Protein 9A65 (pdb70)

B-factor: mean 0.8, std 0.12, range [0.38, 0.96]

Solvent-accessible surface area: 69296 Å² total; per-residue (Å²): 229,187,85,52,5,39,125,65,9,51,106,11,13,108,52,13,59,89,56,32,103,111,25,10,36,83,32,81,118,87,120,110,139,123,90,145,144,51,104,114,74,63,106,102,63,78,80,0,30,163,16,0,74,38,0,34,147,18,2,81,83,2,17,62,46,1,83,54,3,28,136,102,128,68,148,86,100,21,68,71,22,32,136,68,2,88,138,28,24,128,57,9,81,123,58,5,89,82,2,87,160,22,30,40,58,125,128,1,63,145,24,4,95,102,0,85,88,54,9,90,71,7,62,94,15,13,57,78,1,29,114,4,17,122,90,122,78,116,121,120,5,165,49,15,46,105,93,4,98,66,15,20,102,67,2,71,150,9,4,71,87,0,30,79,63,1,92,79,30,16,120,97,38,96,187,81,74,179,75,86,132,124,150,24,80,105,146,46,63,111,55,48,47,42,18,71,121,95,5,86,147,28,97,96,120,9,49,187,70,17,10,118,13,3,65,129,2,49,94,33,0,56,98,10,24,136,4,43,2,48,110,122,34,136,89,62,164,32,184,8,21,4,12,52,0,6,110,5,0,64,122,5,12,30,37,5,65,81,8,1,30,125,1,109,76,5,2,70,94,6,53,68,11,4,128,62,0,29,72,0,0,89,96,0,103,74,9,4,130,85,0,41,86,7,1,82,101,7,36,110,11,7,132,86,5,39,103,17,2,81,55,0,34,108,22,2,112,81,0,56,96,18,6,77,108,2,85,74,40,0,78,51,1,44,86,14,0,95,70,0,27,107,42,1,66,50,0,61,115,32,2,63,69,0,44,106,11,0,125,42,0,77,101,24,0,79,93,0,14,135,85,0,134,37,1,62,90,32,2,75,39,1,28,127,33,0,124,77,0,50,30,19,4,103,102,6,43,111,43,2,91,89,16,28,104,84,3,83,199,45,47,141,98,1,138,50,40,39,105,42,4,63,72,6,69,114,24,4,49,26,11,32,90,14,5,119,52,0,41,147,31,1,71,25,5,42,134,52,2,123,50,0,16,74,63,0,88,51,0,48,71,25,5,128,95,0,42,115,21,0,58,50,0,13,107,9,0,73,98,0,78,104,21,1,57,97,0,26,94,13,2,133,105,1,20,83,22,2,137,107,2,38,86,10,2,91,47,0,50,105,8,4,115,57,1,36,65,15,2,132,93,17,48,62,15,12,137,101,0,105,68,28,5,116,105,1,36,118,13,0,56,62,0,47,103,7,1,97,96,0,79,112,27,3,71,87,12,59,131,103,3,62,119,23,85,86,199,180,114,136,107,105,132,91,166,163,76,18,3,19,27,95,6,40,80,32,4,80,45,9,16,58,93,25,17,103,85,54,50,130,66,54,102,179,72,38,37,44,90,50,42,104,111,27,8,32,96,2,83,51,33,1,59,70,9,29,75,47,0,52,95,68,0,18,127,21,4,157,16,3,42,144,17,4,91,68,16,133,138,68,18,6,140,48,180,82,49,54,120,106,11,54,64,120,1,45,114,44,27,91,136,50,160,36,11,32,28,1,7,0,0,2,47,95,29,30,38,10,15,0,62,174,66,211,86,88,187,81,56,40,0,87,139,93,90,24,15,84,46,0,82,187,39,60,32,128,65,32,34,26,61,29,82,95,7,118,63,101,51,26,51,1,0,1,0,0,16,30,3,157,80,31,2,0,1,2,0,0,5,4,42,4,81,156,13,34,121,93,11,169,134,28,149,1,33,170,116,5,32,3,3,4,0,2,160,104,94,24,10,5,13,25,148,115,73,177,45,52,84,161,18,79,46,123,13,10,73,118,0,56,75,94,104,57,24,96,19,117,26,84,54,139,151,84,89,9,27,1,2,9,13,33,0,175,66,22,24,8,7,0,0,1,2,2,48,30,91,31,13,125,91,50,10,133,81,67,92,83,76,16,94,118,60,31,98,62,18,73,87,62,3,28,119,66,18,125,162,36,14,173,53,14,22,125,28,3,124,136,0,13,134,15,1,75,43,5,6,193,3,46,4,55,78,86,9,124,27,174,30,185,7,17,2,8,61,0,1,113,5,1,50,94,2,10,130,38,3,78,71,10,0,46,30,2,57,85,11,5,94,63,4,38,58,7,2,137,89,0,70,56,9,4,36,100,0,29,148,9,0,97,86,1,63,107,21,8,113,102,17,48,92,14,17,130,74,7,57,116,47,13,128,43,0,45,104,36,6,87,59,0,56,114,18,3,136,114,2,40,105,17,0,43,48,0,30,118,11,1,100,104,0,20,122,41,0,29,60,0,42,130,45,0,108,75,0,43,34,21,0,72,42,0,23,109,12,1,89,69,0,60,69,32,0,126,38,2,53,36,52,2,112,77,3,28,56,37,4,159,85,0,56,35,22,4,82,107,9,47,105,40,2,78,91,13,20,106,89,2,80,190,55,47,170,98,2,183,57,36,45,102,45,7,67,71,7,76,98,12,4,62,98,9,24,84,12,3,145,107,0,69,134,28,2,117,58,6,50,61,25,1,101,62,0,35,111,20,2,132,66,0,33,114,39,0,92,55,0,40,96,23,0,78,70,0,55,106,11,0,78,40,0,92,71,54,0,87,82,1,17,37,66,0,134,67,0,35,54,20,7,125,109,4,54,91,83,0,131,123,1,51,64,11,6,56,23,0,36,94,17,5,160,112,14,50,52,7,16,131,71,0,40,56,11,2,129,125,2,57,57,8,6,130,94,0,42,68,11,0,88,56,0,45,110,1,3,76,70,5,112,80,47,4,132,98,13,128,38,194

Foldseek 3Di:
DDCDPLNVLVVVLVVVLVVLVVVLVVVVVVVVVVVVVQVVQAQQQVQLLVLLVVLLVLLVVLLVLLVVLQVDPDVVVNVVSVVVSVVSVVVNVVSLVVSVVSDDDVVLVVLSVQLVVLSVVLVVLVVVSSVCSVVVPNVSNVVSSVVNVVSSVSNVVSSVVSNVVRVVRHPVRPPPPVVVVVVVVVVSVVVSVVSSVVSVVVSVVCCVQPVVLVVVVVVVVVCVVQFELPDDDPQDPDPDPSNVVVVVVNVVSVVVCVVLVVLLVVLVVLLVVLVVLLVVLVVLLVVLVVLLVVLVVLLVVLVVLLVVLVVLLVVLVVLLVVLVVLLVVLVVLLVVLVVLLVVLVVLLVVLVVVLVVLVVLLVVLVVVLVVLVVQLVVLVVVLVVLVVQLVVLVVQLVVLVVQLVVLVVVPPVSVVSNVVSVVSNVVSVVSNVVSVVSNVVSVVSNVVSVVVSVVSVVVNVVSVVSSVVSVVSSVVSVVSNVVSVVSNVVSVVVSVVSVVVNVVSVVVNVVSVVSNVVSVVSNVVSVVSNVVSVVSSVVSVVSNVVSVVSNVVSVVSVVVSVSHDD/DVVVVVVQPDDDPLSVLVVVLVCVQAVVLVVVLVVLLVPLLVVLVVVLVVLFQVLQVVLLVVVCPVVVVVLVVQLVVLAVDDLVCQPDVVSLVVVQVVQQVVPVVDPQWPKKWKAFPVFGIHMPPDDDDDPPDGPCPDCQFVVQVVVPFHWDKDAWDQDPGPRFIWIKIKHARPVNGTIMIITGRCVVSQVVQQVDASAPPKGKWKAAPQAFTPDDDPDDTPHHDDDPVSVVQVPDQWDKDWDDDPNFTKIKTWHQNPVGRMIMMIMDGPVSSVVVSVVSSVVSVVVSVVSCVVSVVVSVVVSCVPSVLVVLVVVQVVCVVQFELQDQRDDPDPDPSVVVSVVVRVVSVVVLVVLVVLLVVLVVLQVVLVVLLVVLVVLLVVLVVLLVVLVVLVVVLVVLLVVLVVVLVVLVVVLVVLVVLLVVLVVLLVVLVVLLVVLVVQLVVLVVVLVVLVVLLVVLVVVLVVLVVVLVVLVVLLVVLVVQLVVLVVLLVVLVVQLVVLVVVPPVSPVSNVVSVVSNVVSVVSNVVSVVVNVVSVVSNVVSVVSNVVSVVSNVVSVVVSVVSVVSSVVSVVSNVVSVVSNVVSVVVSVVSVVVNVVSVVVNVVSVVSNVVSVVSVVVSVVSNVVSVVSNVVSVVSNVVSVVSNVVSVVSVVVSVSHDSD

Secondary structure (DSSP, 8-state):
----HHHHHHHHHHHHHHHHHHHHHHHHHHHHHHHHHHHHHHHHHHHHHHHHHHHHHHHHHHHHHHHHHHH---HHHHHHHHHHHHHHHHHHHHHHHHHTTT--SHHHHHHHHHHHHHHHHHHHHHHHHHHHHHTT-HHHHHHHHHHHHHHHHHHHHHHHHHHHHHHHHHHHHHTTHHHHHHHHHHHHHHHHHHHHHHHHHHHHHHIIIIIHHHHHHHHHHHHHHTTB--S--------SHHHHHHHHHHHHHHHHHHHHHHHHHHHHHHHHHHHHHHHHHHHHHHHHHHHHHHHHHHHHHHHHHHHHHHHHHHHHHHHHHHHHHHHHHHHHHHHHHHHHHHHHHHHHHHHHHHHHHHHHHHHHHHHHHHHHHHHHHHHHHHHHHHHHHHHHHHHHHHHHHHHHHHHHHTGGGGHHHHHHHHHHHHHHHHHHHHHHHHHHHHHHHHHHHHHHHHHHHHHHHHHHHHHHHHHHHHHHHHHHHHHHHHHHHHHHHHHHHHHHHHHHHHHHHHHHHHHHHHHHHHHHHHHHHHHHHHHHHHHHHHHHHHHHHHHHHHHHHHHHHHT-B-/-HHHHHHHHS--HHHHHHHHHHHHHHHHHHHHHHHHHHHHHHHHHHHHHHHHHHHHHHHHHHHHHHHHHHHHHHHHHHHH--GGGGSHHHHHHHHHHHHHHHHHH-TTEEEEEEEETTS-EEEES--PPPTT--GGGSHHHHHHHHTTTS-EEPPPEE-TTT--EEEEEEEE-TTSSEEEEEEEE-HHHHHHHTT-EETTTEEEEEE-TTSBEEE-SSS-TTPBP-SHHHHHHTTSSSEEEEEEETTEEEEEEEEE-TTT--EEEEEEETHHHHHHHHHHHHHHHHHHHHHHHHHHHHHHHHHHHHHHHHHHHHHHHHHHTTTB----------SHHHHHHHHHHHHHHHHHHHHHHHHHHHHHHHHHHHHHHHHHHHHHHHHHHHHHHHHHHHHHHHHHHHHHHHHHHHHHHHHHHHHHHHHHHHHHHHHHHHHHHHHHHHHHHHHHHHHHHHHHHHHHHHHHHHHHHHHHHHHHHHHHHHHHHHHHHHHHHHHHHHHHHHHHTGGGGHHHHHHHHHHHHHHHHHHHHHHHHHHHHHHHHHHHHHHHHHHHHHHHHHHHHHHHHHHHHHHHHHHHHHHHHHHHHHHHHHHHHHHHHHHHHHHHHHHHHHHHHHHHHHHHHHHHHHHHHHHHHHHHHHHHHHHHHHHHHHHHHHHHTT-B--

Structure (mmCIF, N/CA/C/O backbone):
data_9A65
#
_entry.id   9A65
#
loop_
_entity.id
_entity.type
_entity.pdbx_description
1 POLYMER YVAQ_BACSU
2 POLYMER MCPB_BACSU
#
loop_
_atom_site.group_PDB
_atom_site.id
_atom_site.type_symbol
_atom_site.label_atom_id
_atom_site.label_alt_id
_atom_site.label_comp_id
_atom_site.label_asym_id
_atom_site.label_entity_id
_atom_site.label_seq_id
_atom_site.pdbx_PDB_ins_code
_atom_site.Cartn_x
_atom_site.Cartn_y
_atom_site.Cartn_z
_atom_site.occupancy
_atom_site.B_iso_or_equiv
_atom_site.auth_seq_id
_atom_site.auth_comp_id
_atom_site.auth_asym_id
_atom_site.auth_atom_id
_atom_site.pdbx_PDB_model_num
ATOM 1 N N . MET A 1 1 ? 5.112 -75.996 -11.986 1.000 0.380 1 MET A N 1
ATOM 2 C CA . MET A 1 1 ? 6.137 -76.063 -13.053 1.000 0.380 1 MET A CA 1
ATOM 3 C C . MET A 1 1 ? 5.764 -75.050 -14.133 1.000 0.380 1 MET A C 1
ATOM 4 O O . MET A 1 1 ? 4.647 -75.114 -14.629 1.000 0.380 1 MET A O 1
ATOM 20 N N . ARG A 1 2 ? 6.626 -74.067 -14.428 1.000 0.520 2 ARG A N 1
ATOM 21 C CA . ARG A 1 2 ? 6.339 -72.995 -15.402 1.000 0.520 2 ARG A CA 1
ATOM 22 C C . ARG A 1 2 ? 6.458 -73.527 -16.841 1.000 0.520 2 ARG A C 1
ATOM 23 O O . ARG A 1 2 ? 7.452 -74.176 -17.186 1.000 0.520 2 ARG A O 1
ATOM 44 N N . LEU A 1 3 ? 5.432 -73.290 -17.656 1.000 0.570 3 LEU A N 1
ATOM 45 C CA . LEU A 1 3 ? 5.290 -73.804 -19.022 1.000 0.570 3 LEU A CA 1
ATOM 46 C C . LEU A 1 3 ? 5.380 -72.625 -20.008 1.000 0.570 3 LEU A C 1
ATOM 47 O O . LEU A 1 3 ? 4.357 -72.121 -20.457 1.000 0.570 3 LEU A O 1
ATOM 63 N N . THR A 1 4 ? 6.604 -72.171 -20.298 1.000 0.640 4 THR A N 1
ATOM 64 C CA . THR A 1 4 ? 6.911 -71.078 -21.245 1.000 0.640 4 THR A CA 1
ATOM 65 C C . THR A 1 4 ? 6.382 -71.364 -22.655 1.000 0.640 4 THR A C 1
ATOM 66 O O . THR A 1 4 ? 6.203 -72.527 -23.030 1.000 0.640 4 THR A O 1
ATOM 77 N N . ILE A 1 5 ? 6.182 -70.334 -23.482 1.000 0.710 5 ILE A N 1
ATOM 78 C CA . ILE A 1 5 ? 5.762 -70.475 -24.889 1.000 0.710 5 ILE A CA 1
ATOM 79 C C . ILE A 1 5 ? 6.719 -71.406 -25.642 1.000 0.710 5 ILE A C 1
ATOM 80 O O . ILE A 1 5 ? 6.281 -72.312 -26.355 1.000 0.710 5 ILE A O 1
ATOM 96 N N . SER A 1 6 ? 8.026 -71.249 -25.407 1.000 0.680 6 SER A N 1
ATOM 97 C CA . SER A 1 6 ? 9.065 -72.128 -25.954 1.000 0.680 6 SER A CA 1
ATOM 98 C C . SER A 1 6 ? 8.819 -73.614 -25.619 1.000 0.680 6 SER A C 1
ATOM 99 O O . SER A 1 6 ? 8.843 -74.455 -26.516 1.000 0.680 6 SER A O 1
ATOM 107 N N . ARG A 1 7 ? 8.466 -73.959 -24.365 1.000 0.690 7 ARG A N 1
ATOM 108 C CA . ARG A 1 7 ? 8.158 -75.346 -23.950 1.000 0.690 7 ARG A CA 1
ATOM 109 C C . ARG A 1 7 ? 6.850 -75.885 -24.530 1.000 0.690 7 ARG A C 1
ATOM 110 O O . ARG A 1 7 ? 6.784 -77.078 -24.828 1.000 0.690 7 ARG A O 1
ATOM 131 N N . LYS A 1 8 ? 5.827 -75.040 -24.713 1.000 0.690 8 LYS A N 1
ATOM 132 C CA . LYS A 1 8 ? 4.591 -75.439 -25.413 1.000 0.690 8 LYS A CA 1
ATOM 133 C C . LYS A 1 8 ? 4.911 -75.855 -26.846 1.000 0.690 8 LYS A C 1
ATOM 134 O O . LYS A 1 8 ? 4.473 -76.919 -27.275 1.000 0.690 8 LYS A O 1
ATOM 153 N N . PHE A 1 9 ? 5.751 -75.089 -27.545 1.000 0.730 9 PHE A N 1
ATOM 154 C CA . PHE A 1 9 ? 6.251 -75.501 -28.855 1.000 0.730 9 PHE A CA 1
ATOM 155 C C . PHE A 1 9 ? 7.067 -76.787 -28.784 1.000 0.730 9 PHE A C 1
ATOM 156 O O . PHE A 1 9 ? 6.835 -77.678 -29.597 1.000 0.730 9 PHE A O 1
ATOM 173 N N . SER A 1 10 ? 7.956 -76.935 -27.800 1.000 0.720 10 SER A N 1
ATOM 174 C CA . SER A 1 10 ? 8.728 -78.172 -27.646 1.000 0.720 10 SER A CA 1
ATOM 175 C C . SER A 1 10 ? 7.836 -79.408 -27.492 1.000 0.720 10 SER A C 1
ATOM 176 O O . SER A 1 10 ? 8.083 -80.400 -28.169 1.000 0.720 10 SER A O 1
ATOM 184 N N . LEU A 1 11 ? 6.768 -79.359 -26.685 1.000 0.660 11 LEU A N 1
ATOM 185 C CA . LEU A 1 11 ? 5.804 -80.465 -26.555 1.000 0.660 11 LEU A CA 1
ATOM 186 C C . LEU A 1 11 ? 5.084 -80.778 -27.880 1.000 0.660 11 LEU A C 1
ATOM 187 O O . LEU A 1 11 ? 4.908 -81.948 -28.218 1.000 0.660 11 LEU A O 1
ATOM 203 N N . VAL A 1 12 ? 4.714 -79.756 -28.659 1.000 0.670 12 VAL A N 1
ATOM 204 C CA . VAL A 1 12 ? 4.075 -79.918 -29.981 1.000 0.670 12 VAL A CA 1
ATOM 205 C C . VAL A 1 12 ? 5.012 -80.569 -30.976 1.000 0.670 12 VAL A C 1
ATOM 206 O O . VAL A 1 12 ? 4.626 -81.522 -31.654 1.000 0.670 12 VAL A O 1
ATOM 219 N N . PHE A 1 13 ? 6.244 -80.068 -31.041 1.000 0.700 13 PHE A N 1
ATOM 220 C CA . PHE A 1 13 ? 7.277 -80.645 -31.882 1.000 0.700 13 PHE A CA 1
ATOM 221 C C . PHE A 1 13 ? 7.499 -82.114 -31.506 1.000 0.700 13 PHE A C 1
ATOM 222 O O . PHE A 1 13 ? 7.476 -82.962 -32.390 1.000 0.700 13 PHE A O 1
ATOM 239 N N . LEU A 1 14 ? 7.582 -82.452 -30.215 1.000 0.700 14 LEU A N 1
ATOM 240 C CA . LEU A 1 14 ? 7.766 -83.833 -29.758 1.000 0.700 14 LEU A CA 1
ATOM 241 C C . LEU A 1 14 ? 6.573 -84.736 -30.109 1.000 0.700 14 LEU A C 1
ATOM 242 O O . LEU A 1 14 ? 6.777 -85.868 -30.533 1.000 0.700 14 LEU A O 1
ATOM 258 N N . THR A 1 15 ? 5.341 -84.226 -30.017 1.000 0.710 15 THR A N 1
ATOM 259 C CA . THR A 1 15 ? 4.126 -85.000 -30.332 1.000 0.710 15 THR A CA 1
ATOM 260 C C . THR A 1 15 ? 3.977 -85.262 -31.840 1.000 0.710 15 THR A C 1
ATOM 261 O O . THR A 1 15 ? 3.651 -86.381 -32.234 1.000 0.710 15 THR A O 1
ATOM 272 N N . LEU A 1 16 ? 4.273 -84.278 -32.704 1.000 0.710 16 LEU A N 1
ATOM 273 C CA . LEU A 1 16 ? 4.295 -84.455 -34.169 1.000 0.710 16 LEU A CA 1
ATOM 274 C C . LEU A 1 16 ? 5.423 -85.387 -34.625 1.000 0.710 16 LEU A C 1
ATOM 275 O O . LEU A 1 16 ? 5.221 -86.209 -35.523 1.000 0.710 16 LEU A O 1
ATOM 291 N N . ILE A 1 17 ? 6.591 -85.279 -33.980 1.000 0.700 17 ILE A N 1
ATOM 292 C CA . ILE A 1 17 ? 7.693 -86.232 -34.154 1.000 0.700 17 ILE A CA 1
ATOM 293 C C . ILE A 1 17 ? 7.215 -87.651 -33.788 1.000 0.700 17 ILE A C 1
ATOM 294 O O . ILE A 1 17 ? 7.487 -88.597 -34.527 1.000 0.700 17 ILE A O 1
ATOM 310 N N . LEU A 1 18 ? 6.440 -87.804 -32.708 1.000 0.700 18 LEU A N 1
ATOM 311 C CA . LEU A 1 18 ? 5.933 -89.098 -32.235 1.000 0.700 18 LEU A CA 1
ATOM 312 C C . LEU A 1 18 ? 4.899 -89.729 -33.185 1.000 0.700 18 LEU A C 1
ATOM 313 O O . LEU A 1 18 ? 4.948 -90.933 -33.431 1.000 0.700 18 LEU A O 1
ATOM 329 N N . ILE A 1 19 ? 4.007 -88.933 -33.781 1.000 0.680 19 ILE A N 1
ATOM 330 C CA . ILE A 1 19 ? 3.042 -89.421 -34.783 1.000 0.680 19 ILE A CA 1
ATOM 331 C C . ILE A 1 19 ? 3.767 -89.906 -36.051 1.000 0.680 19 ILE A C 1
ATOM 332 O O . ILE A 1 19 ? 3.449 -90.986 -36.546 1.000 0.680 19 ILE A O 1
ATOM 348 N N . ASN A 1 20 ? 4.778 -89.172 -36.542 1.000 0.710 20 ASN A N 1
ATOM 349 C CA . ASN A 1 20 ? 5.595 -89.614 -37.685 1.000 0.710 20 ASN A CA 1
ATOM 350 C C . ASN A 1 20 ? 6.347 -90.934 -37.395 1.000 0.710 20 ASN A C 1
ATOM 351 O O . ASN A 1 20 ? 6.445 -91.782 -38.281 1.000 0.710 20 ASN A O 1
ATOM 362 N N . LEU A 1 21 ? 6.824 -91.155 -36.160 1.000 0.650 21 LEU A N 1
ATOM 363 C CA . LEU A 1 21 ? 7.444 -92.423 -35.737 1.000 0.650 21 LEU A CA 1
ATOM 364 C C . LEU A 1 21 ? 6.458 -93.601 -35.744 1.000 0.650 21 LEU A C 1
ATOM 365 O O . LEU A 1 21 ? 6.812 -94.677 -36.217 1.000 0.650 21 LEU A O 1
ATOM 381 N N . LEU A 1 22 ? 5.224 -93.408 -35.267 1.000 0.640 22 LEU A N 1
ATOM 382 C CA . LEU A 1 22 ? 4.171 -94.435 -35.304 1.000 0.640 22 LEU A CA 1
ATOM 383 C C . LEU A 1 22 ? 3.771 -94.802 -36.742 1.000 0.640 22 LEU A C 1
ATOM 384 O O . LEU A 1 22 ? 3.688 -95.986 -37.073 1.000 0.640 22 LEU A O 1
ATOM 400 N N . VAL A 1 23 ? 3.585 -93.795 -37.607 1.000 0.640 23 VAL A N 1
ATOM 401 C CA . VAL A 1 23 ? 3.297 -93.992 -39.041 1.000 0.640 23 VAL A CA 1
ATOM 402 C C . VAL A 1 23 ? 4.464 -94.710 -39.731 1.000 0.640 23 VAL A C 1
ATOM 403 O O . VAL A 1 23 ? 4.237 -95.635 -40.509 1.000 0.640 23 VAL A O 1
ATOM 416 N N . GLY A 1 24 ? 5.710 -94.358 -39.391 1.000 0.630 24 GLY A N 1
ATOM 417 C CA . GLY A 1 24 ? 6.908 -95.062 -39.858 1.000 0.630 24 GLY A CA 1
ATOM 418 C C . GLY A 1 24 ? 6.992 -96.514 -39.370 1.000 0.630 24 GLY A C 1
ATOM 419 O O . GLY A 1 24 ? 7.385 -97.397 -40.130 1.000 0.630 24 GLY A O 1
ATOM 423 N N . GLY A 1 25 ? 6.572 -96.785 -38.131 1.000 0.620 25 GLY A N 1
ATOM 424 C CA . GLY A 1 25 ? 6.557 -98.127 -37.543 1.000 0.620 25 GLY A CA 1
ATOM 425 C C . GLY A 1 25 ? 5.578 -99.095 -38.220 1.000 0.620 25 GLY A C 1
ATOM 426 O O . GLY A 1 25 ? 5.941 -100.238 -38.497 1.000 0.620 25 GLY A O 1
ATOM 430 N N . ILE A 1 26 ? 4.361 -98.652 -38.556 1.000 0.590 26 ILE A N 1
ATOM 431 C CA . ILE A 1 26 ? 3.338 -99.513 -39.194 1.000 0.590 26 ILE A CA 1
ATOM 432 C C . ILE A 1 26 ? 3.774 -99.966 -40.597 1.000 0.590 26 ILE A C 1
ATOM 433 O O . ILE A 1 26 ? 3.511 -101.103 -40.998 1.000 0.590 26 ILE A O 1
ATOM 449 N N . GLY A 1 27 ? 4.518 -99.121 -41.317 1.000 0.600 27 GLY A N 1
ATOM 450 C CA . GLY A 1 27 ? 5.098 -99.488 -42.609 1.000 0.600 27 GLY A CA 1
ATOM 451 C C . GLY A 1 27 ? 6.034 -100.702 -42.532 1.000 0.600 27 GLY A C 1
ATOM 452 O O . GLY A 1 27 ? 6.059 -101.509 -43.458 1.000 0.600 27 GLY A O 1
ATOM 456 N N . VAL A 1 28 ? 6.758 -100.878 -41.419 1.000 0.580 28 VAL A N 1
ATOM 457 C CA . VAL A 1 28 ? 7.684 -102.007 -41.207 1.000 0.580 28 VAL A CA 1
ATOM 458 C C . VAL A 1 28 ? 6.928 -103.312 -40.930 1.000 0.580 28 VAL A C 1
ATOM 459 O O . VAL A 1 28 ? 7.251 -104.340 -41.526 1.000 0.580 28 VAL A O 1
ATOM 472 N N . LEU A 1 29 ? 5.894 -103.273 -40.081 1.000 0.550 29 LEU A N 1
ATOM 473 C CA . LEU A 1 29 ? 5.073 -104.447 -39.745 1.000 0.550 29 LEU A CA 1
ATOM 474 C C . LEU A 1 29 ? 4.319 -104.992 -40.969 1.000 0.550 29 LEU A C 1
ATOM 475 O O . LEU A 1 29 ? 4.297 -106.202 -41.193 1.000 0.550 29 LEU A O 1
ATOM 491 N N . ASN A 1 30 ? 3.773 -104.105 -41.808 1.000 0.550 30 ASN A N 1
ATOM 492 C CA . ASN A 1 30 ? 3.126 -104.509 -43.061 1.000 0.550 30 ASN A CA 1
ATOM 493 C C . ASN A 1 30 ? 4.106 -105.181 -44.031 1.000 0.550 30 ASN A C 1
ATOM 494 O O . ASN A 1 30 ? 3.737 -106.136 -44.710 1.000 0.550 30 ASN A O 1
ATOM 505 N N . MET A 1 31 ? 5.363 -104.729 -44.071 1.000 0.550 31 MET A N 1
ATOM 506 C CA . MET A 1 31 ? 6.409 -105.374 -44.871 1.000 0.550 31 MET A CA 1
ATOM 507 C C . MET A 1 31 ? 6.755 -106.766 -44.319 1.000 0.550 31 MET A C 1
ATOM 508 O O . MET A 1 31 ? 7.025 -107.702 -45.073 1.000 0.550 31 MET A O 1
ATOM 522 N N . GLN A 1 32 ? 6.711 -106.909 -42.994 1.000 0.540 32 GLN A N 1
ATOM 523 C CA . GLN A 1 32 ? 6.983 -108.163 -42.298 1.000 0.540 32 GLN A CA 1
ATOM 524 C C . GLN A 1 32 ? 5.956 -109.259 -42.632 1.000 0.540 32 GLN A C 1
ATOM 525 O O . GLN A 1 32 ? 6.333 -110.419 -42.789 1.000 0.540 32 GLN A O 1
ATOM 539 N N . HIS A 1 33 ? 4.679 -108.914 -42.815 1.000 0.540 33 HIS A N 1
ATOM 540 C CA . HIS A 1 33 ? 3.609 -109.886 -43.077 1.000 0.540 33 HIS A CA 1
ATOM 541 C C . HIS A 1 33 ? 3.703 -110.579 -44.463 1.000 0.540 33 HIS A C 1
ATOM 542 O O . HIS A 1 33 ? 3.167 -111.676 -44.632 1.000 0.540 33 HIS A O 1
ATOM 556 N N . ILE A 1 34 ? 4.422 -110.001 -45.442 1.000 0.480 34 ILE A N 1
ATOM 557 C CA . ILE A 1 34 ? 4.669 -110.610 -46.772 1.000 0.480 34 ILE A CA 1
ATOM 558 C C . ILE A 1 34 ? 5.664 -111.796 -46.686 1.000 0.480 34 ILE A C 1
ATOM 559 O O . ILE A 1 34 ? 5.590 -112.720 -47.494 1.000 0.480 34 ILE A O 1
ATOM 575 N N . ILE A 1 35 ? 6.557 -111.831 -45.680 1.000 0.480 35 ILE A N 1
ATOM 576 C CA . ILE A 1 35 ? 7.635 -112.842 -45.551 1.000 0.480 35 ILE A CA 1
ATOM 577 C C . ILE A 1 35 ? 7.122 -114.192 -45.069 1.000 0.480 35 ILE A C 1
ATOM 578 O O . ILE A 1 35 ? 7.457 -115.229 -45.634 1.000 0.480 35 ILE A O 1
ATOM 594 N N . GLN A 1 36 ? 6.322 -114.187 -44.006 1.000 0.500 36 GLN A N 1
ATOM 595 C CA . GLN A 1 36 ? 5.859 -115.426 -43.379 1.000 0.500 36 GLN A CA 1
ATOM 596 C C . GLN A 1 36 ? 5.035 -116.265 -44.363 1.000 0.500 36 GLN A C 1
ATOM 597 O O . GLN A 1 36 ? 5.087 -117.492 -44.353 1.000 0.500 36 GLN A O 1
ATOM 611 N N . LYS A 1 37 ? 4.345 -115.569 -45.276 1.000 0.480 37 LYS A N 1
ATOM 612 C CA . LYS A 1 37 ? 3.622 -116.167 -46.396 1.000 0.480 37 LYS A CA 1
ATOM 613 C C . LYS A 1 37 ? 4.522 -116.803 -47.465 1.000 0.480 37 LYS A C 1
ATOM 614 O O . LYS A 1 37 ? 4.009 -117.582 -48.252 1.000 0.480 37 LYS A O 1
ATOM 633 N N . THR A 1 38 ? 5.821 -116.508 -47.496 1.000 0.450 38 THR A N 1
ATOM 634 C CA . THR A 1 38 ? 6.776 -117.015 -48.501 1.000 0.450 38 THR A CA 1
ATOM 635 C C . THR A 1 38 ? 7.569 -118.235 -48.014 1.000 0.450 38 THR A C 1
ATOM 636 O O . THR A 1 38 ? 7.824 -119.138 -48.803 1.000 0.450 38 THR A O 1
ATOM 647 N N . ASP A 1 39 ? 7.939 -118.313 -46.731 1.000 0.440 39 ASP A N 1
ATOM 648 C CA . ASP A 1 39 ? 8.716 -119.447 -46.180 1.000 0.440 39 ASP A CA 1
ATOM 649 C C . ASP A 1 39 ? 7.963 -120.788 -46.239 1.000 0.440 39 ASP A C 1
ATOM 650 O O . ASP A 1 39 ? 8.569 -121.846 -46.417 1.000 0.440 39 ASP A O 1
ATOM 659 N N . GLU A 1 40 ? 6.632 -120.734 -46.150 1.000 0.460 40 GLU A N 1
ATOM 660 C CA . GLU A 1 40 ? 5.720 -121.880 -46.256 1.000 0.460 40 GLU A CA 1
ATOM 661 C C . GLU A 1 40 ? 5.867 -122.634 -47.599 1.000 0.460 40 GLU A C 1
ATOM 662 O O . GLU A 1 40 ? 5.455 -123.785 -47.709 1.000 0.460 40 GLU A O 1
ATOM 674 N N . ILE A 1 41 ? 6.490 -122.010 -48.612 1.000 0.390 41 ILE A N 1
ATOM 675 C CA . ILE A 1 41 ? 6.779 -122.617 -49.918 1.000 0.390 41 ILE A CA 1
ATOM 676 C C . ILE A 1 41 ? 7.973 -123.583 -49.825 1.000 0.390 41 ILE A C 1
ATOM 677 O O . ILE A 1 41 ? 7.910 -124.694 -50.336 1.000 0.390 41 ILE A O 1
ATOM 693 N N . ASN A 1 42 ? 9.077 -123.210 -49.176 1.000 0.430 42 ASN A N 1
ATOM 694 C CA . ASN A 1 42 ? 10.378 -123.860 -49.401 1.000 0.430 42 ASN A CA 1
ATOM 695 C C . ASN A 1 42 ? 10.477 -125.299 -48.841 1.000 0.430 42 ASN A C 1
ATOM 696 O O . ASN A 1 42 ? 11.118 -126.157 -49.446 1.000 0.430 42 ASN A O 1
ATOM 707 N N . THR A 1 43 ? 9.838 -125.573 -47.695 1.000 0.470 43 THR A N 1
ATOM 708 C CA . THR A 1 43 ? 9.938 -126.858 -46.961 1.000 0.470 43 THR A CA 1
ATOM 709 C C . THR A 1 43 ? 9.321 -128.037 -47.704 1.000 0.470 43 THR A C 1
ATOM 710 O O . THR A 1 43 ? 9.643 -129.183 -47.429 1.000 0.470 43 THR A O 1
ATOM 721 N N . LYS A 1 44 ? 8.385 -127.755 -48.602 1.000 0.500 44 LYS A N 1
ATOM 722 C CA . LYS A 1 44 ? 7.515 -128.753 -49.209 1.000 0.500 44 LYS A CA 1
ATOM 723 C C . LYS A 1 44 ? 8.063 -129.295 -50.543 1.000 0.500 44 LYS A C 1
ATOM 724 O O . LYS A 1 44 ? 7.930 -130.479 -50.800 1.000 0.500 44 LYS A O 1
ATOM 743 N N . TRP A 1 45 ? 8.741 -128.472 -51.355 1.000 0.490 45 TRP A N 1
ATOM 744 C CA . TRP A 1 45 ? 9.157 -128.840 -52.726 1.000 0.490 45 TRP A CA 1
ATOM 745 C C . TRP A 1 45 ? 10.589 -129.388 -52.853 1.000 0.490 45 TRP A C 1
ATOM 746 O O . TRP A 1 45 ? 10.812 -130.420 -53.492 1.000 0.490 45 TRP A O 1
ATOM 767 N N . ILE A 1 46 ? 11.583 -128.690 -52.266 1.000 0.530 46 ILE A N 1
ATOM 768 C CA . ILE A 1 46 ? 13.007 -129.078 -52.394 1.000 0.530 46 ILE A CA 1
ATOM 769 C C . ILE A 1 46 ? 13.202 -130.529 -51.957 1.000 0.530 46 ILE A C 1
ATOM 770 O O . ILE A 1 46 ? 13.939 -131.267 -52.612 1.000 0.530 46 ILE A O 1
ATOM 786 N N . ASP A 1 47 ? 12.536 -130.932 -50.873 1.000 0.600 47 ASP A N 1
ATOM 787 C CA . ASP A 1 47 ? 12.645 -132.284 -50.334 1.000 0.600 47 ASP A CA 1
ATOM 788 C C . ASP A 1 47 ? 12.034 -133.357 -51.267 1.000 0.600 47 ASP A C 1
ATOM 789 O O . ASP A 1 47 ? 12.570 -134.465 -51.335 1.000 0.600 47 ASP A O 1
ATOM 798 N N . GLY A 1 48 ? 11.017 -133.042 -52.082 1.000 0.600 48 GLY A N 1
ATOM 799 C CA . GLY A 1 48 ? 10.382 -133.992 -53.009 1.000 0.600 48 GLY A CA 1
ATOM 800 C C . GLY A 1 48 ? 11.303 -134.511 -54.128 1.000 0.600 48 GLY A C 1
ATOM 801 O O . GLY A 1 48 ? 11.298 -135.699 -54.448 1.000 0.600 48 GLY A O 1
ATOM 805 N N . ILE A 1 49 ? 12.191 -133.679 -54.684 1.000 0.590 49 ILE A N 1
ATOM 806 C CA . ILE A 1 49 ? 13.095 -134.076 -55.791 1.000 0.590 49 ILE A CA 1
ATOM 807 C C . ILE A 1 49 ? 14.070 -135.181 -55.364 1.000 0.590 49 ILE A C 1
ATOM 808 O O . ILE A 1 49 ? 14.378 -136.090 -56.135 1.000 0.590 49 ILE A O 1
ATOM 824 N N . LYS A 1 50 ? 14.596 -135.112 -54.132 1.000 0.620 50 LYS A N 1
ATOM 825 C CA . LYS A 1 50 ? 15.613 -136.064 -53.651 1.000 0.620 50 LYS A CA 1
ATOM 826 C C . LYS A 1 50 ? 15.057 -137.471 -53.479 1.000 0.620 50 LYS A C 1
ATOM 827 O O . LYS A 1 50 ? 15.755 -138.425 -53.833 1.000 0.620 50 LYS A O 1
ATOM 846 N N . GLY A 1 51 ? 13.842 -137.597 -52.940 1.000 0.650 51 GLY A N 1
ATOM 847 C CA . GLY A 1 51 ? 13.155 -138.883 -52.816 1.000 0.650 51 GLY A CA 1
ATOM 848 C C . GLY A 1 51 ? 12.907 -139.501 -54.190 1.000 0.650 51 GLY A C 1
ATOM 849 O O . GLY A 1 51 ? 13.222 -140.675 -54.398 1.000 0.650 51 GLY A O 1
ATOM 853 N N . ILE A 1 52 ? 12.459 -138.677 -55.150 1.000 0.650 52 ILE A N 1
ATOM 854 C CA . ILE A 1 52 ? 12.015 -139.167 -56.453 1.000 0.650 52 ILE A CA 1
ATOM 855 C C . ILE A 1 52 ? 13.153 -139.504 -57.435 1.000 0.650 52 ILE A C 1
ATOM 856 O O . ILE A 1 52 ? 13.106 -140.551 -58.077 1.000 0.650 52 ILE A O 1
ATOM 872 N N . THR A 1 53 ? 14.230 -138.711 -57.512 1.000 0.630 53 THR A N 1
ATOM 873 C CA . THR A 1 53 ? 15.389 -139.040 -58.371 1.000 0.630 53 THR A CA 1
ATOM 874 C C . THR A 1 53 ? 16.111 -140.303 -57.883 1.000 0.630 53 THR A C 1
ATOM 875 O O . THR A 1 53 ? 16.677 -141.040 -58.689 1.000 0.630 53 THR A O 1
ATOM 886 N N . SER A 1 54 ? 16.051 -140.598 -56.576 1.000 0.680 54 SER A N 1
ATOM 887 C CA . SER A 1 54 ? 16.615 -141.827 -55.999 1.000 0.680 54 SER A CA 1
ATOM 888 C C . SER A 1 54 ? 15.811 -143.073 -56.364 1.000 0.680 54 SER A C 1
ATOM 889 O O . SER A 1 54 ? 16.415 -144.124 -56.563 1.000 0.680 54 SER A O 1
ATOM 897 N N . ILE A 1 55 ? 14.481 -142.968 -56.488 1.000 0.710 55 ILE A N 1
ATOM 898 C CA . ILE A 1 55 ? 13.642 -144.100 -56.913 1.000 0.710 55 ILE A CA 1
ATOM 899 C C . ILE A 1 55 ? 14.028 -144.511 -58.335 1.000 0.710 55 ILE A C 1
ATOM 900 O O . ILE A 1 55 ? 14.204 -145.696 -58.589 1.000 0.710 55 ILE A O 1
ATOM 916 N N . ASN A 1 56 ? 14.272 -143.566 -59.246 1.000 0.620 56 ASN A N 1
ATOM 917 C CA . ASN A 1 56 ? 14.694 -143.923 -60.604 1.000 0.620 56 ASN A CA 1
ATOM 918 C C . ASN A 1 56 ? 15.974 -144.777 -60.616 1.000 0.620 56 ASN A C 1
ATOM 919 O O . ASN A 1 56 ? 16.009 -145.841 -61.228 1.000 0.620 56 ASN A O 1
ATOM 930 N N . TYR A 1 57 ? 17.006 -144.331 -59.895 1.000 0.630 57 TYR A N 1
ATOM 931 C CA . TYR A 1 57 ? 18.302 -145.008 -59.863 1.000 0.630 57 TYR A CA 1
ATOM 932 C C . TYR A 1 57 ? 18.219 -146.424 -59.280 1.000 0.630 57 TYR A C 1
ATOM 933 O O . TYR A 1 57 ? 18.732 -147.354 -59.896 1.000 0.630 57 TYR A O 1
ATOM 951 N N . VAL A 1 58 ? 17.573 -146.603 -58.114 1.000 0.720 58 VAL A N 1
ATOM 952 C CA . VAL A 1 58 ? 17.466 -147.928 -57.462 1.000 0.720 58 VAL A CA 1
ATOM 953 C C . VAL A 1 58 ? 16.662 -148.886 -58.336 1.000 0.720 58 VAL A C 1
ATOM 954 O O . VAL A 1 58 ? 17.007 -150.065 -58.440 1.000 0.720 58 VAL A O 1
ATOM 967 N N . THR A 1 59 ? 15.648 -148.370 -59.038 1.000 0.700 59 THR A N 1
ATOM 968 C CA . THR A 1 59 ? 14.863 -149.210 -59.937 1.000 0.700 59 THR A CA 1
ATOM 969 C C . THR A 1 59 ? 15.632 -149.557 -61.223 1.000 0.700 59 THR A C 1
ATOM 970 O O . THR A 1 59 ? 15.551 -150.694 -61.676 1.000 0.700 59 THR A O 1
ATOM 981 N N . GLU A 1 60 ? 16.435 -148.652 -61.801 1.000 0.640 60 GLU A N 1
ATOM 982 C CA . GLU A 1 60 ? 17.278 -148.936 -62.987 1.000 0.640 60 GLU A CA 1
ATOM 983 C C . GLU A 1 60 ? 18.351 -150.000 -62.684 1.000 0.640 60 GLU A C 1
ATOM 984 O O . GLU A 1 60 ? 18.681 -150.831 -63.533 1.000 0.640 60 GLU A O 1
ATOM 996 N N . HIS A 1 61 ? 18.832 -150.038 -61.438 1.000 0.720 61 HIS A N 1
ATOM 997 C CA . HIS A 1 61 ? 19.792 -151.034 -60.972 1.000 0.720 61 HIS A CA 1
ATOM 998 C C . HIS A 1 61 ? 19.188 -152.444 -60.796 1.000 0.720 61 HIS A C 1
ATOM 999 O O . HIS A 1 61 ? 19.888 -153.420 -61.065 1.000 0.720 61 HIS A O 1
ATOM 1013 N N . LEU A 1 62 ? 17.910 -152.580 -60.394 1.000 0.740 62 LEU A N 1
ATOM 1014 C CA . LEU A 1 62 ? 17.209 -153.878 -60.288 1.000 0.740 62 LEU A CA 1
ATOM 1015 C C . LEU A 1 62 ? 17.046 -154.538 -61.668 1.000 0.740 62 LEU A C 1
ATOM 1016 O O . LEU A 1 62 ? 17.395 -155.709 -61.839 1.000 0.740 62 LEU A O 1
ATOM 1032 N N . SER A 1 63 ? 16.630 -153.750 -62.669 1.000 0.680 63 SER A N 1
ATOM 1033 C CA . SER A 1 63 ? 16.400 -154.224 -64.044 1.000 0.680 63 SER A CA 1
ATOM 1034 C C . SER A 1 63 ? 17.657 -154.836 -64.698 1.000 0.680 63 SER A C 1
ATOM 1035 O O . SER A 1 63 ? 17.574 -155.816 -65.443 1.000 0.680 63 SER A O 1
ATOM 1043 N N . SER A 1 64 ? 18.855 -154.328 -64.383 1.000 0.690 64 SER A N 1
ATOM 1044 C CA . SER A 1 64 ? 20.123 -154.883 -64.893 1.000 0.690 64 SER A CA 1
ATOM 1045 C C . SER A 1 64 ? 20.428 -156.287 -64.357 1.000 0.690 64 SER A C 1
ATOM 1046 O O . SER A 1 64 ? 20.923 -157.127 -65.106 1.000 0.690 64 SER A O 1
ATOM 1054 N N . LYS A 1 65 ? 20.144 -156.549 -63.076 1.000 0.740 65 LYS A N 1
ATOM 1055 C CA . LYS A 1 65 ? 20.436 -157.829 -62.406 1.000 0.740 65 LYS A CA 1
ATOM 1056 C C . LYS A 1 65 ? 19.477 -158.923 -62.845 1.000 0.740 65 LYS A C 1
ATOM 1057 O O . LYS A 1 65 ? 19.877 -160.080 -62.962 1.000 0.740 65 LYS A O 1
ATOM 1076 N N . GLU A 1 66 ? 18.243 -158.531 -63.159 1.000 0.740 66 GLU A N 1
ATOM 1077 C CA . GLU A 1 66 ? 17.242 -159.433 -63.725 1.000 0.740 66 GLU A CA 1
ATOM 1078 C C . GLU A 1 66 ? 17.727 -160.059 -65.042 1.000 0.740 66 GLU A C 1
ATOM 1079 O O . GLU A 1 66 ? 17.565 -161.259 -65.266 1.000 0.740 66 GLU A O 1
ATOM 1091 N N . LYS A 1 67 ? 18.418 -159.289 -65.887 1.000 0.670 67 LYS A N 1
ATOM 1092 C CA . LYS A 1 67 ? 19.038 -159.792 -67.124 1.000 0.670 67 LYS A CA 1
ATOM 1093 C C . LYS A 1 67 ? 20.255 -160.673 -66.842 1.000 0.670 67 LYS A C 1
ATOM 1094 O O . LYS A 1 67 ? 20.408 -161.715 -67.482 1.000 0.670 67 LYS A O 1
ATOM 1113 N N . ASP A 1 68 ? 21.083 -160.284 -65.870 1.000 0.700 68 ASP A N 1
ATOM 1114 C CA . ASP A 1 68 ? 22.244 -161.075 -65.454 1.000 0.700 68 ASP A CA 1
ATOM 1115 C C . ASP A 1 68 ? 21.826 -162.472 -64.943 1.000 0.700 68 ASP A C 1
ATOM 1116 O O . ASP A 1 68 ? 22.448 -163.455 -65.341 1.000 0.700 68 ASP A O 1
ATOM 1125 N N . PHE A 1 69 ? 20.745 -162.609 -64.155 1.000 0.730 69 PHE A N 1
ATOM 1126 C CA . PHE A 1 69 ? 20.216 -163.911 -63.681 1.000 0.730 69 PHE A CA 1
ATOM 1127 C C . PHE A 1 69 ? 19.814 -164.838 -64.838 1.000 0.730 69 PHE A C 1
ATOM 1128 O O . PHE A 1 69 ? 19.959 -166.055 -64.747 1.000 0.730 69 PHE A O 1
ATOM 1145 N N . LEU A 1 70 ? 19.358 -164.257 -65.950 1.000 0.660 70 LEU A N 1
ATOM 1146 C CA . LEU A 1 70 ? 18.905 -164.991 -67.129 1.000 0.660 70 LEU A CA 1
ATOM 1147 C C . LEU A 1 70 ? 20.027 -165.328 -68.127 1.000 0.660 70 LEU A C 1
ATOM 1148 O O . LEU A 1 70 ? 19.786 -166.100 -69.052 1.000 0.660 70 LEU A O 1
ATOM 1164 N N . ILE A 1 71 ? 21.247 -164.794 -67.968 1.000 0.600 71 ILE A N 1
ATOM 1165 C CA . ILE A 1 71 ? 22.414 -165.175 -68.790 1.000 0.600 71 ILE A CA 1
ATOM 1166 C C . ILE A 1 71 ? 23.235 -166.315 -68.138 1.000 0.600 71 ILE A C 1
ATOM 1167 O O . ILE A 1 71 ? 23.949 -167.022 -68.855 1.000 0.600 71 ILE A O 1
ATOM 1183 N N . TYR A 1 72 ? 23.133 -166.556 -66.817 1.000 0.650 72 TYR A N 1
ATOM 1184 C CA . TYR A 1 72 ? 23.945 -167.547 -66.087 1.000 0.650 72 TYR A CA 1
ATOM 1185 C C . TYR A 1 72 ? 23.191 -168.815 -65.695 1.000 0.650 72 TYR A C 1
ATOM 1186 O O . TYR A 1 72 ? 22.099 -168.800 -65.145 1.000 0.650 72 TYR A O 1
ATOM 1204 N N . THR A 1 73 ? 23.883 -169.930 -65.866 1.000 0.630 73 THR A N 1
ATOM 1205 C CA . THR A 1 73 ? 23.432 -171.265 -65.461 1.000 0.630 73 THR A CA 1
ATOM 1206 C C . THR A 1 73 ? 24.071 -171.748 -64.156 1.000 0.630 73 THR A C 1
ATOM 1207 O O . THR A 1 73 ? 23.819 -172.868 -63.705 1.000 0.630 73 THR A O 1
ATOM 1218 N N . ASP A 1 74 ? 24.937 -170.927 -63.555 1.000 0.700 74 ASP A N 1
ATOM 1219 C CA . ASP A 1 74 ? 25.703 -171.282 -62.360 1.000 0.700 74 ASP A CA 1
ATOM 1220 C C . ASP A 1 74 ? 24.886 -171.028 -61.086 1.000 0.700 74 ASP A C 1
ATOM 1221 O O . ASP A 1 74 ? 24.462 -169.909 -60.835 1.000 0.700 74 ASP A O 1
ATOM 1230 N N . LYS A 1 75 ? 24.692 -172.063 -60.256 1.000 0.700 75 LYS A N 1
ATOM 1231 C CA . LYS A 1 75 ? 23.773 -172.048 -59.105 1.000 0.700 75 LYS A CA 1
ATOM 1232 C C . LYS A 1 75 ? 24.242 -171.205 -57.911 1.000 0.700 75 LYS A C 1
ATOM 1233 O O . LYS A 1 75 ? 23.420 -170.529 -57.309 1.000 0.700 75 LYS A O 1
ATOM 1252 N N . SER A 1 76 ? 25.539 -171.203 -57.576 1.000 0.750 76 SER A N 1
ATOM 1253 C CA . SER A 1 76 ? 26.062 -170.315 -56.514 1.000 0.750 76 SER A CA 1
ATOM 1254 C C . SER A 1 76 ? 25.954 -168.873 -56.958 1.000 0.750 76 SER A C 1
ATOM 1255 O O . SER A 1 76 ? 25.715 -167.984 -56.142 1.000 0.750 76 SER A O 1
ATOM 1263 N N . LYS A 1 77 ? 26.130 -168.663 -58.264 1.000 0.720 77 LYS A N 1
ATOM 1264 C CA . LYS A 1 77 ? 25.823 -167.379 -58.862 1.000 0.720 77 LYS A CA 1
ATOM 1265 C C . LYS A 1 77 ? 24.325 -167.079 -58.788 1.000 0.720 77 LYS A C 1
ATOM 1266 O O . LYS A 1 77 ? 23.995 -165.982 -58.357 1.000 0.720 77 LYS A O 1
ATOM 1285 N N . MET A 1 78 ? 23.427 -168.020 -59.095 1.000 0.720 78 MET A N 1
ATOM 1286 C CA . MET A 1 78 ? 21.977 -167.807 -58.965 1.000 0.720 78 MET A CA 1
ATOM 1287 C C . MET A 1 78 ? 21.558 -167.460 -57.528 1.000 0.720 78 MET A C 1
ATOM 1288 O O . MET A 1 78 ? 20.752 -166.557 -57.364 1.000 0.720 78 MET A O 1
ATOM 1302 N N . ASP A 1 79 ? 22.133 -168.084 -56.495 1.000 0.770 79 ASP A N 1
ATOM 1303 C CA . ASP A 1 79 ? 21.785 -167.785 -55.095 1.000 0.770 79 ASP A CA 1
ATOM 1304 C C . ASP A 1 79 ? 22.334 -166.418 -54.577 1.000 0.770 79 ASP A C 1
ATOM 1305 O O . ASP A 1 79 ? 21.819 -165.928 -53.577 1.000 0.770 79 ASP A O 1
ATOM 1314 N N . THR A 1 80 ? 23.317 -165.755 -55.232 1.000 0.800 80 THR A N 1
ATOM 1315 C CA . THR A 1 80 ? 23.880 -164.430 -54.812 1.000 0.800 80 THR A CA 1
ATOM 1316 C C . THR A 1 80 ? 23.091 -163.246 -55.374 1.000 0.800 80 THR A C 1
ATOM 1317 O O . THR A 1 80 ? 22.797 -162.292 -54.658 1.000 0.800 80 THR A O 1
ATOM 1328 N N . LEU A 1 81 ? 22.705 -163.311 -56.650 1.000 0.760 81 LEU A N 1
ATOM 1329 C CA . LEU A 1 81 ? 21.823 -162.311 -57.256 1.000 0.760 81 LEU A CA 1
ATOM 1330 C C . LEU A 1 81 ? 20.429 -162.348 -56.599 1.000 0.760 81 LEU A C 1
ATOM 1331 O O . LEU A 1 81 ? 19.860 -161.281 -56.382 1.000 0.760 81 LEU A O 1
ATOM 1347 N N . ASP A 1 82 ? 19.929 -163.548 -56.229 1.000 0.750 82 ASP A N 1
ATOM 1348 C CA . ASP A 1 82 ? 18.672 -163.755 -55.468 1.000 0.750 82 ASP A CA 1
ATOM 1349 C C . ASP A 1 82 ? 18.708 -162.985 -54.125 1.000 0.750 82 ASP A C 1
ATOM 1350 O O . ASP A 1 82 ? 17.745 -162.317 -53.752 1.000 0.750 82 ASP A O 1
ATOM 1359 N N . GLN A 1 83 ? 19.853 -162.953 -53.428 1.000 0.800 83 GLN A N 1
ATOM 1360 C CA . GLN A 1 83 ? 20.029 -162.116 -52.230 1.000 0.800 83 GLN A CA 1
ATOM 1361 C C . GLN A 1 83 ? 20.176 -160.623 -52.535 1.000 0.800 83 GLN A C 1
ATOM 1362 O O . GLN A 1 83 ? 19.569 -159.810 -51.840 1.000 0.800 83 GLN A O 1
ATOM 1376 N N . GLU A 1 84 ? 20.962 -160.249 -53.546 1.000 0.780 84 GLU A N 1
ATOM 1377 C CA . GLU A 1 84 ? 21.189 -158.840 -53.895 1.000 0.780 84 GLU A CA 1
ATOM 1378 C C . GLU A 1 84 ? 19.887 -158.122 -54.298 1.000 0.780 84 GLU A C 1
ATOM 1379 O O . GLU A 1 84 ? 19.638 -157.000 -53.859 1.000 0.780 84 GLU A O 1
ATOM 1391 N N . MET A 1 85 ? 19.027 -158.762 -55.095 1.000 0.780 85 MET A N 1
ATOM 1392 C CA . MET A 1 85 ? 17.741 -158.191 -55.519 1.000 0.780 85 MET A CA 1
ATOM 1393 C C . MET A 1 85 ? 16.752 -158.049 -54.359 1.000 0.780 85 MET A C 1
ATOM 1394 O O . MET A 1 85 ? 16.057 -157.035 -54.282 1.000 0.780 85 MET A O 1
ATOM 1408 N N . ASN A 1 86 ? 16.731 -159.019 -53.432 1.000 0.760 86 ASN A N 1
ATOM 1409 C CA . ASN A 1 86 ? 15.929 -158.933 -52.208 1.000 0.760 86 ASN A CA 1
ATOM 1410 C C . ASN A 1 86 ? 16.265 -157.692 -51.380 1.000 0.760 86 ASN A C 1
ATOM 1411 O O . ASN A 1 86 ? 15.358 -156.999 -50.928 1.000 0.760 86 ASN A O 1
ATOM 1422 N N . GLN A 1 87 ? 17.551 -157.362 -51.250 1.000 0.800 87 GLN A N 1
ATOM 1423 C CA . GLN A 1 87 ? 17.992 -156.162 -50.541 1.000 0.800 87 GLN A CA 1
ATOM 1424 C C . GLN A 1 87 ? 17.672 -154.874 -51.317 1.000 0.800 87 GLN A C 1
ATOM 1425 O O . GLN A 1 87 ? 17.346 -153.856 -50.710 1.000 0.800 87 GLN A O 1
ATOM 1439 N N . ILE A 1 88 ? 17.715 -154.924 -52.655 1.000 0.780 88 ILE A N 1
ATOM 1440 C CA . ILE A 1 88 ? 17.356 -153.787 -53.518 1.000 0.780 88 ILE A CA 1
ATOM 1441 C C . ILE A 1 88 ? 15.870 -153.416 -53.390 1.000 0.780 88 ILE A C 1
ATOM 1442 O O . ILE A 1 88 ? 15.548 -152.233 -53.384 1.000 0.780 88 ILE A O 1
ATOM 1458 N N . MET A 1 89 ? 14.948 -154.367 -53.253 1.000 0.740 89 MET A N 1
ATOM 1459 C CA . MET A 1 89 ? 13.517 -154.043 -53.108 1.000 0.740 89 MET A CA 1
ATOM 1460 C C . MET A 1 89 ? 13.179 -153.335 -51.796 1.000 0.740 89 MET A C 1
ATOM 1461 O O . MET A 1 89 ? 12.303 -152.466 -51.758 1.000 0.740 89 MET A O 1
ATOM 1475 N N . GLU A 1 90 ? 13.871 -153.693 -50.721 1.000 0.760 90 GLU A N 1
ATOM 1476 C CA . GLU A 1 90 ? 13.618 -153.122 -49.402 1.000 0.760 90 GLU A CA 1
ATOM 1477 C C . GLU A 1 90 ? 13.924 -151.617 -49.383 1.000 0.760 90 GLU A C 1
ATOM 1478 O O . GLU A 1 90 ? 13.129 -150.833 -48.867 1.000 0.760 90 GLU A O 1
ATOM 1490 N N . ASP A 1 91 ? 14.998 -151.203 -50.063 1.000 0.760 91 ASP A N 1
ATOM 1491 C CA . ASP A 1 91 ? 15.381 -149.794 -50.217 1.000 0.760 91 ASP A CA 1
ATOM 1492 C C . ASP A 1 91 ? 14.369 -148.985 -51.067 1.000 0.760 91 ASP A C 1
ATOM 1493 O O . ASP A 1 91 ? 14.168 -147.788 -50.835 1.000 0.760 91 ASP A O 1
ATOM 1502 N N . ILE A 1 92 ? 13.668 -149.626 -52.017 1.000 0.760 92 ILE A N 1
ATOM 1503 C CA . ILE A 1 92 ? 12.623 -148.988 -52.845 1.000 0.760 92 ILE A CA 1
ATOM 1504 C C . ILE A 1 92 ? 11.420 -148.578 -51.989 1.000 0.760 92 ILE A C 1
ATOM 1505 O O . ILE A 1 92 ? 11.034 -147.407 -51.984 1.000 0.760 92 ILE A O 1
ATOM 1521 N N . ASN A 1 93 ? 10.832 -149.513 -51.241 1.000 0.750 93 ASN A N 1
ATOM 1522 C CA . ASN A 1 93 ? 9.692 -149.209 -50.369 1.000 0.750 93 ASN A CA 1
ATOM 1523 C C . ASN A 1 93 ? 10.063 -148.177 -49.326 1.000 0.750 93 ASN A C 1
ATOM 1524 O O . ASN A 1 93 ? 9.338 -147.202 -49.112 1.000 0.750 93 ASN A O 1
ATOM 1535 N N . GLN A 1 94 ? 11.233 -148.381 -48.721 1.000 0.790 94 GLN A N 1
ATOM 1536 C CA . GLN A 1 94 ? 11.695 -147.482 -47.693 1.000 0.790 94 GLN A CA 1
ATOM 1537 C C . GLN A 1 94 ? 11.819 -146.026 -48.202 1.000 0.790 94 GLN A C 1
ATOM 1538 O O . GLN A 1 94 ? 11.561 -145.118 -47.420 1.000 0.790 94 GLN A O 1
ATOM 1552 N N . LYS A 1 95 ? 12.143 -145.732 -49.477 1.000 0.770 95 LYS A N 1
ATOM 1553 C CA . LYS A 1 95 ? 12.179 -144.350 -50.030 1.000 0.770 95 LYS A CA 1
ATOM 1554 C C . LYS A 1 95 ? 10.816 -143.777 -50.433 1.000 0.770 95 LYS A C 1
ATOM 1555 O O . LYS A 1 95 ? 10.637 -142.568 -50.303 1.000 0.770 95 LYS A O 1
ATOM 1574 N N . LEU A 1 96 ? 9.866 -144.591 -50.890 1.000 0.760 96 LEU A N 1
ATOM 1575 C CA . LEU A 1 96 ? 8.495 -144.135 -51.167 1.000 0.760 96 LEU A CA 1
ATOM 1576 C C . LEU A 1 96 ? 7.809 -143.619 -49.895 1.000 0.760 96 LEU A C 1
ATOM 1577 O O . LEU A 1 96 ? 7.286 -142.505 -49.906 1.000 0.760 96 LEU A O 1
ATOM 1593 N N . ASP A 1 97 ? 7.925 -144.370 -48.792 1.000 0.750 97 ASP A N 1
ATOM 1594 C CA . ASP A 1 97 ? 7.419 -144.015 -47.450 1.000 0.750 97 ASP A CA 1
ATOM 1595 C C . ASP A 1 97 ? 7.974 -142.663 -46.950 1.000 0.750 97 ASP A C 1
ATOM 1596 O O . ASP A 1 97 ? 7.380 -141.979 -46.114 1.000 0.750 97 ASP A O 1
ATOM 1605 N N . ASN A 1 98 ? 9.149 -142.258 -47.449 1.000 0.760 98 ASN A N 1
ATOM 1606 C CA . ASN A 1 98 ? 9.755 -140.961 -47.148 1.000 0.760 98 ASN A CA 1
ATOM 1607 C C . ASN A 1 98 ? 9.267 -139.849 -48.080 1.000 0.760 98 ASN A C 1
ATOM 1608 O O . ASN A 1 98 ? 9.052 -138.730 -47.620 1.000 0.760 98 ASN A O 1
ATOM 1619 N N . TYR A 1 99 ? 9.074 -140.144 -49.363 1.000 0.750 99 TYR A N 1
ATOM 1620 C CA . TYR A 1 99 ? 8.496 -139.208 -50.322 1.000 0.750 99 TYR A CA 1
ATOM 1621 C C . TYR A 1 99 ? 7.017 -138.911 -50.024 1.000 0.750 99 TYR A C 1
ATOM 1622 O O . TYR A 1 99 ? 6.593 -137.772 -50.190 1.000 0.750 99 TYR A O 1
ATOM 1640 N N . GLU A 1 100 ? 6.250 -139.880 -49.493 1.000 0.730 100 GLU A N 1
ATOM 1641 C CA . GLU A 1 100 ? 4.843 -139.676 -49.096 1.000 0.730 100 GLU A CA 1
ATOM 1642 C C . GLU A 1 100 ? 4.669 -138.469 -48.150 1.000 0.730 100 GLU A C 1
ATOM 1643 O O . GLU A 1 100 ? 3.617 -137.838 -48.108 1.000 0.730 100 GLU A O 1
ATOM 1655 N N . LYS A 1 101 ? 5.724 -138.066 -47.431 1.000 0.770 101 LYS A N 1
ATOM 1656 C CA . LYS A 1 101 ? 5.700 -136.967 -46.455 1.000 0.770 101 LYS A CA 1
ATOM 1657 C C . LYS A 1 101 ? 5.965 -135.574 -47.039 1.000 0.770 101 LYS A C 1
ATOM 1658 O O . LYS A 1 101 ? 5.719 -134.603 -46.329 1.000 0.770 101 LYS A O 1
ATOM 1677 N N . THR A 1 102 ? 6.456 -135.440 -48.277 1.000 0.710 102 THR A N 1
ATOM 1678 C CA . THR A 1 102 ? 6.715 -134.132 -48.931 1.000 0.710 102 THR A CA 1
ATOM 1679 C C . THR A 1 102 ? 5.555 -133.672 -49.809 1.000 0.710 102 THR A C 1
ATOM 1680 O O . THR A 1 102 ? 5.570 -132.564 -50.341 1.000 0.710 102 THR A O 1
ATOM 1691 N N . ILE A 1 103 ? 4.532 -134.512 -49.962 1.000 0.670 103 ILE A N 1
ATOM 1692 C CA . ILE A 1 103 ? 3.438 -134.262 -50.890 1.000 0.670 103 ILE A CA 1
ATOM 1693 C C . ILE A 1 103 ? 2.628 -133.051 -50.468 1.000 0.670 103 ILE A C 1
ATOM 1694 O O . ILE A 1 103 ? 2.246 -132.866 -49.307 1.000 0.670 103 ILE A O 1
ATOM 1710 N N . SER A 1 104 ? 2.356 -132.219 -51.460 1.000 0.620 104 SER A N 1
ATOM 1711 C CA . SER A 1 104 ? 1.797 -130.898 -51.222 1.000 0.620 104 SER A CA 1
ATOM 1712 C C . SER A 1 104 ? 0.571 -130.586 -52.063 1.000 0.620 104 SER A C 1
ATOM 1713 O O . SER A 1 104 ? -0.145 -129.640 -51.744 1.000 0.620 104 SER A O 1
ATOM 1721 N N . THR A 1 105 ? 0.291 -131.361 -53.113 1.000 0.600 105 THR A N 1
ATOM 1722 C CA . THR A 1 105 ? -0.871 -131.153 -53.994 1.000 0.600 105 THR A CA 1
ATOM 1723 C C . THR A 1 105 ? -1.531 -132.491 -54.373 1.000 0.600 105 THR A C 1
ATOM 1724 O O . THR A 1 105 ? -0.843 -133.495 -54.499 1.000 0.600 105 THR A O 1
ATOM 1735 N N . ASP A 1 106 ? -2.848 -132.542 -54.620 1.000 0.630 106 ASP A N 1
ATOM 1736 C CA . ASP A 1 106 ? -3.572 -133.785 -54.994 1.000 0.630 106 ASP A CA 1
ATOM 1737 C C . ASP A 1 106 ? -3.050 -134.436 -56.289 1.000 0.630 106 ASP A C 1
ATOM 1738 O O . ASP A 1 106 ? -3.148 -135.651 -56.489 1.000 0.630 106 ASP A O 1
ATOM 1747 N N . LYS A 1 107 ? -2.517 -133.602 -57.200 1.000 0.610 107 LYS A N 1
ATOM 1748 C CA . LYS A 1 107 ? -1.897 -134.048 -58.456 1.000 0.610 107 LYS A CA 1
ATOM 1749 C C . LYS A 1 107 ? -0.633 -134.857 -58.157 1.000 0.610 107 LYS A C 1
ATOM 1750 O O . LYS A 1 107 ? -0.407 -135.861 -58.824 1.000 0.610 107 LYS A O 1
ATOM 1769 N N . GLU A 1 108 ? 0.116 -134.459 -57.127 1.000 0.690 108 GLU A N 1
ATOM 1770 C CA . GLU A 1 108 ? 1.280 -135.178 -56.612 1.000 0.690 108 GLU A CA 1
ATOM 1771 C C . GLU A 1 108 ? 0.876 -136.477 -55.877 1.000 0.690 108 GLU A C 1
ATOM 1772 O O . GLU A 1 108 ? 1.469 -137.503 -56.175 1.000 0.690 108 GLU A O 1
ATOM 1784 N N . GLN A 1 109 ? -0.199 -136.516 -55.065 1.000 0.710 109 GLN A N 1
ATOM 1785 C CA . GLN A 1 109 ? -0.727 -137.769 -54.463 1.000 0.710 109 GLN A CA 1
ATOM 1786 C C . GLN A 1 109 ? -1.218 -138.766 -55.522 1.000 0.710 109 GLN A C 1
ATOM 1787 O O . GLN A 1 109 ? -0.938 -139.960 -55.446 1.000 0.710 109 GLN A O 1
ATOM 1801 N N . LYS A 1 110 ? -1.936 -138.278 -56.543 1.000 0.720 110 LYS A N 1
ATOM 1802 C CA . LYS A 1 110 ? -2.395 -139.128 -57.650 1.000 0.720 110 LYS A CA 1
ATOM 1803 C C . LYS A 1 110 ? -1.230 -139.679 -58.460 1.000 0.720 110 LYS A C 1
ATOM 1804 O O . LYS A 1 110 ? -1.234 -140.868 -58.778 1.000 0.720 110 LYS A O 1
ATOM 1823 N N . LEU A 1 111 ? -0.254 -138.828 -58.801 1.000 0.750 111 LEU A N 1
ATOM 1824 C CA . LEU A 1 111 ? 0.980 -139.271 -59.456 1.000 0.750 111 LEU A CA 1
ATOM 1825 C C . LEU A 1 111 ? 1.746 -140.276 -58.559 1.000 0.750 111 LEU A C 1
ATOM 1826 O O . LEU A 1 111 ? 2.319 -141.225 -59.085 1.000 0.750 111 LEU A O 1
ATOM 1842 N N . PHE A 1 112 ? 1.673 -140.160 -57.227 1.000 0.780 112 PHE A N 1
ATOM 1843 C CA . PHE A 1 112 ? 2.283 -141.082 -56.257 1.000 0.780 112 PHE A CA 1
ATOM 1844 C C . PHE A 1 112 ? 1.559 -142.445 -56.101 1.000 0.780 112 PHE A C 1
ATOM 1845 O O . PHE A 1 112 ? 2.218 -143.479 -56.152 1.000 0.780 112 PHE A O 1
ATOM 1862 N N . GLU A 1 113 ? 0.223 -142.514 -56.018 1.000 0.750 113 GLU A N 1
ATOM 1863 C CA . GLU A 1 113 ? -0.540 -143.788 -56.023 1.000 0.750 113 GLU A CA 1
ATOM 1864 C C . GLU A 1 113 ? -0.387 -144.540 -57.356 1.000 0.750 113 GLU A C 1
ATOM 1865 O O . GLU A 1 113 ? -0.301 -145.778 -57.392 1.000 0.750 113 GLU A O 1
ATOM 1877 N N . GLN A 1 114 ? -0.306 -143.777 -58.461 1.000 0.760 114 GLN A N 1
ATOM 1878 C CA . GLN A 1 114 ? 0.018 -144.323 -59.780 1.000 0.760 114 GLN A CA 1
ATOM 1879 C C . GLN A 1 114 ? 1.417 -144.962 -59.803 1.000 0.760 114 GLN A C 1
ATOM 1880 O O . GLN A 1 114 ? 1.601 -145.975 -60.482 1.000 0.760 114 GLN A O 1
ATOM 1894 N N . LEU A 1 115 ? 2.379 -144.443 -59.032 1.000 0.780 115 LEU A N 1
ATOM 1895 C CA . LEU A 1 115 ? 3.726 -145.004 -58.901 1.000 0.780 115 LEU A CA 1
ATOM 1896 C C . LEU A 1 115 ? 3.743 -146.306 -58.068 1.000 0.780 115 LEU A C 1
ATOM 1897 O O . LEU A 1 115 ? 4.270 -147.307 -58.543 1.000 0.780 115 LEU A O 1
ATOM 1913 N N . GLN A 1 116 ? 3.105 -146.351 -56.891 1.000 0.780 116 GLN A N 1
ATOM 1914 C CA . GLN A 1 116 ? 3.049 -147.536 -56.004 1.000 0.780 116 GLN A CA 1
ATOM 1915 C C . GLN A 1 116 ? 2.322 -148.715 -56.659 1.000 0.780 116 GLN A C 1
ATOM 1916 O O . GLN A 1 116 ? 2.745 -149.869 -56.565 1.000 0.780 116 GLN A O 1
ATOM 1930 N N . THR A 1 117 ? 1.264 -148.396 -57.411 1.000 0.740 117 THR A N 1
ATOM 1931 C CA . THR A 1 117 ? 0.529 -149.408 -58.173 1.000 0.740 117 THR A CA 1
ATOM 1932 C C . THR A 1 117 ? 1.421 -150.082 -59.229 1.000 0.740 117 THR A C 1
ATOM 1933 O O . THR A 1 117 ? 1.414 -151.312 -59.349 1.000 0.740 117 THR A O 1
ATOM 1944 N N . LYS A 1 118 ? 2.232 -149.322 -59.978 1.000 0.770 118 LYS A N 1
ATOM 1945 C CA . LYS A 1 118 ? 3.150 -149.873 -60.998 1.000 0.770 118 LYS A CA 1
ATOM 1946 C C . LYS A 1 118 ? 4.327 -150.637 -60.380 1.000 0.770 118 LYS A C 1
ATOM 1947 O O . LYS A 1 118 ? 4.717 -151.668 -60.924 1.000 0.770 118 LYS A O 1
ATOM 1966 N N . VAL A 1 119 ? 4.824 -150.192 -59.221 1.000 0.760 119 VAL A N 1
ATOM 1967 C CA . VAL A 1 119 ? 5.855 -150.907 -58.451 1.000 0.760 119 VAL A CA 1
ATOM 1968 C C . VAL A 1 119 ? 5.357 -152.291 -58.029 1.000 0.760 119 VAL A C 1
ATOM 1969 O O . VAL A 1 119 ? 6.052 -153.253 -58.313 1.000 0.760 119 VAL A O 1
ATOM 1982 N N . ASN A 1 120 ? 4.143 -152.445 -57.479 1.000 0.740 120 ASN A N 1
ATOM 1983 C CA . ASN A 1 120 ? 3.590 -153.767 -57.120 1.000 0.740 120 ASN A CA 1
ATOM 1984 C C . ASN A 1 120 ? 3.431 -154.690 -58.330 1.000 0.740 120 ASN A C 1
ATOM 1985 O O . ASN A 1 120 ? 3.724 -155.877 -58.256 1.000 0.740 120 ASN A O 1
ATOM 1996 N N . THR A 1 121 ? 2.993 -154.128 -59.455 1.000 0.750 121 THR A N 1
ATOM 1997 C CA . THR A 1 121 ? 2.865 -154.882 -60.708 1.000 0.750 121 THR A CA 1
ATOM 1998 C C . THR A 1 121 ? 4.233 -155.362 -61.197 1.000 0.750 121 THR A C 1
ATOM 1999 O O . THR A 1 121 ? 4.374 -156.503 -61.621 1.000 0.750 121 THR A O 1
ATOM 2010 N N . TYR A 1 122 ? 5.265 -154.522 -61.098 1.000 0.780 122 TYR A N 1
ATOM 2011 C CA . TYR A 1 122 ? 6.639 -154.925 -61.378 1.000 0.780 122 TYR A CA 1
ATOM 2012 C C . TYR A 1 122 ? 7.140 -155.970 -60.371 1.000 0.780 122 TYR A C 1
ATOM 2013 O O . TYR A 1 122 ? 7.757 -156.937 -60.799 1.000 0.780 122 TYR A O 1
ATOM 2031 N N . MET A 1 123 ? 6.822 -155.846 -59.070 1.000 0.760 123 MET A N 1
ATOM 2032 C CA . MET A 1 123 ? 7.138 -156.867 -58.056 1.000 0.760 123 MET A CA 1
ATOM 2033 C C . MET A 1 123 ? 6.473 -158.210 -58.390 1.000 0.760 123 MET A C 1
ATOM 2034 O O . MET A 1 123 ? 7.057 -159.256 -58.124 1.000 0.760 123 MET A O 1
ATOM 2048 N N . ASP A 1 124 ? 5.305 -158.185 -59.037 1.000 0.760 124 ASP A N 1
ATOM 2049 C CA . ASP A 1 124 ? 4.570 -159.387 -59.446 1.000 0.760 124 ASP A CA 1
ATOM 2050 C C . ASP A 1 124 ? 5.193 -160.089 -60.675 1.000 0.760 124 ASP A C 1
ATOM 2051 O O . ASP A 1 124 ? 5.194 -161.320 -60.783 1.000 0.760 124 ASP A O 1
ATOM 2060 N N . ILE A 1 125 ? 5.783 -159.330 -61.603 1.000 0.790 125 ILE A N 1
ATOM 2061 C CA . ILE A 1 125 ? 6.554 -159.883 -62.734 1.000 0.790 125 ILE A CA 1
ATOM 2062 C C . ILE A 1 125 ? 7.963 -160.293 -62.276 1.000 0.790 125 ILE A C 1
ATOM 2063 O O . ILE A 1 125 ? 8.453 -161.344 -62.689 1.000 0.790 125 ILE A O 1
ATOM 2079 N N . HIS A 1 126 ? 8.587 -159.515 -61.382 1.000 0.770 126 HIS A N 1
ATOM 2080 C CA . HIS A 1 126 ? 9.867 -159.822 -60.731 1.000 0.770 126 HIS A CA 1
ATOM 2081 C C . HIS A 1 126 ? 9.794 -161.176 -60.046 1.000 0.770 126 HIS A C 1
ATOM 2082 O O . HIS A 1 126 ? 10.644 -162.044 -60.252 1.000 0.770 126 HIS A O 1
ATOM 2096 N N . ALA A 1 127 ? 8.708 -161.377 -59.304 1.000 0.760 127 ALA A N 1
ATOM 2097 C CA . ALA A 1 127 ? 8.428 -162.647 -58.678 1.000 0.760 127 ALA A CA 1
ATOM 2098 C C . ALA A 1 127 ? 8.444 -163.819 -59.693 1.000 0.760 127 ALA A C 1
ATOM 2099 O O . ALA A 1 127 ? 9.104 -164.824 -59.438 1.000 0.760 127 ALA A O 1
ATOM 2106 N N . GLN A 1 128 ? 7.812 -163.715 -60.871 1.000 0.780 128 GLN A N 1
ATOM 2107 C CA . GLN A 1 128 ? 7.765 -164.795 -61.882 1.000 0.780 128 GLN A CA 1
ATOM 2108 C C . GLN A 1 128 ? 9.085 -165.023 -62.645 1.000 0.780 128 GLN A C 1
ATOM 2109 O O . GLN A 1 128 ? 9.318 -166.131 -63.146 1.000 0.780 128 GLN A O 1
ATOM 2123 N N . ILE A 1 129 ? 9.963 -164.017 -62.748 1.000 0.760 129 ILE A N 1
ATOM 2124 C CA . ILE A 1 129 ? 11.281 -164.173 -63.390 1.000 0.760 129 ILE A CA 1
ATOM 2125 C C . ILE A 1 129 ? 12.177 -165.139 -62.602 1.000 0.760 129 ILE A C 1
ATOM 2126 O O . ILE A 1 129 ? 12.842 -165.980 -63.216 1.000 0.760 129 ILE A O 1
ATOM 2142 N N . ILE A 1 130 ? 12.147 -165.099 -61.265 1.000 0.760 130 ILE A N 1
ATOM 2143 C CA . ILE A 1 130 ? 12.947 -165.998 -60.411 1.000 0.760 130 ILE A CA 1
ATOM 2144 C C . ILE A 1 130 ? 12.524 -167.453 -60.569 1.000 0.760 130 ILE A C 1
ATOM 2145 O O . ILE A 1 130 ? 13.367 -168.330 -60.778 1.000 0.760 130 ILE A O 1
ATOM 2161 N N . GLU A 1 131 ? 11.219 -167.713 -60.490 1.000 0.740 131 GLU A N 1
ATOM 2162 C CA . GLU A 1 131 ? 10.652 -169.052 -60.657 1.000 0.740 131 GLU A CA 1
ATOM 2163 C C . GLU A 1 131 ? 10.988 -169.627 -62.048 1.000 0.740 131 GLU A C 1
ATOM 2164 O O . GLU A 1 131 ? 11.340 -170.809 -62.173 1.000 0.740 131 GLU A O 1
ATOM 2176 N N . SER A 1 132 ? 10.959 -168.769 -63.082 1.000 0.720 132 SER A N 1
ATOM 2177 C CA . SER A 1 132 ? 11.240 -169.131 -64.480 1.000 0.720 132 SER A CA 1
ATOM 2178 C C . SER A 1 132 ? 12.724 -169.396 -64.754 1.000 0.720 132 SER A C 1
ATOM 2179 O O . SER A 1 132 ? 13.055 -170.361 -65.436 1.000 0.720 132 SER A O 1
ATOM 2187 N N . GLY A 1 133 ? 13.652 -168.615 -64.200 1.000 0.730 133 GLY A N 1
ATOM 2188 C CA . GLY A 1 133 ? 15.085 -168.886 -64.373 1.000 0.730 133 GLY A CA 1
ATOM 2189 C C . GLY A 1 133 ? 15.548 -170.177 -63.680 1.000 0.730 133 GLY A C 1
ATOM 2190 O O . GLY A 1 133 ? 16.369 -170.908 -64.228 1.000 0.730 133 GLY A O 1
ATOM 2194 N N . ARG A 1 134 ? 14.988 -170.526 -62.509 1.000 0.730 134 ARG A N 1
ATOM 2195 C CA . ARG A 1 134 ? 15.324 -171.772 -61.780 1.000 0.730 134 ARG A CA 1
ATOM 2196 C C . ARG A 1 134 ? 14.825 -173.033 -62.464 1.000 0.730 134 ARG A C 1
ATOM 2197 O O . ARG A 1 134 ? 15.425 -174.095 -62.303 1.000 0.730 134 ARG A O 1
ATOM 2218 N N . THR A 1 135 ? 13.722 -172.929 -63.188 1.000 0.690 135 THR A N 1
ATOM 2219 C CA . THR A 1 135 ? 13.089 -174.078 -63.835 1.000 0.690 135 THR A CA 1
ATOM 2220 C C . THR A 1 135 ? 13.678 -174.404 -65.208 1.000 0.690 135 THR A C 1
ATOM 2221 O O . THR A 1 135 ? 13.295 -175.409 -65.793 1.000 0.690 135 THR A O 1
ATOM 2232 N N . ASN A 1 136 ? 14.670 -173.644 -65.689 1.000 0.660 136 ASN A N 1
ATOM 2233 C CA . ASN A 1 136 ? 15.416 -173.872 -66.938 1.000 0.660 136 ASN A CA 1
ATOM 2234 C C . ASN A 1 136 ? 14.554 -173.975 -68.216 1.000 0.660 136 ASN A C 1
ATOM 2235 O O . ASN A 1 136 ? 15.000 -174.471 -69.250 1.000 0.660 136 ASN A O 1
ATOM 2246 N N . ASP A 1 137 ? 13.318 -173.502 -68.150 1.000 0.660 137 ASP A N 1
ATOM 2247 C CA . ASP A 1 137 ? 12.371 -173.409 -69.255 1.000 0.660 137 ASP A CA 1
ATOM 2248 C C . ASP A 1 137 ? 12.482 -171.997 -69.909 1.000 0.660 137 ASP A C 1
ATOM 2249 O O . ASP A 1 137 ? 11.777 -171.071 -69.518 1.000 0.660 137 ASP A O 1
ATOM 2258 N N . MET A 1 138 ? 13.429 -171.771 -70.848 1.000 0.610 138 MET A N 1
ATOM 2259 C CA . MET A 1 138 ? 13.821 -170.454 -71.442 1.000 0.610 138 MET A CA 1
ATOM 2260 C C . MET A 1 138 ? 12.738 -169.729 -72.267 1.000 0.610 138 MET A C 1
ATOM 2261 O O . MET A 1 138 ? 12.725 -168.490 -72.291 1.000 0.610 138 MET A O 1
ATOM 2275 N N . ASP A 1 139 ? 11.871 -170.481 -72.970 1.000 0.630 139 ASP A N 1
ATOM 2276 C CA . ASP A 1 139 ? 10.763 -169.913 -73.761 1.000 0.630 139 ASP A CA 1
ATOM 2277 C C . ASP A 1 139 ? 9.846 -169.085 -72.837 1.000 0.630 139 ASP A C 1
ATOM 2278 O O . ASP A 1 139 ? 9.420 -167.987 -73.212 1.000 0.630 139 ASP A O 1
ATOM 2287 N N . LYS A 1 140 ? 9.637 -169.543 -71.586 1.000 0.720 140 LYS A N 1
ATOM 2288 C CA . LYS A 1 140 ? 8.878 -168.817 -70.554 1.000 0.720 140 LYS A CA 1
ATOM 2289 C C . LYS A 1 140 ? 9.602 -167.562 -70.028 1.000 0.720 140 LYS A C 1
ATOM 2290 O O . LYS A 1 140 ? 8.968 -166.518 -69.913 1.000 0.720 140 LYS A O 1
ATOM 2309 N N . ALA A 1 141 ? 10.917 -167.594 -69.780 1.000 0.680 141 ALA A N 1
ATOM 2310 C CA . ALA A 1 141 ? 11.695 -166.434 -69.296 1.000 0.680 141 ALA A CA 1
ATOM 2311 C C . ALA A 1 141 ? 11.818 -165.311 -70.333 1.000 0.680 141 ALA A C 1
ATOM 2312 O O . ALA A 1 141 ? 11.790 -164.121 -70.005 1.000 0.680 141 ALA A O 1
ATOM 2319 N N . ARG A 1 142 ? 11.899 -165.703 -71.609 1.000 0.620 142 ARG A N 1
ATOM 2320 C CA . ARG A 1 142 ? 11.832 -164.755 -72.719 1.000 0.620 142 ARG A CA 1
ATOM 2321 C C . ARG A 1 142 ? 10.544 -163.944 -72.702 1.000 0.620 142 ARG A C 1
ATOM 2322 O O . ARG A 1 142 ? 10.605 -162.739 -72.927 1.000 0.620 142 ARG A O 1
ATOM 2343 N N . GLY A 1 143 ? 9.403 -164.584 -72.444 1.000 0.660 143 GLY A N 1
ATOM 2344 C CA . GLY A 1 143 ? 8.115 -163.894 -72.367 1.000 0.660 143 GLY A CA 1
ATOM 2345 C C . GLY A 1 143 ? 8.071 -162.805 -71.286 1.000 0.660 143 GLY A C 1
ATOM 2346 O O . GLY A 1 143 ? 7.496 -161.746 -71.518 1.000 0.660 143 GLY A O 1
ATOM 2350 N N . LEU A 1 144 ? 8.717 -163.035 -70.139 1.000 0.730 144 LEU A N 1
ATOM 2351 C CA . LEU A 1 144 ? 8.652 -162.169 -68.956 1.000 0.730 144 LEU A CA 1
ATOM 2352 C C . LEU A 1 144 ? 9.583 -160.956 -69.014 1.000 0.730 144 LEU A C 1
ATOM 2353 O O . LEU A 1 144 ? 9.160 -159.872 -68.641 1.000 0.730 144 LEU A O 1
ATOM 2369 N N . LEU A 1 145 ? 10.804 -161.094 -69.540 1.000 0.680 145 LEU A N 1
ATOM 2370 C CA . LEU A 1 145 ? 11.718 -159.955 -69.740 1.000 0.680 145 LEU A CA 1
ATOM 2371 C C . LEU A 1 145 ? 11.073 -158.804 -70.540 1.000 0.680 145 LEU A C 1
ATOM 2372 O O . LEU A 1 145 ? 11.286 -157.641 -70.219 1.000 0.680 145 LEU A O 1
ATOM 2388 N N . VAL A 1 146 ? 10.263 -159.114 -71.562 1.000 0.630 146 VAL A N 1
ATOM 2389 C CA . VAL A 1 146 ? 9.492 -158.121 -72.344 1.000 0.630 146 VAL A CA 1
ATOM 2390 C C . VAL A 1 146 ? 8.424 -157.443 -71.475 1.000 0.630 146 VAL A C 1
ATOM 2391 O O . VAL A 1 146 ? 8.187 -156.237 -71.591 1.000 0.630 146 VAL A O 1
ATOM 2404 N N . GLN A 1 147 ? 7.799 -158.225 -70.585 1.000 0.690 147 GLN A N 1
ATOM 2405 C CA . GLN A 1 147 ? 6.809 -157.754 -69.614 1.000 0.690 147 GLN A CA 1
ATOM 2406 C C . GLN A 1 147 ? 7.444 -156.791 -68.593 1.000 0.690 147 GLN A C 1
ATOM 2407 O O . GLN A 1 147 ? 6.841 -155.779 -68.236 1.000 0.690 147 GLN A O 1
ATOM 2421 N N . THR A 1 148 ? 8.692 -157.042 -68.205 1.000 0.680 148 THR A N 1
ATOM 2422 C CA . THR A 1 148 ? 9.499 -156.185 -67.330 1.000 0.680 148 THR A CA 1
ATOM 2423 C C . THR A 1 148 ? 9.904 -154.885 -68.007 1.000 0.680 148 THR A C 1
ATOM 2424 O O . THR A 1 148 ? 9.786 -153.817 -67.409 1.000 0.680 148 THR A O 1
ATOM 2435 N N . GLU A 1 149 ? 10.361 -154.966 -69.259 1.000 0.610 149 GLU A N 1
ATOM 2436 C CA . GLU A 1 149 ? 10.879 -153.809 -69.992 1.000 0.610 149 GLU A CA 1
ATOM 2437 C C . GLU A 1 149 ? 9.786 -152.739 -70.197 1.000 0.610 149 GLU A C 1
ATOM 2438 O O . GLU A 1 149 ? 10.025 -151.564 -69.929 1.000 0.610 149 GLU A O 1
ATOM 2450 N N . ALA A 1 150 ? 8.547 -153.125 -70.531 1.000 0.630 150 ALA A N 1
ATOM 2451 C CA . ALA A 1 150 ? 7.416 -152.193 -70.637 1.000 0.630 150 ALA A CA 1
ATOM 2452 C C . ALA A 1 150 ? 7.002 -151.585 -69.286 1.000 0.630 150 ALA A C 1
ATOM 2453 O O . ALA A 1 150 ? 6.726 -150.387 -69.198 1.000 0.630 150 ALA A O 1
ATOM 2460 N N . SER A 1 151 ? 6.963 -152.406 -68.231 1.000 0.710 151 SER A N 1
ATOM 2461 C CA . SER A 1 151 ? 6.554 -151.947 -66.900 1.000 0.710 151 SER A CA 1
ATOM 2462 C C . SER A 1 151 ? 7.554 -150.954 -66.296 1.000 0.710 151 SER A C 1
ATOM 2463 O O . SER A 1 151 ? 7.144 -150.008 -65.624 1.000 0.710 151 SER A O 1
ATOM 2471 N N . PHE A 1 152 ? 8.853 -151.142 -66.543 1.000 0.650 152 PHE A N 1
ATOM 2472 C CA . PHE A 1 152 ? 9.901 -150.210 -66.130 1.000 0.650 152 PHE A CA 1
ATOM 2473 C C . PHE A 1 152 ? 9.789 -148.868 -66.863 1.000 0.650 152 PHE A C 1
ATOM 2474 O O . PHE A 1 152 ? 9.805 -147.815 -66.225 1.000 0.650 152 PHE A O 1
ATOM 2491 N N . GLU A 1 153 ? 9.603 -148.906 -68.188 1.000 0.600 153 GLU A N 1
ATOM 2492 C CA . GLU A 1 153 ? 9.338 -147.708 -68.999 1.000 0.600 153 GLU A CA 1
ATOM 2493 C C . GLU A 1 153 ? 8.130 -146.916 -68.467 1.000 0.600 153 GLU A C 1
ATOM 2494 O O . GLU A 1 153 ? 8.188 -145.699 -68.275 1.000 0.600 153 GLU A O 1
ATOM 2506 N N . ASP A 1 154 ? 7.048 -147.614 -68.124 1.000 0.650 154 ASP A N 1
ATOM 2507 C CA . ASP A 1 154 ? 5.810 -147.017 -67.620 1.000 0.650 154 ASP A CA 1
ATOM 2508 C C . ASP A 1 154 ? 5.990 -146.285 -66.267 1.000 0.650 154 ASP A C 1
ATOM 2509 O O . ASP A 1 154 ? 5.316 -145.294 -65.970 1.000 0.650 154 ASP A O 1
ATOM 2518 N N . MET A 1 155 ? 6.913 -146.760 -65.433 1.000 0.730 155 MET A N 1
ATOM 2519 C CA . MET A 1 155 ? 7.227 -146.195 -64.121 1.000 0.730 155 MET A CA 1
ATOM 2520 C C . MET A 1 155 ? 8.234 -145.047 -64.217 1.000 0.730 155 MET A C 1
ATOM 2521 O O . MET A 1 155 ? 8.040 -144.019 -63.564 1.000 0.730 155 MET A O 1
ATOM 2535 N N . LYS A 1 156 ? 9.258 -145.177 -65.073 1.000 0.660 156 LYS A N 1
ATOM 2536 C CA . LYS A 1 156 ? 10.206 -144.096 -65.384 1.000 0.660 156 LYS A CA 1
ATOM 2537 C C . LYS A 1 156 ? 9.466 -142.848 -65.851 1.000 0.660 156 LYS A C 1
ATOM 2538 O O . LYS A 1 156 ? 9.788 -141.740 -65.433 1.000 0.660 156 LYS A O 1
ATOM 2557 N N . LYS A 1 157 ? 8.398 -143.042 -66.625 1.000 0.640 157 LYS A N 1
ATOM 2558 C CA . LYS A 1 157 ? 7.523 -141.974 -67.104 1.000 0.640 157 LYS A CA 1
ATOM 2559 C C . LYS A 1 157 ? 6.886 -141.144 -65.980 1.000 0.640 157 LYS A C 1
ATOM 2560 O O . LYS A 1 157 ? 6.905 -139.916 -66.045 1.000 0.640 157 LYS A O 1
ATOM 2579 N N . THR A 1 158 ? 6.358 -141.788 -64.941 1.000 0.700 158 THR A N 1
ATOM 2580 C CA . THR A 1 158 ? 5.788 -141.113 -63.760 1.000 0.700 158 THR A CA 1
ATOM 2581 C C . THR A 1 158 ? 6.879 -140.507 -62.876 1.000 0.700 158 THR A C 1
ATOM 2582 O O . THR A 1 158 ? 6.720 -139.389 -62.376 1.000 0.700 158 THR A O 1
ATOM 2593 N N . ILE A 1 159 ? 8.005 -141.222 -62.723 1.000 0.700 159 ILE A N 1
ATOM 2594 C CA . ILE A 1 159 ? 9.155 -140.737 -61.955 1.000 0.700 159 ILE A CA 1
ATOM 2595 C C . ILE A 1 159 ? 9.677 -139.412 -62.535 1.000 0.700 159 ILE A C 1
ATOM 2596 O O . ILE A 1 159 ? 9.867 -138.473 -61.768 1.000 0.700 159 ILE A O 1
ATOM 2612 N N . THR A 1 160 ? 9.847 -139.271 -63.856 1.000 0.610 160 THR A N 1
ATOM 2613 C CA . THR A 1 160 ? 10.284 -137.998 -64.472 1.000 0.610 160 THR A CA 1
ATOM 2614 C C . THR A 1 160 ? 9.306 -136.847 -64.217 1.000 0.610 160 THR A C 1
ATOM 2615 O O . THR A 1 160 ? 9.742 -135.740 -63.915 1.000 0.610 160 THR A O 1
ATOM 2626 N N . GLN A 1 161 ? 7.992 -137.090 -64.251 1.000 0.630 161 GLN A N 1
ATOM 2627 C CA . GLN A 1 161 ? 6.995 -136.039 -64.002 1.000 0.630 161 GLN A CA 1
ATOM 2628 C C . GLN A 1 161 ? 7.080 -135.454 -62.587 1.000 0.630 161 GLN A C 1
ATOM 2629 O O . GLN A 1 161 ? 6.908 -134.249 -62.414 1.000 0.630 161 GLN A O 1
ATOM 2643 N N . LEU A 1 162 ? 7.346 -136.295 -61.585 1.000 0.690 162 LEU A N 1
ATOM 2644 C CA . LEU A 1 162 ? 7.445 -135.883 -60.181 1.000 0.690 162 LEU A CA 1
ATOM 2645 C C . LEU A 1 162 ? 8.721 -135.048 -59.895 1.000 0.690 162 LEU A C 1
ATOM 2646 O O . LEU A 1 162 ? 8.674 -134.158 -59.040 1.000 0.690 162 LEU A O 1
ATOM 2662 N N . VAL A 1 163 ? 9.831 -135.264 -60.627 1.000 0.660 163 VAL A N 1
ATOM 2663 C CA . VAL A 1 163 ? 11.055 -134.422 -60.571 1.000 0.660 163 VAL A CA 1
ATOM 2664 C C . VAL A 1 163 ? 10.764 -133.048 -61.131 1.000 0.660 163 VAL A C 1
ATOM 2665 O O . VAL A 1 163 ? 10.970 -132.051 -60.442 1.000 0.660 163 VAL A O 1
ATOM 2678 N N . ASP A 1 164 ? 10.287 -133.028 -62.377 1.000 0.570 164 ASP A N 1
ATOM 2679 C CA . ASP A 1 164 ? 10.050 -131.800 -63.124 1.000 0.570 164 ASP A CA 1
ATOM 2680 C C . ASP A 1 164 ? 9.096 -130.897 -62.336 1.000 0.570 164 ASP A C 1
ATOM 2681 O O . ASP A 1 164 ? 9.357 -129.704 -62.178 1.000 0.570 164 ASP A O 1
ATOM 2690 N N . LEU A 1 165 ? 8.054 -131.492 -61.735 1.000 0.550 165 LEU A N 1
ATOM 2691 C CA . LEU A 1 165 ? 7.090 -130.774 -60.905 1.000 0.550 165 LEU A CA 1
ATOM 2692 C C . LEU A 1 165 ? 7.738 -130.049 -59.707 1.000 0.550 165 LEU A C 1
ATOM 2693 O O . LEU A 1 165 ? 7.348 -128.926 -59.393 1.000 0.550 165 LEU A O 1
ATOM 2709 N N . ASN A 1 166 ? 8.715 -130.662 -59.031 1.000 0.600 166 ASN A N 1
ATOM 2710 C CA . ASN A 1 166 ? 9.350 -130.084 -57.841 1.000 0.600 166 ASN A CA 1
ATOM 2711 C C . ASN A 1 166 ? 10.552 -129.174 -58.162 1.000 0.600 166 ASN A C 1
ATOM 2712 O O . ASN A 1 166 ? 10.777 -128.172 -57.472 1.000 0.600 166 ASN A O 1
ATOM 2723 N N . GLN A 1 167 ? 11.330 -129.508 -59.200 1.000 0.530 167 GLN A N 1
ATOM 2724 C CA . GLN A 1 167 ? 12.552 -128.793 -59.594 1.000 0.530 167 GLN A CA 1
ATOM 2725 C C . GLN A 1 167 ? 12.286 -127.322 -59.967 1.000 0.530 167 GLN A C 1
ATOM 2726 O O . GLN A 1 167 ? 13.095 -126.451 -59.641 1.000 0.530 167 GLN A O 1
ATOM 2740 N N . GLU A 1 168 ? 11.150 -127.008 -60.590 1.000 0.500 168 GLU A N 1
ATOM 2741 C CA . GLU A 1 168 ? 10.799 -125.655 -61.050 1.000 0.500 168 GLU A CA 1
ATOM 2742 C C . GLU A 1 168 ? 10.329 -124.716 -59.914 1.000 0.500 168 GLU A C 1
ATOM 2743 O O . GLU A 1 168 ? 10.594 -123.510 -59.940 1.000 0.500 168 GLU A O 1
ATOM 2755 N N . GLY A 1 169 ? 9.692 -125.264 -58.869 1.000 0.500 169 GLY A N 1
ATOM 2756 C CA . GLY A 1 169 ? 9.109 -124.485 -57.767 1.000 0.500 169 GLY A CA 1
ATOM 2757 C C . GLY A 1 169 ? 10.123 -123.845 -56.806 1.000 0.500 169 GLY A C 1
ATOM 2758 O O . GLY A 1 169 ? 9.825 -122.819 -56.196 1.000 0.500 169 GLY A O 1
ATOM 2762 N N . SER A 1 170 ? 11.329 -124.410 -56.662 1.000 0.490 170 SER A N 1
ATOM 2763 C CA . SER A 1 170 ? 12.313 -123.971 -55.653 1.000 0.490 170 SER A CA 1
ATOM 2764 C C . SER A 1 170 ? 13.191 -122.785 -56.076 1.000 0.490 170 SER A C 1
ATOM 2765 O O . SER A 1 170 ? 13.280 -121.784 -55.358 1.000 0.490 170 SER A O 1
ATOM 2773 N N . ASN A 1 171 ? 13.899 -122.898 -57.207 1.000 0.460 171 ASN A N 1
ATOM 2774 C CA . ASN A 1 171 ? 15.017 -121.999 -57.532 1.000 0.460 171 ASN A CA 1
ATOM 2775 C C . ASN A 1 171 ? 14.593 -120.531 -57.693 1.000 0.460 171 ASN A C 1
ATOM 2776 O O . ASN A 1 171 ? 15.327 -119.621 -57.296 1.000 0.460 171 ASN A O 1
ATOM 2787 N N . THR A 1 172 ? 13.420 -120.288 -58.275 1.000 0.430 172 THR A N 1
ATOM 2788 C CA . THR A 1 172 ? 12.946 -118.935 -58.590 1.000 0.430 172 THR A CA 1
ATOM 2789 C C . THR A 1 172 ? 12.625 -118.114 -57.327 1.000 0.430 172 THR A C 1
ATOM 2790 O O . THR A 1 172 ? 12.799 -116.900 -57.341 1.000 0.430 172 THR A O 1
ATOM 2801 N N . ALA A 1 173 ? 12.245 -118.733 -56.198 1.000 0.440 173 ALA A N 1
ATOM 2802 C CA . ALA A 1 173 ? 11.704 -118.025 -55.026 1.000 0.440 173 ALA A CA 1
ATOM 2803 C C . ALA A 1 173 ? 12.745 -117.344 -54.098 1.000 0.440 173 ALA A C 1
ATOM 2804 O O . ALA A 1 173 ? 12.439 -116.332 -53.466 1.000 0.440 173 ALA A O 1
ATOM 2811 N N . VAL A 1 174 ? 13.980 -117.863 -53.980 1.000 0.450 174 VAL A N 1
ATOM 2812 C CA . VAL A 1 174 ? 14.934 -117.428 -52.925 1.000 0.450 174 VAL A CA 1
ATOM 2813 C C . VAL A 1 174 ? 15.708 -116.139 -53.259 1.000 0.450 174 VAL A C 1
ATOM 2814 O O . VAL A 1 174 ? 15.859 -115.260 -52.405 1.000 0.450 174 VAL A O 1
ATOM 2827 N N . LYS A 1 175 ? 16.283 -116.024 -54.468 1.000 0.440 175 LYS A N 1
ATOM 2828 C CA . LYS A 1 175 ? 17.337 -115.022 -54.763 1.000 0.440 175 LYS A CA 1
ATOM 2829 C C . LYS A 1 175 ? 16.843 -113.566 -54.752 1.000 0.440 175 LYS A C 1
ATOM 2830 O O . LYS A 1 175 ? 17.583 -112.678 -54.328 1.000 0.440 175 LYS A O 1
ATOM 2849 N N . GLU A 1 176 ? 15.628 -113.295 -55.219 1.000 0.450 176 GLU A N 1
ATOM 2850 C CA . GLU A 1 176 ? 15.183 -111.921 -55.510 1.000 0.450 176 GLU A CA 1
ATOM 2851 C C . GLU A 1 176 ? 14.750 -111.108 -54.283 1.000 0.450 176 GLU A C 1
ATOM 2852 O O . GLU A 1 176 ? 14.870 -109.883 -54.267 1.000 0.450 176 GLU A O 1
ATOM 2864 N N . THR A 1 177 ? 14.276 -111.753 -53.225 1.000 0.480 177 THR A N 1
ATOM 2865 C CA . THR A 1 177 ? 13.579 -111.070 -52.126 1.000 0.480 177 THR A CA 1
ATOM 2866 C C . THR A 1 177 ? 14.521 -110.249 -51.230 1.000 0.480 177 THR A C 1
ATOM 2867 O O . THR A 1 177 ? 14.221 -109.101 -50.887 1.000 0.480 177 THR A O 1
ATOM 2878 N N . LYS A 1 178 ? 15.712 -110.779 -50.893 1.000 0.520 178 LYS A N 1
ATOM 2879 C CA . LYS A 1 178 ? 16.700 -110.118 -50.001 1.000 0.520 178 LYS A CA 1
ATOM 2880 C C . LYS A 1 178 ? 17.149 -108.749 -50.507 1.000 0.520 178 LYS A C 1
ATOM 2881 O O . LYS A 1 178 ? 17.344 -107.827 -49.716 1.000 0.520 178 LYS A O 1
ATOM 2900 N N . ALA A 1 179 ? 17.339 -108.616 -51.817 1.000 0.500 179 ALA A N 1
ATOM 2901 C CA . ALA A 1 179 ? 17.836 -107.377 -52.402 1.000 0.500 179 ALA A CA 1
ATOM 2902 C C . ALA A 1 179 ? 16.847 -106.210 -52.211 1.000 0.500 179 ALA A C 1
ATOM 2903 O O . ALA A 1 179 ? 17.267 -105.070 -52.010 1.000 0.500 179 ALA A O 1
ATOM 2910 N N . VAL A 1 180 ? 15.539 -106.484 -52.214 1.000 0.500 180 VAL A N 1
ATOM 2911 C CA . VAL A 1 180 ? 14.493 -105.464 -52.036 1.000 0.500 180 VAL A CA 1
ATOM 2912 C C . VAL A 1 180 ? 14.444 -104.933 -50.585 1.000 0.500 180 VAL A C 1
ATOM 2913 O O . VAL A 1 180 ? 14.214 -103.738 -50.389 1.000 0.500 180 VAL A O 1
ATOM 2926 N N . TYR A 1 181 ? 14.767 -105.760 -49.574 1.000 0.530 181 TYR A N 1
ATOM 2927 C CA . TYR A 1 181 ? 14.744 -105.408 -48.137 1.000 0.530 181 TYR A CA 1
ATOM 2928 C C . TYR A 1 181 ? 15.615 -104.191 -47.767 1.000 0.530 181 TYR A C 1
ATOM 2929 O O . TYR A 1 181 ? 15.137 -103.256 -47.124 1.000 0.530 181 TYR A O 1
ATOM 2947 N N . HIS A 1 182 ? 16.885 -104.154 -48.193 1.000 0.580 182 HIS A N 1
ATOM 2948 C CA . HIS A 1 182 ? 17.816 -103.083 -47.798 1.000 0.580 182 HIS A CA 1
ATOM 2949 C C . HIS A 1 182 ? 17.483 -101.720 -48.415 1.000 0.580 182 HIS A C 1
ATOM 2950 O O . HIS A 1 182 ? 17.676 -100.687 -47.768 1.000 0.580 182 HIS A O 1
ATOM 2964 N N . LYS A 1 183 ? 16.955 -101.697 -49.646 1.000 0.560 183 LYS A N 1
ATOM 2965 C CA . LYS A 1 183 ? 16.549 -100.441 -50.291 1.000 0.560 183 LYS A CA 1
ATOM 2966 C C . LYS A 1 183 ? 15.348 -99.811 -49.590 1.000 0.560 183 LYS A C 1
ATOM 2967 O O . LYS A 1 183 ? 15.359 -98.603 -49.388 1.000 0.560 183 LYS A O 1
ATOM 2986 N N . GLY A 1 184 ? 14.357 -100.606 -49.176 1.000 0.580 184 GLY A N 1
ATOM 2987 C CA . GLY A 1 184 ? 13.194 -100.101 -48.437 1.000 0.580 184 GLY A CA 1
ATOM 2988 C C . GLY A 1 184 ? 13.581 -99.439 -47.111 1.000 0.580 184 GLY A C 1
ATOM 2989 O O . GLY A 1 184 ? 13.192 -98.303 -46.856 1.000 0.580 184 GLY A O 1
ATOM 2993 N N . LEU A 1 185 ? 14.419 -100.108 -46.309 1.000 0.580 185 LEU A N 1
ATOM 2994 C CA . LEU A 1 185 ? 14.903 -99.590 -45.021 1.000 0.580 185 LEU A CA 1
ATOM 2995 C C . LEU A 1 185 ? 15.670 -98.271 -45.152 1.000 0.580 185 LEU A C 1
ATOM 2996 O O . LEU A 1 185 ? 15.396 -97.335 -44.403 1.000 0.580 185 LEU A O 1
ATOM 3012 N N . ILE A 1 186 ? 16.609 -98.175 -46.101 1.000 0.600 186 ILE A N 1
ATOM 3013 C CA . ILE A 1 186 ? 17.403 -96.950 -46.289 1.000 0.600 186 ILE A CA 1
ATOM 3014 C C . ILE A 1 186 ? 16.497 -95.767 -46.642 1.000 0.600 186 ILE A C 1
ATOM 3015 O O . ILE A 1 186 ? 16.701 -94.673 -46.119 1.000 0.600 186 ILE A O 1
ATOM 3031 N N . TYR A 1 187 ? 15.473 -95.975 -47.475 1.000 0.580 187 TYR A N 1
ATOM 3032 C CA . TYR A 1 187 ? 14.544 -94.901 -47.824 1.000 0.580 187 TYR A CA 1
ATOM 3033 C C . TYR A 1 187 ? 13.695 -94.444 -46.637 1.000 0.580 187 TYR A C 1
ATOM 3034 O O . TYR A 1 187 ? 13.596 -93.240 -46.396 1.000 0.580 187 TYR A O 1
ATOM 3052 N N . THR A 1 188 ? 13.136 -95.369 -45.856 1.000 0.610 188 THR A N 1
ATOM 3053 C CA . THR A 1 188 ? 12.372 -94.996 -44.655 1.000 0.610 188 THR A CA 1
ATOM 3054 C C . THR A 1 188 ? 13.263 -94.319 -43.614 1.000 0.610 188 THR A C 1
ATOM 3055 O O . THR A 1 188 ? 12.861 -93.319 -43.022 1.000 0.610 188 THR A O 1
ATOM 3066 N N . ALA A 1 189 ? 14.493 -94.806 -43.425 1.000 0.650 189 ALA A N 1
ATOM 3067 C CA . ALA A 1 189 ? 15.459 -94.198 -42.513 1.000 0.650 189 ALA A CA 1
ATOM 3068 C C . ALA A 1 189 ? 15.827 -92.751 -42.920 1.000 0.650 189 ALA A C 1
ATOM 3069 O O . ALA A 1 189 ? 15.808 -91.859 -42.070 1.000 0.650 189 ALA A O 1
ATOM 3076 N N . LEU A 1 190 ? 16.092 -92.475 -44.208 1.000 0.620 190 LEU A N 1
ATOM 3077 C CA . LEU A 1 190 ? 16.346 -91.115 -44.726 1.000 0.620 190 LEU A CA 1
ATOM 3078 C C . LEU A 1 190 ? 15.139 -90.182 -44.557 1.000 0.620 190 LEU A C 1
ATOM 3079 O O . LEU A 1 190 ? 15.308 -88.995 -44.267 1.000 0.620 190 LEU A O 1
ATOM 3095 N N . LEU A 1 191 ? 13.924 -90.715 -44.716 1.000 0.600 191 LEU A N 1
ATOM 3096 C CA . LEU A 1 191 ? 12.686 -89.952 -44.554 1.000 0.600 191 LEU A CA 1
ATOM 3097 C C . LEU A 1 191 ? 12.445 -89.509 -43.098 1.000 0.600 191 LEU A C 1
ATOM 3098 O O . LEU A 1 191 ? 12.114 -88.341 -42.886 1.000 0.600 191 LEU A O 1
ATOM 3114 N N . VAL A 1 192 ? 12.662 -90.369 -42.087 1.000 0.670 192 VAL A N 1
ATOM 3115 C CA . VAL A 1 192 ? 12.556 -89.969 -40.661 1.000 0.670 192 VAL A CA 1
ATOM 3116 C C . VAL A 1 192 ? 13.582 -88.886 -40.317 1.000 0.670 192 VAL A C 1
ATOM 3117 O O . VAL A 1 192 ? 13.225 -87.884 -39.696 1.000 0.670 192 VAL A O 1
ATOM 3130 N N . ALA A 1 193 ? 14.831 -89.024 -40.773 1.000 0.710 193 ALA A N 1
ATOM 3131 C CA . ALA A 1 193 ? 15.865 -88.007 -40.570 1.000 0.710 193 ALA A CA 1
ATOM 3132 C C . ALA A 1 193 ? 15.491 -86.657 -41.218 1.000 0.710 193 ALA A C 1
ATOM 3133 O O . ALA A 1 193 ? 15.653 -85.604 -40.598 1.000 0.710 193 ALA A O 1
ATOM 3140 N N . ALA A 1 194 ? 14.923 -86.675 -42.430 1.000 0.670 194 ALA A N 1
ATOM 3141 C CA . ALA A 1 194 ? 14.464 -85.470 -43.122 1.000 0.670 194 ALA A CA 1
ATOM 3142 C C . ALA A 1 194 ? 13.290 -84.785 -42.404 1.000 0.670 194 ALA A C 1
ATOM 3143 O O . ALA A 1 194 ? 13.290 -83.564 -42.240 1.000 0.670 194 ALA A O 1
ATOM 3150 N N . SER A 1 195 ? 12.310 -85.557 -41.926 1.000 0.670 195 SER A N 1
ATOM 3151 C CA . SER A 1 195 ? 11.206 -85.018 -41.125 1.000 0.670 195 SER A CA 1
ATOM 3152 C C . SER A 1 195 ? 11.708 -84.367 -39.827 1.000 0.670 195 SER A C 1
ATOM 3153 O O . SER A 1 195 ? 11.208 -83.310 -39.429 1.000 0.670 195 SER A O 1
ATOM 3161 N N . ILE A 1 196 ? 12.713 -84.963 -39.174 1.000 0.700 196 ILE A N 1
ATOM 3162 C CA . ILE A 1 196 ? 13.383 -84.380 -38.000 1.000 0.700 196 ILE A CA 1
ATOM 3163 C C . ILE A 1 196 ? 14.082 -83.062 -38.378 1.000 0.700 196 ILE A C 1
ATOM 3164 O O . ILE A 1 196 ? 13.925 -82.061 -37.674 1.000 0.700 196 ILE A O 1
ATOM 3180 N N . LEU A 1 197 ? 14.785 -83.021 -39.516 1.000 0.720 197 LEU A N 1
ATOM 3181 C CA . LEU A 1 197 ? 15.505 -81.831 -39.988 1.000 0.720 197 LEU A CA 1
ATOM 3182 C C . LEU A 1 197 ? 14.582 -80.625 -40.257 1.000 0.720 197 LEU A C 1
ATOM 3183 O O . LEU A 1 197 ? 14.864 -79.534 -39.765 1.000 0.720 197 LEU A O 1
ATOM 3199 N N . ILE A 1 198 ? 13.464 -80.786 -40.979 1.000 0.680 198 ILE A N 1
ATOM 3200 C CA . ILE A 1 198 ? 12.517 -79.680 -41.263 1.000 0.680 198 ILE A CA 1
ATOM 3201 C C . ILE A 1 198 ? 11.901 -79.128 -39.969 1.000 0.680 198 ILE A C 1
ATOM 3202 O O . ILE A 1 198 ? 11.753 -77.915 -39.810 1.000 0.680 198 ILE A O 1
ATOM 3218 N N . SER A 1 199 ? 11.579 -80.017 -39.027 1.000 0.700 199 SER A N 1
ATOM 3219 C CA . SER A 1 199 ? 11.024 -79.647 -37.724 1.000 0.700 199 SER A CA 1
ATOM 3220 C C . SER A 1 199 ? 11.991 -78.756 -36.937 1.000 0.700 199 SER A C 1
ATOM 3221 O O . SER A 1 199 ? 11.588 -77.704 -36.437 1.000 0.700 199 SER A O 1
ATOM 3229 N N . ILE A 1 200 ? 13.281 -79.120 -36.901 1.000 0.730 200 ILE A N 1
ATOM 3230 C CA . ILE A 1 200 ? 14.332 -78.296 -36.283 1.000 0.730 200 ILE A CA 1
ATOM 3231 C C . ILE A 1 200 ? 14.405 -76.909 -36.952 1.000 0.730 200 ILE A C 1
ATOM 3232 O O . ILE A 1 200 ? 14.482 -75.898 -36.254 1.000 0.730 200 ILE A O 1
ATOM 3248 N N . PHE A 1 201 ? 14.316 -76.813 -38.285 1.000 0.740 201 PHE A N 1
ATOM 3249 C CA . PHE A 1 201 ? 14.363 -75.519 -38.986 1.000 0.740 201 PHE A CA 1
ATOM 3250 C C . PHE A 1 201 ? 13.160 -74.614 -38.661 1.000 0.740 201 PHE A C 1
ATOM 3251 O O . PHE A 1 201 ? 13.320 -73.411 -38.433 1.000 0.740 201 PHE A O 1
ATOM 3268 N N . ILE A 1 202 ? 11.951 -75.185 -38.587 1.000 0.690 202 ILE A N 1
ATOM 3269 C CA . ILE A 1 202 ? 10.732 -74.439 -38.231 1.000 0.690 202 ILE A CA 1
ATOM 3270 C C . ILE A 1 202 ? 10.779 -73.994 -36.761 1.000 0.690 202 ILE A C 1
ATOM 3271 O O . ILE A 1 202 ? 10.387 -72.865 -36.449 1.000 0.690 202 ILE A O 1
ATOM 3287 N N . TRP A 1 203 ? 11.326 -74.822 -35.864 1.000 0.700 203 TRP A N 1
ATOM 3288 C CA . TRP A 1 203 ? 11.565 -74.451 -34.467 1.000 0.700 203 TRP A CA 1
ATOM 3289 C C . TRP A 1 203 ? 12.503 -73.239 -34.344 1.000 0.700 203 TRP A C 1
ATOM 3290 O O . TRP A 1 203 ? 12.196 -72.304 -33.599 1.000 0.700 203 TRP A O 1
ATOM 3311 N N . LEU A 1 204 ? 13.589 -73.190 -35.129 1.000 0.730 204 LEU A N 1
ATOM 3312 C CA . LEU A 1 204 ? 14.520 -72.052 -35.152 1.000 0.730 204 LEU A CA 1
ATOM 3313 C C . LEU A 1 204 ? 13.855 -70.759 -35.655 1.000 0.730 204 LEU A C 1
ATOM 3314 O O . LEU A 1 204 ? 14.051 -69.697 -35.063 1.000 0.730 204 LEU A O 1
ATOM 3330 N N . TYR A 1 205 ? 13.034 -70.838 -36.704 1.000 0.710 205 TYR A N 1
ATOM 3331 C CA . TYR A 1 205 ? 12.319 -69.685 -37.260 1.000 0.710 205 TYR A CA 1
ATOM 3332 C C . TYR A 1 205 ? 11.295 -69.098 -36.276 1.000 0.710 205 TYR A C 1
ATOM 3333 O O . TYR A 1 205 ? 11.297 -67.888 -36.047 1.000 0.710 205 TYR A O 1
ATOM 3351 N N . ILE A 1 206 ? 10.447 -69.936 -35.658 1.000 0.710 206 ILE A N 1
ATOM 3352 C CA . ILE A 1 206 ? 9.427 -69.477 -34.693 1.000 0.710 206 ILE A CA 1
ATOM 3353 C C . ILE A 1 206 ? 10.082 -68.851 -33.458 1.000 0.710 206 ILE A C 1
ATOM 3354 O O . ILE A 1 206 ? 9.669 -67.775 -33.022 1.000 0.710 206 ILE A O 1
ATOM 3370 N N . THR A 1 207 ? 11.122 -69.487 -32.913 1.000 0.720 207 THR A N 1
ATOM 3371 C CA . THR A 1 207 ? 11.830 -68.972 -31.729 1.000 0.720 207 THR A CA 1
ATOM 3372 C C . THR A 1 207 ? 12.427 -67.585 -32.003 1.000 0.720 207 THR A C 1
ATOM 3373 O O . THR A 1 207 ? 12.309 -66.674 -31.183 1.000 0.720 207 THR A O 1
ATOM 3384 N N . ARG A 1 208 ? 13.006 -67.377 -33.192 1.000 0.760 208 ARG A N 1
ATOM 3385 C CA . ARG A 1 208 ? 13.635 -66.106 -33.572 1.000 0.760 208 ARG A CA 1
ATOM 3386 C C . ARG A 1 208 ? 12.632 -65.011 -33.965 1.000 0.760 208 ARG A C 1
ATOM 3387 O O . ARG A 1 208 ? 12.886 -63.856 -33.646 1.000 0.760 208 ARG A O 1
ATOM 3408 N N . ASN A 1 209 ? 11.516 -65.359 -34.617 1.000 0.720 209 ASN A N 1
ATOM 3409 C CA . ASN A 1 209 ? 10.579 -64.383 -35.198 1.000 0.720 209 ASN A CA 1
ATOM 3410 C C . ASN A 1 209 ? 9.319 -64.085 -34.369 1.000 0.720 209 ASN A C 1
ATOM 3411 O O . ASN A 1 209 ? 8.590 -63.166 -34.729 1.000 0.720 209 ASN A O 1
ATOM 3422 N N . ILE A 1 210 ? 9.028 -64.840 -33.304 1.000 0.720 210 ILE A N 1
ATOM 3423 C CA . ILE A 1 210 ? 7.841 -64.618 -32.453 1.000 0.720 210 ILE A CA 1
ATOM 3424 C C . ILE A 1 210 ? 8.228 -64.538 -30.974 1.000 0.720 210 ILE A C 1
ATOM 3425 O O . ILE A 1 210 ? 7.894 -63.562 -30.313 1.000 0.720 210 ILE A O 1
ATOM 3441 N N . VAL A 1 211 ? 8.973 -65.521 -30.454 1.000 0.750 211 VAL A N 1
ATOM 3442 C CA . VAL A 1 211 ? 9.333 -65.557 -29.022 1.000 0.750 211 VAL A CA 1
ATOM 3443 C C . VAL A 1 211 ? 10.283 -64.410 -28.658 1.000 0.750 211 VAL A C 1
ATOM 3444 O O . VAL A 1 211 ? 10.072 -63.742 -27.652 1.000 0.750 211 VAL A O 1
ATOM 3457 N N . LYS A 1 212 ? 11.296 -64.138 -29.494 1.000 0.780 212 LYS A N 1
ATOM 3458 C CA . LYS A 1 212 ? 12.284 -63.076 -29.233 1.000 0.780 212 LYS A CA 1
ATOM 3459 C C . LYS A 1 212 ? 11.678 -61.656 -29.226 1.000 0.780 212 LYS A C 1
ATOM 3460 O O . LYS A 1 212 ? 12.002 -60.907 -28.310 1.000 0.780 212 LYS A O 1
ATOM 3479 N N . PRO A 1 213 ? 10.785 -61.281 -30.167 1.000 0.800 213 PRO A N 1
ATOM 3480 C CA . PRO A 1 213 ? 10.023 -60.033 -30.068 1.000 0.800 213 PRO A CA 1
ATOM 3481 C C . PRO A 1 213 ? 9.160 -59.934 -28.805 1.000 0.800 213 PRO A C 1
ATOM 3482 O O . PRO A 1 213 ? 9.192 -58.902 -28.147 1.000 0.800 213 PRO A O 1
ATOM 3493 N N . ILE A 1 214 ? 8.442 -61.004 -28.431 1.000 0.780 214 ILE A N 1
ATOM 3494 C CA . ILE A 1 214 ? 7.572 -60.993 -27.240 1.000 0.780 214 ILE A CA 1
ATOM 3495 C C . ILE A 1 214 ? 8.382 -60.760 -25.957 1.000 0.780 214 ILE A C 1
ATOM 3496 O O . ILE A 1 214 ? 7.994 -59.927 -25.148 1.000 0.780 214 ILE A O 1
ATOM 3512 N N . ILE A 1 215 ? 9.519 -61.445 -25.776 1.000 0.800 215 ILE A N 1
ATOM 3513 C CA . ILE A 1 215 ? 10.382 -61.254 -24.594 1.000 0.800 215 ILE A CA 1
ATOM 3514 C C . ILE A 1 215 ? 10.982 -59.842 -24.562 1.000 0.800 215 ILE A C 1
ATOM 3515 O O . ILE A 1 215 ? 10.995 -59.223 -23.506 1.000 0.800 215 ILE A O 1
ATOM 3531 N N . ARG A 1 216 ? 11.417 -59.302 -25.709 1.000 0.8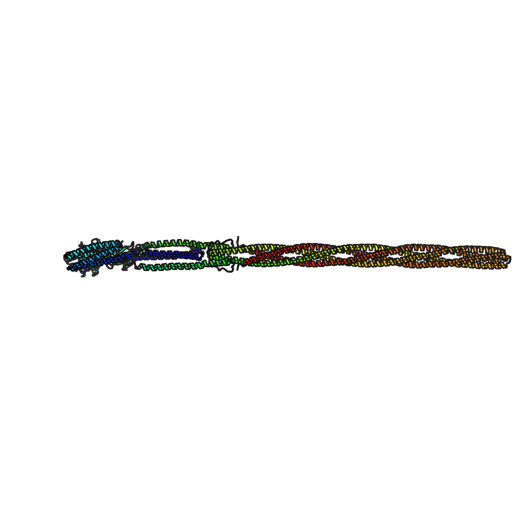10 216 ARG A N 1
ATOM 3532 C CA . ARG A 1 216 ? 11.918 -57.918 -25.778 1.000 0.810 216 ARG A CA 1
ATOM 3533 C C . ARG A 1 216 ? 10.850 -56.898 -25.400 1.000 0.810 216 ARG A C 1
ATOM 3534 O O . ARG A 1 216 ? 11.128 -55.992 -24.635 1.000 0.810 216 ARG A O 1
ATOM 3555 N N . MET A 1 217 ? 9.630 -57.054 -25.913 1.000 0.830 217 MET A N 1
ATOM 3556 C CA . MET A 1 217 ? 8.522 -56.162 -25.557 1.000 0.830 217 MET A CA 1
ATOM 3557 C C . MET A 1 217 ? 8.171 -56.258 -24.075 1.000 0.830 217 MET A C 1
ATOM 3558 O O . MET A 1 217 ? 7.849 -55.247 -23.464 1.000 0.830 217 MET A O 1
ATOM 3572 N N . LYS A 1 218 ? 8.267 -57.460 -23.498 1.000 0.840 218 LYS A N 1
ATOM 3573 C CA . LYS A 1 218 ? 8.134 -57.663 -22.055 1.000 0.840 218 LYS A CA 1
ATOM 3574 C C . LYS A 1 218 ? 9.230 -56.915 -21.283 1.000 0.840 218 LYS A C 1
ATOM 3575 O O . LYS A 1 218 ? 8.911 -56.234 -20.321 1.000 0.840 218 LYS A O 1
ATOM 3594 N N . GLU A 1 219 ? 10.494 -57.007 -21.695 1.000 0.830 219 GLU A N 1
ATOM 3595 C CA . GLU A 1 219 ? 11.603 -56.271 -21.060 1.000 0.830 219 GLU A CA 1
ATOM 3596 C C . GLU A 1 219 ? 11.424 -54.748 -21.172 1.000 0.830 219 GLU A C 1
ATOM 3597 O O . GLU A 1 219 ? 11.570 -54.059 -20.170 1.000 0.830 219 GLU A O 1
ATOM 3609 N N . SER A 1 220 ? 11.027 -54.224 -22.340 1.000 0.820 220 SER A N 1
ATOM 3610 C CA . SER A 1 220 ? 10.718 -52.795 -22.501 1.000 0.820 220 SER A CA 1
ATOM 3611 C C . SER A 1 220 ? 9.553 -52.357 -21.615 1.000 0.820 220 SER A C 1
ATOM 3612 O O . SER A 1 220 ? 9.669 -51.343 -20.944 1.000 0.820 220 SER A O 1
ATOM 3620 N N . ALA A 1 221 ? 8.458 -53.126 -21.561 1.000 0.800 221 ALA A N 1
ATOM 3621 C CA . ALA A 1 221 ? 7.316 -52.810 -20.702 1.000 0.800 221 ALA A CA 1
ATOM 3622 C C . ALA A 1 221 ? 7.688 -52.802 -19.208 1.000 0.800 221 ALA A C 1
ATOM 3623 O O . ALA A 1 221 ? 7.214 -51.932 -18.489 1.000 0.800 221 ALA A O 1
ATOM 3630 N N . ASN A 1 222 ? 8.560 -53.713 -18.754 1.000 0.810 222 ASN A N 1
ATOM 3631 C CA . ASN A 1 222 ? 9.091 -53.682 -17.386 1.000 0.810 222 ASN A CA 1
ATOM 3632 C C . ASN A 1 222 ? 9.963 -52.448 -17.130 1.000 0.810 222 ASN A C 1
ATOM 3633 O O . ASN A 1 222 ? 9.742 -51.767 -16.140 1.000 0.810 222 ASN A O 1
ATOM 3644 N N . HIS A 1 223 ? 10.905 -52.121 -18.022 1.000 0.810 223 HIS A N 1
ATOM 3645 C CA . HIS A 1 223 ? 11.729 -50.915 -17.870 1.000 0.810 223 HIS A CA 1
ATOM 3646 C C . HIS A 1 223 ? 10.883 -49.631 -17.833 1.000 0.810 223 HIS A C 1
ATOM 3647 O O . HIS A 1 223 ? 11.141 -48.755 -17.014 1.000 0.810 223 HIS A O 1
ATOM 3661 N N . ILE A 1 224 ? 9.827 -49.557 -18.652 1.000 0.790 224 ILE A N 1
ATOM 3662 C CA . ILE A 1 224 ? 8.867 -48.443 -18.648 1.000 0.790 224 ILE A CA 1
ATOM 3663 C C . ILE A 1 224 ? 8.057 -48.415 -17.343 1.000 0.790 224 ILE A C 1
ATOM 3664 O O . ILE A 1 224 ? 7.858 -47.343 -16.778 1.000 0.790 224 ILE A O 1
ATOM 3680 N N . ALA A 1 225 ? 7.596 -49.571 -16.848 1.000 0.750 225 ALA A N 1
ATOM 3681 C CA . ALA A 1 225 ? 6.899 -49.670 -15.562 1.000 0.750 225 ALA A CA 1
ATOM 3682 C C . ALA A 1 225 ? 7.801 -49.268 -14.376 1.000 0.750 225 ALA A C 1
ATOM 3683 O O . ALA A 1 225 ? 7.304 -48.727 -13.392 1.000 0.750 225 ALA A O 1
ATOM 3690 N N . GLU A 1 226 ? 9.116 -49.472 -14.504 1.000 0.800 226 GLU A N 1
ATOM 3691 C CA . GLU A 1 226 ? 10.155 -49.040 -13.559 1.000 0.800 226 GLU A CA 1
ATOM 3692 C C . GLU A 1 226 ? 10.575 -47.559 -13.723 1.000 0.800 226 GLU A C 1
ATOM 3693 O O . GLU A 1 226 ? 11.379 -47.074 -12.930 1.000 0.800 226 GLU A O 1
ATOM 3705 N N . GLY A 1 227 ? 10.032 -46.830 -14.708 1.000 0.790 227 GLY A N 1
ATOM 3706 C CA . GLY A 1 227 ? 10.256 -45.391 -14.909 1.000 0.790 227 GLY A CA 1
ATOM 3707 C C . GLY A 1 227 ? 11.275 -45.013 -15.993 1.000 0.790 227 GLY A C 1
ATOM 3708 O O . GLY A 1 227 ? 11.451 -43.832 -16.279 1.000 0.790 227 GLY A O 1
ATOM 3712 N N . ASP A 1 228 ? 11.937 -45.963 -16.654 1.000 0.830 228 ASP A N 1
ATOM 3713 C CA . ASP A 1 228 ? 12.872 -45.650 -17.744 1.000 0.830 228 ASP A CA 1
ATOM 3714 C C . ASP A 1 228 ? 12.136 -45.479 -19.088 1.000 0.830 228 ASP A C 1
ATOM 3715 O O . ASP A 1 228 ? 11.789 -46.445 -19.772 1.000 0.830 228 ASP A O 1
ATOM 3724 N N . LEU A 1 229 ? 11.908 -44.222 -19.475 1.000 0.800 229 LEU A N 1
ATOM 3725 C CA . LEU A 1 229 ? 11.332 -43.795 -20.753 1.000 0.800 229 LEU A CA 1
ATOM 3726 C C . LEU A 1 229 ? 12.411 -43.397 -21.781 1.000 0.800 229 LEU A C 1
ATOM 3727 O O . LEU A 1 229 ? 12.053 -42.940 -22.866 1.000 0.800 229 LEU A O 1
ATOM 3743 N N . SER A 1 230 ? 13.708 -43.563 -21.477 1.000 0.760 230 SER A N 1
ATOM 3744 C CA . SER A 1 230 ? 14.820 -43.053 -22.301 1.000 0.760 230 SER A CA 1
ATOM 3745 C C . SER A 1 230 ? 15.088 -43.860 -23.579 1.000 0.760 230 SER A C 1
ATOM 3746 O O . SER A 1 230 ? 15.565 -43.327 -24.587 1.000 0.760 230 SER A O 1
ATOM 3754 N N . ASN A 1 231 ? 14.760 -45.153 -23.583 1.000 0.680 231 ASN A N 1
ATOM 3755 C CA . ASN A 1 231 ? 15.077 -46.037 -24.701 1.000 0.680 231 ASN A CA 1
ATOM 3756 C C . ASN A 1 231 ? 14.039 -45.957 -25.828 1.000 0.680 231 ASN A C 1
ATOM 3757 O O . ASN A 1 231 ? 12.914 -46.448 -25.701 1.000 0.680 231 ASN A O 1
ATOM 3768 N N . ASP A 1 232 ? 14.458 -45.446 -26.988 1.000 0.640 232 ASP A N 1
ATOM 3769 C CA . ASP A 1 232 ? 13.682 -45.569 -28.221 1.000 0.640 232 ASP A CA 1
ATOM 3770 C C . ASP A 1 232 ? 13.532 -47.052 -28.605 1.000 0.640 232 ASP A C 1
ATOM 3771 O O . ASP A 1 232 ? 14.495 -47.743 -28.951 1.000 0.640 232 ASP A O 1
ATOM 3780 N N . MET A 1 233 ? 12.302 -47.569 -28.564 1.000 0.650 233 MET A N 1
ATOM 3781 C CA . MET A 1 233 ? 12.008 -48.932 -29.006 1.000 0.650 233 MET A CA 1
ATOM 3782 C C . MET A 1 233 ? 12.272 -49.091 -30.510 1.000 0.650 233 MET A C 1
ATOM 3783 O O . MET A 1 233 ? 11.579 -48.482 -31.329 1.000 0.650 233 MET A O 1
ATOM 3797 N N . GLU A 1 234 ? 13.192 -49.986 -30.889 1.000 0.670 234 GLU A N 1
ATOM 3798 C CA . GLU A 1 234 ? 13.431 -50.346 -32.294 1.000 0.670 234 GLU A CA 1
ATOM 3799 C C . GLU A 1 234 ? 12.118 -50.699 -33.019 1.000 0.670 234 GLU A C 1
ATOM 3800 O O . GLU A 1 234 ? 11.351 -51.568 -32.590 1.000 0.670 234 GLU A O 1
ATOM 3812 N N . ALA A 1 235 ? 11.879 -50.064 -34.170 1.000 0.660 235 ALA A N 1
ATOM 3813 C CA . ALA A 1 235 ? 10.719 -50.353 -35.003 1.000 0.660 235 ALA A CA 1
ATOM 3814 C C . ALA A 1 235 ? 10.728 -51.820 -35.486 1.000 0.660 235 ALA A C 1
ATOM 3815 O O . ALA A 1 235 ? 11.582 -52.249 -36.268 1.000 0.660 235 ALA A O 1
ATOM 3822 N N . LEU A 1 236 ? 9.739 -52.608 -35.056 1.000 0.690 236 LEU A N 1
ATOM 3823 C CA . LEU A 1 236 ? 9.533 -53.978 -35.525 1.000 0.690 236 LEU A CA 1
ATOM 3824 C C . LEU A 1 236 ? 8.908 -53.970 -36.933 1.000 0.690 236 LEU A C 1
ATOM 3825 O O . LEU A 1 236 ? 7.749 -53.612 -37.112 1.000 0.690 236 LEU A O 1
ATOM 3841 N N . ASN A 1 237 ? 9.643 -54.445 -37.947 1.000 0.660 237 ASN A N 1
ATOM 3842 C CA . ASN A 1 237 ? 9.191 -54.534 -39.352 1.000 0.660 237 ASN A CA 1
ATOM 3843 C C . ASN A 1 237 ? 8.143 -55.652 -39.619 1.000 0.660 237 ASN A C 1
ATOM 3844 O O . ASN A 1 237 ? 8.117 -56.260 -40.695 1.000 0.660 237 ASN A O 1
ATOM 3855 N N . SER A 1 238 ? 7.283 -55.968 -38.643 1.000 0.660 238 SER A N 1
ATOM 3856 C CA . SER A 1 238 ? 6.214 -56.965 -38.784 1.000 0.660 238 SER A CA 1
ATOM 3857 C C . SER A 1 238 ? 4.868 -56.294 -39.053 1.000 0.660 238 SER A C 1
ATOM 3858 O O . SER A 1 238 ? 4.512 -55.335 -38.389 1.000 0.660 238 SER A O 1
ATOM 3866 N N . LYS A 1 239 ? 4.083 -56.814 -40.004 1.000 0.690 239 LYS A N 1
ATOM 3867 C CA . LYS A 1 239 ? 2.723 -56.316 -40.323 1.000 0.690 239 LYS A CA 1
ATOM 3868 C C . LYS A 1 239 ? 1.601 -57.146 -39.691 1.000 0.690 239 LYS A C 1
ATOM 3869 O O . LYS A 1 239 ? 0.486 -57.159 -40.203 1.000 0.690 239 LYS A O 1
ATOM 3888 N N . ASP A 1 240 ? 1.919 -57.959 -38.694 1.000 0.730 240 ASP A N 1
ATOM 3889 C CA . ASP A 1 240 ? 0.965 -58.845 -38.026 1.000 0.730 240 ASP A CA 1
ATOM 3890 C C . ASP A 1 240 ? 0.650 -58.361 -36.606 1.000 0.730 240 ASP A C 1
ATOM 3891 O O . ASP A 1 240 ? 0.986 -57.240 -36.233 1.000 0.730 240 ASP A O 1
ATOM 3900 N N . GLU A 1 241 ? -0.020 -59.199 -35.814 1.000 0.780 241 GLU A N 1
ATOM 3901 C CA . GLU A 1 241 ? -0.449 -58.844 -34.463 1.000 0.780 241 GLU A CA 1
ATOM 3902 C C . GLU A 1 241 ? 0.714 -58.393 -33.549 1.000 0.780 241 GLU A C 1
ATOM 3903 O O . GLU A 1 241 ? 0.477 -57.609 -32.637 1.000 0.780 241 GLU A O 1
ATOM 3915 N N . LEU A 1 242 ? 1.963 -58.826 -33.796 1.000 0.770 242 LEU A N 1
ATOM 3916 C CA . LEU A 1 242 ? 3.135 -58.328 -33.056 1.000 0.770 242 LEU A CA 1
ATOM 3917 C C . LEU A 1 242 ? 3.529 -56.894 -33.453 1.000 0.770 242 LEU A C 1
ATOM 3918 O O . LEU A 1 242 ? 3.995 -56.147 -32.600 1.000 0.770 242 LEU A O 1
ATOM 3934 N N . GLY A 1 243 ? 3.333 -56.492 -34.715 1.000 0.800 243 GLY A N 1
ATOM 3935 C CA . GLY A 1 243 ? 3.580 -55.116 -35.170 1.000 0.800 243 GLY A CA 1
ATOM 3936 C C . GLY A 1 243 ? 2.561 -54.129 -34.606 1.000 0.800 243 GLY A C 1
ATOM 3937 O O . GLY A 1 243 ? 2.940 -53.080 -34.097 1.000 0.800 243 GLY A O 1
ATOM 3941 N N . ASP A 1 244 ? 1.285 -54.530 -34.599 1.000 0.810 244 ASP A N 1
ATOM 3942 C CA . ASP A 1 244 ? 0.198 -53.769 -33.972 1.000 0.810 244 ASP A CA 1
ATOM 3943 C C . ASP A 1 244 ? 0.431 -53.557 -32.461 1.000 0.810 244 ASP A C 1
ATOM 3944 O O . ASP A 1 244 ? 0.125 -52.486 -31.938 1.000 0.810 244 ASP A O 1
ATOM 3953 N N . LEU A 1 245 ? 0.945 -54.573 -31.748 1.000 0.820 245 LEU A N 1
ATOM 3954 C CA . LEU A 1 245 ? 1.253 -54.471 -30.315 1.000 0.820 245 LEU A CA 1
ATOM 3955 C C . LEU A 1 245 ? 2.443 -53.532 -30.061 1.000 0.820 245 LEU A C 1
ATOM 3956 O O . LEU A 1 245 ? 2.410 -52.746 -29.120 1.000 0.820 245 LEU A O 1
ATOM 3972 N N . ASN A 1 246 ? 3.478 -53.604 -30.906 1.000 0.830 246 ASN A N 1
ATOM 3973 C CA . ASN A 1 246 ? 4.658 -52.743 -30.813 1.000 0.830 246 ASN A CA 1
ATOM 3974 C C . ASN A 1 246 ? 4.314 -51.273 -31.079 1.000 0.830 246 ASN A C 1
ATOM 3975 O O . ASN A 1 246 ? 4.816 -50.396 -30.388 1.000 0.830 246 ASN A O 1
ATOM 3986 N N . GLU A 1 247 ? 3.434 -51.008 -32.048 1.000 0.830 247 GLU A N 1
ATOM 3987 C CA . GLU A 1 247 ? 2.931 -49.660 -32.336 1.000 0.830 247 GLU A CA 1
ATOM 3988 C C . GLU A 1 247 ? 2.111 -49.103 -31.164 1.000 0.830 247 GLU A C 1
ATOM 3989 O O . GLU A 1 247 ? 2.313 -47.959 -30.762 1.000 0.830 247 GLU A O 1
ATOM 4001 N N . ALA A 1 248 ? 1.222 -49.914 -30.572 1.000 0.810 248 ALA A N 1
ATOM 4002 C CA . ALA A 1 248 ? 0.456 -49.500 -29.396 1.000 0.810 248 ALA A CA 1
ATOM 4003 C C . ALA A 1 248 ? 1.368 -49.181 -28.199 1.000 0.810 248 ALA A C 1
ATOM 4004 O O . ALA A 1 248 ? 1.124 -48.201 -27.499 1.000 0.810 248 ALA A O 1
ATOM 4011 N N . LEU A 1 249 ? 2.431 -49.970 -27.996 1.000 0.820 249 LEU A N 1
ATOM 4012 C CA . LEU A 1 249 ? 3.426 -49.730 -26.950 1.000 0.820 249 LEU A CA 1
ATOM 4013 C C . LEU A 1 249 ? 4.238 -48.450 -27.227 1.000 0.820 249 LEU A C 1
ATOM 4014 O O . LEU A 1 249 ? 4.335 -47.603 -26.346 1.000 0.820 249 LEU A O 1
ATOM 4030 N N . GLN A 1 250 ? 4.723 -48.243 -28.459 1.000 0.820 250 GLN A N 1
ATOM 4031 C CA . GLN A 1 250 ? 5.454 -47.025 -28.849 1.000 0.820 250 GLN A CA 1
ATOM 4032 C C . GLN A 1 250 ? 4.631 -45.749 -28.661 1.000 0.820 250 GLN A C 1
ATOM 4033 O O . GLN A 1 250 ? 5.134 -44.767 -28.121 1.000 0.820 250 GLN A O 1
ATOM 4047 N N . LYS A 1 251 ? 3.361 -45.749 -29.081 1.000 0.790 251 LYS A N 1
ATOM 4048 C CA . LYS A 1 251 ? 2.497 -44.571 -28.937 1.000 0.790 251 LYS A CA 1
ATOM 4049 C C . LYS A 1 251 ? 2.257 -44.215 -27.469 1.000 0.790 251 LYS A C 1
ATOM 4050 O O . LYS A 1 251 ? 2.180 -43.044 -27.121 1.000 0.790 251 LYS A O 1
ATOM 4069 N N . MET A 1 252 ? 2.164 -45.225 -26.609 1.000 0.820 252 MET A N 1
ATOM 4070 C CA . MET A 1 252 ? 1.979 -45.018 -25.180 1.000 0.820 252 MET A CA 1
ATOM 4071 C C . MET A 1 252 ? 3.242 -44.459 -24.509 1.000 0.820 252 MET A C 1
ATOM 4072 O O . MET A 1 252 ? 3.133 -43.538 -23.705 1.000 0.820 252 MET A O 1
ATOM 4086 N N . VAL A 1 253 ? 4.427 -44.960 -24.890 1.000 0.810 253 VAL A N 1
ATOM 4087 C CA . VAL A 1 253 ? 5.718 -44.392 -24.460 1.000 0.810 253 VAL A CA 1
ATOM 4088 C C . VAL A 1 253 ? 5.838 -42.930 -24.883 1.000 0.810 253 VAL A C 1
ATOM 4089 O O . VAL A 1 253 ? 6.205 -42.102 -24.060 1.000 0.810 253 VAL A O 1
ATOM 4102 N N . GLY A 1 254 ? 5.476 -42.595 -26.126 1.000 0.790 254 GLY A N 1
ATOM 4103 C CA . GLY A 1 254 ? 5.481 -41.210 -26.612 1.000 0.790 254 GLY A CA 1
ATOM 4104 C C . GLY A 1 254 ? 4.569 -40.294 -25.793 1.000 0.790 254 GLY A C 1
ATOM 4105 O O . GLY A 1 254 ? 5.029 -39.283 -25.277 1.000 0.790 254 GLY A O 1
ATOM 4109 N N . ASN A 1 255 ? 3.314 -40.703 -25.583 1.000 0.770 255 ASN A N 1
ATOM 4110 C CA . ASN A 1 255 ? 2.371 -39.939 -24.764 1.000 0.770 255 ASN A CA 1
ATOM 4111 C C . ASN A 1 255 ? 2.878 -39.731 -23.323 1.000 0.770 255 ASN A C 1
ATOM 4112 O O . ASN A 1 255 ? 2.686 -38.659 -22.761 1.000 0.770 255 ASN A O 1
ATOM 4123 N N . LEU A 1 256 ? 3.522 -40.736 -22.718 1.000 0.780 256 LEU A N 1
ATOM 4124 C CA . LEU A 1 256 ? 4.135 -40.608 -21.391 1.000 0.780 256 LEU A CA 1
ATOM 4125 C C . LEU A 1 256 ? 5.287 -39.606 -21.383 1.000 0.780 256 LEU A C 1
ATOM 4126 O O . LEU A 1 256 ? 5.377 -38.790 -20.472 1.000 0.780 256 LEU A O 1
ATOM 4142 N N . ARG A 1 257 ? 6.148 -39.665 -22.400 1.000 0.820 257 ARG A N 1
ATOM 4143 C CA . ARG A 1 257 ? 7.272 -38.742 -22.580 1.000 0.820 257 ARG A CA 1
ATOM 4144 C C . ARG A 1 257 ? 6.799 -37.297 -22.660 1.000 0.820 257 ARG A C 1
ATOM 4145 O O . ARG A 1 257 ? 7.359 -36.440 -21.984 1.000 0.820 257 ARG A O 1
ATOM 4166 N N . ASP A 1 258 ? 5.746 -37.063 -23.437 1.000 0.810 258 ASP A N 1
ATOM 4167 C CA . ASP A 1 258 ? 5.142 -35.743 -23.577 1.000 0.810 258 ASP A CA 1
ATOM 4168 C C . ASP A 1 258 ? 4.586 -35.274 -22.227 1.000 0.810 258 ASP A C 1
ATOM 4169 O O . ASP A 1 258 ? 4.935 -34.191 -21.776 1.000 0.810 258 ASP A O 1
ATOM 4178 N N . ILE A 1 259 ? 3.805 -36.101 -21.522 1.000 0.820 259 ILE A N 1
ATOM 4179 C CA . ILE A 1 259 ? 3.222 -35.725 -20.221 1.000 0.820 259 ILE A CA 1
ATOM 4180 C C . ILE A 1 259 ? 4.300 -35.453 -19.172 1.000 0.820 259 ILE A C 1
ATOM 4181 O O . ILE A 1 259 ? 4.264 -34.404 -18.540 1.000 0.820 259 ILE A O 1
ATOM 4197 N N . VAL A 1 260 ? 5.274 -36.353 -19.000 1.000 0.840 260 VAL A N 1
ATOM 4198 C CA . VAL A 1 260 ? 6.362 -36.170 -18.024 1.000 0.840 260 VAL A CA 1
ATOM 4199 C C . VAL A 1 260 ? 7.192 -34.927 -18.367 1.000 0.840 260 VAL A C 1
ATOM 4200 O O . VAL A 1 260 ? 7.529 -34.150 -17.474 1.000 0.840 260 VAL A O 1
ATOM 4213 N N . GLY A 1 261 ? 7.481 -34.690 -19.652 1.000 0.840 261 GLY A N 1
ATOM 4214 C CA . GLY A 1 261 ? 8.196 -33.499 -20.114 1.000 0.840 261 GLY A CA 1
ATOM 4215 C C . GLY A 1 261 ? 7.427 -32.202 -19.852 1.000 0.840 261 GLY A C 1
ATOM 4216 O O . GLY A 1 261 ? 7.986 -31.265 -19.283 1.000 0.840 261 GLY A O 1
ATOM 4220 N N . TYR A 1 262 ? 6.140 -32.162 -20.203 1.000 0.830 262 TYR A N 1
ATOM 4221 C CA . TYR A 1 262 ? 5.278 -30.994 -20.000 1.000 0.830 262 TYR A CA 1
ATOM 4222 C C . TYR A 1 262 ? 5.018 -30.707 -18.520 1.000 0.830 262 TYR A C 1
ATOM 4223 O O . TYR A 1 262 ? 5.125 -29.561 -18.090 1.000 0.830 262 TYR A O 1
ATOM 4241 N N . SER A 1 263 ? 4.726 -31.724 -17.710 1.000 0.840 263 SER A N 1
ATOM 4242 C CA . SER A 1 263 ? 4.527 -31.541 -16.269 1.000 0.840 263 SER A CA 1
ATOM 4243 C C . SER A 1 263 ? 5.792 -31.044 -15.573 1.000 0.840 263 SER A C 1
ATOM 4244 O O . SER A 1 263 ? 5.693 -30.254 -14.637 1.000 0.840 263 SER A O 1
ATOM 4252 N N . LYS A 1 264 ? 6.980 -31.443 -16.046 1.000 0.880 264 LYS A N 1
ATOM 4253 C CA . LYS A 1 264 ? 8.253 -30.924 -15.535 1.000 0.880 264 LYS A CA 1
ATOM 4254 C C . LYS A 1 264 ? 8.474 -29.447 -15.890 1.000 0.880 264 LYS A C 1
ATOM 4255 O O . LYS A 1 264 ? 8.910 -28.688 -15.028 1.000 0.880 264 LYS A O 1
ATOM 4274 N N . ASP A 1 265 ? 8.149 -29.029 -17.115 1.000 0.860 265 ASP A N 1
ATOM 4275 C CA . ASP A 1 265 ? 8.203 -27.614 -17.521 1.000 0.860 265 ASP A CA 1
ATOM 4276 C C . ASP A 1 265 ? 7.243 -26.752 -16.686 1.000 0.860 265 ASP A C 1
ATOM 4277 O O . ASP A 1 265 ? 7.639 -25.728 -16.129 1.000 0.860 265 ASP A O 1
ATOM 4286 N N . ILE A 1 266 ? 6.004 -27.217 -16.504 1.000 0.830 266 ILE A N 1
ATOM 4287 C CA . ILE A 1 266 ? 4.991 -26.489 -15.733 1.000 0.830 266 ILE A CA 1
ATOM 4288 C C . ILE A 1 266 ? 5.342 -26.451 -14.245 1.000 0.830 266 ILE A C 1
ATOM 4289 O O . ILE A 1 266 ? 5.229 -25.389 -13.643 1.000 0.830 266 ILE A O 1
ATOM 4305 N N . SER A 1 267 ? 5.862 -27.539 -13.666 1.000 0.860 267 SER A N 1
ATOM 4306 C CA . SER A 1 267 ? 6.415 -27.532 -12.301 1.000 0.860 267 SER A CA 1
ATOM 4307 C C . SER A 1 267 ? 7.484 -26.442 -12.139 1.000 0.860 267 SER A C 1
ATOM 4308 O O . SER A 1 267 ? 7.408 -25.647 -11.204 1.000 0.860 267 SER A O 1
ATOM 4316 N N . SER A 1 268 ? 8.418 -26.319 -13.091 1.000 0.880 268 SER A N 1
ATOM 4317 C CA . SER A 1 268 ? 9.444 -25.266 -13.063 1.000 0.880 268 SER A CA 1
ATOM 4318 C C . SER A 1 268 ? 8.859 -23.854 -13.186 1.000 0.880 268 SER A C 1
ATOM 4319 O O . SER A 1 268 ? 9.393 -22.921 -12.585 1.000 0.880 268 SER A O 1
ATOM 4327 N N . ARG A 1 269 ? 7.782 -23.675 -13.961 1.000 0.860 269 ARG A N 1
ATOM 4328 C CA . ARG A 1 269 ? 7.101 -22.380 -14.121 1.000 0.860 269 ARG A CA 1
ATOM 4329 C C . ARG A 1 269 ? 6.274 -22.002 -12.890 1.000 0.860 269 ARG A C 1
ATOM 4330 O O . ARG A 1 269 ? 6.293 -20.835 -12.509 1.000 0.860 269 ARG A O 1
ATOM 4351 N N . VAL A 1 270 ? 5.613 -22.960 -12.234 1.000 0.870 270 VAL A N 1
ATOM 4352 C CA . VAL A 1 270 ? 4.917 -22.737 -10.952 1.000 0.870 270 VAL A CA 1
ATOM 4353 C C . VAL A 1 270 ? 5.921 -22.358 -9.863 1.000 0.870 270 VAL A C 1
ATOM 4354 O O . VAL A 1 270 ? 5.685 -21.384 -9.158 1.000 0.870 270 VAL A O 1
ATOM 4367 N N . LEU A 1 271 ? 7.074 -23.033 -9.789 1.000 0.880 271 LEU A N 1
ATOM 4368 C CA . LEU A 1 271 ? 8.176 -22.671 -8.884 1.000 0.880 271 LEU A CA 1
ATOM 4369 C C . LEU A 1 271 ? 8.665 -21.235 -9.122 1.000 0.880 271 LEU A C 1
ATOM 4370 O O . LEU A 1 271 ? 8.768 -20.447 -8.186 1.000 0.880 271 LEU A O 1
ATOM 4386 N N . SER A 1 272 ? 8.904 -20.863 -10.384 1.000 0.890 272 SER A N 1
ATOM 4387 C CA . SER A 1 272 ? 9.301 -19.493 -10.728 1.000 0.890 272 SER A CA 1
ATOM 4388 C C . SER A 1 272 ? 8.224 -18.464 -10.373 1.000 0.890 272 SER A C 1
ATOM 4389 O O . SER A 1 272 ? 8.563 -17.366 -9.942 1.000 0.890 272 SER A O 1
ATOM 4397 N N . SER A 1 273 ? 6.943 -18.792 -10.559 1.000 0.880 273 SER A N 1
ATOM 4398 C CA . SER A 1 273 ? 5.832 -17.900 -10.216 1.000 0.880 273 SER A CA 1
ATOM 4399 C C . SER A 1 273 ? 5.663 -17.756 -8.704 1.000 0.880 273 SER A C 1
ATOM 4400 O O . SER A 1 273 ? 5.412 -16.651 -8.237 1.000 0.880 273 SER A O 1
ATOM 4408 N N . SER A 1 274 ? 5.832 -18.838 -7.938 1.000 0.880 274 SER A N 1
ATOM 4409 C CA . SER A 1 274 ? 5.835 -18.807 -6.470 1.000 0.880 274 SER A CA 1
ATOM 4410 C C . SER A 1 274 ? 6.949 -17.894 -5.941 1.000 0.880 274 SER A C 1
ATOM 4411 O O . SER A 1 274 ? 6.708 -17.071 -5.060 1.000 0.880 274 SER A O 1
ATOM 4419 N N . GLN A 1 275 ? 8.131 -17.923 -6.566 1.000 0.890 275 GLN A N 1
ATOM 4420 C CA . GLN A 1 275 ? 9.228 -17.015 -6.223 1.000 0.890 275 GLN A CA 1
ATOM 4421 C C . GLN A 1 275 ? 8.863 -15.534 -6.448 1.000 0.890 275 GLN A C 1
ATOM 4422 O O . GLN A 1 275 ? 9.155 -14.703 -5.591 1.000 0.890 275 GLN A O 1
ATOM 4436 N N . VAL A 1 276 ? 8.219 -15.195 -7.574 1.000 0.890 276 VAL A N 1
ATOM 4437 C CA . VAL A 1 276 ? 7.758 -13.818 -7.862 1.000 0.890 276 VAL A CA 1
ATOM 4438 C C . VAL A 1 276 ? 6.708 -13.374 -6.841 1.000 0.890 276 VAL A C 1
ATOM 4439 O O . VAL A 1 276 ? 6.816 -12.283 -6.290 1.000 0.890 276 VAL A O 1
ATOM 4452 N N . LEU A 1 277 ? 5.747 -14.245 -6.516 1.000 0.900 277 LEU A N 1
ATOM 4453 C CA . LEU A 1 277 ? 4.726 -13.971 -5.502 1.000 0.900 277 LEU A CA 1
ATOM 4454 C C . LEU A 1 277 ? 5.340 -13.722 -4.118 1.000 0.900 277 LEU A C 1
ATOM 4455 O O . LEU A 1 277 ? 4.923 -12.796 -3.424 1.000 0.900 277 LEU A O 1
ATOM 4471 N N . ALA A 1 278 ? 6.353 -14.496 -3.723 1.000 0.890 278 ALA A N 1
ATOM 4472 C CA . ALA A 1 278 ? 7.054 -14.308 -2.456 1.000 0.890 278 ALA A CA 1
ATOM 4473 C C . ALA A 1 278 ? 7.805 -12.962 -2.400 1.000 0.890 278 ALA A C 1
ATOM 4474 O O . ALA A 1 278 ? 7.801 -12.295 -1.361 1.000 0.890 278 ALA A O 1
ATOM 4481 N N . THR A 1 279 ? 8.414 -12.529 -3.510 1.000 0.910 279 THR A N 1
ATOM 4482 C CA . THR A 1 279 ? 9.066 -11.211 -3.609 1.000 0.910 279 THR A CA 1
ATOM 4483 C C . THR A 1 279 ? 8.051 -10.076 -3.507 1.000 0.910 279 THR A C 1
ATOM 4484 O O . THR A 1 279 ? 8.176 -9.245 -2.609 1.000 0.910 279 THR A O 1
ATOM 4495 N N . ALA A 1 280 ? 7.004 -10.096 -4.338 1.000 0.900 280 ALA A N 1
ATOM 4496 C CA . ALA A 1 280 ? 5.974 -9.055 -4.359 1.000 0.900 280 ALA A CA 1
ATOM 4497 C C . ALA A 1 280 ? 5.249 -8.927 -3.007 1.000 0.900 280 ALA A C 1
ATOM 4498 O O . ALA A 1 280 ? 4.896 -7.833 -2.560 1.000 0.900 280 ALA A O 1
ATOM 4505 N N . THR A 1 281 ? 5.078 -10.046 -2.298 1.000 0.900 281 THR A N 1
ATOM 4506 C CA . THR A 1 281 ? 4.495 -10.046 -0.952 1.000 0.900 281 THR A CA 1
ATOM 4507 C C . THR A 1 281 ? 5.412 -9.373 0.070 1.000 0.900 281 THR A C 1
ATOM 4508 O O . THR A 1 281 ? 4.938 -8.612 0.915 1.000 0.900 281 THR A O 1
ATOM 4519 N N . ASN A 1 282 ? 6.726 -9.617 0.008 1.000 0.890 282 ASN A N 1
ATOM 4520 C CA . ASN A 1 282 ? 7.687 -8.966 0.900 1.000 0.890 282 ASN A CA 1
ATOM 4521 C C . ASN A 1 282 ? 7.798 -7.463 0.626 1.000 0.890 282 ASN A C 1
ATOM 4522 O O . ASN A 1 282 ? 7.853 -6.684 1.577 1.000 0.890 282 ASN A O 1
ATOM 4533 N N . GLU A 1 283 ? 7.785 -7.054 -0.643 1.000 0.900 283 GLU A N 1
ATOM 4534 C CA . GLU A 1 283 ? 7.773 -5.640 -1.038 1.000 0.900 283 GLU A CA 1
ATOM 4535 C C . GLU A 1 283 ? 6.505 -4.944 -0.527 1.000 0.900 283 GLU A C 1
ATOM 4536 O O . GLU A 1 283 ? 6.595 -3.945 0.187 1.000 0.900 283 GLU A O 1
ATOM 4548 N N . THR A 1 284 ? 5.329 -5.545 -0.729 1.000 0.890 284 THR A N 1
ATOM 4549 C CA . THR A 1 284 ? 4.055 -5.003 -0.219 1.000 0.890 284 THR A CA 1
ATOM 4550 C C . THR A 1 284 ? 4.022 -4.923 1.313 1.000 0.890 284 THR A C 1
ATOM 4551 O O . THR A 1 284 ? 3.527 -3.941 1.877 1.000 0.890 284 THR A O 1
ATOM 4562 N N . ARG A 1 285 ? 4.572 -5.924 2.019 1.000 0.900 285 ARG A N 1
ATOM 4563 C CA . ARG A 1 285 ? 4.712 -5.895 3.488 1.000 0.900 285 ARG A CA 1
ATOM 4564 C C . ARG A 1 285 ? 5.652 -4.791 3.951 1.000 0.900 285 ARG A C 1
ATOM 4565 O O . ARG A 1 285 ? 5.350 -4.137 4.947 1.000 0.900 285 ARG A O 1
ATOM 4586 N N . SER A 1 286 ? 6.769 -4.589 3.254 1.000 0.910 286 SER A N 1
ATOM 4587 C CA . SER A 1 286 ? 7.701 -3.499 3.545 1.000 0.910 286 SER A CA 1
ATOM 4588 C C . SER A 1 286 ? 7.021 -2.146 3.354 1.000 0.910 286 SER A C 1
ATOM 4589 O O . SER A 1 286 ? 7.056 -1.326 4.269 1.000 0.910 286 SER A O 1
ATOM 4597 N N . GLY A 1 287 ? 6.311 -1.960 2.236 1.000 0.890 287 GLY A N 1
ATOM 4598 C CA . GLY A 1 287 ? 5.505 -0.765 1.993 1.000 0.890 287 GLY A CA 1
ATOM 4599 C C . GLY A 1 287 ? 4.446 -0.557 3.080 1.000 0.890 287 GLY A C 1
ATOM 4600 O O . GLY A 1 287 ? 4.317 0.534 3.612 1.000 0.890 287 GLY A O 1
ATOM 4604 N N . SER A 1 288 ? 3.746 -1.615 3.508 1.000 0.900 288 SER A N 1
ATOM 4605 C CA . SER A 1 288 ? 2.719 -1.518 4.564 1.000 0.900 288 SER A CA 1
ATOM 4606 C C . SER A 1 288 ? 3.314 -1.135 5.923 1.000 0.900 288 SER A C 1
ATOM 4607 O O . SER A 1 288 ? 2.732 -0.339 6.658 1.000 0.900 288 SER A O 1
ATOM 4615 N N . LYS A 1 289 ? 4.490 -1.677 6.265 1.000 0.920 289 LYS A N 1
ATOM 4616 C CA . LYS A 1 289 ? 5.222 -1.306 7.483 1.000 0.920 289 LYS A CA 1
ATOM 4617 C C . LYS A 1 289 ? 5.647 0.162 7.448 1.000 0.920 289 LYS A C 1
ATOM 4618 O O . LYS A 1 289 ? 5.451 0.848 8.442 1.000 0.920 289 LYS A O 1
ATOM 4637 N N . HIS A 1 290 ? 6.159 0.633 6.311 1.000 0.930 290 HIS A N 1
ATOM 4638 C CA . HIS A 1 290 ? 6.551 2.031 6.132 1.000 0.930 290 HIS A CA 1
ATOM 4639 C C . HIS A 1 290 ? 5.347 2.975 6.251 1.000 0.930 290 HIS A C 1
ATOM 4640 O O . HIS A 1 290 ? 5.395 3.916 7.030 1.000 0.930 290 HIS A O 1
ATOM 4654 N N . ILE A 1 291 ? 4.227 2.669 5.577 1.000 0.910 291 ILE A N 1
ATOM 4655 C CA . ILE A 1 291 ? 2.975 3.439 5.694 1.000 0.910 291 ILE A CA 1
ATOM 4656 C C . ILE A 1 291 ? 2.518 3.513 7.156 1.000 0.910 291 ILE A C 1
ATOM 4657 O O . ILE A 1 291 ? 2.127 4.577 7.616 1.000 0.910 291 ILE A O 1
ATOM 4673 N N . THR A 1 292 ? 2.604 2.405 7.899 1.000 0.920 292 THR A N 1
ATOM 4674 C CA . THR A 1 292 ? 2.235 2.357 9.325 1.000 0.920 292 THR A CA 1
ATOM 4675 C C . THR A 1 292 ? 3.139 3.246 10.187 1.000 0.920 292 THR A C 1
ATOM 4676 O O . THR A 1 292 ? 2.647 3.939 11.073 1.000 0.920 292 THR A O 1
ATOM 4687 N N . GLU A 1 293 ? 4.453 3.229 9.945 1.000 0.930 293 GLU A N 1
ATOM 4688 C CA . GLU A 1 293 ? 5.428 4.052 10.676 1.000 0.930 293 GLU A CA 1
ATOM 4689 C C . GLU A 1 293 ? 5.214 5.544 10.394 1.000 0.930 293 GLU A C 1
ATOM 4690 O O . GLU A 1 293 ? 5.054 6.321 11.333 1.000 0.930 293 GLU A O 1
ATOM 4702 N N . THR A 1 294 ? 5.085 5.928 9.123 1.000 0.930 294 THR A N 1
ATOM 4703 C CA . THR A 1 294 ? 4.806 7.313 8.716 1.000 0.930 294 THR A CA 1
ATOM 4704 C C . THR A 1 294 ? 3.429 7.799 9.196 1.000 0.930 294 THR A C 1
ATOM 4705 O O . THR A 1 294 ? 3.269 8.959 9.563 1.000 0.930 294 THR A O 1
ATOM 4716 N N . MET A 1 295 ? 2.423 6.919 9.261 1.000 0.890 295 MET A N 1
ATOM 4717 C CA . MET A 1 295 ? 1.114 7.237 9.852 1.000 0.890 295 MET A CA 1
ATOM 4718 C C . MET A 1 295 ? 1.201 7.513 11.356 1.000 0.890 295 MET A C 1
ATOM 4719 O O . MET A 1 295 ? 0.486 8.375 11.861 1.000 0.890 295 MET A O 1
ATOM 4733 N N . ASN A 1 296 ? 2.088 6.822 12.078 1.000 0.920 296 ASN A N 1
ATOM 4734 C CA . ASN A 1 296 ? 2.320 7.102 13.494 1.000 0.920 296 ASN A CA 1
ATOM 4735 C C . ASN A 1 296 ? 3.010 8.462 13.691 1.000 0.920 296 ASN A C 1
ATOM 4736 O O . ASN A 1 296 ? 2.614 9.217 14.572 1.000 0.920 296 ASN A O 1
ATOM 4747 N N . GLU A 1 297 ? 3.981 8.806 12.841 1.000 0.920 297 GLU A N 1
ATOM 4748 C CA . GLU A 1 297 ? 4.603 10.141 12.835 1.000 0.920 297 GLU A CA 1
ATOM 4749 C C . GLU A 1 297 ? 3.565 11.242 12.555 1.000 0.920 297 GLU A C 1
ATOM 4750 O O . GLU A 1 297 ? 3.518 12.254 13.253 1.000 0.920 297 GLU A O 1
ATOM 4762 N N . MET A 1 298 ? 2.656 11.017 11.600 1.000 0.900 298 MET A N 1
ATOM 4763 C CA . MET A 1 298 ? 1.557 11.944 11.309 1.000 0.900 298 MET A CA 1
ATOM 4764 C C . MET A 1 298 ? 0.550 12.060 12.469 1.000 0.900 298 MET A C 1
ATOM 4765 O O . MET A 1 298 ? -0.022 13.133 12.682 1.000 0.900 298 MET A O 1
ATOM 4779 N N . ALA A 1 299 ? 0.342 10.989 13.246 1.000 0.920 299 ALA A N 1
ATOM 4780 C CA . ALA A 1 299 ? -0.513 11.004 14.436 1.000 0.920 299 ALA A CA 1
ATOM 4781 C C . ALA A 1 299 ? 0.109 11.836 15.560 1.000 0.920 299 ALA A C 1
ATOM 4782 O O . ALA A 1 299 ? -0.572 12.681 16.142 1.000 0.920 299 ALA A O 1
ATOM 4789 N N . GLU A 1 300 ? 1.406 11.644 15.815 1.000 0.930 300 GLU A N 1
ATOM 4790 C CA . GLU A 1 300 ? 2.176 12.449 16.769 1.000 0.930 300 GLU A CA 1
ATOM 4791 C C . GLU A 1 300 ? 2.173 13.930 16.359 1.000 0.930 300 GLU A C 1
ATOM 4792 O O . GLU A 1 300 ? 1.922 14.809 17.187 1.000 0.930 300 GLU A O 1
ATOM 4804 N N . GLY A 1 301 ? 2.350 14.211 15.064 1.000 0.920 301 GLY A N 1
ATOM 4805 C CA . GLY A 1 301 ? 2.205 15.554 14.507 1.000 0.920 301 GLY A CA 1
ATOM 4806 C C . GLY A 1 301 ? 0.808 16.144 14.735 1.000 0.920 301 GLY A C 1
ATOM 4807 O O . GLY A 1 301 ? 0.677 17.276 15.201 1.000 0.920 301 GLY A O 1
ATOM 4811 N N . SER A 1 302 ? -0.250 15.376 14.469 1.000 0.900 302 SER A N 1
ATOM 4812 C CA . SER A 1 302 ? -1.635 15.829 14.660 1.000 0.900 302 SER A CA 1
ATOM 4813 C C . SER A 1 302 ? -1.967 16.101 16.134 1.000 0.900 302 SER A C 1
ATOM 4814 O O . SER A 1 302 ? -2.646 17.084 16.433 1.000 0.900 302 SER A O 1
ATOM 4822 N N . GLU A 1 303 ? -1.462 15.290 17.071 1.000 0.920 303 GLU A N 1
ATOM 4823 C CA . GLU A 1 303 ? -1.613 15.526 18.515 1.000 0.920 303 GLU A CA 1
ATOM 4824 C C . GLU A 1 303 ? -0.881 16.808 18.949 1.000 0.920 303 GLU A C 1
ATOM 4825 O O . GLU A 1 303 ? -1.445 17.633 19.675 1.000 0.920 303 GLU A O 1
ATOM 4837 N N . GLN A 1 304 ? 0.335 17.031 18.435 1.000 0.920 304 GLN A N 1
ATOM 4838 C CA . GLN A 1 304 ? 1.096 18.257 18.679 1.000 0.920 304 GLN A CA 1
ATOM 4839 C C . GLN A 1 304 ? 0.365 19.498 18.141 1.000 0.920 304 GLN A C 1
ATOM 4840 O O . GLN A 1 304 ? 0.226 20.489 18.859 1.000 0.920 304 GLN A O 1
ATOM 4854 N N . GLN A 1 305 ? -0.174 19.436 16.921 1.000 0.910 305 GLN A N 1
ATOM 4855 C CA . GLN A 1 305 ? -0.973 20.522 16.345 1.000 0.910 305 GLN A CA 1
ATOM 4856 C C . GLN A 1 305 ? -2.250 20.801 17.144 1.000 0.910 305 GLN A C 1
ATOM 4857 O O . GLN A 1 305 ? -2.585 21.968 17.351 1.000 0.910 305 GLN A O 1
ATOM 4871 N N . ALA A 1 306 ? -2.950 19.765 17.622 1.000 0.900 306 ALA A N 1
ATOM 4872 C CA . ALA A 1 306 ? -4.135 19.928 18.463 1.000 0.900 306 ALA A CA 1
ATOM 4873 C C . ALA A 1 306 ? -3.787 20.615 19.797 1.000 0.900 306 ALA A C 1
ATOM 4874 O O . ALA A 1 306 ? -4.504 21.511 20.251 1.000 0.900 306 ALA A O 1
ATOM 4881 N N . GLN A 1 307 ? -2.652 20.259 20.403 1.000 0.920 307 GLN A N 1
ATOM 4882 C CA . GLN A 1 307 ? -2.172 20.876 21.640 1.000 0.920 307 GLN A CA 1
ATOM 4883 C C . GLN A 1 307 ? -1.756 22.340 21.441 1.000 0.920 307 GLN A C 1
ATOM 4884 O O . GLN A 1 307 ? -2.100 23.212 22.254 1.000 0.920 307 GLN A O 1
ATOM 4898 N N . ASP A 1 308 ? -1.040 22.620 20.354 1.000 0.920 308 ASP A N 1
ATOM 4899 C CA . ASP A 1 308 ? -0.659 23.977 19.979 1.000 0.920 308 ASP A CA 1
ATOM 4900 C C . ASP A 1 308 ? -1.905 24.819 19.672 1.000 0.920 308 ASP A C 1
ATOM 4901 O O . ASP A 1 308 ? -2.012 25.947 20.151 1.000 0.920 308 ASP A O 1
ATOM 4910 N N . ALA A 1 309 ? -2.908 24.257 18.987 1.000 0.910 309 ALA A N 1
ATOM 4911 C CA . ALA A 1 309 ? -4.190 24.911 18.735 1.000 0.910 309 ALA A CA 1
ATOM 4912 C C . ALA A 1 309 ? -4.916 25.293 20.038 1.000 0.910 309 ALA A C 1
ATOM 4913 O O . ALA A 1 309 ? -5.351 26.438 20.177 1.000 0.910 309 ALA A O 1
ATOM 4920 N N . VAL A 1 310 ? -4.988 24.396 21.031 1.000 0.910 310 VAL A N 1
ATOM 4921 C CA . VAL A 1 310 ? -5.569 24.708 22.354 1.000 0.910 310 VAL A CA 1
ATOM 4922 C C . VAL A 1 310 ? -4.795 25.828 23.048 1.000 0.910 310 VAL A C 1
ATOM 4923 O O . VAL A 1 310 ? -5.396 26.780 23.544 1.000 0.910 310 VAL A O 1
ATOM 4936 N N . THR A 1 311 ? -3.462 25.760 23.030 1.000 0.910 311 THR A N 1
ATOM 4937 C CA . THR A 1 311 ? -2.596 26.767 23.667 1.000 0.910 311 THR A CA 1
ATOM 4938 C C . THR A 1 311 ? -2.774 28.144 23.030 1.000 0.910 311 THR A C 1
ATOM 4939 O O . THR A 1 311 ? -2.815 29.161 23.731 1.000 0.910 311 THR A O 1
ATOM 4950 N N . ILE A 1 312 ? -2.917 28.198 21.704 1.000 0.930 312 ILE A N 1
ATOM 4951 C CA . ILE A 1 312 ? -3.170 29.447 20.988 1.000 0.930 312 ILE A CA 1
ATOM 4952 C C . ILE A 1 312 ? -4.578 29.968 21.289 1.000 0.930 312 ILE A C 1
ATOM 4953 O O . ILE A 1 312 ? -4.716 31.154 21.587 1.000 0.930 312 ILE A O 1
ATOM 4969 N N . ALA A 1 313 ? -5.607 29.117 21.249 1.000 0.900 313 ALA A N 1
ATOM 4970 C CA . ALA A 1 313 ? -6.986 29.510 21.540 1.000 0.900 313 ALA A CA 1
ATOM 4971 C C . ALA A 1 313 ? -7.130 30.080 22.964 1.000 0.900 313 ALA A C 1
ATOM 4972 O O . ALA A 1 313 ? -7.716 31.149 23.151 1.000 0.900 313 ALA A O 1
ATOM 4979 N N . GLU A 1 314 ? -6.536 29.425 23.967 1.000 0.910 314 GLU A N 1
ATOM 4980 C CA . GLU A 1 314 ? -6.489 29.924 25.348 1.000 0.910 314 GLU A CA 1
ATOM 4981 C C . GLU A 1 314 ? -5.778 31.275 25.428 1.000 0.910 314 GLU A C 1
ATOM 4982 O O . GLU A 1 314 ? -6.326 32.247 25.958 1.000 0.910 314 GLU A O 1
ATOM 4994 N N . SER A 1 315 ? -4.592 31.364 24.823 1.000 0.900 315 SER A N 1
ATOM 4995 C CA . SER A 1 315 ? -3.821 32.604 24.776 1.000 0.900 315 SER A CA 1
ATOM 4996 C C . SER A 1 315 ? -4.607 33.743 24.113 1.000 0.900 315 SER A C 1
ATOM 4997 O O . SER A 1 315 ? -4.547 34.868 24.605 1.000 0.900 315 SER A O 1
ATOM 5005 N N . MET A 1 316 ? -5.370 33.476 23.042 1.000 0.900 316 MET A N 1
ATOM 5006 C CA . MET A 1 316 ? -6.228 34.446 22.339 1.000 0.900 316 MET A CA 1
ATOM 5007 C C . MET A 1 316 ? -7.449 34.879 23.159 1.000 0.900 316 MET A C 1
ATOM 5008 O O . MET A 1 316 ? -7.828 36.056 23.146 1.000 0.900 316 MET A O 1
ATOM 5022 N N . ASN A 1 317 ? -8.047 33.960 23.916 1.000 0.890 317 ASN A N 1
ATOM 5023 C CA . ASN A 1 317 ? -9.160 34.283 24.802 1.000 0.890 317 ASN A CA 1
ATOM 5024 C C . ASN A 1 317 ? -8.704 35.215 25.938 1.000 0.890 317 ASN A C 1
ATOM 5025 O O . ASN A 1 317 ? -9.310 36.259 26.192 1.000 0.890 317 ASN A O 1
ATOM 5036 N N . GLU A 1 318 ? -7.561 34.907 26.554 1.000 0.880 318 GLU A N 1
ATOM 5037 C CA . GLU A 1 318 ? -6.947 35.794 27.545 1.000 0.880 318 GLU A CA 1
ATOM 5038 C C . GLU A 1 318 ? -6.489 37.134 26.937 1.000 0.880 318 GLU A C 1
ATOM 5039 O O . GLU A 1 318 ? -6.493 38.172 27.611 1.000 0.880 318 GLU A O 1
ATOM 5051 N N . PHE A 1 319 ? -6.109 37.129 25.657 1.000 0.890 319 PHE A N 1
ATOM 5052 C CA . PHE A 1 319 ? -5.814 38.332 24.879 1.000 0.890 319 PHE A CA 1
ATOM 5053 C C . PHE A 1 319 ? -7.032 39.252 24.811 1.000 0.890 319 PHE A C 1
ATOM 5054 O O . PHE A 1 319 ? -6.937 40.430 25.154 1.000 0.890 319 PHE A O 1
ATOM 5071 N N . THR A 1 320 ? -8.187 38.704 24.431 1.000 0.890 320 THR A N 1
ATOM 5072 C CA . THR A 1 320 ? -9.455 39.439 24.349 1.000 0.890 320 THR A CA 1
ATOM 5073 C C . THR A 1 320 ? -9.850 40.024 25.711 1.000 0.890 320 THR A C 1
ATOM 5074 O O . THR A 1 320 ? -10.237 41.190 25.779 1.000 0.890 320 THR A O 1
ATOM 5085 N N . GLU A 1 321 ? -9.674 39.277 26.811 1.000 0.900 321 GLU A N 1
ATOM 5086 C CA . GLU A 1 321 ? -9.947 39.772 28.174 1.000 0.900 321 GLU A CA 1
ATOM 5087 C C . GLU A 1 321 ? -9.021 40.939 28.570 1.000 0.900 321 GLU A C 1
ATOM 5088 O O . GLU A 1 321 ? -9.449 41.932 29.163 1.000 0.900 321 GLU A O 1
ATOM 5100 N N . SER A 1 322 ? -7.736 40.847 28.234 1.000 0.900 322 SER A N 1
ATOM 5101 C CA . SER A 1 322 ? -6.750 41.888 28.546 1.000 0.900 322 SER A CA 1
ATOM 5102 C C . SER A 1 322 ? -6.926 43.137 27.677 1.000 0.900 322 SER A C 1
ATOM 5103 O O . SER A 1 322 ? -6.761 44.251 28.178 1.000 0.900 322 SER A O 1
ATOM 5111 N N . ILE A 1 323 ? -7.317 42.966 26.405 1.000 0.900 323 ILE A N 1
ATOM 5112 C CA . ILE A 1 323 ? -7.705 44.071 25.516 1.000 0.900 323 ILE A CA 1
ATOM 5113 C C . ILE A 1 323 ? -8.921 44.806 26.088 1.000 0.900 323 ILE A C 1
ATOM 5114 O O . ILE A 1 323 ? -8.912 46.035 26.115 1.000 0.900 323 ILE A O 1
ATOM 5130 N N . ASP A 1 324 ? -9.930 44.098 26.605 1.000 0.900 324 ASP A N 1
ATOM 5131 C CA . ASP A 1 324 ? -11.094 44.729 27.242 1.000 0.900 324 ASP A CA 1
ATOM 5132 C C . ASP A 1 324 ? -10.709 45.491 28.520 1.000 0.900 324 ASP A C 1
ATOM 5133 O O . ASP A 1 324 ? -11.109 46.642 28.712 1.000 0.900 324 ASP A O 1
ATOM 5142 N N . LYS A 1 325 ? -9.847 44.910 29.369 1.000 0.880 325 LYS A N 1
ATOM 5143 C CA . LYS A 1 325 ? -9.284 45.622 30.532 1.000 0.880 325 LYS A CA 1
ATOM 5144 C C . LYS A 1 325 ? -8.550 46.902 30.110 1.000 0.880 325 LYS A C 1
ATOM 5145 O O . LYS A 1 325 ? -8.773 47.952 30.716 1.000 0.880 325 LYS A O 1
ATOM 5164 N N . ALA A 1 326 ? -7.725 46.848 29.061 1.000 0.890 326 ALA A N 1
ATOM 5165 C CA . ALA A 1 326 ? -7.003 48.008 28.533 1.000 0.890 326 ALA A CA 1
ATOM 5166 C C . ALA A 1 326 ? -7.944 49.059 27.911 1.000 0.890 326 ALA A C 1
ATOM 5167 O O . ALA A 1 326 ? -7.778 50.255 28.155 1.000 0.890 326 ALA A O 1
ATOM 5174 N N . TYR A 1 327 ? -8.978 48.633 27.182 1.000 0.890 327 TYR A N 1
ATOM 5175 C CA . TYR A 1 327 ? -9.998 49.514 26.609 1.000 0.890 327 TYR A CA 1
ATOM 5176 C C . TYR A 1 327 ? -10.796 50.236 27.707 1.000 0.890 327 TYR A C 1
ATOM 5177 O O . TYR A 1 327 ? -10.958 51.456 27.650 1.000 0.890 327 TYR A O 1
ATOM 5195 N N . ASN A 1 328 ? -11.201 49.523 28.769 1.000 0.890 328 ASN A N 1
ATOM 5196 C CA . ASN A 1 328 ? -11.873 50.103 29.938 1.000 0.890 328 ASN A CA 1
ATOM 5197 C C . ASN A 1 328 ? -10.997 51.144 30.669 1.000 0.890 328 ASN A C 1
ATOM 5198 O O . ASN A 1 328 ? -11.504 52.161 31.156 1.000 0.890 328 ASN A O 1
ATOM 5209 N N . HIS A 1 329 ? -9.674 50.945 30.719 1.000 0.900 329 HIS A N 1
ATOM 5210 C CA . HIS A 1 329 ? -8.741 51.969 31.202 1.000 0.900 329 HIS A CA 1
ATOM 5211 C C . HIS A 1 329 ? -8.654 53.173 30.266 1.000 0.900 329 HIS A C 1
ATOM 5212 O O . HIS A 1 329 ? -8.681 54.301 30.759 1.000 0.900 329 HIS A O 1
ATOM 5226 N N . GLY A 1 330 ? -8.617 52.951 28.949 1.000 0.910 330 GLY A N 1
ATOM 5227 C CA . GLY A 1 330 ? -8.662 54.017 27.948 1.000 0.910 330 GLY A CA 1
ATOM 5228 C C . GLY A 1 330 ? -9.896 54.908 28.091 1.000 0.910 330 GLY A C 1
ATOM 5229 O O . GLY A 1 330 ? -9.765 56.131 28.086 1.000 0.910 330 GLY A O 1
ATOM 5233 N N . ILE A 1 331 ? -11.071 54.314 28.337 1.000 0.910 331 ILE A N 1
ATOM 5234 C CA . ILE A 1 331 ? -12.305 55.066 28.612 1.000 0.910 331 ILE A CA 1
ATOM 5235 C C . ILE A 1 331 ? -12.189 55.894 29.897 1.000 0.910 331 ILE A C 1
ATOM 5236 O O . ILE A 1 331 ? -12.479 57.084 29.874 1.000 0.910 331 ILE A O 1
ATOM 5252 N N . THR A 1 332 ? -11.700 55.318 31.000 1.000 0.920 332 THR A N 1
ATOM 5253 C CA . THR A 1 332 ? -11.534 56.071 32.263 1.000 0.920 332 THR A CA 1
ATOM 5254 C C . THR A 1 332 ? -10.540 57.226 32.100 1.000 0.920 332 THR A C 1
ATOM 5255 O O . THR A 1 332 ? -10.779 58.329 32.583 1.000 0.920 332 THR A O 1
ATOM 5266 N N . ILE A 1 333 ? -9.425 56.993 31.396 1.000 0.940 333 ILE A N 1
ATOM 5267 C CA . ILE A 1 333 ? -8.435 58.035 31.096 1.000 0.940 333 ILE A CA 1
ATOM 5268 C C . ILE A 1 333 ? -9.071 59.136 30.247 1.000 0.940 333 ILE A C 1
ATOM 5269 O O . ILE A 1 333 ? -8.846 60.308 30.536 1.000 0.940 333 ILE A O 1
ATOM 5285 N N . SER A 1 334 ? -9.874 58.788 29.239 1.000 0.930 334 SER A N 1
ATOM 5286 C CA . SER A 1 334 ? -10.612 59.757 28.424 1.000 0.930 334 SER A CA 1
ATOM 5287 C C . SER A 1 334 ? -11.567 60.597 29.276 1.000 0.930 334 SER A C 1
ATOM 5288 O O . SER A 1 334 ? -11.528 61.824 29.195 1.000 0.930 334 SER A O 1
ATOM 5296 N N . ASP A 1 335 ? -12.364 59.961 30.138 1.000 0.940 335 ASP A N 1
ATOM 5297 C CA . ASP A 1 335 ? -13.316 60.646 31.021 1.000 0.940 335 ASP A CA 1
ATOM 5298 C C . ASP A 1 335 ? -12.602 61.587 32.007 1.000 0.940 335 ASP A C 1
ATOM 5299 O O . ASP A 1 335 ? -12.970 62.755 32.150 1.000 0.940 335 ASP A O 1
ATOM 5308 N N . THR A 1 336 ? -11.520 61.134 32.646 1.000 0.950 336 THR A N 1
ATOM 5309 C CA . THR A 1 336 ? -10.722 61.972 33.555 1.000 0.950 336 THR A CA 1
ATOM 5310 C C . THR A 1 336 ? -10.016 63.105 32.809 1.000 0.950 336 THR A C 1
ATOM 5311 O O . THR A 1 336 ? -9.936 64.223 33.320 1.000 0.950 336 THR A O 1
ATOM 5322 N N . SER A 1 337 ? -9.553 62.862 31.582 1.000 0.950 337 SER A N 1
ATOM 5323 C CA . SER A 1 337 ? -8.947 63.901 30.739 1.000 0.950 337 SER A CA 1
ATOM 5324 C C . SER A 1 337 ? -9.962 64.981 30.365 1.000 0.950 337 SER A C 1
ATOM 5325 O O . SER A 1 337 ? -9.644 66.169 30.429 1.000 0.950 337 SER A O 1
ATOM 5333 N N . GLN A 1 338 ? -11.204 64.596 30.057 1.000 0.940 338 GLN A N 1
ATOM 5334 C CA . GLN A 1 338 ? -12.300 65.534 29.809 1.000 0.940 338 GLN A CA 1
ATOM 5335 C C . GLN A 1 338 ? -12.630 66.369 31.062 1.000 0.940 338 GLN A C 1
ATOM 5336 O O . GLN A 1 338 ? -12.768 67.589 30.961 1.000 0.940 338 GLN A O 1
ATOM 5350 N N . ASN A 1 339 ? -12.658 65.753 32.250 1.000 0.960 339 ASN A N 1
ATOM 5351 C CA . ASN A 1 339 ? -12.847 66.472 33.519 1.000 0.960 339 ASN A CA 1
ATOM 5352 C C . ASN A 1 339 ? -11.717 67.491 33.777 1.000 0.960 339 ASN A C 1
ATOM 5353 O O . ASN A 1 339 ? -11.975 68.618 34.205 1.000 0.960 339 ASN A O 1
ATOM 5364 N N . VAL A 1 340 ? -10.460 67.136 33.476 1.000 0.960 340 VAL A N 1
ATOM 5365 C CA . VAL A 1 340 ? -9.327 68.070 33.606 1.000 0.960 340 VAL A CA 1
ATOM 5366 C C . VAL A 1 340 ? -9.422 69.213 32.599 1.000 0.960 340 VAL A C 1
ATOM 5367 O O . VAL A 1 340 ? -9.102 70.348 32.942 1.000 0.960 340 VAL A O 1
ATOM 5380 N N . LEU A 1 341 ? -9.889 68.954 31.377 1.000 0.940 341 LEU A N 1
ATOM 5381 C CA . LEU A 1 341 ? -10.140 69.996 30.381 1.000 0.940 341 LEU A CA 1
ATOM 5382 C C . LEU A 1 341 ? -11.173 71.020 30.870 1.000 0.940 341 LEU A C 1
ATOM 5383 O O . LEU A 1 341 ? -10.952 72.221 30.714 1.000 0.940 341 LEU A O 1
ATOM 5399 N N . GLU A 1 342 ? -12.265 70.578 31.494 1.000 0.940 342 GLU A N 1
ATOM 5400 C CA . GLU A 1 342 ? -13.291 71.472 32.049 1.000 0.940 342 GLU A CA 1
ATOM 5401 C C . GLU A 1 342 ? -12.763 72.316 33.218 1.000 0.940 342 GLU A C 1
ATOM 5402 O O . GLU A 1 342 ? -12.964 73.534 33.238 1.000 0.940 342 GLU A O 1
ATOM 5414 N N . LEU A 1 343 ? -12.014 71.704 34.144 1.000 0.950 343 LEU A N 1
ATOM 5415 C CA . LEU A 1 343 ? -11.340 72.420 35.234 1.000 0.950 343 LEU A CA 1
ATOM 5416 C C . LEU A 1 343 ? -10.315 73.428 34.700 1.000 0.950 343 LEU A C 1
ATOM 5417 O O . LEU A 1 343 ? -10.220 74.535 35.226 1.000 0.950 343 LEU A O 1
ATOM 5433 N N . ALA A 1 344 ? -9.585 73.085 33.632 1.000 0.920 344 ALA A N 1
ATOM 5434 C CA . ALA A 1 344 ? -8.626 73.986 33.000 1.000 0.920 344 ALA A CA 1
ATOM 5435 C C . ALA A 1 344 ? -9.315 75.164 32.292 1.000 0.920 344 ALA A C 1
ATOM 5436 O O . ALA A 1 344 ? -8.824 76.290 32.336 1.000 0.920 344 ALA A O 1
ATOM 5443 N N . VAL A 1 345 ? -10.473 74.946 31.662 1.000 0.900 345 VAL A N 1
ATOM 5444 C CA . VAL A 1 345 ? -11.276 76.037 31.084 1.000 0.900 345 VAL A CA 1
ATOM 5445 C C . VAL A 1 345 ? -11.830 76.941 32.186 1.000 0.900 345 VAL A C 1
ATOM 5446 O O . VAL A 1 345 ? -11.649 78.157 32.119 1.000 0.900 345 VAL A O 1
ATOM 5459 N N . SER A 1 346 ? -12.428 76.358 33.226 1.000 0.900 346 SER A N 1
ATOM 5460 C CA . SER A 1 346 ? -13.005 77.106 34.347 1.000 0.900 346 SER A CA 1
ATOM 5461 C C . SER A 1 346 ? -11.947 77.898 35.120 1.000 0.900 346 SER A C 1
ATOM 5462 O O . SER A 1 346 ? -12.106 79.091 35.378 1.000 0.900 346 SER A O 1
ATOM 5470 N N . GLY A 1 347 ? -10.809 77.273 35.420 1.000 0.910 347 GLY A N 1
ATOM 5471 C CA . GLY A 1 347 ? -9.682 77.931 36.063 1.000 0.910 347 GLY A CA 1
ATOM 5472 C C . GLY A 1 347 ? -9.130 79.090 35.230 1.000 0.910 347 GLY A C 1
ATOM 5473 O O . GLY A 1 347 ? -8.747 80.114 35.791 1.000 0.910 347 GLY A O 1
ATOM 5477 N N . ASN A 1 348 ? -9.144 78.983 33.897 1.000 0.880 348 ASN A N 1
ATOM 5478 C CA . ASN A 1 348 ? -8.689 80.064 33.024 1.000 0.880 348 ASN A CA 1
ATOM 5479 C C . ASN A 1 348 ? -9.668 81.251 33.026 1.000 0.880 348 ASN A C 1
ATOM 5480 O O . ASN A 1 348 ? -9.235 82.402 33.030 1.000 0.880 348 ASN A O 1
ATOM 5491 N N . GLU A 1 349 ? -10.978 80.995 33.081 1.000 0.900 349 GLU A N 1
ATOM 5492 C CA . GLU A 1 349 ? -12.000 82.038 33.266 1.000 0.900 349 GLU A CA 1
ATOM 5493 C C . GLU A 1 349 ? -11.887 82.719 34.642 1.000 0.900 349 GLU A C 1
ATOM 5494 O O . GLU A 1 349 ? -12.015 83.943 34.744 1.000 0.900 349 GLU A O 1
ATOM 5506 N N . ASN A 1 350 ? -11.562 81.960 35.692 1.000 0.920 350 ASN A N 1
ATOM 5507 C CA . ASN A 1 350 ? -11.306 82.495 37.031 1.000 0.920 350 ASN A CA 1
ATOM 5508 C C . ASN A 1 350 ? -10.079 83.427 37.047 1.000 0.920 350 ASN A C 1
ATOM 5509 O O . ASN A 1 350 ? -10.148 84.529 37.592 1.000 0.920 350 ASN A O 1
ATOM 5520 N N . MET A 1 351 ? -8.984 83.055 36.374 1.000 0.880 351 MET A N 1
ATOM 5521 C CA . MET A 1 351 ? -7.796 83.916 36.231 1.000 0.880 351 MET A CA 1
ATOM 5522 C C . MET A 1 351 ? -8.078 85.178 35.424 1.000 0.880 351 MET A C 1
ATOM 5523 O O . MET A 1 351 ? -7.651 86.272 35.806 1.000 0.880 351 MET A O 1
ATOM 5537 N N . ALA A 1 352 ? -8.854 85.049 34.346 1.000 0.900 352 ALA A N 1
ATOM 5538 C CA . ALA A 1 352 ? -9.310 86.204 33.585 1.000 0.900 352 ALA A CA 1
ATOM 5539 C C . ALA A 1 352 ? -10.113 87.174 34.472 1.000 0.900 352 ALA A C 1
ATOM 5540 O O . ALA A 1 352 ? -9.888 88.386 34.430 1.000 0.900 352 ALA A O 1
ATOM 5547 N N . THR A 1 353 ? -10.986 86.645 35.330 1.000 0.910 353 THR A N 1
ATOM 5548 C CA . THR A 1 353 ? -11.752 87.434 36.303 1.000 0.910 353 THR A CA 1
ATOM 5549 C C . THR A 1 353 ? -10.829 88.131 37.309 1.000 0.910 353 THR A C 1
ATOM 5550 O O . THR A 1 353 ? -10.921 89.347 37.472 1.000 0.910 353 THR A O 1
ATOM 5561 N N . SER A 1 354 ? -9.875 87.425 37.923 1.000 0.910 354 SER A N 1
ATOM 5562 C CA . SER A 1 354 ? -8.967 88.013 38.922 1.000 0.910 354 SER A CA 1
ATOM 5563 C C . SER A 1 354 ? -7.972 89.037 38.370 1.000 0.910 354 SER A C 1
ATOM 5564 O O . SER A 1 354 ? -7.613 89.978 39.079 1.000 0.910 354 SER A O 1
ATOM 5572 N N . LEU A 1 355 ? -7.571 88.934 37.099 1.000 0.910 355 LEU A N 1
ATOM 5573 C CA . LEU A 1 355 ? -6.787 89.982 36.434 1.000 0.910 355 LEU A CA 1
ATOM 5574 C C . LEU A 1 355 ? -7.581 91.291 36.298 1.000 0.910 355 LEU A C 1
ATOM 5575 O O . LEU A 1 355 ? -7.021 92.378 36.460 1.000 0.910 355 LEU A O 1
ATOM 5591 N N . GLN A 1 356 ? -8.886 91.210 36.021 1.000 0.910 356 GLN A N 1
ATOM 5592 C CA . GLN A 1 356 ? -9.744 92.393 36.019 1.000 0.910 356 GLN A CA 1
ATOM 5593 C C . GLN A 1 356 ? -9.907 92.955 37.437 1.000 0.910 356 GLN A C 1
ATOM 5594 O O . GLN A 1 356 ? -9.847 94.171 37.591 1.000 0.910 356 GLN A O 1
ATOM 5608 N N . GLN A 1 357 ? -10.006 92.100 38.463 1.000 0.910 357 GLN A N 1
ATOM 5609 C CA . GLN A 1 357 ? -10.067 92.541 39.866 1.000 0.910 357 GLN A CA 1
ATOM 5610 C C . GLN A 1 357 ? -8.816 93.342 40.275 1.000 0.910 357 GLN A C 1
ATOM 5611 O O . GLN A 1 357 ? -8.932 94.404 40.880 1.000 0.910 357 GLN A O 1
ATOM 5625 N N . MET A 1 358 ? -7.611 92.916 39.876 1.000 0.930 358 MET A N 1
ATOM 5626 C CA . MET A 1 358 ? -6.369 93.667 40.147 1.000 0.930 358 MET A CA 1
ATOM 5627 C C . MET A 1 358 ? -6.332 95.021 39.454 1.000 0.930 358 MET A C 1
ATOM 5628 O O . MET A 1 358 ? -5.889 96.017 40.025 1.000 0.930 358 MET A O 1
ATOM 5642 N N . LYS A 1 359 ? -6.842 95.074 38.226 1.000 0.920 359 LYS A N 1
ATOM 5643 C CA . LYS A 1 359 ? -6.994 96.348 37.527 1.000 0.920 359 LYS A CA 1
ATOM 5644 C C . LYS A 1 359 ? -7.974 97.262 38.257 1.000 0.920 359 LYS A C 1
ATOM 5645 O O . LYS A 1 359 ? -7.686 98.445 38.407 1.000 0.920 359 LYS A O 1
ATOM 5664 N N . THR A 1 360 ? -9.092 96.724 38.739 1.000 0.930 360 THR A N 1
ATOM 5665 C CA . THR A 1 360 ? -10.066 97.469 39.546 1.000 0.930 360 THR A CA 1
ATOM 5666 C C . THR A 1 360 ? -9.415 97.999 40.829 1.000 0.930 360 THR A C 1
ATOM 5667 O O . THR A 1 360 ? -9.490 99.196 41.090 1.000 0.930 360 THR A O 1
ATOM 5678 N N . ILE A 1 361 ? -8.685 97.159 41.574 1.000 0.930 361 ILE A N 1
ATOM 5679 C CA . ILE A 1 361 ? -7.955 97.575 42.783 1.000 0.930 361 ILE A CA 1
ATOM 5680 C C . ILE A 1 361 ? -6.910 98.649 42.463 1.000 0.930 361 ILE A C 1
ATOM 5681 O O . ILE A 1 361 ? -6.848 99.643 43.183 1.000 0.930 361 ILE A O 1
ATOM 5697 N N . HIS A 1 362 ? -6.119 98.486 41.394 1.000 0.920 362 HIS A N 1
ATOM 5698 C CA . HIS A 1 362 ? -5.135 99.484 40.959 1.000 0.920 362 HIS A CA 1
ATOM 5699 C C . HIS A 1 362 ? -5.798 100.845 40.783 1.000 0.920 362 HIS A C 1
ATOM 5700 O O . HIS A 1 362 ? -5.338 101.837 41.337 1.000 0.920 362 HIS A O 1
ATOM 5714 N N . HIS A 1 363 ? -6.889 100.879 40.018 1.000 0.930 363 HIS A N 1
ATOM 5715 C CA . HIS A 1 363 ? -7.570 102.120 39.686 1.000 0.930 363 HIS A CA 1
ATOM 5716 C C . HIS A 1 363 ? -8.167 102.793 40.923 1.000 0.930 363 HIS A C 1
ATOM 5717 O O . HIS A 1 363 ? -7.991 103.993 41.114 1.000 0.930 363 HIS A O 1
ATOM 5731 N N . ILE A 1 364 ? -8.819 102.026 41.796 1.000 0.930 364 ILE A N 1
ATOM 5732 C CA . ILE A 1 364 ? -9.429 102.588 43.003 1.000 0.930 364 ILE A CA 1
ATOM 5733 C C . ILE A 1 364 ? -8.351 103.102 43.978 1.000 0.930 364 ILE A C 1
ATOM 5734 O O . ILE A 1 364 ? -8.495 104.193 44.531 1.000 0.930 364 ILE A O 1
ATOM 5750 N N . VAL A 1 365 ? -7.246 102.369 44.182 1.000 0.920 365 VAL A N 1
ATOM 5751 C CA . VAL A 1 365 ? -6.118 102.831 45.022 1.000 0.920 365 VAL A CA 1
ATOM 5752 C C . VAL A 1 365 ? -5.460 104.061 44.416 1.000 0.920 365 VAL A C 1
ATOM 5753 O O . VAL A 1 365 ? -5.105 104.981 45.148 1.000 0.920 365 VAL A O 1
ATOM 5766 N N . GLU A 1 366 ? -5.328 104.097 43.095 1.000 0.910 366 GLU A N 1
ATOM 5767 C CA . GLU A 1 366 ? -4.797 105.240 42.367 1.000 0.910 366 GLU A CA 1
ATOM 5768 C C . GLU A 1 366 ? -5.635 106.501 42.583 1.000 0.910 366 GLU A C 1
ATOM 5769 O O . GLU A 1 366 ? -5.085 107.519 43.010 1.000 0.910 366 GLU A O 1
ATOM 5781 N N . GLU A 1 367 ? -6.954 106.447 42.373 1.000 0.910 367 GLU A N 1
ATOM 5782 C CA . GLU A 1 367 ? -7.841 107.584 42.653 1.000 0.910 367 GLU A CA 1
ATOM 5783 C C . GLU A 1 367 ? -7.805 108.002 44.139 1.000 0.910 367 GLU A C 1
ATOM 5784 O O . GLU A 1 367 ? -7.810 109.200 44.448 1.000 0.910 367 GLU A O 1
ATOM 5796 N N . ALA A 1 368 ? -7.681 107.050 45.072 1.000 0.900 368 ALA A N 1
ATOM 5797 C CA . ALA A 1 368 ? -7.541 107.330 46.503 1.000 0.900 368 ALA A CA 1
ATOM 5798 C C . ALA A 1 368 ? -6.224 108.032 46.849 1.000 0.900 368 ALA A C 1
ATOM 5799 O O . ALA A 1 368 ? -6.244 109.068 47.524 1.000 0.900 368 ALA A O 1
ATOM 5806 N N . VAL A 1 369 ? -5.092 107.531 46.333 1.000 0.890 369 VAL A N 1
ATOM 5807 C CA . VAL A 1 369 ? -3.789 108.213 46.424 1.000 0.890 369 VAL A CA 1
ATOM 5808 C C . VAL A 1 369 ? -3.924 109.647 45.926 1.000 0.890 369 VAL A C 1
ATOM 5809 O O . VAL A 1 369 ? -3.380 110.577 46.527 1.000 0.890 369 VAL A O 1
ATOM 5822 N N . HIS A 1 370 ? -4.712 109.853 44.875 1.000 0.890 370 HIS A N 1
ATOM 5823 C CA . HIS A 1 370 ? -4.949 111.177 44.331 1.000 0.890 370 HIS A CA 1
ATOM 5824 C C . HIS A 1 370 ? -5.743 112.103 45.274 1.000 0.890 370 HIS A C 1
ATOM 5825 O O . HIS A 1 370 ? -5.387 113.277 45.414 1.000 0.890 370 HIS A O 1
ATOM 5839 N N . LYS A 1 371 ? -6.792 111.617 45.948 1.000 0.890 371 LYS A N 1
ATOM 5840 C CA . LYS A 1 371 ? -7.570 112.406 46.928 1.000 0.890 371 LYS A CA 1
ATOM 5841 C C . LYS A 1 371 ? -6.778 112.736 48.183 1.000 0.890 371 LYS A C 1
ATOM 5842 O O . LYS A 1 371 ? -6.828 113.863 48.669 1.000 0.890 371 LYS A O 1
ATOM 5861 N N . VAL A 1 372 ? -5.967 111.790 48.642 1.000 0.890 372 VAL A N 1
ATOM 5862 C CA . VAL A 1 372 ? -5.106 111.976 49.812 1.000 0.890 372 VAL A CA 1
ATOM 5863 C C . VAL A 1 372 ? -4.051 113.076 49.575 1.000 0.890 372 VAL A C 1
ATOM 5864 O O . VAL A 1 372 ? -3.731 113.814 50.503 1.000 0.890 372 VAL A O 1
ATOM 5877 N N . ARG A 1 373 ? -3.573 113.292 48.337 1.000 0.880 373 ARG A N 1
ATOM 5878 C CA . ARG A 1 373 ? -2.707 114.448 47.998 1.000 0.880 373 ARG A CA 1
ATOM 5879 C C . ARG A 1 373 ? -3.437 115.796 48.007 1.000 0.880 373 ARG A C 1
ATOM 5880 O O . ARG A 1 373 ? -2.829 116.816 48.323 1.000 0.880 373 ARG A O 1
ATOM 5901 N N . SER A 1 374 ? -4.729 115.812 47.681 1.000 0.900 374 SER A N 1
ATOM 5902 C CA . SER A 1 374 ? -5.555 117.027 47.781 1.000 0.900 374 SER A CA 1
ATOM 5903 C C . SER A 1 374 ? -5.675 117.481 49.240 1.000 0.900 374 SER A C 1
ATOM 5904 O O . SER A 1 374 ? -5.462 118.652 49.548 1.000 0.900 374 SER A O 1
ATOM 5912 N N . LEU A 1 375 ? -5.857 116.534 50.166 1.000 0.900 375 LEU A N 1
ATOM 5913 C CA . LEU A 1 375 ? -5.834 116.797 51.606 1.000 0.900 375 LEU A CA 1
ATOM 5914 C C . LEU A 1 375 ? -4.502 117.396 52.071 1.000 0.900 375 LEU A C 1
ATOM 5915 O O . LEU A 1 375 ? -4.501 118.311 52.894 1.000 0.900 375 LEU A O 1
ATOM 5931 N N . GLU A 1 376 ? -3.369 116.903 51.559 1.000 0.870 376 GLU A N 1
ATOM 5932 C CA . GLU A 1 376 ? -2.051 117.480 51.851 1.000 0.870 376 GLU A CA 1
ATOM 5933 C C . GLU A 1 376 ? -2.003 118.952 51.424 1.000 0.870 376 GLU A C 1
ATOM 5934 O O . GLU A 1 376 ? -1.574 119.808 52.200 1.000 0.870 376 GLU A O 1
ATOM 5946 N N . GLN A 1 377 ? -2.506 119.252 50.222 1.000 0.890 377 GLN A N 1
ATOM 5947 C CA . GLN A 1 377 ? -2.563 120.601 49.660 1.000 0.890 377 GLN A CA 1
ATOM 5948 C C . GLN A 1 377 ? -3.480 121.524 50.473 1.000 0.890 377 GLN A C 1
ATOM 5949 O O . GLN A 1 377 ? -3.047 122.596 50.895 1.000 0.890 377 GLN A O 1
ATOM 5963 N N . HIS A 1 378 ? -4.710 121.104 50.773 1.000 0.910 378 HIS A N 1
ATOM 5964 C CA . HIS A 1 378 ? -5.613 121.851 51.646 1.000 0.910 378 HIS A CA 1
ATOM 5965 C C . HIS A 1 378 ? -4.997 122.063 53.040 1.000 0.910 378 HIS A C 1
ATOM 5966 O O . HIS A 1 378 ? -5.019 123.183 53.552 1.000 0.910 378 HIS A O 1
ATOM 5980 N N . SER A 1 379 ? -4.382 121.027 53.637 1.000 0.890 379 SER A N 1
ATOM 5981 C CA . SER A 1 379 ? -3.673 121.101 54.926 1.000 0.890 379 SER A CA 1
ATOM 5982 C C . SER A 1 379 ? -2.497 122.081 54.873 1.000 0.890 379 SER A C 1
ATOM 5983 O O . SER A 1 379 ? -2.241 122.780 55.854 1.000 0.890 379 SER A O 1
ATOM 5991 N N . GLN A 1 380 ? -1.786 122.163 53.745 1.000 0.900 380 GLN A N 1
ATOM 5992 C CA . GLN A 1 380 ? -0.764 123.182 53.507 1.000 0.900 380 GLN A CA 1
ATOM 5993 C C . GLN A 1 380 ? -1.373 124.592 53.385 1.000 0.900 380 GLN A C 1
ATOM 5994 O O . GLN A 1 380 ? -0.818 125.542 53.943 1.000 0.900 380 GLN A O 1
ATOM 6008 N N . ASP A 1 381 ? -2.517 124.752 52.713 1.000 0.920 381 ASP A N 1
ATOM 6009 C CA . ASP A 1 381 ? -3.194 126.047 52.564 1.000 0.920 381 ASP A CA 1
ATOM 6010 C C . ASP A 1 381 ? -3.784 126.564 53.886 1.000 0.920 381 ASP A C 1
ATOM 6011 O O . ASP A 1 381 ? -3.680 127.761 54.169 1.000 0.920 381 ASP A O 1
ATOM 6020 N N . ILE A 1 382 ? -4.265 125.674 54.765 1.000 0.910 382 ILE A N 1
ATOM 6021 C CA . ILE A 1 382 ? -4.601 126.023 56.155 1.000 0.910 382 ILE A CA 1
ATOM 6022 C C . ILE A 1 382 ? -3.359 126.532 56.885 1.000 0.910 382 ILE A C 1
ATOM 6023 O O . ILE A 1 382 ? -3.437 127.557 57.555 1.000 0.910 382 ILE A O 1
ATOM 6039 N N . ASN A 1 383 ? -2.204 125.872 56.736 1.000 0.890 383 ASN A N 1
ATOM 6040 C CA . ASN A 1 383 ? -0.966 126.302 57.396 1.000 0.890 383 ASN A CA 1
ATOM 6041 C C . ASN A 1 383 ? -0.585 127.768 57.025 1.000 0.890 383 ASN A C 1
ATOM 6042 O O . ASN A 1 383 ? -0.145 128.516 57.896 1.000 0.890 383 ASN A O 1
ATOM 6053 N N . LYS A 1 384 ? -0.839 128.246 55.785 1.000 0.910 384 LYS A N 1
ATOM 6054 C CA . LYS A 1 384 ? -0.643 129.664 55.369 1.000 0.910 384 LYS A CA 1
ATOM 6055 C C . LYS A 1 384 ? -1.655 130.618 56.004 1.000 0.910 384 LYS A C 1
ATOM 6056 O O . LYS A 1 384 ? -1.275 131.683 56.485 1.000 0.910 384 LYS A O 1
ATOM 6075 N N . LEU A 1 385 ? -2.936 130.246 56.001 1.000 0.910 385 LEU A N 1
ATOM 6076 C CA . LEU A 1 385 ? -3.993 131.072 56.592 1.000 0.910 385 LEU A CA 1
ATOM 6077 C C . LEU A 1 385 ? -3.837 131.183 58.114 1.000 0.910 385 LEU A C 1
ATOM 6078 O O . LEU A 1 385 ? -4.032 132.253 58.680 1.000 0.910 385 LEU A O 1
ATOM 6094 N N . VAL A 1 386 ? -3.400 130.115 58.779 1.000 0.910 386 VAL A N 1
ATOM 6095 C CA . VAL A 1 386 ? -3.089 130.115 60.215 1.000 0.910 386 VAL A CA 1
ATOM 6096 C C . VAL A 1 386 ? -1.907 131.037 60.518 1.000 0.910 386 VAL A C 1
ATOM 6097 O O . VAL A 1 386 ? -1.968 131.815 61.470 1.000 0.910 386 VAL A O 1
ATOM 6110 N N . GLN A 1 387 ? -0.875 131.050 59.665 1.000 0.900 387 GLN A N 1
ATOM 6111 C CA . GLN A 1 387 ? 0.207 132.037 59.758 1.000 0.900 387 GLN A CA 1
ATOM 6112 C C . GLN A 1 387 ? -0.278 133.476 59.558 1.000 0.900 387 GLN A C 1
ATOM 6113 O O . GLN A 1 387 ? 0.198 134.364 60.261 1.000 0.900 387 GLN A O 1
ATOM 6127 N N . VAL A 1 388 ? -1.228 133.722 58.647 1.000 0.920 388 VAL A N 1
ATOM 6128 C CA . VAL A 1 388 ? -1.826 135.056 58.451 1.000 0.920 388 VAL A CA 1
ATOM 6129 C C . VAL A 1 388 ? -2.538 135.522 59.721 1.000 0.920 388 VAL A C 1
ATOM 6130 O O . VAL A 1 388 ? -2.290 136.638 60.176 1.000 0.920 388 VAL A O 1
ATOM 6143 N N . ILE A 1 389 ? -3.355 134.670 60.345 1.000 0.920 389 ILE A N 1
ATOM 6144 C CA . ILE A 1 389 ? -4.051 135.022 61.593 1.000 0.920 389 ILE A CA 1
ATOM 6145 C C . ILE A 1 389 ? -3.047 135.301 62.725 1.000 0.920 389 ILE A C 1
ATOM 6146 O O . ILE A 1 389 ? -3.267 136.226 63.507 1.000 0.920 389 ILE A O 1
ATOM 6162 N N . ASN A 1 390 ? -1.913 134.590 62.785 1.000 0.900 390 ASN A N 1
ATOM 6163 C CA . ASN A 1 390 ? -0.862 134.882 63.768 1.000 0.900 390 ASN A CA 1
ATOM 6164 C C . ASN A 1 390 ? -0.302 136.301 63.621 1.000 0.900 390 ASN A C 1
ATOM 6165 O O . ASN A 1 390 ? -0.094 137.002 64.606 1.000 0.900 390 ASN A O 1
ATOM 6176 N N . GLY A 1 391 ? -0.059 136.728 62.380 1.000 0.910 391 GLY A N 1
ATOM 6177 C CA . GLY A 1 391 ? 0.489 138.051 62.095 1.000 0.910 391 GLY A CA 1
ATOM 6178 C C . GLY A 1 391 ? -0.461 139.169 62.517 1.000 0.910 391 GLY A C 1
ATOM 6179 O O . GLY A 1 391 ? -0.030 140.130 63.149 1.000 0.910 391 GLY A O 1
ATOM 6183 N N . ILE A 1 392 ? -1.760 139.032 62.227 1.000 0.920 392 ILE A N 1
ATOM 6184 C CA . ILE A 1 392 ? -2.781 139.998 62.671 1.000 0.920 392 ILE A CA 1
ATOM 6185 C C . ILE A 1 392 ? -2.858 140.028 64.196 1.000 0.920 392 ILE A C 1
ATOM 6186 O O . ILE A 1 392 ? -2.990 141.101 64.791 1.000 0.920 392 ILE A O 1
ATOM 6202 N N . ALA A 1 393 ? -2.754 138.866 64.838 1.000 0.910 393 ALA A N 1
ATOM 6203 C CA . ALA A 1 393 ? -2.745 138.778 66.287 1.000 0.910 393 ALA A CA 1
ATOM 6204 C C . ALA A 1 393 ? -1.558 139.552 66.880 1.000 0.910 393 ALA A C 1
ATOM 6205 O O . ALA A 1 393 ? -1.788 140.491 67.636 1.000 0.910 393 ALA A O 1
ATOM 6212 N N . GLU A 1 394 ? -0.311 139.269 66.492 1.000 0.900 394 GLU A N 1
ATOM 6213 C CA . GLU A 1 394 ? 0.865 140.039 66.942 1.000 0.900 394 GLU A CA 1
ATOM 6214 C C . GLU A 1 394 ? 0.749 141.541 66.625 1.000 0.900 394 GLU A C 1
ATOM 6215 O O . GLU A 1 394 ? 1.059 142.395 67.466 1.000 0.900 394 GLU A O 1
ATOM 6227 N N . GLN A 1 395 ? 0.263 141.884 65.424 1.000 0.910 395 GLN A N 1
ATOM 6228 C CA . GLN A 1 395 ? 0.031 143.276 65.034 1.000 0.910 395 GLN A CA 1
ATOM 6229 C C . GLN A 1 395 ? -0.960 143.973 65.972 1.000 0.910 395 GLN A C 1
ATOM 6230 O O . GLN A 1 395 ? -0.719 145.102 66.407 1.000 0.910 395 GLN A O 1
ATOM 6244 N N . THR A 1 396 ? -2.048 143.297 66.327 1.000 0.890 396 THR A N 1
ATOM 6245 C CA . THR A 1 396 ? -3.040 143.777 67.294 1.000 0.890 396 THR A CA 1
ATOM 6246 C C . THR A 1 396 ? -2.460 143.802 68.723 1.000 0.890 396 THR A C 1
ATOM 6247 O O . THR A 1 396 ? -2.689 144.780 69.441 1.000 0.890 396 THR A O 1
ATOM 6258 N N . ASN A 1 397 ? -1.652 142.795 69.121 1.000 0.890 397 ASN A N 1
ATOM 6259 C CA . ASN A 1 397 ? -0.899 142.729 70.390 1.000 0.890 397 ASN A CA 1
ATOM 6260 C C . ASN A 1 397 ? 0.061 143.938 70.545 1.000 0.890 397 ASN A C 1
ATOM 6261 O O . ASN A 1 397 ? 0.157 144.504 71.628 1.000 0.890 397 ASN A O 1
ATOM 6272 N N . LEU A 1 398 ? 0.690 144.443 69.465 1.000 0.860 398 LEU A N 1
ATOM 6273 C CA . LEU A 1 398 ? 1.526 145.667 69.452 1.000 0.860 398 LEU A CA 1
ATOM 6274 C C . LEU A 1 398 ? 0.722 146.969 69.424 1.000 0.860 398 LEU A C 1
ATOM 6275 O O . LEU A 1 398 ? 1.075 147.931 70.111 1.000 0.860 398 LEU A O 1
ATOM 6291 N N . LEU A 1 399 ? -0.337 147.020 68.608 1.000 0.840 399 LEU A N 1
ATOM 6292 C CA . LEU A 1 399 ? -1.218 148.189 68.518 1.000 0.840 399 LEU A CA 1
ATOM 6293 C C . LEU A 1 399 ? -1.843 148.510 69.880 1.000 0.840 399 LEU A C 1
ATOM 6294 O O . LEU A 1 399 ? -1.956 149.677 70.244 1.000 0.840 399 LEU A O 1
ATOM 6310 N N . SER A 1 400 ? -2.171 147.499 70.675 1.000 0.830 400 SER A N 1
ATOM 6311 C CA . SER A 1 400 ? -2.714 147.670 72.019 1.000 0.830 400 SER A CA 1
ATOM 6312 C C . SER A 1 400 ? -1.658 148.030 73.074 1.000 0.830 400 SER A C 1
ATOM 6313 O O . SER A 1 400 ? -1.929 148.887 73.907 1.000 0.830 400 SER A O 1
ATOM 6321 N N . LEU A 1 401 ? -0.442 147.463 73.027 1.000 0.780 401 LEU A N 1
ATOM 6322 C CA . LEU A 1 401 ? 0.666 147.855 73.911 1.000 0.780 401 LEU A CA 1
ATOM 6323 C C . LEU A 1 401 ? 1.036 149.328 73.688 1.000 0.780 401 LEU A C 1
ATOM 6324 O O . LEU A 1 401 ? 1.258 150.071 74.643 1.000 0.780 401 LEU A O 1
ATOM 6340 N N . ASN A 1 402 ? 1.020 149.761 72.423 1.000 0.770 402 ASN A N 1
ATOM 6341 C CA . ASN A 1 402 ? 1.161 151.164 72.042 1.000 0.770 402 ASN A CA 1
ATOM 6342 C C . ASN A 1 402 ? -0.017 152.013 72.545 1.000 0.770 402 ASN A C 1
ATOM 6343 O O . ASN A 1 402 ? 0.199 153.106 73.073 1.000 0.770 402 ASN A O 1
ATOM 6354 N N . ALA A 1 403 ? -1.252 151.509 72.449 1.000 0.770 403 ALA A N 1
ATOM 6355 C CA . ALA A 1 403 ? -2.421 152.176 73.025 1.000 0.770 403 ALA A CA 1
ATOM 6356 C C . ALA A 1 403 ? -2.330 152.287 74.560 1.000 0.770 403 ALA A C 1
ATOM 6357 O O . ALA A 1 403 ? -2.747 153.296 75.132 1.000 0.770 403 ALA A O 1
ATOM 6364 N N . ALA A 1 404 ? -1.725 151.300 75.224 1.000 0.750 404 ALA A N 1
ATOM 6365 C CA . ALA A 1 404 ? -1.497 151.304 76.662 1.000 0.750 404 ALA A CA 1
ATOM 6366 C C . ALA A 1 404 ? -0.467 152.377 77.096 1.000 0.750 404 ALA A C 1
ATOM 6367 O O . ALA A 1 404 ? -0.601 152.930 78.188 1.000 0.750 404 ALA A O 1
ATOM 6374 N N . ILE A 1 405 ? 0.504 152.756 76.246 1.000 0.750 405 ILE A N 1
ATOM 6375 C CA . ILE A 1 405 ? 1.530 153.784 76.547 1.000 0.750 405 ILE A CA 1
ATOM 6376 C C . ILE A 1 405 ? 0.952 155.201 76.526 1.000 0.750 405 ILE A C 1
ATOM 6377 O O . ILE A 1 405 ? 1.198 155.986 77.444 1.000 0.750 405 ILE A O 1
ATOM 6393 N N . GLU A 1 406 ? 0.148 155.535 75.522 1.000 0.730 406 GLU A N 1
ATOM 6394 C CA . GLU A 1 406 ? -0.420 156.880 75.405 1.000 0.730 406 GLU A CA 1
ATOM 6395 C C . GLU A 1 406 ? -1.541 157.102 76.436 1.000 0.730 406 GLU A C 1
ATOM 6396 O O . GLU A 1 406 ? -1.661 158.189 77.006 1.000 0.730 406 GLU A O 1
ATOM 6408 N N . ALA A 1 407 ? -2.285 156.040 76.782 1.000 0.740 407 ALA A N 1
ATOM 6409 C CA . ALA A 1 407 ? -3.230 156.048 77.899 1.000 0.740 407 ALA A CA 1
ATOM 6410 C C . ALA A 1 407 ? -2.531 156.279 79.251 1.000 0.740 407 ALA A C 1
ATOM 6411 O O . ALA A 1 407 ? -3.074 156.965 80.119 1.000 0.740 407 ALA A O 1
ATOM 6418 N N . ALA A 1 408 ? -1.298 155.788 79.417 1.000 0.700 408 ALA A N 1
ATOM 6419 C CA . ALA A 1 408 ? -0.490 156.083 80.596 1.000 0.700 408 ALA A CA 1
ATOM 6420 C C . ALA A 1 408 ? 0.020 157.543 80.638 1.000 0.700 408 ALA A C 1
ATOM 6421 O O . ALA A 1 408 ? 0.193 158.086 81.727 1.000 0.700 408 ALA A O 1
ATOM 6428 N N . ARG A 1 409 ? 0.219 158.217 79.492 1.000 0.720 409 ARG A N 1
ATOM 6429 C CA . ARG A 1 409 ? 0.697 159.617 79.382 1.000 0.720 409 ARG A CA 1
ATOM 6430 C C . ARG A 1 409 ? -0.411 160.662 79.544 1.000 0.720 409 ARG A C 1
ATOM 6431 O O . ARG A 1 409 ? -0.143 161.798 79.934 1.000 0.720 409 ARG A O 1
ATOM 6452 N N . ALA A 1 410 ? -1.651 160.255 79.273 1.000 0.720 410 ALA A N 1
ATOM 6453 C CA . ALA A 1 410 ? -2.856 161.077 79.379 1.000 0.720 410 ALA A CA 1
ATOM 6454 C C . ALA A 1 410 ? -3.397 161.224 80.818 1.000 0.720 410 ALA A C 1
ATOM 6455 O O . ALA A 1 410 ? -4.418 161.879 81.044 1.000 0.720 410 ALA A O 1
ATOM 6462 N N . GLY A 1 411 ? -2.732 160.629 81.810 1.000 0.730 411 GLY A N 1
ATOM 6463 C CA . GLY A 1 411 ? -3.095 160.761 83.219 1.000 0.730 411 GLY A CA 1
ATOM 6464 C C . GLY A 1 411 ? -4.539 160.329 83.514 1.000 0.730 411 GLY A C 1
ATOM 6465 O O . GLY A 1 411 ? -4.959 159.225 83.170 1.000 0.730 411 GLY A O 1
ATOM 6469 N N . GLU A 1 412 ? -5.310 161.205 84.168 1.000 0.710 412 GLU A N 1
ATOM 6470 C CA . GLU A 1 412 ? -6.706 160.943 84.565 1.000 0.710 412 GLU A CA 1
ATOM 6471 C C . GLU A 1 412 ? -7.645 160.687 83.376 1.000 0.710 412 GLU A C 1
ATOM 6472 O O . GLU A 1 412 ? -8.559 159.878 83.498 1.000 0.710 412 GLU A O 1
ATOM 6484 N N . SER A 1 413 ? -7.414 161.317 82.219 1.000 0.690 413 SER A N 1
ATOM 6485 C CA . SER A 1 413 ? -8.259 161.126 81.026 1.000 0.690 413 SER A CA 1
ATOM 6486 C C . SER A 1 413 ? -7.982 159.811 80.306 1.000 0.690 413 SER A C 1
ATOM 6487 O O . SER A 1 413 ? -8.839 159.312 79.586 1.000 0.690 413 SER A O 1
ATOM 6495 N N . GLY A 1 414 ? -6.796 159.236 80.515 1.000 0.730 414 GLY A N 1
ATOM 6496 C CA . GLY A 1 414 ? -6.390 157.975 79.905 1.000 0.730 414 GLY A CA 1
ATOM 6497 C C . GLY A 1 414 ? -6.925 156.739 80.620 1.000 0.730 414 GLY A C 1
ATOM 6498 O O . GLY A 1 414 ? -6.782 155.636 80.106 1.000 0.730 414 GLY A O 1
ATOM 6502 N N . LYS A 1 415 ? -7.567 156.886 81.786 1.000 0.750 415 LYS A N 1
ATOM 6503 C CA . LYS A 1 415 ? -7.936 155.735 82.627 1.000 0.750 415 LYS A CA 1
ATOM 6504 C C . LYS A 1 415 ? -8.846 154.708 81.939 1.000 0.750 415 LYS A C 1
ATOM 6505 O O . LYS A 1 415 ? -8.584 153.519 82.067 1.000 0.750 415 LYS A O 1
ATOM 6524 N N . GLY A 1 416 ? -9.898 155.124 81.227 1.000 0.770 416 GLY A N 1
ATOM 6525 C CA . GLY A 1 416 ? -10.798 154.191 80.525 1.000 0.770 416 GLY A CA 1
ATOM 6526 C C . GLY A 1 416 ? -10.136 153.543 79.305 1.000 0.770 416 GLY A C 1
ATOM 6527 O O . GLY A 1 416 ? -10.228 152.327 79.122 1.000 0.770 416 GLY A O 1
ATOM 6531 N N . PHE A 1 417 ? -9.394 154.354 78.535 1.000 0.770 417 PHE A N 1
ATOM 6532 C CA . PHE A 1 417 ? -8.618 153.892 77.380 1.000 0.770 417 PHE A CA 1
ATOM 6533 C C . PHE A 1 417 ? -7.543 152.867 77.784 1.000 0.770 417 PHE A C 1
ATOM 6534 O O . PHE A 1 417 ? -7.323 151.927 77.032 1.000 0.770 417 PHE A O 1
ATOM 6551 N N . ALA A 1 418 ? -6.938 152.966 78.975 1.000 0.760 418 ALA A N 1
ATOM 6552 C CA . ALA A 1 418 ? -5.960 151.984 79.454 1.000 0.760 418 ALA A CA 1
ATOM 6553 C C . ALA A 1 418 ? -6.549 150.565 79.621 1.000 0.760 418 ALA A C 1
ATOM 6554 O O . ALA A 1 418 ? -5.881 149.599 79.276 1.000 0.760 418 ALA A O 1
ATOM 6561 N N . VAL A 1 419 ? -7.796 150.418 80.093 1.000 0.780 419 VAL A N 1
ATOM 6562 C CA . VAL A 1 419 ? -8.453 149.099 80.280 1.000 0.780 419 VAL A CA 1
ATOM 6563 C C . VAL A 1 419 ? -8.845 148.483 78.950 1.000 0.780 419 VAL A C 1
ATOM 6564 O O . VAL A 1 419 ? -8.688 147.285 78.731 1.000 0.780 419 VAL A O 1
ATOM 6577 N N . VAL A 1 420 ? -9.348 149.330 78.057 1.000 0.810 420 VAL A N 1
ATOM 6578 C CA . VAL A 1 420 ? -9.649 148.915 76.693 1.000 0.810 420 VAL A CA 1
ATOM 6579 C C . VAL A 1 420 ? -8.372 148.415 76.018 1.000 0.810 420 VAL A C 1
ATOM 6580 O O . VAL A 1 420 ? -8.366 147.300 75.500 1.000 0.810 420 VAL A O 1
ATOM 6593 N N . ALA A 1 421 ? -7.290 149.205 76.071 1.000 0.820 421 ALA A N 1
ATOM 6594 C CA . ALA A 1 421 ? -5.993 148.826 75.520 1.000 0.820 421 ALA A CA 1
ATOM 6595 C C . ALA A 1 421 ? -5.490 147.493 76.102 1.000 0.820 421 ALA A C 1
ATOM 6596 O O . ALA A 1 421 ? -5.057 146.638 75.340 1.000 0.820 421 ALA A O 1
ATOM 6603 N N . GLU A 1 422 ? -5.618 147.261 77.411 1.000 0.820 422 GLU A N 1
ATOM 6604 C CA . GLU A 1 422 ? -5.222 145.993 78.039 1.000 0.820 422 GLU A CA 1
ATOM 6605 C C . GLU A 1 422 ? -6.129 144.807 77.656 1.000 0.820 422 GLU A C 1
ATOM 6606 O O . GLU A 1 422 ? -5.636 143.696 77.472 1.000 0.820 422 GLU A O 1
ATOM 6618 N N . GLU A 1 423 ? -7.442 145.002 77.495 1.000 0.850 423 GLU A N 1
ATOM 6619 C CA . GLU A 1 423 ? -8.341 143.897 77.127 1.000 0.850 423 GLU A CA 1
ATOM 6620 C C . GLU A 1 423 ? -8.156 143.480 75.665 1.000 0.850 423 GLU A C 1
ATOM 6621 O O . GLU A 1 423 ? -8.169 142.293 75.355 1.000 0.850 423 GLU A O 1
ATOM 6633 N N . VAL A 1 424 ? -7.877 144.421 74.761 1.000 0.880 424 VAL A N 1
ATOM 6634 C CA . VAL A 1 424 ? -7.473 144.059 73.393 1.000 0.880 424 VAL A CA 1
ATOM 6635 C C . VAL A 1 424 ? -6.137 143.312 73.404 1.000 0.880 424 VAL A C 1
ATOM 6636 O O . VAL A 1 424 ? -5.995 142.330 72.674 1.000 0.880 424 VAL A O 1
ATOM 6649 N N . ARG A 1 425 ? -5.185 143.715 74.265 1.000 0.890 425 ARG A N 1
ATOM 6650 C CA . ARG A 1 425 ? -3.908 143.000 74.440 1.000 0.890 425 ARG A CA 1
ATOM 6651 C C . ARG A 1 425 ? -4.138 141.529 74.784 1.000 0.890 425 ARG A C 1
ATOM 6652 O O . ARG A 1 425 ? -3.515 140.669 74.180 1.000 0.890 425 ARG A O 1
ATOM 6673 N N . LYS A 1 426 ? -5.092 141.228 75.667 1.000 0.890 426 LYS A N 1
ATOM 6674 C CA . LYS A 1 426 ? -5.451 139.842 76.018 1.000 0.890 426 LYS A CA 1
ATOM 6675 C C . LYS A 1 426 ? -6.156 139.066 74.910 1.000 0.890 426 LYS A C 1
ATOM 6676 O O . LYS A 1 426 ? -5.912 137.870 74.769 1.000 0.890 426 LYS A O 1
ATOM 6695 N N . LEU A 1 427 ? -7.050 139.709 74.159 1.000 0.870 427 LEU A N 1
ATOM 6696 C CA . LEU A 1 427 ? -7.745 139.049 73.049 1.000 0.870 427 LEU A CA 1
ATOM 6697 C C . LEU A 1 427 ? -6.761 138.676 71.940 1.000 0.870 427 LEU A C 1
ATOM 6698 O O . LEU A 1 427 ? -6.878 137.604 71.359 1.000 0.870 427 LEU A O 1
ATOM 6714 N N . ALA A 1 428 ? -5.753 139.513 71.705 1.000 0.890 428 ALA A N 1
ATOM 6715 C CA . ALA A 1 428 ? -4.678 139.195 70.778 1.000 0.890 428 ALA A CA 1
ATOM 6716 C C . ALA A 1 428 ? -3.848 137.994 71.252 1.000 0.890 428 ALA A C 1
ATOM 6717 O O . ALA A 1 428 ? -3.591 137.088 70.459 1.000 0.890 428 ALA A O 1
ATOM 6724 N N . ASP A 1 429 ? -3.491 137.955 72.539 1.000 0.880 429 ASP A N 1
ATOM 6725 C CA . ASP A 1 429 ? -2.784 136.811 73.119 1.000 0.880 429 ASP A CA 1
ATOM 6726 C C . ASP A 1 429 ? -3.592 135.495 72.952 1.000 0.880 429 ASP A C 1
ATOM 6727 O O . ASP A 1 429 ? -3.042 134.527 72.444 1.000 0.880 429 ASP A O 1
ATOM 6736 N N . GLY A 1 430 ? -4.904 135.439 73.239 1.000 0.900 430 GLY A N 1
ATOM 6737 C CA . GLY A 1 430 ? -5.703 134.193 73.133 1.000 0.900 430 GLY A CA 1
ATOM 6738 C C . GLY A 1 430 ? -5.934 133.656 71.705 1.000 0.900 430 GLY A C 1
ATOM 6739 O O . GLY A 1 430 ? -6.099 132.443 71.500 1.000 0.900 430 GLY A O 1
ATOM 6743 N N . VAL A 1 431 ? -5.923 134.542 70.701 1.000 0.900 431 VAL A N 1
ATOM 6744 C CA . VAL A 1 431 ? -5.876 134.114 69.290 1.000 0.900 431 VAL A CA 1
ATOM 6745 C C . VAL A 1 431 ? -4.514 133.545 68.959 1.000 0.900 431 VAL A C 1
ATOM 6746 O O . VAL A 1 431 ? -4.468 132.464 68.379 1.000 0.900 431 VAL A O 1
ATOM 6759 N N . SER A 1 432 ? -3.440 134.269 69.303 1.000 0.910 432 SER A N 1
ATOM 6760 C CA . SER A 1 432 ? -2.063 133.813 69.091 1.000 0.910 432 SER A CA 1
ATOM 6761 C C . SER A 1 432 ? -1.882 132.402 69.668 1.000 0.910 432 SER A C 1
ATOM 6762 O O . SER A 1 432 ? -1.406 131.511 68.966 1.000 0.910 432 SER A O 1
ATOM 6770 N N . ASP A 1 433 ? -2.411 132.156 70.876 1.000 0.890 433 ASP A N 1
ATOM 6771 C CA . ASP A 1 433 ? -2.464 130.833 71.513 1.000 0.890 433 ASP A CA 1
ATOM 6772 C C . ASP A 1 433 ? -3.280 129.808 70.684 1.000 0.890 433 ASP A C 1
ATOM 6773 O O . ASP A 1 433 ? -2.776 128.743 70.318 1.000 0.890 433 ASP A O 1
ATOM 6782 N N . SER A 1 434 ? -4.523 130.125 70.301 1.000 0.910 434 SER A N 1
ATOM 6783 C CA . SER A 1 434 ? -5.377 129.251 69.467 1.000 0.910 434 SER A CA 1
ATOM 6784 C C . SER A 1 434 ? -4.751 128.927 68.096 1.000 0.910 434 SER A C 1
ATOM 6785 O O . SER A 1 434 ? -4.890 127.819 67.579 1.000 0.910 434 SER A O 1
ATOM 6793 N N . VAL A 1 435 ? -4.041 129.884 67.490 1.000 0.900 435 VAL A N 1
ATOM 6794 C CA . VAL A 1 435 ? -3.304 129.737 66.226 1.000 0.900 435 VAL A CA 1
ATOM 6795 C C . VAL A 1 435 ? -2.119 128.774 66.378 1.000 0.900 435 VAL A C 1
ATOM 6796 O O . VAL A 1 435 ? -1.833 128.013 65.446 1.000 0.900 435 VAL A O 1
ATOM 6809 N N . GLN A 1 436 ? -1.484 128.712 67.558 1.000 0.910 436 GLN A N 1
ATOM 6810 C CA . GLN A 1 436 ? -0.434 127.736 67.882 1.000 0.910 436 GLN A CA 1
ATOM 6811 C C . GLN A 1 436 ? -0.994 126.313 68.007 1.000 0.910 436 GLN A C 1
ATOM 6812 O O . GLN A 1 436 ? -0.359 125.347 67.567 1.000 0.910 436 GLN A O 1
ATOM 6826 N N . ASP A 1 437 ? -2.204 126.183 68.548 1.000 0.910 437 ASP A N 1
ATOM 6827 C CA . ASP A 1 437 ? -2.903 124.904 68.613 1.000 0.910 437 ASP A CA 1
ATOM 6828 C C . ASP A 1 437 ? -3.297 124.412 67.216 1.000 0.910 437 ASP A C 1
ATOM 6829 O O . ASP A 1 437 ? -3.007 123.263 66.873 1.000 0.910 437 ASP A O 1
ATOM 6838 N N . ILE A 1 438 ? -3.837 125.281 66.355 1.000 0.900 438 ILE A N 1
ATOM 6839 C CA . ILE A 1 438 ? -4.142 124.896 64.968 1.000 0.900 438 ILE A CA 1
ATOM 6840 C C . ILE A 1 438 ? -2.862 124.526 64.205 1.000 0.900 438 ILE A C 1
ATOM 6841 O O . ILE A 1 438 ? -2.832 123.492 63.535 1.000 0.900 438 ILE A O 1
ATOM 6857 N N . THR A 1 439 ? -1.782 125.301 64.352 1.000 0.900 439 THR A N 1
ATOM 6858 C CA . THR A 1 439 ? -0.484 124.989 63.722 1.000 0.900 439 THR A CA 1
ATOM 6859 C C . THR A 1 439 ? 0.010 123.598 64.139 1.000 0.900 439 THR A C 1
ATOM 6860 O O . THR A 1 439 ? 0.466 122.813 63.303 1.000 0.900 439 THR A O 1
ATOM 6871 N N . ARG A 1 440 ? -0.122 123.251 65.429 1.000 0.910 440 ARG A N 1
ATOM 6872 C CA . ARG A 1 440 ? 0.256 121.929 65.953 1.000 0.910 440 ARG A CA 1
ATOM 6873 C C . ARG A 1 440 ? -0.592 120.803 65.355 1.000 0.910 440 ARG A C 1
ATOM 6874 O O . ARG A 1 440 ? -0.040 119.759 65.015 1.000 0.910 440 ARG A O 1
ATOM 6895 N N . ILE A 1 441 ? -1.906 120.998 65.220 1.000 0.900 441 ILE A N 1
ATOM 6896 C CA . ILE A 1 441 ? -2.834 119.985 64.689 1.000 0.900 441 ILE A CA 1
ATOM 6897 C C . ILE A 1 441 ? -2.586 119.746 63.197 1.000 0.900 441 ILE A C 1
ATOM 6898 O O . ILE A 1 441 ? -2.479 118.601 62.758 1.000 0.900 441 ILE A O 1
ATOM 6914 N N . VAL A 1 442 ? -2.431 120.813 62.421 1.000 0.890 442 VAL A N 1
ATOM 6915 C CA . VAL A 1 442 ? -2.178 120.752 60.978 1.000 0.890 442 VAL A CA 1
ATOM 6916 C C . VAL A 1 442 ? -0.842 120.074 60.682 1.000 0.890 442 VAL A C 1
ATOM 6917 O O . VAL A 1 442 ? -0.802 119.150 59.875 1.000 0.890 442 VAL A O 1
ATOM 6930 N N . ASN A 1 443 ? 0.233 120.446 61.388 1.000 0.890 443 ASN A N 1
ATOM 6931 C CA . ASN A 1 443 ? 1.529 119.784 61.212 1.000 0.890 443 ASN A CA 1
ATOM 6932 C C . ASN A 1 443 ? 1.444 118.256 61.482 1.000 0.890 443 ASN A C 1
ATOM 6933 O O . ASN A 1 443 ? 2.053 117.479 60.753 1.000 0.890 443 ASN A O 1
ATOM 6944 N N . GLY A 1 444 ? 0.653 117.780 62.461 1.000 0.880 444 GLY A N 1
ATOM 6945 C CA . GLY A 1 444 ? 0.427 116.336 62.686 1.000 0.880 444 GLY A CA 1
ATOM 6946 C C . GLY A 1 444 ? -0.485 115.666 61.645 1.000 0.880 444 GLY A C 1
ATOM 6947 O O . GLY A 1 444 ? -0.299 114.495 61.323 1.000 0.880 444 GLY A O 1
ATOM 6951 N N . THR A 1 445 ? -1.443 116.421 61.104 1.000 0.880 445 THR A N 1
ATOM 6952 C CA . THR A 1 445 ? -2.346 115.993 60.018 1.000 0.880 445 THR A CA 1
ATOM 6953 C C . THR A 1 445 ? -1.542 115.679 58.751 1.000 0.880 445 THR A C 1
ATOM 6954 O O . THR A 1 445 ? -1.773 114.666 58.103 1.000 0.880 445 THR A O 1
ATOM 6965 N N . GLN A 1 446 ? -0.519 116.474 58.435 1.000 0.890 446 GLN A N 1
ATOM 6966 C CA . GLN A 1 446 ? 0.368 116.218 57.292 1.000 0.890 446 GLN A CA 1
ATOM 6967 C C . GLN A 1 446 ? 1.203 114.958 57.458 1.000 0.890 446 GLN A C 1
ATOM 6968 O O . GLN A 1 446 ? 1.314 114.135 56.550 1.000 0.890 446 GLN A O 1
ATOM 6982 N N . GLN A 1 447 ? 1.782 114.804 58.644 1.000 0.910 447 GLN A N 1
ATOM 6983 C CA . GLN A 1 447 ? 2.567 113.624 58.957 1.000 0.910 447 GLN A CA 1
ATOM 6984 C C . GLN A 1 447 ? 1.738 112.336 58.729 1.000 0.910 447 GLN A C 1
ATOM 6985 O O . GLN A 1 447 ? 2.230 111.376 58.141 1.000 0.910 447 GLN A O 1
ATOM 6999 N N . GLU A 1 448 ? 0.464 112.322 59.136 1.000 0.910 448 GLU A N 1
ATOM 7000 C CA . GLU A 1 448 ? -0.491 111.220 58.930 1.000 0.910 448 GLU A CA 1
ATOM 7001 C C . GLU A 1 448 ? -0.887 111.039 57.455 1.000 0.910 448 GLU A C 1
ATOM 7002 O O . GLU A 1 448 ? -0.907 109.911 56.972 1.000 0.910 448 GLU A O 1
ATOM 7014 N N . ILE A 1 449 ? -1.123 112.120 56.707 1.000 0.900 449 ILE A N 1
ATOM 7015 C CA . ILE A 1 449 ? -1.377 112.064 55.256 1.000 0.900 449 ILE A CA 1
ATOM 7016 C C . ILE A 1 449 ? -0.202 111.401 54.514 1.000 0.900 449 ILE A C 1
ATOM 7017 O O . ILE A 1 449 ? -0.419 110.528 53.675 1.000 0.900 449 ILE A O 1
ATOM 7033 N N . HIS A 1 450 ? 1.045 111.725 54.875 1.000 0.910 450 HIS A N 1
ATOM 7034 C CA . HIS A 1 450 ? 2.226 111.055 54.314 1.000 0.910 450 HIS A CA 1
ATOM 7035 C C . HIS A 1 450 ? 2.273 109.563 54.671 1.000 0.910 450 HIS A C 1
ATOM 7036 O O . HIS A 1 450 ? 2.655 108.710 53.864 1.000 0.910 450 HIS A O 1
ATOM 7050 N N . THR A 1 451 ? 1.828 109.241 55.883 1.000 0.920 451 THR A N 1
ATOM 7051 C CA . THR A 1 451 ? 1.712 107.857 56.343 1.000 0.920 451 THR A CA 1
ATOM 7052 C C . THR A 1 451 ? 0.668 107.090 55.521 1.000 0.920 451 THR A C 1
ATOM 7053 O O . THR A 1 451 ? 0.951 105.986 55.070 1.000 0.920 451 THR A O 1
ATOM 7064 N N . VAL A 1 452 ? -0.502 107.678 55.249 1.000 0.930 452 VAL A N 1
ATOM 7065 C CA . VAL A 1 452 ? -1.545 107.089 54.385 1.000 0.930 452 VAL A CA 1
ATOM 7066 C C . VAL A 1 452 ? -1.011 106.815 52.978 1.000 0.930 452 VAL A C 1
ATOM 7067 O O . VAL A 1 452 ? -1.214 105.719 52.463 1.000 0.930 452 VAL A O 1
ATOM 7080 N N . ILE A 1 453 ? -0.286 107.761 52.369 1.000 0.910 453 ILE A N 1
ATOM 7081 C CA . ILE A 1 453 ? 0.312 107.579 51.034 1.000 0.910 453 ILE A CA 1
ATOM 7082 C C . ILE A 1 453 ? 1.278 106.382 51.022 1.000 0.910 453 ILE A C 1
ATOM 7083 O O . ILE A 1 453 ? 1.228 105.589 50.089 1.000 0.910 453 ILE A O 1
ATOM 7099 N N . THR A 1 454 ? 2.075 106.183 52.081 1.000 0.920 454 THR A N 1
ATOM 7100 C CA . THR A 1 454 ? 3.020 105.048 52.188 1.000 0.920 454 THR A CA 1
ATOM 7101 C C . THR A 1 454 ? 2.306 103.690 52.159 1.000 0.920 454 THR A C 1
ATOM 7102 O O . THR A 1 454 ? 2.770 102.740 51.526 1.000 0.920 454 THR A O 1
ATOM 7113 N N . TYR A 1 455 ? 1.153 103.578 52.823 1.000 0.940 455 TYR A N 1
ATOM 7114 C CA . TYR A 1 455 ? 0.375 102.336 52.807 1.000 0.940 455 TYR A CA 1
ATOM 7115 C C . TYR A 1 455 ? -0.252 102.058 51.444 1.000 0.940 455 TYR A C 1
ATOM 7116 O O . TYR A 1 455 ? -0.264 100.914 50.977 1.000 0.940 455 TYR A O 1
ATOM 7134 N N . LEU A 1 456 ? -0.744 103.106 50.790 1.000 0.920 456 LEU A N 1
ATOM 7135 C CA . LEU A 1 456 ? -1.336 102.975 49.467 1.000 0.920 456 LEU A CA 1
ATOM 7136 C C . LEU A 1 456 ? -0.276 102.655 48.397 1.000 0.920 456 LEU A C 1
ATOM 7137 O O . LEU A 1 456 ? -0.497 101.751 47.596 1.000 0.920 456 LEU A O 1
ATOM 7153 N N . GLU A 1 457 ? 0.911 103.274 48.436 1.000 0.890 457 GLU A N 1
ATOM 7154 C CA . GLU A 1 457 ? 2.051 102.931 47.561 1.000 0.890 457 GLU A CA 1
ATOM 7155 C C . GLU A 1 457 ? 2.541 101.478 47.745 1.000 0.890 457 GLU A C 1
ATOM 7156 O O . GLU A 1 457 ? 2.926 100.815 46.778 1.000 0.890 457 GLU A O 1
ATOM 7168 N N . SER A 1 458 ? 2.463 100.923 48.959 1.000 0.900 458 SER A N 1
ATOM 7169 C CA . SER A 1 458 ? 2.725 99.491 49.173 1.000 0.900 458 SER A CA 1
ATOM 7170 C C . SER A 1 458 ? 1.662 98.609 48.518 1.000 0.900 458 SER A C 1
ATOM 7171 O O . SER A 1 458 ? 2.003 97.599 47.909 1.000 0.900 458 SER A O 1
ATOM 7179 N N . SER A 1 459 ? 0.380 98.979 48.612 1.000 0.910 459 SER A N 1
ATOM 7180 C CA . SER A 1 459 ? -0.695 98.246 47.928 1.000 0.910 459 SER A CA 1
ATOM 7181 C C . SER A 1 459 ? -0.482 98.258 46.414 1.000 0.910 459 SER A C 1
ATOM 7182 O O . SER A 1 459 ? -0.642 97.215 45.794 1.000 0.910 459 SER A O 1
ATOM 7190 N N . PHE A 1 460 ? -0.038 99.386 45.835 1.000 0.910 460 PHE A N 1
ATOM 7191 C CA . PHE A 1 460 ? 0.366 99.465 44.422 1.000 0.910 460 PHE A CA 1
ATOM 7192 C C . PHE A 1 460 ? 1.443 98.434 44.075 1.000 0.910 460 PHE A C 1
ATOM 7193 O O . PHE A 1 460 ? 1.283 97.678 43.121 1.000 0.910 460 PHE A O 1
ATOM 7210 N N . THR A 1 461 ? 2.506 98.362 44.883 1.000 0.920 461 THR A N 1
ATOM 7211 C CA . THR A 1 461 ? 3.586 97.378 44.685 1.000 0.920 461 THR A CA 1
ATOM 7212 C C . THR A 1 461 ? 3.057 95.935 44.710 1.000 0.920 461 THR A C 1
ATOM 7213 O O . THR A 1 461 ? 3.553 95.064 43.996 1.000 0.920 461 THR A O 1
ATOM 7224 N N . GLU A 1 462 ? 2.033 95.656 45.512 1.000 0.950 462 GLU A N 1
ATOM 7225 C CA . GLU A 1 462 ? 1.448 94.318 45.626 1.000 0.950 462 GLU A CA 1
ATOM 7226 C C . GLU A 1 462 ? 0.438 93.999 44.517 1.000 0.950 462 GLU A C 1
ATOM 7227 O O . GLU A 1 462 ? 0.384 92.858 44.052 1.000 0.950 462 GLU A O 1
ATOM 7239 N N . VAL A 1 463 ? -0.312 94.996 44.041 1.000 0.940 463 VAL A N 1
ATOM 7240 C CA . VAL A 1 463 ? -1.205 94.864 42.880 1.000 0.940 463 VAL A CA 1
ATOM 7241 C C . VAL A 1 463 ? -0.418 94.429 41.631 1.000 0.940 463 VAL A C 1
ATOM 7242 O O . VAL A 1 463 ? -0.896 93.596 40.858 1.000 0.940 463 VAL A O 1
ATOM 7255 N N . GLU A 1 464 ? 0.822 94.899 41.460 1.000 0.930 464 GLU A N 1
ATOM 7256 C CA . GLU A 1 464 ? 1.701 94.507 40.348 1.000 0.930 464 GLU A CA 1
ATOM 7257 C C . GLU A 1 464 ? 2.174 93.038 40.447 1.000 0.930 464 GLU A C 1
ATOM 7258 O O . GLU A 1 464 ? 1.918 92.264 39.522 1.000 0.930 464 GLU A O 1
ATOM 7270 N N . LYS A 1 465 ? 2.745 92.600 41.590 1.000 0.950 465 LYS A N 1
ATOM 7271 C CA . LYS A 1 465 ? 3.153 91.187 41.822 1.000 0.950 465 LYS A CA 1
ATOM 7272 C C . LYS A 1 465 ? 1.976 90.221 41.725 1.000 0.950 465 LYS A C 1
ATOM 7273 O O . LYS A 1 465 ? 2.111 89.091 41.256 1.000 0.950 465 LYS A O 1
ATOM 7292 N N . GLY A 1 466 ? 0.817 90.668 42.205 1.000 0.940 466 GLY A N 1
ATOM 7293 C CA . GLY A 1 466 ? -0.415 89.899 42.158 1.000 0.940 466 GLY A CA 1
ATOM 7294 C C . GLY A 1 466 ? -0.889 89.691 40.721 1.000 0.940 466 GLY A C 1
ATOM 7295 O O . GLY A 1 466 ? -1.306 88.591 40.371 1.000 0.940 466 GLY A O 1
ATOM 7299 N N . THR A 1 467 ? -0.768 90.713 39.872 1.000 0.930 467 THR A N 1
ATOM 7300 C CA . THR A 1 467 ? -1.069 90.629 38.433 1.000 0.930 467 THR A CA 1
ATOM 7301 C C . THR A 1 467 ? -0.068 89.740 37.693 1.000 0.930 467 THR A C 1
ATOM 7302 O O . THR A 1 467 ? -0.471 88.908 36.876 1.000 0.930 467 THR A O 1
ATOM 7313 N N . GLU A 1 468 ? 1.223 89.898 37.989 1.000 0.940 468 GLU A N 1
ATOM 7314 C CA . GLU A 1 468 ? 2.296 89.067 37.436 1.000 0.940 468 GLU A CA 1
ATOM 7315 C C . GLU A 1 468 ? 2.050 87.565 37.746 1.000 0.940 468 GLU A C 1
ATOM 7316 O O . GLU A 1 468 ? 1.878 86.791 36.806 1.000 0.940 468 GLU A O 1
ATOM 7328 N N . ASN A 1 469 ? 1.852 87.155 39.018 1.000 0.930 469 ASN A N 1
ATOM 7329 C CA . ASN A 1 469 ? 1.552 85.756 39.422 1.000 0.930 469 ASN A CA 1
ATOM 7330 C C . ASN A 1 469 ? 0.267 85.190 38.788 1.000 0.930 469 ASN A C 1
ATOM 7331 O O . ASN A 1 469 ? 0.214 84.016 38.418 1.000 0.930 469 ASN A O 1
ATOM 7342 N N . LEU A 1 470 ? -0.794 85.998 38.667 1.000 0.930 470 LEU A N 1
ATOM 7343 C CA . LEU A 1 470 ? -2.043 85.581 38.013 1.000 0.930 470 LEU A CA 1
ATOM 7344 C C . LEU A 1 470 ? -1.849 85.341 36.513 1.000 0.930 470 LEU A C 1
ATOM 7345 O O . LEU A 1 470 ? -2.458 84.430 35.951 1.000 0.930 470 LEU A O 1
ATOM 7361 N N . THR A 1 471 ? -0.986 86.131 35.871 1.000 0.930 471 THR A N 1
ATOM 7362 C CA . THR A 1 471 ? -0.619 85.933 34.464 1.000 0.930 471 THR A CA 1
ATOM 7363 C C . THR A 1 471 ? 0.113 84.603 34.284 1.000 0.930 471 THR A C 1
ATOM 7364 O O . THR A 1 471 ? -0.261 83.823 33.406 1.000 0.930 471 THR A O 1
ATOM 7375 N N . ASP A 1 472 ? 1.072 84.296 35.161 1.000 0.940 472 ASP A N 1
ATOM 7376 C CA . ASP A 1 472 ? 1.792 83.016 35.154 1.000 0.940 472 ASP A CA 1
ATOM 7377 C C . ASP A 1 472 ? 0.865 81.837 35.482 1.000 0.940 472 ASP A C 1
ATOM 7378 O O . ASP A 1 472 ? 0.932 80.785 34.846 1.000 0.940 472 ASP A O 1
ATOM 7387 N N . THR A 1 473 ? -0.080 82.028 36.406 1.000 0.930 473 THR A N 1
ATOM 7388 C CA . THR A 1 473 ? -1.137 81.050 36.702 1.000 0.930 473 THR A CA 1
ATOM 7389 C C . THR A 1 473 ? -2.023 80.795 35.476 1.000 0.930 473 THR A C 1
ATOM 7390 O O . THR A 1 473 ? -2.330 79.643 35.163 1.000 0.930 473 THR A O 1
ATOM 7401 N N . GLY A 1 474 ? -2.406 81.852 34.746 1.000 0.920 474 GLY A N 1
ATOM 7402 C CA . GLY A 1 474 ? -3.166 81.761 33.496 1.000 0.920 474 GLY A CA 1
ATOM 7403 C C . GLY A 1 474 ? -2.401 81.023 32.391 1.000 0.920 474 GLY A C 1
ATOM 7404 O O . GLY A 1 474 ? -2.971 80.183 31.694 1.000 0.920 474 GLY A O 1
ATOM 7408 N N . GLN A 1 475 ? -1.090 81.252 32.267 1.000 0.930 475 GLN A N 1
ATOM 7409 C CA . GLN A 1 475 ? -0.232 80.493 31.349 1.000 0.930 475 GLN A CA 1
ATOM 7410 C C . GLN A 1 475 ? -0.116 79.018 31.747 1.000 0.930 475 GLN A C 1
ATOM 7411 O O . GLN A 1 475 ? -0.234 78.142 30.887 1.000 0.930 475 GLN A O 1
ATOM 7425 N N . ALA A 1 476 ? 0.058 78.732 33.039 1.000 0.940 476 ALA A N 1
ATOM 7426 C CA . ALA A 1 476 ? 0.056 77.368 33.559 1.000 0.940 476 ALA A CA 1
ATOM 7427 C C . ALA A 1 476 ? -1.267 76.655 33.230 1.000 0.940 476 ALA A C 1
ATOM 7428 O O . ALA A 1 476 ? -1.257 75.528 32.736 1.000 0.940 476 ALA A O 1
ATOM 7435 N N . MET A 1 477 ? -2.401 77.343 33.406 1.000 0.940 477 MET A N 1
ATOM 7436 C CA . MET A 1 477 ? -3.728 76.824 33.069 1.000 0.940 477 MET A CA 1
ATOM 7437 C C . MET A 1 477 ? -3.854 76.469 31.578 1.000 0.940 477 MET A C 1
ATOM 7438 O O . MET A 1 477 ? -4.358 75.404 31.208 1.000 0.940 477 MET A O 1
ATOM 7452 N N . GLN A 1 478 ? -3.323 77.325 30.706 1.000 0.920 478 GLN A N 1
ATOM 7453 C CA . GLN A 1 478 ? -3.325 77.102 29.264 1.000 0.920 478 GLN A CA 1
ATOM 7454 C C . GLN A 1 478 ? -2.417 75.936 28.836 1.000 0.920 478 GLN A C 1
ATOM 7455 O O . GLN A 1 478 ? -2.770 75.213 27.902 1.000 0.920 478 GLN A O 1
ATOM 7469 N N . HIS A 1 479 ? -1.285 75.714 29.511 1.000 0.940 479 HIS A N 1
ATOM 7470 C CA . HIS A 1 479 ? -0.420 74.562 29.243 1.000 0.940 479 HIS A CA 1
ATOM 7471 C C . HIS A 1 479 ? -1.066 73.235 29.643 1.000 0.940 479 HIS A C 1
ATOM 7472 O O . HIS A 1 479 ? -1.001 72.284 28.871 1.000 0.940 479 HIS A O 1
ATOM 7486 N N . ILE A 1 480 ? -1.739 73.168 30.796 1.000 0.940 480 ILE A N 1
ATOM 7487 C CA . ILE A 1 480 ? -2.490 71.964 31.193 1.000 0.940 480 ILE A CA 1
ATOM 7488 C C . ILE A 1 480 ? -3.576 71.661 30.164 1.000 0.940 480 ILE A C 1
ATOM 7489 O O . ILE A 1 480 ? -3.701 70.518 29.727 1.000 0.940 480 ILE A O 1
ATOM 7505 N N . LYS A 1 481 ? -4.316 72.686 29.718 1.000 0.920 481 LYS A N 1
ATOM 7506 C CA . LYS A 1 481 ? -5.307 72.529 28.650 1.000 0.920 481 LYS A CA 1
ATOM 7507 C C . LYS A 1 481 ? -4.677 71.933 27.394 1.000 0.920 481 LYS A C 1
ATOM 7508 O O . LYS A 1 481 ? -5.226 70.981 26.852 1.000 0.920 481 LYS A O 1
ATOM 7527 N N . GLN A 1 482 ? -3.549 72.469 26.922 1.000 0.930 482 GLN A N 1
ATOM 7528 C CA . GLN A 1 482 ? -2.855 71.935 25.743 1.000 0.930 482 GLN A CA 1
ATOM 7529 C C . GLN A 1 482 ? -2.394 70.486 25.954 1.000 0.930 482 GLN A C 1
ATOM 7530 O O . GLN A 1 482 ? -2.682 69.628 25.122 1.000 0.930 482 GLN A O 1
ATOM 7544 N N . SER A 1 483 ? -1.737 70.200 27.077 1.000 0.930 483 SER A N 1
ATOM 7545 C CA . SER A 1 483 ? -1.208 68.871 27.387 1.000 0.930 483 SER A CA 1
ATOM 7546 C C . SER A 1 483 ? -2.305 67.817 27.550 1.000 0.930 483 SER A C 1
ATOM 7547 O O . SER A 1 483 ? -2.173 66.722 27.018 1.000 0.930 483 SER A O 1
ATOM 7555 N N . VAL A 1 484 ? -3.421 68.122 28.215 1.000 0.920 484 VAL A N 1
ATOM 7556 C CA . VAL A 1 484 ? -4.534 67.171 28.377 1.000 0.920 484 VAL A CA 1
ATOM 7557 C C . VAL A 1 484 ? -5.402 67.061 27.122 1.000 0.920 484 VAL A C 1
ATOM 7558 O O . VAL A 1 484 ? -5.917 65.980 26.850 1.000 0.920 484 VAL A O 1
ATOM 7571 N N . THR A 1 485 ? -5.492 68.116 26.294 1.000 0.920 485 THR A N 1
ATOM 7572 C CA . THR A 1 485 ? -6.047 67.981 24.928 1.000 0.920 485 THR A CA 1
ATOM 7573 C C . THR A 1 485 ? -5.272 66.897 24.170 1.000 0.920 485 THR A C 1
ATOM 7574 O O . THR A 1 485 ? -5.873 66.002 23.587 1.000 0.920 485 THR A O 1
ATOM 7585 N N . HIS A 1 486 ? -3.938 66.909 24.270 1.000 0.910 486 HIS A N 1
ATOM 7586 C CA . HIS A 1 486 ? -3.091 65.886 23.659 1.000 0.910 486 HIS A CA 1
ATOM 7587 C C . HIS A 1 486 ? -3.302 64.480 24.263 1.000 0.910 486 HIS A C 1
ATOM 7588 O O . HIS A 1 486 ? -3.302 63.493 23.528 1.000 0.910 486 HIS A O 1
ATOM 7602 N N . VAL A 1 487 ? -3.502 64.360 25.583 1.000 0.920 487 VAL A N 1
ATOM 7603 C CA . VAL A 1 487 ? -3.838 63.081 26.245 1.000 0.920 487 VAL A CA 1
ATOM 7604 C C . VAL A 1 487 ? -5.142 62.491 25.692 1.000 0.920 487 VAL A C 1
ATOM 7605 O O . VAL A 1 487 ? -5.174 61.306 25.366 1.000 0.920 487 VAL A O 1
ATOM 7618 N N . ALA A 1 488 ? -6.197 63.302 25.560 1.000 0.900 488 ALA A N 1
ATOM 7619 C CA . ALA A 1 488 ? -7.503 62.862 25.066 1.000 0.900 488 ALA A CA 1
ATOM 7620 C C . ALA A 1 488 ? -7.464 62.425 23.587 1.000 0.900 488 ALA A C 1
ATOM 7621 O O . ALA A 1 488 ? -8.060 61.411 23.225 1.000 0.900 488 ALA A O 1
ATOM 7628 N N . ASP A 1 489 ? -6.722 63.143 22.739 1.000 0.910 489 ASP A N 1
ATOM 7629 C CA . ASP A 1 489 ? -6.533 62.745 21.338 1.000 0.910 489 ASP A CA 1
ATOM 7630 C C . ASP A 1 489 ? -5.728 61.435 21.228 1.000 0.910 489 ASP A C 1
ATOM 7631 O O . ASP A 1 489 ? -6.096 60.535 20.475 1.000 0.910 489 ASP A O 1
ATOM 7640 N N . SER A 1 490 ? -4.672 61.279 22.034 1.000 0.930 490 SER A N 1
ATOM 7641 C CA . SER A 1 490 ? -3.801 60.093 22.012 1.000 0.930 490 SER A CA 1
ATOM 7642 C C . SER A 1 490 ? -4.466 58.843 22.603 1.000 0.930 490 SER A C 1
ATOM 7643 O O . SER A 1 490 ? -4.256 57.734 22.111 1.000 0.930 490 SER A O 1
ATOM 7651 N N . ILE A 1 491 ? -5.285 58.981 23.656 1.000 0.930 491 ILE A N 1
ATOM 7652 C CA . ILE A 1 491 ? -5.997 57.828 24.227 1.000 0.930 491 ILE A CA 1
ATOM 7653 C C . ILE A 1 491 ? -7.036 57.280 23.245 1.000 0.930 491 ILE A C 1
ATOM 7654 O O . ILE A 1 491 ? -7.276 56.074 23.227 1.000 0.930 491 ILE A O 1
ATOM 7670 N N . LYS A 1 492 ? -7.586 58.135 22.371 1.000 0.930 492 LYS A N 1
ATOM 7671 C CA . LYS A 1 492 ? -8.455 57.702 21.276 1.000 0.930 492 LYS A CA 1
ATOM 7672 C C . LYS A 1 492 ? -7.709 56.795 20.293 1.000 0.930 492 LYS A C 1
ATOM 7673 O O . LYS A 1 492 ? -8.219 55.723 19.976 1.000 0.930 492 LYS A O 1
ATOM 7692 N N . GLU A 1 493 ? -6.490 57.162 19.890 1.000 0.920 493 GLU A N 1
ATOM 7693 C CA . GLU A 1 493 ? -5.636 56.305 19.050 1.000 0.920 493 GLU A CA 1
ATOM 7694 C C . GLU A 1 493 ? -5.336 54.963 19.718 1.000 0.920 493 GLU A C 1
ATOM 7695 O O . GLU A 1 493 ? -5.408 53.926 19.064 1.000 0.920 493 GLU A O 1
ATOM 7707 N N . VAL A 1 494 ? -5.062 54.959 21.028 1.000 0.920 494 VAL A N 1
ATOM 7708 C CA . VAL A 1 494 ? -4.902 53.714 21.791 1.000 0.920 494 VAL A CA 1
ATOM 7709 C C . VAL A 1 494 ? -6.176 52.872 21.739 1.000 0.920 494 VAL A C 1
ATOM 7710 O O . VAL A 1 494 ? -6.101 51.680 21.448 1.000 0.920 494 VAL A O 1
ATOM 7723 N N . THR A 1 495 ? -7.350 53.459 21.999 1.000 0.900 495 THR A N 1
ATOM 7724 C CA . THR A 1 495 ? -8.616 52.707 21.988 1.000 0.900 495 THR A CA 1
ATOM 7725 C C . THR A 1 495 ? -8.983 52.176 20.604 1.000 0.900 495 THR A C 1
ATOM 7726 O O . THR A 1 495 ? -9.507 51.066 20.501 1.000 0.900 495 THR A O 1
ATOM 7737 N N . ASP A 1 496 ? -8.673 52.921 19.541 1.000 0.900 496 ASP A N 1
ATOM 7738 C CA . ASP A 1 496 ? -8.849 52.466 18.163 1.000 0.900 496 ASP A CA 1
ATOM 7739 C C . ASP A 1 496 ? -7.853 51.337 17.830 1.000 0.900 496 ASP A C 1
ATOM 7740 O O . ASP A 1 496 ? -8.250 50.312 17.268 1.000 0.900 496 ASP A O 1
ATOM 7749 N N . GLY A 1 497 ? -6.591 51.463 18.260 1.000 0.910 497 GLY A N 1
ATOM 7750 C CA . GLY A 1 497 ? -5.561 50.429 18.124 1.000 0.910 497 GLY A CA 1
ATOM 7751 C C . GLY A 1 497 ? -5.935 49.121 18.827 1.000 0.910 497 GLY A C 1
ATOM 7752 O O . GLY A 1 497 ? -5.869 48.052 18.224 1.000 0.910 497 GLY A O 1
ATOM 7756 N N . LEU A 1 498 ? -6.433 49.193 20.064 1.000 0.900 498 LEU A N 1
ATOM 7757 C CA . LEU A 1 498 ? -6.930 48.036 20.818 1.000 0.900 498 LEU A CA 1
ATOM 7758 C C . LEU A 1 498 ? -8.095 47.327 20.107 1.000 0.900 498 LEU A C 1
ATOM 7759 O O . LEU A 1 498 ? -8.133 46.099 20.059 1.000 0.900 498 LEU A O 1
ATOM 7775 N N . LYS A 1 499 ? -9.020 48.079 19.497 1.000 0.910 499 LYS A N 1
ATOM 7776 C CA . LYS A 1 499 ? -10.131 47.498 18.727 1.000 0.910 499 LYS A CA 1
ATOM 7777 C C . LYS A 1 499 ? -9.642 46.732 17.498 1.000 0.910 499 LYS A C 1
ATOM 7778 O O . LYS A 1 499 ? -10.225 45.711 17.131 1.000 0.910 499 LYS A O 1
ATOM 7797 N N . GLN A 1 500 ? -8.577 47.208 16.857 1.000 0.920 500 GLN A N 1
ATOM 7798 C CA . GLN A 1 500 ? -7.950 46.480 15.760 1.000 0.920 500 GLN A CA 1
ATOM 7799 C C . GLN A 1 500 ? -7.300 45.176 16.248 1.000 0.920 500 GLN A C 1
ATOM 7800 O O . GLN A 1 500 ? -7.488 44.152 15.591 1.000 0.920 500 GLN A O 1
ATOM 7814 N N . LEU A 1 501 ? -6.642 45.176 17.417 1.000 0.910 501 LEU A N 1
ATOM 7815 C CA . LEU A 1 501 ? -6.108 43.951 18.033 1.000 0.910 501 LEU A CA 1
ATOM 7816 C C . LEU A 1 501 ? -7.218 42.926 18.321 1.000 0.910 501 LEU A C 1
ATOM 7817 O O . LEU A 1 501 ? -7.027 41.737 18.078 1.000 0.910 501 LEU A O 1
ATOM 7833 N N . THR A 1 502 ? -8.405 43.363 18.767 1.000 0.910 502 THR A N 1
ATOM 7834 C CA . THR A 1 502 ? -9.558 42.460 18.948 1.000 0.910 502 THR A CA 1
ATOM 7835 C C . THR A 1 502 ? -9.931 41.757 17.641 1.000 0.910 502 THR A C 1
ATOM 7836 O O . THR A 1 502 ? -10.129 40.545 17.632 1.000 0.910 502 THR A O 1
ATOM 7847 N N . ASN A 1 503 ? -9.989 42.485 16.519 1.000 0.910 503 ASN A N 1
ATOM 7848 C CA . ASN A 1 503 ? -10.312 41.892 15.213 1.000 0.910 503 ASN A CA 1
ATOM 7849 C C . ASN A 1 503 ? -9.248 40.883 14.742 1.000 0.910 503 ASN A C 1
ATOM 7850 O O . ASN A 1 503 ? -9.586 39.863 14.138 1.000 0.910 503 ASN A O 1
ATOM 7861 N N . GLN A 1 504 ? -7.972 41.151 15.021 1.000 0.910 504 GLN A N 1
ATOM 7862 C CA . GLN A 1 504 ? -6.868 40.240 14.701 1.000 0.910 504 GLN A CA 1
ATOM 7863 C C . GLN A 1 504 ? -6.949 38.962 15.542 1.000 0.910 504 GLN A C 1
ATOM 7864 O O . GLN A 1 504 ? -6.839 37.869 14.992 1.000 0.910 504 GLN A O 1
ATOM 7878 N N . SER A 1 505 ? -7.242 39.092 16.841 1.000 0.910 505 SER A N 1
ATOM 7879 C CA . SER A 1 505 ? -7.452 37.954 17.744 1.000 0.910 505 SER A CA 1
ATOM 7880 C C . SER A 1 505 ? -8.624 37.074 17.291 1.000 0.910 505 SER A C 1
ATOM 7881 O O . SER A 1 505 ? -8.477 35.855 17.231 1.000 0.910 505 SER A O 1
ATOM 7889 N N . ILE A 1 506 ? -9.742 37.674 16.850 1.000 0.910 506 ILE A N 1
ATOM 7890 C CA . ILE A 1 506 ? -10.876 36.938 16.259 1.000 0.910 506 ILE A CA 1
ATOM 7891 C C . ILE A 1 506 ? -10.441 36.156 15.006 1.000 0.910 506 ILE A C 1
ATOM 7892 O O . ILE A 1 506 ? -10.838 35.006 14.838 1.000 0.910 506 ILE A O 1
ATOM 7908 N N . THR A 1 507 ? -9.615 36.749 14.139 1.000 0.930 507 THR A N 1
ATOM 7909 C CA . THR A 1 507 ? -9.148 36.101 12.897 1.000 0.930 507 THR A CA 1
ATOM 7910 C C . THR A 1 507 ? -8.201 34.934 13.182 1.000 0.930 507 THR A C 1
ATOM 7911 O O . THR A 1 507 ? -8.348 33.867 12.592 1.000 0.930 507 THR A O 1
ATOM 7922 N N . ILE A 1 508 ? -7.257 35.105 14.114 1.000 0.930 508 ILE A N 1
ATOM 7923 C CA . ILE A 1 508 ? -6.372 34.019 14.560 1.000 0.930 508 ILE A CA 1
ATOM 7924 C C . ILE A 1 508 ? -7.213 32.896 15.168 1.000 0.930 508 ILE A C 1
ATOM 7925 O O . ILE A 1 508 ? -7.031 31.742 14.803 1.000 0.930 508 ILE A O 1
ATOM 7941 N N . ASN A 1 509 ? -8.186 33.218 16.025 1.000 0.910 509 ASN A N 1
ATOM 7942 C CA . ASN A 1 509 ? -9.032 32.203 16.648 1.000 0.910 509 ASN A CA 1
ATOM 7943 C C . ASN A 1 509 ? -9.826 31.385 15.608 1.000 0.910 509 ASN A C 1
ATOM 7944 O O . ASN A 1 509 ? -9.902 30.168 15.720 1.000 0.910 509 ASN A O 1
ATOM 7955 N N . GLN A 1 510 ? -10.335 32.024 14.547 1.000 0.930 510 GLN A N 1
ATOM 7956 C CA . GLN A 1 510 ? -10.980 31.330 13.417 1.000 0.930 510 GLN A CA 1
ATOM 7957 C C . GLN A 1 510 ? -10.013 30.433 12.627 1.000 0.930 510 GLN A C 1
ATOM 7958 O O . GLN A 1 510 ? -10.388 29.341 12.192 1.000 0.930 510 GLN A O 1
ATOM 7972 N N . SER A 1 511 ? -8.772 30.885 12.425 1.000 0.920 511 SER A N 1
ATOM 7973 C CA . SER A 1 511 ? -7.717 30.072 11.809 1.000 0.920 511 SER A CA 1
ATOM 7974 C C . SER A 1 511 ? -7.376 28.850 12.669 1.000 0.920 511 SER A C 1
ATOM 7975 O O . SER A 1 511 ? -7.188 27.762 12.135 1.000 0.920 511 SER A O 1
ATOM 7983 N N . ILE A 1 512 ? -7.350 29.010 13.993 1.000 0.910 512 ILE A N 1
ATOM 7984 C CA . ILE A 1 512 ? -7.058 27.938 14.951 1.000 0.910 512 ILE A CA 1
ATOM 7985 C C . ILE A 1 512 ? -8.205 26.939 15.076 1.000 0.910 512 ILE A C 1
ATOM 7986 O O . ILE A 1 512 ? -7.942 25.743 15.120 1.000 0.910 512 ILE A O 1
ATOM 8002 N N . GLU A 1 513 ? -9.462 27.389 15.059 1.000 0.920 513 GLU A N 1
ATOM 8003 C CA . GLU A 1 513 ? -10.620 26.488 14.964 1.000 0.920 513 GLU A CA 1
ATOM 8004 C C . GLU A 1 513 ? -10.552 25.626 13.691 1.000 0.920 513 GLU A C 1
ATOM 8005 O O . GLU A 1 513 ? -10.848 24.434 13.745 1.000 0.920 513 GLU A O 1
ATOM 8017 N N . ASN A 1 514 ? -10.098 26.194 12.564 1.000 0.910 514 ASN A N 1
ATOM 8018 C CA . ASN A 1 514 ? -9.839 25.414 11.348 1.000 0.910 514 ASN A CA 1
ATOM 8019 C C . ASN A 1 514 ? -8.708 24.399 11.536 1.000 0.910 514 ASN A C 1
ATOM 8020 O O . ASN A 1 514 ? -8.879 23.243 11.170 1.000 0.910 514 ASN A O 1
ATOM 8031 N N . ILE A 1 515 ? -7.576 24.801 12.123 1.000 0.890 515 ILE A N 1
ATOM 8032 C CA . ILE A 1 515 ? -6.450 23.885 12.367 1.000 0.890 515 ILE A CA 1
ATOM 8033 C C . ILE A 1 515 ? -6.882 22.726 13.270 1.000 0.890 515 ILE A C 1
ATOM 8034 O O . ILE A 1 515 ? -6.613 21.582 12.923 1.000 0.890 515 ILE A O 1
ATOM 8050 N N . ALA A 1 516 ? -7.610 23.000 14.358 1.000 0.900 516 ALA A N 1
ATOM 8051 C CA . ALA A 1 516 ? -8.144 21.969 15.247 1.000 0.900 516 ALA A CA 1
ATOM 8052 C C . ALA A 1 516 ? -9.091 21.007 14.510 1.000 0.900 516 ALA A C 1
ATOM 8053 O O . ALA A 1 516 ? -8.964 19.795 14.663 1.000 0.900 516 ALA A O 1
ATOM 8060 N N . SER A 1 517 ? -9.987 21.532 13.663 1.000 0.920 517 SER A N 1
ATOM 8061 C CA . SER A 1 517 ? -10.878 20.707 12.836 1.000 0.920 517 SER A CA 1
ATOM 8062 C C . SER A 1 517 ? -10.098 19.810 11.869 1.000 0.920 517 SER A C 1
ATOM 8063 O O . SER A 1 517 ? -10.422 18.631 11.749 1.000 0.920 517 SER A O 1
ATOM 8071 N N . VAL A 1 518 ? -9.065 20.337 11.200 1.000 0.880 518 VAL A N 1
ATOM 8072 C CA . VAL A 1 518 ? -8.221 19.546 10.287 1.000 0.880 518 VAL A CA 1
ATOM 8073 C C . VAL A 1 518 ? -7.387 18.513 11.050 1.000 0.880 518 VAL A C 1
ATOM 8074 O O . VAL A 1 518 ? -7.210 17.405 10.551 1.000 0.880 518 VAL A O 1
ATOM 8087 N N . SER A 1 519 ? -6.909 18.817 12.261 1.000 0.890 519 SER A N 1
ATOM 8088 C CA . SER A 1 519 ? -6.191 17.850 13.105 1.000 0.890 519 SER A CA 1
ATOM 8089 C C . SER A 1 519 ? -7.104 16.718 13.599 1.000 0.890 519 SER A C 1
ATOM 8090 O O . SER A 1 519 ? -6.674 15.567 13.611 1.000 0.890 519 SER A O 1
ATOM 8098 N N . GLU A 1 520 ? -8.367 16.998 13.952 1.000 0.900 520 GLU A N 1
ATOM 8099 C CA . GLU A 1 520 ? -9.359 15.958 14.285 1.000 0.900 520 GLU A CA 1
ATOM 8100 C C . GLU A 1 520 ? -9.691 15.073 13.072 1.000 0.900 520 GLU A C 1
ATOM 8101 O O . GLU A 1 520 ? -9.721 13.846 13.188 1.000 0.900 520 GLU A O 1
ATOM 8113 N N . GLU A 1 521 ? -9.909 15.680 11.900 1.000 0.890 521 GLU A N 1
ATOM 8114 C CA . GLU A 1 521 ? -10.147 14.951 10.649 1.000 0.890 521 GLU A CA 1
ATOM 8115 C C . GLU A 1 521 ? -8.932 14.100 10.261 1.000 0.890 521 GLU A C 1
ATOM 8116 O O . GLU A 1 521 ? -9.085 12.947 9.853 1.000 0.890 521 GLU A O 1
ATOM 8128 N N . SER A 1 522 ? -7.726 14.628 10.478 1.000 0.870 522 SER A N 1
ATOM 8129 C CA . SER A 1 522 ? -6.483 13.905 10.235 1.000 0.870 522 SER A CA 1
ATOM 8130 C C . SER A 1 522 ? -6.327 12.707 11.168 1.000 0.870 522 SER A C 1
ATOM 8131 O O . SER A 1 522 ? -6.049 11.603 10.706 1.000 0.870 522 SER A O 1
ATOM 8139 N N . ALA A 1 523 ? -6.579 12.881 12.469 1.000 0.870 523 ALA A N 1
ATOM 8140 C CA . ALA A 1 523 ? -6.546 11.788 13.439 1.000 0.870 523 ALA A CA 1
ATOM 8141 C C . ALA A 1 523 ? -7.529 10.660 13.071 1.000 0.870 523 ALA A C 1
ATOM 8142 O O . ALA A 1 523 ? -7.162 9.484 13.108 1.000 0.870 523 ALA A O 1
ATOM 8149 N N . ALA A 1 524 ? -8.748 11.009 12.641 1.000 0.870 524 ALA A N 1
ATOM 8150 C CA . ALA A 1 524 ? -9.727 10.034 12.161 1.000 0.870 524 ALA A CA 1
ATOM 8151 C C . ALA A 1 524 ? -9.258 9.321 10.878 1.000 0.870 524 ALA A C 1
ATOM 8152 O O . ALA A 1 524 ? -9.364 8.097 10.774 1.000 0.870 524 ALA A O 1
ATOM 8159 N N . GLY A 1 525 ? -8.695 10.067 9.923 1.000 0.870 525 GLY A N 1
ATOM 8160 C CA . GLY A 1 525 ? -8.133 9.503 8.695 1.000 0.870 525 GLY A CA 1
ATOM 8161 C C . GLY A 1 525 ? -6.951 8.559 8.951 1.000 0.870 525 GLY A C 1
ATOM 8162 O O . GLY A 1 525 ? -6.787 7.562 8.241 1.000 0.870 525 GLY A O 1
ATOM 8166 N N . ILE A 1 526 ? -6.143 8.831 9.981 1.000 0.880 526 ILE A N 1
ATOM 8167 C CA . ILE A 1 526 ? -5.010 7.984 10.369 1.000 0.880 526 ILE A CA 1
ATOM 8168 C C . ILE A 1 526 ? -5.517 6.671 10.968 1.000 0.880 526 ILE A C 1
ATOM 8169 O O . ILE A 1 526 ? -5.047 5.608 10.562 1.000 0.880 526 ILE A O 1
ATOM 8185 N N . GLU A 1 527 ? -6.499 6.712 11.879 1.000 0.900 527 GLU A N 1
ATOM 8186 C CA . GLU A 1 527 ? -7.120 5.494 12.425 1.000 0.900 527 GLU A CA 1
ATOM 8187 C C . GLU A 1 527 ? -7.721 4.617 11.314 1.000 0.900 527 GLU A C 1
ATOM 8188 O O . GLU A 1 527 ? -7.529 3.395 11.305 1.000 0.900 527 GLU A O 1
ATOM 8200 N N . GLU A 1 528 ? -8.407 5.231 10.343 1.000 0.900 528 GLU A N 1
ATOM 8201 C CA . GLU A 1 528 ? -8.963 4.517 9.191 1.000 0.900 528 GLU A CA 1
ATOM 8202 C C . GLU A 1 528 ? -7.853 3.889 8.334 1.000 0.900 528 GLU A C 1
ATOM 8203 O O . GLU A 1 528 ? -7.908 2.699 8.008 1.000 0.900 528 GLU A O 1
ATOM 8215 N N . THR A 1 529 ? -6.795 4.645 8.032 1.000 0.890 529 THR A N 1
ATOM 8216 C CA . THR A 1 529 ? -5.662 4.153 7.235 1.000 0.890 529 THR A CA 1
ATOM 8217 C C . THR A 1 529 ? -4.892 3.039 7.945 1.000 0.890 529 THR A C 1
ATOM 8218 O O . THR A 1 529 ? -4.452 2.083 7.299 1.000 0.890 529 THR A O 1
ATOM 8229 N N . PHE A 1 530 ? -4.774 3.095 9.273 1.000 0.880 530 PHE A N 1
ATOM 8230 C CA . PHE A 1 530 ? -4.173 2.030 10.074 1.000 0.880 530 PHE A CA 1
ATOM 8231 C C . PHE A 1 530 ? -4.963 0.725 9.929 1.000 0.880 530 PHE A C 1
ATOM 8232 O O . PHE A 1 530 ? -4.387 -0.323 9.627 1.000 0.880 530 PHE A O 1
ATOM 8249 N N . SER A 1 531 ? -6.294 0.798 10.046 1.000 0.890 531 SER A N 1
ATOM 8250 C CA . SER A 1 531 ? -7.170 -0.362 9.852 1.000 0.890 531 SER A CA 1
ATOM 8251 C C . SER A 1 531 ? -7.044 -0.952 8.440 1.000 0.890 531 SER A C 1
ATOM 8252 O O . SER A 1 531 ? -6.952 -2.172 8.278 1.000 0.890 531 SER A O 1
ATOM 8260 N N . ILE A 1 532 ? -6.968 -0.097 7.414 1.000 0.900 532 ILE A N 1
ATOM 8261 C CA . ILE A 1 532 ? -6.790 -0.519 6.017 1.000 0.900 532 ILE A CA 1
ATOM 8262 C C . ILE A 1 532 ? -5.420 -1.184 5.808 1.000 0.900 532 ILE A C 1
ATOM 8263 O O . ILE A 1 532 ? -5.324 -2.217 5.139 1.000 0.900 532 ILE A O 1
ATOM 8279 N N . THR A 1 533 ? -4.363 -0.641 6.412 1.000 0.890 533 THR A N 1
ATOM 8280 C CA . THR A 1 533 ? -2.995 -1.169 6.301 1.000 0.890 533 THR A CA 1
ATOM 8281 C C . THR A 1 533 ? -2.858 -2.529 6.991 1.000 0.890 533 THR A C 1
ATOM 8282 O O . THR A 1 533 ? -2.230 -3.439 6.444 1.000 0.890 533 THR A O 1
ATOM 8293 N N . GLU A 1 534 ? -3.520 -2.727 8.135 1.000 0.870 534 GLU A N 1
ATOM 8294 C CA . GLU A 1 534 ? -3.599 -4.027 8.814 1.000 0.870 534 GLU A CA 1
ATOM 8295 C C . GLU A 1 534 ? -4.336 -5.068 7.952 1.000 0.870 534 GLU A C 1
ATOM 8296 O O . GLU A 1 534 ? -3.882 -6.209 7.807 1.000 0.870 534 GLU A O 1
ATOM 8308 N N . GLN A 1 535 ? -5.427 -4.667 7.290 1.000 0.870 535 GLN A N 1
ATOM 8309 C CA . GLN A 1 535 ? -6.160 -5.538 6.368 1.000 0.870 535 GLN A CA 1
ATOM 8310 C C . GLN A 1 535 ? -5.318 -5.927 5.137 1.000 0.870 535 GLN A C 1
ATOM 8311 O O . GLN A 1 535 ? -5.357 -7.084 4.695 1.000 0.870 535 GLN A O 1
ATOM 8325 N N . SER A 1 536 ? -4.530 -4.995 4.591 1.000 0.870 536 SER A N 1
ATOM 8326 C CA . SER A 1 536 ? -3.574 -5.272 3.510 1.000 0.870 536 SER A CA 1
ATOM 8327 C C . SER A 1 536 ? -2.470 -6.228 3.956 1.000 0.870 536 SER A C 1
ATOM 8328 O O . SER A 1 536 ? -2.172 -7.186 3.240 1.000 0.870 536 SER A O 1
ATOM 8336 N N . ALA A 1 537 ? -1.920 -6.040 5.158 1.000 0.860 537 ALA A N 1
ATOM 8337 C CA . ALA A 1 537 ? -0.918 -6.938 5.723 1.000 0.860 537 ALA A CA 1
ATOM 8338 C C . ALA A 1 537 ? -1.462 -8.367 5.905 1.000 0.860 537 ALA A C 1
ATOM 8339 O O . ALA A 1 537 ? -0.815 -9.324 5.481 1.000 0.860 537 ALA A O 1
ATOM 8346 N N . HIS A 1 538 ? -2.681 -8.525 6.437 1.000 0.860 538 HIS A N 1
ATOM 8347 C CA . HIS A 1 538 ? -3.330 -9.837 6.552 1.000 0.860 538 HIS A CA 1
ATOM 8348 C C . HIS A 1 538 ? -3.573 -10.484 5.176 1.000 0.860 538 HIS A C 1
ATOM 8349 O O . HIS A 1 538 ? -3.413 -11.695 5.009 1.000 0.860 538 HIS A O 1
ATOM 8363 N N . SER A 1 539 ? -3.954 -9.694 4.169 1.000 0.880 539 SER A N 1
ATOM 8364 C CA . SER A 1 539 ? -4.144 -10.186 2.796 1.000 0.880 539 SER A CA 1
ATOM 8365 C C . SER A 1 539 ? -2.825 -10.677 2.188 1.000 0.880 539 SER A C 1
ATOM 8366 O O . SER A 1 539 ? -2.802 -11.706 1.514 1.000 0.880 539 SER A O 1
ATOM 8374 N N . MET A 1 540 ? -1.714 -10.003 2.489 1.000 0.870 540 MET A N 1
ATOM 8375 C CA . MET A 1 540 ? -0.370 -10.420 2.086 1.000 0.870 540 MET A CA 1
ATOM 8376 C C . MET A 1 540 ? 0.110 -11.682 2.804 1.000 0.870 540 MET A C 1
ATOM 8377 O O . MET A 1 540 ? 0.721 -12.536 2.168 1.000 0.870 540 MET A O 1
ATOM 8391 N N . ASP A 1 541 ? -0.229 -11.877 4.080 1.000 0.880 541 ASP A N 1
ATOM 8392 C CA . ASP A 1 541 ? 0.034 -13.155 4.756 1.000 0.880 541 ASP A CA 1
ATOM 8393 C C . ASP A 1 541 ? -0.700 -14.317 4.058 1.000 0.880 541 ASP A C 1
ATOM 8394 O O . ASP A 1 541 ? -0.145 -15.407 3.917 1.000 0.880 541 ASP A O 1
ATOM 8403 N N . GLN A 1 542 ? -1.913 -14.087 3.536 1.000 0.880 542 GLN A N 1
ATOM 8404 C CA . GLN A 1 542 ? -2.620 -15.090 2.729 1.000 0.880 542 GLN A CA 1
ATOM 8405 C C . GLN A 1 542 ? -1.946 -15.346 1.373 1.000 0.880 542 GLN A C 1
ATOM 8406 O O . GLN A 1 542 ? -1.916 -16.489 0.918 1.000 0.880 542 GLN A O 1
ATOM 8420 N N . VAL A 1 543 ? -1.405 -14.320 0.709 1.000 0.880 543 VAL A N 1
ATOM 8421 C CA . VAL A 1 543 ? -0.643 -14.494 -0.544 1.000 0.880 543 VAL A CA 1
ATOM 8422 C C . VAL A 1 543 ? 0.637 -15.290 -0.291 1.000 0.880 543 VAL A C 1
ATOM 8423 O O . VAL A 1 543 ? 0.934 -16.198 -1.065 1.000 0.880 543 VAL A O 1
ATOM 8436 N N . LEU A 1 544 ? 1.349 -15.011 0.807 1.000 0.890 544 LEU A N 1
ATOM 8437 C CA . LEU A 1 544 ? 2.561 -15.741 1.182 1.000 0.890 544 LEU A CA 1
ATOM 8438 C C . LEU A 1 544 ? 2.276 -17.230 1.397 1.000 0.890 544 LEU A C 1
ATOM 8439 O O . LEU A 1 544 ? 2.965 -18.067 0.823 1.000 0.890 544 LEU A O 1
ATOM 8455 N N . LEU A 1 545 ? 1.223 -17.556 2.157 1.000 0.880 545 LEU A N 1
ATOM 8456 C CA . LEU A 1 545 ? 0.798 -18.942 2.382 1.000 0.880 545 LEU A CA 1
ATOM 8457 C C . LEU A 1 545 ? 0.452 -19.654 1.067 1.000 0.880 545 LEU A C 1
ATOM 8458 O O . LEU A 1 545 ? 0.854 -20.796 0.861 1.000 0.880 545 LEU A O 1
ATOM 8474 N N . ASN A 1 546 ? -0.240 -18.971 0.149 1.000 0.870 546 ASN A N 1
ATOM 8475 C CA . ASN A 1 546 ? -0.532 -19.521 -1.177 1.000 0.870 546 ASN A CA 1
ATOM 8476 C C . ASN A 1 546 ? 0.742 -19.729 -2.015 1.000 0.870 546 ASN A C 1
ATOM 8477 O O . ASN A 1 546 ? 0.839 -20.711 -2.747 1.000 0.870 546 ASN A O 1
ATOM 8488 N N . ALA A 1 547 ? 1.724 -18.826 -1.929 1.000 0.880 547 ALA A N 1
ATOM 8489 C CA . ALA A 1 547 ? 2.997 -18.973 -2.631 1.000 0.880 547 ALA A CA 1
ATOM 8490 C C . ALA A 1 547 ? 3.792 -20.179 -2.105 1.000 0.880 547 ALA A C 1
ATOM 8491 O O . ALA A 1 547 ? 4.295 -20.968 -2.909 1.000 0.880 547 ALA A O 1
ATOM 8498 N N . GLU A 1 548 ? 3.847 -20.365 -0.783 1.000 0.880 548 GLU A N 1
ATOM 8499 C CA . GLU A 1 548 ? 4.469 -21.533 -0.145 1.000 0.880 548 GLU A CA 1
ATOM 8500 C C . GLU A 1 548 ? 3.759 -22.835 -0.540 1.000 0.880 548 GLU A C 1
ATOM 8501 O O . GLU A 1 548 ? 4.410 -23.821 -0.890 1.000 0.880 548 GLU A O 1
ATOM 8513 N N . GLU A 1 549 ? 2.424 -22.836 -0.559 1.000 0.880 549 GLU A N 1
ATOM 8514 C CA . GLU A 1 549 ? 1.635 -23.998 -0.972 1.000 0.880 549 GLU A CA 1
ATOM 8515 C C . GLU A 1 549 ? 1.891 -24.362 -2.445 1.000 0.880 549 GLU A C 1
ATOM 8516 O O . GLU A 1 549 ? 2.108 -25.532 -2.774 1.000 0.880 549 GLU A O 1
ATOM 8528 N N . LEU A 1 550 ? 1.969 -23.369 -3.336 1.000 0.890 550 LEU A N 1
ATOM 8529 C CA . LEU A 1 550 ? 2.347 -23.568 -4.738 1.000 0.890 550 LEU A CA 1
ATOM 8530 C C . LEU A 1 550 ? 3.786 -24.078 -4.897 1.000 0.890 550 LEU A C 1
ATOM 8531 O O . LEU A 1 550 ? 4.034 -24.918 -5.765 1.000 0.890 550 LEU A O 1
ATOM 8547 N N . GLU A 1 551 ? 4.730 -23.609 -4.074 1.000 0.890 551 GLU A N 1
ATOM 8548 C CA . GLU A 1 551 ? 6.110 -24.114 -4.065 1.000 0.890 551 GLU A CA 1
ATOM 8549 C C . GLU A 1 551 ? 6.146 -25.597 -3.663 1.000 0.890 551 GLU A C 1
ATOM 8550 O O . GLU A 1 551 ? 6.797 -26.413 -4.325 1.000 0.890 551 GLU A O 1
ATOM 8562 N N . GLN A 1 552 ? 5.403 -25.977 -2.615 1.000 0.880 552 GLN A N 1
ATOM 8563 C CA . GLN A 1 552 ? 5.299 -27.365 -2.168 1.000 0.880 552 GLN A CA 1
ATOM 8564 C C . GLN A 1 552 ? 4.659 -28.253 -3.243 1.000 0.880 552 GLN A C 1
ATOM 8565 O O . GLN A 1 552 ? 5.201 -29.315 -3.557 1.000 0.880 552 GLN A O 1
ATOM 8579 N N . LEU A 1 553 ? 3.561 -27.809 -3.863 1.000 0.830 553 LEU A N 1
ATOM 8580 C CA . LEU A 1 553 ? 2.900 -28.531 -4.954 1.000 0.830 553 LEU A CA 1
ATOM 8581 C C . LEU A 1 553 ? 3.827 -28.712 -6.160 1.000 0.830 553 LEU A C 1
ATOM 8582 O O . LEU A 1 553 ? 3.877 -29.796 -6.748 1.000 0.830 553 LEU A O 1
ATOM 8598 N N . ALA A 1 554 ? 4.593 -27.678 -6.517 1.000 0.870 554 ALA A N 1
ATOM 8599 C CA . ALA A 1 554 ? 5.568 -27.758 -7.596 1.000 0.870 554 ALA A CA 1
ATOM 8600 C C . ALA A 1 554 ? 6.673 -28.782 -7.286 1.000 0.870 554 ALA A C 1
ATOM 8601 O O . ALA A 1 554 ? 7.023 -29.574 -8.165 1.000 0.870 554 ALA A O 1
ATOM 8608 N N . ASN A 1 555 ? 7.172 -28.817 -6.045 1.000 0.870 555 ASN A N 1
ATOM 8609 C CA . ASN A 1 555 ? 8.175 -29.781 -5.587 1.000 0.870 555 ASN A CA 1
ATOM 8610 C C . ASN A 1 555 ? 7.641 -31.221 -5.548 1.000 0.870 555 ASN A C 1
ATOM 8611 O O . ASN A 1 555 ? 8.314 -32.122 -6.049 1.000 0.870 555 ASN A O 1
ATOM 8622 N N . GLU A 1 556 ? 6.429 -31.448 -5.032 1.000 0.840 556 GLU A N 1
ATOM 8623 C CA . GLU A 1 556 ? 5.789 -32.771 -5.031 1.000 0.840 556 GLU A CA 1
ATOM 8624 C C . GLU A 1 556 ? 5.573 -33.288 -6.459 1.000 0.840 556 GLU A C 1
ATOM 8625 O O . GLU A 1 556 ? 5.880 -34.448 -6.756 1.000 0.840 556 GLU A O 1
ATOM 8637 N N . LEU A 1 557 ? 5.117 -32.424 -7.375 1.000 0.840 557 LEU A N 1
ATOM 8638 C CA . LEU A 1 557 ? 4.974 -32.775 -8.787 1.000 0.840 557 LEU A CA 1
ATOM 8639 C C . LEU A 1 557 ? 6.337 -33.147 -9.397 1.000 0.840 557 LEU A C 1
ATOM 8640 O O . LEU A 1 557 ? 6.441 -34.142 -10.116 1.000 0.840 557 LEU A O 1
ATOM 8656 N N . ASN A 1 558 ? 7.399 -32.405 -9.070 1.000 0.850 558 ASN A N 1
ATOM 8657 C CA . ASN A 1 558 ? 8.751 -32.672 -9.562 1.000 0.850 558 ASN A CA 1
ATOM 8658 C C . ASN A 1 558 ? 9.334 -33.978 -8.996 1.000 0.850 558 ASN A C 1
ATOM 8659 O O . ASN A 1 558 ? 9.986 -34.722 -9.726 1.000 0.850 558 ASN A O 1
ATOM 8670 N N . GLU A 1 559 ? 9.067 -34.303 -7.728 1.000 0.840 559 GLU A N 1
ATOM 8671 C CA . GLU A 1 559 ? 9.487 -35.565 -7.110 1.000 0.840 559 GLU A CA 1
ATOM 8672 C C . GLU A 1 559 ? 8.805 -36.769 -7.780 1.000 0.840 559 GLU A C 1
ATOM 8673 O O . GLU A 1 559 ? 9.468 -37.755 -8.116 1.000 0.840 559 GLU A O 1
ATOM 8685 N N . LYS A 1 560 ? 7.494 -36.680 -8.057 1.000 0.820 560 LYS A N 1
ATOM 8686 C CA . LYS A 1 560 ? 6.759 -37.724 -8.794 1.000 0.820 560 LYS A CA 1
ATOM 8687 C C . LYS A 1 560 ? 7.281 -37.899 -10.217 1.000 0.820 560 LYS A C 1
ATOM 8688 O O . LYS A 1 560 ? 7.415 -39.031 -10.678 1.000 0.820 560 LYS A O 1
ATOM 8707 N N . MET A 1 561 ? 7.603 -36.801 -10.900 1.000 0.830 561 MET A N 1
ATOM 8708 C CA . MET A 1 561 ? 8.200 -36.842 -12.239 1.000 0.830 561 MET A CA 1
ATOM 8709 C C . MET A 1 561 ? 9.645 -37.348 -12.223 1.000 0.830 561 MET A C 1
ATOM 8710 O O . MET A 1 561 ? 10.057 -38.025 -13.158 1.000 0.830 561 MET A O 1
ATOM 8724 N N . GLY A 1 562 ? 10.408 -37.075 -11.161 1.000 0.820 562 GLY A N 1
ATOM 8725 C CA . GLY A 1 562 ? 11.799 -37.509 -11.001 1.000 0.820 562 GLY A CA 1
ATOM 8726 C C . GLY A 1 562 ? 11.985 -39.029 -10.971 1.000 0.820 562 GLY A C 1
ATOM 8727 O O . GLY A 1 562 ? 13.097 -39.507 -11.186 1.000 0.820 562 GLY A O 1
ATOM 8731 N N . GLN A 1 563 ? 10.905 -39.791 -10.763 1.000 0.800 563 GLN A N 1
ATOM 8732 C CA . GLN A 1 563 ? 10.895 -41.251 -10.898 1.000 0.800 563 GLN A CA 1
ATOM 8733 C C . GLN A 1 563 ? 11.008 -41.716 -12.357 1.000 0.800 563 GLN A C 1
ATOM 8734 O O . GLN A 1 563 ? 11.375 -42.863 -12.600 1.000 0.800 563 GLN A O 1
ATOM 8748 N N . PHE A 1 564 ? 10.723 -40.837 -13.324 1.000 0.790 564 PHE A N 1
ATOM 8749 C CA . PHE A 1 564 ? 10.771 -41.142 -14.747 1.000 0.790 564 PHE A CA 1
ATOM 8750 C C . PHE A 1 564 ? 12.031 -40.555 -15.397 1.000 0.790 564 PHE A C 1
ATOM 8751 O O . PHE A 1 564 ? 12.265 -39.347 -15.374 1.000 0.790 564 PHE A O 1
ATOM 8768 N N . THR A 1 565 ? 12.854 -41.412 -16.003 1.000 0.810 565 THR A N 1
ATOM 8769 C CA . THR A 1 565 ? 14.044 -41.007 -16.771 1.000 0.810 565 THR A CA 1
ATOM 8770 C C . THR A 1 565 ? 13.668 -40.897 -18.244 1.000 0.810 565 THR A C 1
ATOM 8771 O O . THR A 1 565 ? 13.101 -41.839 -18.784 1.000 0.810 565 THR A O 1
ATOM 8782 N N . ILE A 1 566 ? 13.959 -39.770 -18.898 1.000 0.740 566 ILE A N 1
ATOM 8783 C CA . ILE A 1 566 ? 13.446 -39.439 -20.244 1.000 0.740 566 ILE A CA 1
ATOM 8784 C C . ILE A 1 566 ? 14.502 -39.461 -21.343 1.000 0.740 566 ILE A C 1
ATOM 8785 O O . ILE A 1 566 ? 15.684 -39.208 -21.020 1.000 0.740 566 ILE A O 1
ATOM 8802 N N . MET B 2 1 ? -11.890 -70.701 -55.039 1.000 0.400 1 MET B N 1
ATOM 8803 C CA . MET B 2 1 ? -10.406 -70.619 -55.048 1.000 0.400 1 MET B CA 1
ATOM 8804 C C . MET B 2 1 ? -9.879 -69.204 -54.820 1.000 0.400 1 MET B C 1
ATOM 8805 O O . MET B 2 1 ? -9.099 -69.013 -53.898 1.000 0.400 1 MET B O 1
ATOM 8821 N N . LYS B 2 2 ? -10.326 -68.194 -55.586 1.000 0.500 2 LYS B N 1
ATOM 8822 C CA . LYS B 2 2 ? -9.923 -66.784 -55.374 1.000 0.500 2 LYS B CA 1
ATOM 8823 C C . LYS B 2 2 ? -10.147 -66.279 -53.946 1.000 0.500 2 LYS B C 1
ATOM 8824 O O . LYS B 2 2 ? -9.270 -65.651 -53.368 1.000 0.500 2 LYS B O 1
ATOM 8843 N N . THR B 2 3 ? -11.299 -66.584 -53.364 1.000 0.470 3 THR B N 1
ATOM 8844 C CA . THR B 2 3 ? -11.611 -66.257 -51.967 1.000 0.470 3 THR B CA 1
ATOM 8845 C C . THR B 2 3 ? -10.604 -66.862 -50.967 1.000 0.470 3 THR B C 1
ATOM 8846 O O . THR B 2 3 ? -10.152 -66.126 -50.095 1.000 0.470 3 THR B O 1
ATOM 8857 N N . PHE B 2 4 ? -10.170 -68.133 -51.121 1.000 0.500 4 PHE B N 1
ATOM 8858 C CA . PHE B 2 4 ? -9.134 -68.787 -50.275 1.000 0.500 4 PHE B CA 1
ATOM 8859 C C . PHE B 2 4 ? -7.752 -68.120 -50.430 1.000 0.500 4 PHE B C 1
ATOM 8860 O O . PHE B 2 4 ? -7.046 -67.936 -49.441 1.000 0.500 4 PHE B O 1
ATOM 8877 N N . ILE B 2 5 ? -7.399 -67.677 -51.650 1.000 0.490 5 ILE B N 1
ATOM 8878 C CA . ILE B 2 5 ? -6.162 -66.915 -51.925 1.000 0.490 5 ILE B CA 1
ATOM 8879 C C . ILE B 2 5 ? -6.199 -65.523 -51.260 1.000 0.490 5 ILE B C 1
ATOM 8880 O O . ILE B 2 5 ? -5.224 -65.120 -50.628 1.000 0.490 5 ILE B O 1
ATOM 8896 N N . ASN B 2 6 ? -7.313 -64.784 -51.347 1.000 0.540 6 ASN B N 1
ATOM 8897 C CA . ASN B 2 6 ? -7.444 -63.481 -50.673 1.000 0.540 6 ASN B CA 1
ATOM 8898 C C . ASN B 2 6 ? -7.404 -63.617 -49.152 1.000 0.540 6 ASN B C 1
ATOM 8899 O O . ASN B 2 6 ? -6.825 -62.779 -48.460 1.000 0.540 6 ASN B O 1
ATOM 8910 N N . TRP B 2 7 ? -7.978 -64.697 -48.630 1.000 0.510 7 TRP B N 1
ATOM 8911 C CA . TRP B 2 7 ? -7.882 -64.999 -47.216 1.000 0.510 7 TRP B CA 1
ATOM 8912 C C . TRP B 2 7 ? -6.422 -65.202 -46.776 1.000 0.510 7 TRP B C 1
ATOM 8913 O O . TRP B 2 7 ? -6.050 -64.670 -45.734 1.000 0.510 7 TRP B O 1
ATOM 8934 N N . LEU B 2 8 ? -5.556 -65.829 -47.583 1.000 0.500 8 LEU B N 1
ATOM 8935 C CA . LEU B 2 8 ? -4.117 -65.960 -47.294 1.000 0.500 8 LEU B CA 1
ATOM 8936 C C . LEU B 2 8 ? -3.336 -64.621 -47.266 1.000 0.500 8 LEU B C 1
ATOM 8937 O O . LEU B 2 8 ? -2.299 -64.553 -46.613 1.000 0.500 8 LEU B O 1
ATOM 8953 N N . LYS B 2 9 ? -3.812 -63.549 -47.923 1.000 0.530 9 LYS B N 1
ATOM 8954 C CA . LYS B 2 9 ? -3.070 -62.272 -48.059 1.000 0.530 9 LYS B CA 1
ATOM 8955 C C . LYS B 2 9 ? -3.096 -61.341 -46.841 1.000 0.530 9 LYS B C 1
ATOM 8956 O O . LYS B 2 9 ? -2.194 -60.519 -46.711 1.000 0.530 9 LYS B O 1
ATOM 8975 N N . LYS B 2 10 ? -4.110 -61.410 -45.967 1.000 0.580 10 LYS B N 1
ATOM 8976 C CA . LYS B 2 10 ? -4.104 -60.611 -44.722 1.000 0.580 10 LYS B CA 1
ATOM 8977 C C . LYS B 2 10 ? -3.079 -61.212 -43.742 1.000 0.580 10 LYS B C 1
ATOM 8978 O O . LYS B 2 10 ? -3.315 -62.355 -43.325 1.000 0.580 10 LYS B O 1
ATOM 8997 N N . PRO B 2 11 ? -2.004 -60.494 -43.369 1.000 0.610 11 PRO B N 1
ATOM 8998 C CA . PRO B 2 11 ? -0.959 -60.994 -42.479 1.000 0.610 11 PRO B CA 1
ATOM 8999 C C . PRO B 2 11 ? -1.556 -61.305 -41.102 1.000 0.610 11 PRO B C 1
ATOM 9000 O O . PRO B 2 11 ? -2.209 -60.467 -40.496 1.000 0.610 11 PRO B O 1
ATOM 9011 N N . SER B 2 12 ? -1.407 -62.546 -40.646 1.000 0.690 12 SER B N 1
ATOM 9012 C CA . SER B 2 12 ? -1.801 -62.962 -39.297 1.000 0.690 12 SER B CA 1
ATOM 9013 C C . SER B 2 12 ? -0.906 -64.106 -38.844 1.000 0.690 12 SER B C 1
ATOM 9014 O O . SER B 2 12 ? -0.635 -65.031 -39.622 1.000 0.690 12 SER B O 1
ATOM 9022 N N . ILE B 2 13 ? -0.486 -64.072 -37.581 1.000 0.710 13 ILE B N 1
ATOM 9023 C CA . ILE B 2 13 ? 0.339 -65.108 -36.945 1.000 0.710 13 ILE B CA 1
ATOM 9024 C C . ILE B 2 13 ? -0.361 -66.474 -36.967 1.000 0.710 13 ILE B C 1
ATOM 9025 O O . ILE B 2 13 ? 0.287 -67.492 -37.216 1.000 0.710 13 ILE B O 1
ATOM 9041 N N . SER B 2 14 ? -1.691 -66.509 -36.809 1.000 0.720 14 SER B N 1
ATOM 9042 C CA . SER B 2 14 ? -2.489 -67.745 -36.874 1.000 0.720 14 SER B CA 1
ATOM 9043 C C . SER B 2 14 ? -2.274 -68.506 -38.180 1.000 0.720 14 SER B C 1
ATOM 9044 O O . SER B 2 14 ? -2.105 -69.719 -38.172 1.000 0.720 14 SER B O 1
ATOM 9052 N N . LYS B 2 15 ? -2.203 -67.794 -39.308 1.000 0.680 15 LYS B N 1
ATOM 9053 C CA . LYS B 2 15 ? -2.012 -68.395 -40.630 1.000 0.680 15 LYS B CA 1
ATOM 9054 C C . LYS B 2 15 ? -0.580 -68.858 -40.835 1.000 0.680 15 LYS B C 1
ATOM 9055 O O . LYS B 2 15 ? -0.397 -69.953 -41.347 1.000 0.680 15 LYS B O 1
ATOM 9074 N N . LYS B 2 16 ? 0.420 -68.069 -40.417 1.000 0.670 16 LYS B N 1
ATOM 9075 C CA . LYS B 2 16 ? 1.832 -68.499 -40.453 1.000 0.670 16 LYS B CA 1
ATOM 9076 C C . LYS B 2 16 ? 2.012 -69.803 -39.668 1.000 0.670 16 LYS B C 1
ATOM 9077 O O . LYS B 2 16 ? 2.641 -70.731 -40.173 1.000 0.670 16 LYS B O 1
ATOM 9096 N N . LEU B 2 17 ? 1.394 -69.894 -38.487 1.000 0.740 17 LEU B N 1
ATOM 9097 C CA . LEU B 2 17 ? 1.377 -71.107 -37.667 1.000 0.740 17 LEU B CA 1
ATOM 9098 C C . LEU B 2 17 ? 0.639 -72.258 -38.369 1.000 0.740 17 LEU B C 1
ATOM 9099 O O . LEU B 2 17 ? 1.234 -73.314 -38.551 1.000 0.740 17 LEU B O 1
ATOM 9115 N N . ILE B 2 18 ? -0.606 -72.059 -38.825 1.000 0.720 18 ILE B N 1
ATOM 9116 C CA . ILE B 2 18 ? -1.401 -73.091 -39.524 1.000 0.720 18 ILE B CA 1
ATOM 9117 C C . ILE B 2 18 ? -0.661 -73.627 -40.758 1.000 0.720 18 ILE B C 1
ATOM 9118 O O . ILE B 2 18 ? -0.554 -74.838 -40.930 1.000 0.720 18 ILE B O 1
ATOM 9134 N N . VAL B 2 19 ? -0.132 -72.743 -41.609 1.000 0.700 19 VAL B N 1
ATOM 9135 C CA . VAL B 2 19 ? 0.572 -73.123 -42.844 1.000 0.700 19 VAL B CA 1
ATOM 9136 C C . VAL B 2 19 ? 1.830 -73.925 -42.532 1.000 0.700 19 VAL B C 1
ATOM 9137 O O . VAL B 2 19 ? 2.055 -74.970 -43.144 1.000 0.700 19 VAL B O 1
ATOM 9150 N N . SER B 2 20 ? 2.615 -73.470 -41.555 1.000 0.710 20 SER B N 1
ATOM 9151 C CA . SER B 2 20 ? 3.829 -74.176 -41.145 1.000 0.710 20 SER B CA 1
ATOM 9152 C C . SER B 2 20 ? 3.501 -75.583 -40.615 1.000 0.710 20 SER B C 1
ATOM 9153 O O . SER B 2 20 ? 4.180 -76.538 -40.985 1.000 0.710 20 SER B O 1
ATOM 9161 N N . PHE B 2 21 ? 2.422 -75.757 -39.835 1.000 0.730 21 PHE B N 1
ATOM 9162 C CA . PHE B 2 21 ? 2.021 -77.073 -39.310 1.000 0.730 21 PHE B CA 1
ATOM 9163 C C . PHE B 2 21 ? 1.467 -78.039 -40.360 1.000 0.730 21 PHE B C 1
ATOM 9164 O O . PHE B 2 21 ? 1.772 -79.228 -40.308 1.000 0.730 21 PHE B O 1
ATOM 9181 N N . ILE B 2 22 ? 0.673 -77.562 -41.319 1.000 0.700 22 ILE B N 1
ATOM 9182 C CA . ILE B 2 22 ? 0.082 -78.422 -42.357 1.000 0.700 22 ILE B CA 1
ATOM 9183 C C . ILE B 2 22 ? 1.161 -79.036 -43.268 1.000 0.700 22 ILE B C 1
ATOM 9184 O O . ILE B 2 22 ? 1.057 -80.205 -43.640 1.000 0.700 22 ILE B O 1
ATOM 9200 N N . ALA B 2 23 ? 2.217 -78.288 -43.604 1.000 0.680 23 ALA B N 1
ATOM 9201 C CA . ALA B 2 23 ? 3.327 -78.796 -44.413 1.000 0.680 23 ALA B CA 1
ATOM 9202 C C . ALA B 2 23 ? 4.132 -79.883 -43.683 1.000 0.680 23 ALA B C 1
ATOM 9203 O O . ALA B 2 23 ? 4.465 -80.898 -44.297 1.000 0.680 23 ALA B O 1
ATOM 9210 N N . ILE B 2 24 ? 4.380 -79.693 -42.373 1.000 0.690 24 ILE B N 1
ATOM 9211 C CA . ILE B 2 24 ? 4.989 -80.721 -41.507 1.000 0.690 24 ILE B CA 1
ATOM 9212 C C . ILE B 2 24 ? 4.136 -82.003 -41.516 1.000 0.690 24 ILE B C 1
ATOM 9213 O O . ILE B 2 24 ? 4.687 -83.101 -41.468 1.000 0.690 24 ILE B O 1
ATOM 9229 N N . LEU B 2 25 ? 2.805 -81.880 -41.597 1.000 0.690 25 LEU B N 1
ATOM 9230 C CA . LEU B 2 25 ? 1.885 -83.013 -41.480 1.000 0.690 25 LEU B CA 1
ATOM 9231 C C . LEU B 2 25 ? 1.689 -83.809 -42.785 1.000 0.690 25 LEU B C 1
ATOM 9232 O O . LEU B 2 25 ? 1.694 -85.031 -42.748 1.000 0.690 25 LEU B O 1
ATOM 9248 N N . ILE B 2 26 ? 1.491 -83.158 -43.935 1.000 0.690 26 ILE B N 1
ATOM 9249 C CA . ILE B 2 26 ? 1.023 -83.833 -45.165 1.000 0.690 26 ILE B CA 1
ATOM 9250 C C . ILE B 2 26 ? 2.171 -84.393 -46.021 1.000 0.690 26 ILE B C 1
ATOM 9251 O O . ILE B 2 26 ? 2.045 -85.483 -46.580 1.000 0.690 26 ILE B O 1
ATOM 9267 N N . ILE B 2 27 ? 3.284 -83.663 -46.154 1.000 0.650 27 ILE B N 1
ATOM 9268 C CA . ILE B 2 27 ? 4.355 -83.998 -47.112 1.000 0.650 27 ILE B CA 1
ATOM 9269 C C . ILE B 2 27 ? 5.016 -85.360 -46.815 1.000 0.650 27 ILE B C 1
ATOM 9270 O O . ILE B 2 27 ? 5.148 -86.145 -47.759 1.000 0.650 27 ILE B O 1
ATOM 9286 N N . PRO B 2 28 ? 5.388 -85.697 -45.556 1.000 0.660 28 PRO B N 1
ATOM 9287 C CA . PRO B 2 28 ? 5.994 -86.997 -45.258 1.000 0.660 28 PRO B CA 1
ATOM 9288 C C . PRO B 2 28 ? 5.061 -88.159 -45.612 1.000 0.660 28 PRO B C 1
ATOM 9289 O O . PRO B 2 28 ? 5.519 -89.179 -46.114 1.000 0.660 28 PRO B O 1
ATOM 9300 N N . ILE B 2 29 ? 3.751 -87.973 -45.419 1.000 0.660 29 ILE B N 1
ATOM 9301 C CA . ILE B 2 29 ? 2.726 -88.996 -45.644 1.000 0.660 29 ILE B CA 1
ATOM 9302 C C . ILE B 2 29 ? 2.437 -89.178 -47.152 1.000 0.660 29 ILE B C 1
ATOM 9303 O O . ILE B 2 29 ? 2.427 -90.315 -47.629 1.000 0.660 29 ILE B O 1
ATOM 9319 N N . LEU B 2 30 ? 2.281 -88.083 -47.925 1.000 0.650 30 LEU B N 1
ATOM 9320 C CA . LEU B 2 30 ? 2.014 -88.121 -49.382 1.000 0.650 30 LEU B CA 1
ATOM 9321 C C . LEU B 2 30 ? 3.113 -88.850 -50.172 1.000 0.650 30 LEU B C 1
ATOM 9322 O O . LEU B 2 30 ? 2.833 -89.486 -51.186 1.000 0.650 30 LEU B O 1
ATOM 9338 N N . ILE B 2 31 ? 4.366 -88.764 -49.721 1.000 0.620 31 ILE B N 1
ATOM 9339 C CA . ILE B 2 31 ? 5.504 -89.419 -50.384 1.000 0.620 31 ILE B CA 1
ATOM 9340 C C . ILE B 2 31 ? 5.525 -90.926 -50.082 1.000 0.620 31 ILE B C 1
ATOM 9341 O O . ILE B 2 31 ? 5.928 -91.738 -50.918 1.000 0.620 31 ILE B O 1
ATOM 9357 N N . LEU B 2 32 ? 5.054 -91.313 -48.901 1.000 0.650 32 LEU B N 1
ATOM 9358 C CA . LEU B 2 32 ? 5.133 -92.680 -48.398 1.000 0.650 32 LEU B CA 1
ATOM 9359 C C . LEU B 2 32 ? 4.126 -93.614 -49.092 1.000 0.650 32 LEU B C 1
ATOM 9360 O O . LEU B 2 32 ? 4.492 -94.701 -49.550 1.000 0.650 32 LEU B O 1
ATOM 9376 N N . GLU B 2 33 ? 2.885 -93.153 -49.253 1.000 0.660 33 GLU B N 1
ATOM 9377 C CA . GLU B 2 33 ? 1.823 -93.813 -50.032 1.000 0.660 33 GLU B CA 1
ATOM 9378 C C . GLU B 2 33 ? 2.246 -94.047 -51.491 1.000 0.660 33 GLU B C 1
ATOM 9379 O O . GLU B 2 33 ? 2.146 -95.157 -52.016 1.000 0.660 33 GLU B O 1
ATOM 9391 N N . PHE B 2 34 ? 2.768 -92.998 -52.144 1.000 0.660 34 PHE B N 1
ATOM 9392 C CA . PHE B 2 34 ? 3.156 -93.046 -53.555 1.000 0.660 34 PHE B CA 1
ATOM 9393 C C . PHE B 2 34 ? 4.291 -94.048 -53.801 1.000 0.660 34 PHE B C 1
ATOM 9394 O O . PHE B 2 34 ? 4.264 -94.808 -54.773 1.000 0.660 34 PHE B O 1
ATOM 9411 N N . SER B 2 35 ? 5.274 -94.083 -52.898 1.000 0.650 35 SER B N 1
ATOM 9412 C CA . SER B 2 35 ? 6.379 -95.041 -52.959 1.000 0.650 35 SER B CA 1
ATOM 9413 C C . SER B 2 35 ? 5.900 -96.481 -52.720 1.000 0.650 35 SER B C 1
ATOM 9414 O O . SER B 2 35 ? 6.286 -97.393 -53.456 1.000 0.650 35 SER B O 1
ATOM 9422 N N . SER B 2 36 ? 4.985 -96.683 -51.761 1.000 0.650 36 SER B N 1
ATOM 9423 C CA . SER B 2 36 ? 4.385 -97.997 -51.481 1.000 0.650 36 SER B CA 1
ATOM 9424 C C . SER B 2 36 ? 3.576 -98.537 -52.677 1.000 0.650 36 SER B C 1
ATOM 9425 O O . SER B 2 36 ? 3.694 -99.720 -52.998 1.000 0.650 36 SER B O 1
ATOM 9433 N N . TYR B 2 37 ? 2.839 -97.683 -53.411 1.000 0.660 37 TYR B N 1
ATOM 9434 C CA . TYR B 2 37 ? 2.084 -98.067 -54.623 1.000 0.660 37 TYR B CA 1
ATOM 9435 C C . TYR B 2 37 ? 2.988 -98.523 -55.777 1.000 0.660 37 TYR B C 1
ATOM 9436 O O . TYR B 2 37 ? 2.747 -99.560 -56.401 1.000 0.660 37 TYR B O 1
ATOM 9454 N N . ARG B 2 38 ? 4.060 -97.770 -56.053 1.000 0.650 38 ARG B N 1
ATOM 9455 C CA . ARG B 2 38 ? 4.955 -98.058 -57.184 1.000 0.650 38 ARG B CA 1
ATOM 9456 C C . ARG B 2 38 ? 5.722 -99.380 -57.006 1.000 0.650 38 ARG B C 1
ATOM 9457 O O . ARG B 2 38 ? 6.085 -99.999 -58.000 1.000 0.650 38 ARG B O 1
ATOM 9478 N N . SER B 2 39 ? 5.936 -99.824 -55.763 1.000 0.660 39 SER B N 1
ATOM 9479 C CA . SER B 2 39 ? 6.698 -101.041 -55.441 1.000 0.660 39 SER B CA 1
ATOM 9480 C C . SER B 2 39 ? 5.904 -102.351 -55.636 1.000 0.660 39 SER B C 1
ATOM 9481 O O . SER B 2 39 ? 6.370 -103.227 -56.358 1.000 0.660 39 SER B O 1
ATOM 9489 N N . ALA B 2 40 ? 4.692 -102.501 -55.075 1.000 0.630 40 ALA B N 1
ATOM 9490 C CA . ALA B 2 40 ? 3.893 -103.741 -55.186 1.000 0.630 40 ALA B CA 1
ATOM 9491 C C . ALA B 2 40 ? 3.440 -104.043 -56.628 1.000 0.630 40 ALA B C 1
ATOM 9492 O O . ALA B 2 40 ? 3.457 -105.195 -57.073 1.000 0.630 40 ALA B O 1
ATOM 9499 N N . SER B 2 41 ? 3.102 -102.980 -57.372 1.000 0.650 41 SER B N 1
ATOM 9500 C CA . SER B 2 41 ? 2.648 -103.082 -58.761 1.000 0.650 41 SER B CA 1
ATOM 9501 C C . SER B 2 41 ? 3.712 -103.669 -59.695 1.000 0.650 41 SER B C 1
ATOM 9502 O O . SER B 2 41 ? 3.346 -104.320 -60.667 1.000 0.650 41 SER B O 1
ATOM 9510 N N . GLY B 2 42 ? 5.008 -103.462 -59.435 1.000 0.650 42 GLY B N 1
ATOM 9511 C CA . GLY B 2 42 ? 6.079 -103.998 -60.286 1.000 0.650 42 GLY B CA 1
ATOM 9512 C C . GLY B 2 42 ? 6.332 -105.498 -60.100 1.000 0.650 42 GLY B C 1
ATOM 9513 O O . GLY B 2 42 ? 6.786 -106.166 -61.022 1.000 0.650 42 GLY B O 1
ATOM 9517 N N . LYS B 2 43 ? 6.025 -106.049 -58.921 1.000 0.610 43 LYS B N 1
ATOM 9518 C CA . LYS B 2 43 ? 6.344 -107.442 -58.578 1.000 0.610 43 LYS B CA 1
ATOM 9519 C C . LYS B 2 43 ? 5.317 -108.443 -59.104 1.000 0.610 43 LYS B C 1
ATOM 9520 O O . LYS B 2 43 ? 5.709 -109.457 -59.669 1.000 0.610 43 LYS B O 1
ATOM 9539 N N . LEU B 2 44 ? 4.030 -108.122 -58.979 1.000 0.630 44 LEU B N 1
ATOM 9540 C CA . LEU B 2 44 ? 2.937 -108.906 -59.569 1.000 0.630 44 LEU B CA 1
ATOM 9541 C C . LEU B 2 44 ? 3.079 -109.028 -61.093 1.000 0.630 44 LEU B C 1
ATOM 9542 O O . LEU B 2 44 ? 2.819 -110.096 -61.641 1.000 0.630 44 LEU B O 1
ATOM 9558 N N . ASP B 2 45 ? 3.536 -107.959 -61.764 1.000 0.660 45 ASP B N 1
ATOM 9559 C CA . ASP B 2 45 ? 3.847 -107.997 -63.200 1.000 0.660 45 ASP B CA 1
ATOM 9560 C C . ASP B 2 45 ? 4.929 -109.038 -63.497 1.000 0.660 45 ASP B C 1
ATOM 9561 O O . ASP B 2 45 ? 4.735 -109.900 -64.345 1.000 0.660 45 ASP B O 1
ATOM 9570 N N . GLN B 2 46 ? 6.042 -109.011 -62.767 1.000 0.640 46 GLN B N 1
ATOM 9571 C CA . GLN B 2 46 ? 7.160 -109.925 -62.990 1.000 0.640 46 GLN B CA 1
ATOM 9572 C C . GLN B 2 46 ? 6.821 -111.391 -62.647 1.000 0.640 46 GLN B C 1
ATOM 9573 O O . GLN B 2 46 ? 7.348 -112.309 -63.270 1.000 0.640 46 GLN B O 1
ATOM 9587 N N . GLU B 2 47 ? 5.930 -111.624 -61.682 1.000 0.650 47 GLU B N 1
ATOM 9588 C CA . GLU B 2 47 ? 5.617 -112.957 -61.159 1.000 0.650 47 GLU B CA 1
ATOM 9589 C C . GLU B 2 47 ? 4.676 -113.759 -62.069 1.000 0.650 47 GLU B C 1
ATOM 9590 O O . GLU B 2 47 ? 4.993 -114.881 -62.461 1.000 0.650 47 GLU B O 1
ATOM 9602 N N . ILE B 2 48 ? 3.548 -113.179 -62.494 1.000 0.660 48 ILE B N 1
ATOM 9603 C CA . ILE B 2 48 ? 2.659 -113.839 -63.465 1.000 0.660 48 ILE B CA 1
ATOM 9604 C C . ILE B 2 48 ? 3.407 -114.044 -64.789 1.000 0.660 48 ILE B C 1
ATOM 9605 O O . ILE B 2 48 ? 3.235 -115.075 -65.447 1.000 0.660 48 ILE B O 1
ATOM 9621 N N . MET B 2 49 ? 4.279 -113.086 -65.144 1.000 0.710 49 MET B N 1
ATOM 9622 C CA . MET B 2 49 ? 5.094 -113.182 -66.354 1.000 0.710 49 MET B CA 1
ATOM 9623 C C . MET B 2 49 ? 6.131 -114.302 -66.279 1.000 0.710 49 MET B C 1
ATOM 9624 O O . MET B 2 49 ? 6.254 -115.064 -67.236 1.000 0.710 49 MET B O 1
ATOM 9638 N N . GLY B 2 50 ? 6.816 -114.472 -65.146 1.000 0.710 50 GLY B N 1
ATOM 9639 C CA . GLY B 2 50 ? 7.705 -115.615 -64.925 1.000 0.710 50 GLY B CA 1
ATOM 9640 C C . GLY B 2 50 ? 6.962 -116.951 -65.029 1.000 0.710 50 GLY B C 1
ATOM 9641 O O . GLY B 2 50 ? 7.407 -117.852 -65.738 1.000 0.710 50 GLY B O 1
ATOM 9645 N N . ASN B 2 51 ? 5.773 -117.044 -64.423 1.000 0.660 51 ASN B N 1
ATOM 9646 C CA . ASN B 2 51 ? 4.933 -118.248 -64.478 1.000 0.660 51 ASN B CA 1
ATOM 9647 C C . ASN B 2 51 ? 4.460 -118.591 -65.902 1.000 0.660 51 ASN B C 1
ATOM 9648 O O . ASN B 2 51 ? 4.418 -119.758 -66.302 1.000 0.660 51 ASN B O 1
ATOM 9659 N N . ALA B 2 52 ? 4.113 -117.574 -66.688 1.000 0.710 52 ALA B N 1
ATOM 9660 C CA . ALA B 2 52 ? 3.722 -117.730 -68.083 1.000 0.710 52 ALA B CA 1
ATOM 9661 C C . ALA B 2 52 ? 4.864 -118.292 -68.937 1.000 0.710 52 ALA B C 1
ATOM 9662 O O . ALA B 2 52 ? 4.655 -119.212 -69.732 1.000 0.710 52 ALA B O 1
ATOM 9669 N N . LYS B 2 53 ? 6.062 -117.704 -68.780 1.000 0.750 53 LYS B N 1
ATOM 9670 C CA . LYS B 2 53 ? 7.264 -118.077 -69.532 1.000 0.750 53 LYS B CA 1
ATOM 9671 C C . LYS B 2 53 ? 7.608 -119.538 -69.263 1.000 0.750 53 LYS B C 1
ATOM 9672 O O . LYS B 2 53 ? 7.750 -120.314 -70.201 1.000 0.750 53 LYS B O 1
ATOM 9691 N N . ASN B 2 54 ? 7.594 -119.911 -67.991 1.000 0.670 54 ASN B N 1
ATOM 9692 C CA . ASN B 2 54 ? 7.819 -121.277 -67.548 1.000 0.670 54 ASN B CA 1
ATOM 9693 C C . ASN B 2 54 ? 6.832 -122.291 -68.168 1.000 0.670 54 ASN B C 1
ATOM 9694 O O . ASN B 2 54 ? 7.249 -123.305 -68.720 1.000 0.670 54 ASN B O 1
ATOM 9705 N N . SER B 2 55 ? 5.527 -121.995 -68.218 1.000 0.700 55 SER B N 1
ATOM 9706 C CA . SER B 2 55 ? 4.529 -122.920 -68.800 1.000 0.700 55 SER B CA 1
ATOM 9707 C C . SER B 2 55 ? 4.720 -123.209 -70.296 1.000 0.700 55 SER B C 1
ATOM 9708 O O . SER B 2 55 ? 4.377 -124.286 -70.786 1.000 0.700 55 SER B O 1
ATOM 9716 N N . VAL B 2 56 ? 5.236 -122.235 -71.040 1.000 0.780 56 VAL B N 1
ATOM 9717 C CA . VAL B 2 56 ? 5.504 -122.361 -72.476 1.000 0.780 56 VAL B CA 1
ATOM 9718 C C . VAL B 2 56 ? 6.723 -123.250 -72.733 1.000 0.780 56 VAL B C 1
ATOM 9719 O O . VAL B 2 56 ? 6.683 -124.079 -73.645 1.000 0.780 56 VAL B O 1
ATOM 9732 N N . ASP B 2 57 ? 7.766 -123.124 -71.910 1.000 0.740 57 ASP B N 1
ATOM 9733 C CA . ASP B 2 57 ? 9.007 -123.897 -72.029 1.000 0.740 57 ASP B CA 1
ATOM 9734 C C . ASP B 2 57 ? 8.801 -125.370 -71.629 1.000 0.740 57 ASP B C 1
ATOM 9735 O O . ASP B 2 57 ? 9.288 -126.284 -72.298 1.000 0.740 57 ASP B O 1
ATOM 9744 N N . THR B 2 58 ? 7.988 -125.635 -70.608 1.000 0.650 58 THR B N 1
ATOM 9745 C CA . THR B 2 58 ? 7.635 -127.010 -70.218 1.000 0.650 58 THR B CA 1
ATOM 9746 C C . THR B 2 58 ? 6.771 -127.688 -71.280 1.000 0.650 58 THR B C 1
ATOM 9747 O O . THR B 2 58 ? 7.006 -128.845 -71.649 1.000 0.650 58 THR B O 1
ATOM 9758 N N . PHE B 2 59 ? 5.804 -126.961 -71.849 1.000 0.750 59 PHE B N 1
ATOM 9759 C CA . PHE B 2 59 ? 5.051 -127.476 -72.989 1.000 0.750 59 PHE B CA 1
ATOM 9760 C C . PHE B 2 59 ? 5.960 -127.692 -74.200 1.000 0.750 59 PHE B C 1
ATOM 9761 O O . PHE B 2 59 ? 5.823 -128.701 -74.880 1.000 0.750 59 PHE B O 1
ATOM 9778 N N . ASN B 2 60 ? 6.942 -126.818 -74.428 1.000 0.770 60 ASN B N 1
ATOM 9779 C CA . ASN B 2 60 ? 7.933 -126.992 -75.481 1.000 0.770 60 ASN B CA 1
ATOM 9780 C C . ASN B 2 60 ? 8.742 -128.285 -75.328 1.000 0.770 60 ASN B C 1
ATOM 9781 O O . ASN B 2 60 ? 8.893 -129.008 -76.305 1.000 0.770 60 ASN B O 1
ATOM 9792 N N . THR B 2 61 ? 9.200 -128.622 -74.124 1.000 0.700 61 THR B N 1
ATOM 9793 C CA . THR B 2 61 ? 9.897 -129.891 -73.850 1.000 0.700 61 THR B CA 1
ATOM 9794 C C . THR B 2 61 ? 8.978 -131.098 -74.023 1.000 0.700 61 THR B C 1
ATOM 9795 O O . THR B 2 61 ? 9.408 -132.127 -74.538 1.000 0.700 61 THR B O 1
ATOM 9806 N N . THR B 2 62 ? 7.695 -130.970 -73.667 1.000 0.680 62 THR B N 1
ATOM 9807 C CA . THR B 2 62 ? 6.700 -132.030 -73.908 1.000 0.680 62 THR B CA 1
ATOM 9808 C C . THR B 2 62 ? 6.507 -132.264 -75.400 1.000 0.680 62 THR B C 1
ATOM 9809 O O . THR B 2 62 ? 6.540 -133.409 -75.845 1.000 0.680 62 THR B O 1
ATOM 9820 N N . VAL B 2 63 ? 6.387 -131.185 -76.181 1.000 0.750 63 VAL B N 1
ATOM 9821 C CA . VAL B 2 63 ? 6.352 -131.270 -77.646 1.000 0.750 63 VAL B CA 1
ATOM 9822 C C . VAL B 2 63 ? 7.629 -131.940 -78.162 1.000 0.750 63 VAL B C 1
ATOM 9823 O O . VAL B 2 63 ? 7.553 -132.837 -78.998 1.000 0.750 63 VAL B O 1
ATOM 9836 N N . THR B 2 64 ? 8.794 -131.592 -77.613 1.000 0.710 64 THR B N 1
ATOM 9837 C CA . THR B 2 64 ? 10.076 -132.189 -78.012 1.000 0.710 64 THR B CA 1
ATOM 9838 C C . THR B 2 64 ? 10.201 -133.692 -77.677 1.000 0.710 64 THR B C 1
ATOM 9839 O O . THR B 2 64 ? 10.700 -134.423 -78.525 1.000 0.710 64 THR B O 1
ATOM 9850 N N . ASN B 2 65 ? 9.742 -134.203 -76.522 1.000 0.620 65 ASN B N 1
ATOM 9851 C CA . ASN B 2 65 ? 9.919 -135.616 -76.106 1.000 0.620 65 ASN B CA 1
ATOM 9852 C C . ASN B 2 65 ? 8.917 -136.592 -76.741 1.000 0.620 65 ASN B C 1
ATOM 9853 O O . ASN B 2 65 ? 9.299 -137.697 -77.132 1.000 0.620 65 ASN B O 1
ATOM 9864 N N . ASP B 2 66 ? 7.654 -136.170 -76.867 1.000 0.670 66 ASP B N 1
ATOM 9865 C CA . ASP B 2 66 ? 6.593 -136.974 -77.488 1.000 0.670 66 ASP B CA 1
ATOM 9866 C C . ASP B 2 66 ? 6.885 -137.189 -78.981 1.000 0.670 66 ASP B C 1
ATOM 9867 O O . ASP B 2 66 ? 6.749 -138.294 -79.504 1.000 0.670 66 ASP B O 1
ATOM 9876 N N . LEU B 2 67 ? 7.394 -136.151 -79.659 1.000 0.730 67 LEU B N 1
ATOM 9877 C CA . LEU B 2 67 ? 7.771 -136.231 -81.070 1.000 0.730 67 LEU B CA 1
ATOM 9878 C C . LEU B 2 67 ? 9.169 -136.842 -81.286 1.000 0.730 67 LEU B C 1
ATOM 9879 O O . LEU B 2 67 ? 9.394 -137.518 -82.295 1.000 0.730 67 LEU B O 1
ATOM 9895 N N . GLY B 2 68 ? 10.096 -136.680 -80.335 1.000 0.730 68 GLY B N 1
ATOM 9896 C CA . GLY B 2 68 ? 11.469 -137.192 -80.416 1.000 0.730 68 GLY B CA 1
ATOM 9897 C C . GLY B 2 68 ? 11.597 -138.727 -80.429 1.000 0.730 68 GLY B C 1
ATOM 9898 O O . GLY B 2 68 ? 12.388 -139.270 -81.207 1.000 0.730 68 GLY B O 1
ATOM 9902 N N . GLU B 2 69 ? 10.816 -139.465 -79.627 1.000 0.640 69 GLU B N 1
ATOM 9903 C CA . GLU B 2 69 ? 10.813 -140.944 -79.683 1.000 0.640 69 GLU B CA 1
ATOM 9904 C C . GLU B 2 69 ? 10.285 -141.479 -81.030 1.000 0.640 69 GLU B C 1
ATOM 9905 O O . GLU B 2 69 ? 10.786 -142.481 -81.557 1.000 0.640 69 GLU B O 1
ATOM 9917 N N . LYS B 2 70 ? 9.311 -140.774 -81.629 1.000 0.740 70 LYS B N 1
ATOM 9918 C CA . LYS B 2 70 ? 8.714 -141.129 -82.927 1.000 0.740 70 LYS B CA 1
ATOM 9919 C C . LYS B 2 70 ? 9.654 -140.805 -84.086 1.000 0.740 70 LYS B C 1
ATOM 9920 O O . LYS B 2 70 ? 9.861 -141.658 -84.950 1.000 0.740 70 LYS B O 1
ATOM 9939 N N . ALA B 2 71 ? 10.286 -139.628 -84.041 1.000 0.770 71 ALA B N 1
ATOM 9940 C CA . ALA B 2 71 ? 11.334 -139.212 -84.968 1.000 0.770 71 ALA B CA 1
ATOM 9941 C C . ALA B 2 71 ? 12.464 -140.262 -85.055 1.000 0.770 71 ALA B C 1
ATOM 9942 O O . ALA B 2 71 ? 12.882 -140.624 -86.150 1.000 0.770 71 ALA B O 1
ATOM 9949 N N . LYS B 2 72 ? 12.890 -140.857 -83.929 1.000 0.740 72 LYS B N 1
ATOM 9950 C CA . LYS B 2 72 ? 13.922 -141.916 -83.910 1.000 0.740 72 LYS B CA 1
ATOM 9951 C C . LYS B 2 72 ? 13.469 -143.249 -84.517 1.000 0.740 72 LYS B C 1
ATOM 9952 O O . LYS B 2 72 ? 14.255 -143.896 -85.207 1.000 0.740 72 LYS B O 1
ATOM 9971 N N . ALA B 2 73 ? 12.233 -143.681 -84.267 1.000 0.770 73 ALA B N 1
ATOM 9972 C CA . ALA B 2 73 ? 11.732 -144.969 -84.753 1.000 0.770 73 ALA B CA 1
ATOM 9973 C C . ALA B 2 73 ? 11.598 -145.026 -86.276 1.000 0.770 73 ALA B C 1
ATOM 9974 O O . ALA B 2 73 ? 11.840 -146.061 -86.898 1.000 0.770 73 ALA B O 1
ATOM 9981 N N . VAL B 2 74 ? 11.236 -143.903 -86.883 1.000 0.830 74 VAL B N 1
ATOM 9982 C CA . VAL B 2 74 ? 11.201 -143.804 -88.340 1.000 0.830 74 VAL B CA 1
ATOM 9983 C C . VAL B 2 74 ? 12.594 -144.018 -88.938 1.000 0.830 74 VAL B C 1
ATOM 9984 O O . VAL B 2 74 ? 12.720 -144.791 -89.882 1.000 0.830 74 VAL B O 1
ATOM 9997 N N . THR B 2 75 ? 13.652 -143.458 -88.351 1.000 0.820 75 THR B N 1
ATOM 9998 C CA . THR B 2 75 ? 15.039 -143.685 -88.796 1.000 0.820 75 THR B CA 1
ATOM 9999 C C . THR B 2 75 ? 15.443 -145.139 -88.733 1.000 0.820 75 THR B C 1
ATOM 10000 O O . THR B 2 75 ? 16.016 -145.678 -89.676 1.000 0.820 75 THR B O 1
ATOM 10011 N N . PHE B 2 76 ? 15.077 -145.804 -87.640 1.000 0.770 76 PHE B N 1
ATOM 10012 C CA . PHE B 2 76 ? 15.294 -147.236 -87.524 1.000 0.770 76 PHE B CA 1
ATOM 10013 C C . PHE B 2 76 ? 14.676 -148.004 -88.711 1.000 0.770 76 PHE B C 1
ATOM 10014 O O . PHE B 2 76 ? 15.278 -148.964 -89.200 1.000 0.770 76 PHE B O 1
ATOM 10031 N N . PHE B 2 77 ? 13.525 -147.568 -89.241 1.000 0.830 77 PHE B N 1
ATOM 10032 C CA . PHE B 2 77 ? 12.928 -148.153 -90.447 1.000 0.830 77 PHE B CA 1
ATOM 10033 C C . PHE B 2 77 ? 13.594 -147.706 -91.760 1.000 0.830 77 PHE B C 1
ATOM 10034 O O . PHE B 2 77 ? 13.699 -148.517 -92.686 1.000 0.830 77 PHE B O 1
ATOM 10051 N N . SER B 2 78 ? 14.079 -146.467 -91.849 1.000 0.830 78 SER B N 1
ATOM 10052 C CA . SER B 2 78 ? 14.736 -145.955 -93.058 1.000 0.830 78 SER B CA 1
ATOM 10053 C C . SER B 2 78 ? 16.099 -146.614 -93.328 1.000 0.830 78 SER B C 1
ATOM 10054 O O . SER B 2 78 ? 16.473 -146.815 -94.484 1.000 0.830 78 SER B O 1
ATOM 10062 N N . GLU B 2 79 ? 16.814 -147.056 -92.291 1.000 0.800 79 GLU B N 1
ATOM 10063 C CA . GLU B 2 79 ? 18.086 -147.789 -92.428 1.000 0.800 79 GLU B CA 1
ATOM 10064 C C . GLU B 2 79 ? 17.917 -149.295 -92.639 1.000 0.800 79 GLU B C 1
ATOM 10065 O O . GLU B 2 79 ? 18.772 -149.975 -93.221 1.000 0.800 79 GLU B O 1
ATOM 10077 N N . SER B 2 80 ? 16.821 -149.832 -92.114 1.000 0.780 80 SER B N 1
ATOM 10078 C CA . SER B 2 80 ? 16.550 -151.260 -92.189 1.000 0.780 80 SER B CA 1
ATOM 10079 C C . SER B 2 80 ? 15.893 -151.668 -93.514 1.000 0.780 80 SER B C 1
ATOM 10080 O O . SER B 2 80 ? 16.076 -152.806 -93.946 1.000 0.780 80 SER B O 1
ATOM 10088 N N . LEU B 2 81 ? 15.178 -150.779 -94.213 1.000 0.800 81 LEU B N 1
ATOM 10089 C CA . LEU B 2 81 ? 14.487 -151.094 -95.471 1.000 0.800 81 LEU B CA 1
ATOM 10090 C C . LEU B 2 81 ? 15.370 -150.859 -96.720 1.000 0.800 81 LEU B C 1
ATOM 10091 O O . LEU B 2 81 ? 16.051 -149.849 -96.848 1.000 0.800 81 LEU B O 1
ATOM 10107 N N . LYS B 2 82 ? 15.350 -151.810 -97.669 1.000 0.810 82 LYS B N 1
ATOM 10108 C CA . LYS B 2 82 ? 16.086 -151.758 -98.957 1.000 0.810 82 LYS B CA 1
ATOM 10109 C C . LYS B 2 82 ? 15.151 -151.985 -100.140 1.000 0.810 82 LYS B C 1
ATOM 10110 O O . LYS B 2 82 ? 14.101 -152.597 -99.965 1.000 0.810 82 LYS B O 1
ATOM 10129 N N . ARG B 2 83 ? 15.571 -151.652 -101.369 1.000 0.770 83 ARG B N 1
ATOM 10130 C CA . ARG B 2 83 ? 14.775 -151.899 -102.596 1.000 0.770 83 ARG B CA 1
ATOM 10131 C C . ARG B 2 83 ? 14.177 -153.305 -102.699 1.000 0.770 83 ARG B C 1
ATOM 10132 O O . ARG B 2 83 ? 13.024 -153.454 -103.106 1.000 0.770 83 ARG B O 1
ATOM 10153 N N . SER B 2 84 ? 14.954 -154.349 -102.382 1.000 0.800 84 SER B N 1
ATOM 10154 C CA . SER B 2 84 ? 14.485 -155.742 -102.434 1.000 0.800 84 SER B CA 1
ATOM 10155 C C . SER B 2 84 ? 13.246 -155.951 -101.568 1.000 0.800 84 SER B C 1
ATOM 10156 O O . SER B 2 84 ? 12.387 -156.732 -101.963 1.000 0.800 84 SER B O 1
ATOM 10164 N N . ALA B 2 85 ? 13.092 -155.192 -100.479 1.000 0.820 85 ALA B N 1
ATOM 10165 C CA . ALA B 2 85 ? 12.011 -155.304 -99.508 1.000 0.820 85 ALA B CA 1
ATOM 10166 C C . ALA B 2 85 ? 10.611 -155.032 -100.117 1.000 0.820 85 ALA B C 1
ATOM 10167 O O . ALA B 2 85 ? 9.600 -155.486 -99.591 1.000 0.820 85 ALA B O 1
ATOM 10174 N N . PHE B 2 86 ? 10.536 -154.419 -101.301 1.000 0.810 86 PHE B N 1
ATOM 10175 C CA . PHE B 2 86 ? 9.275 -154.177 -102.016 1.000 0.810 86 PHE B CA 1
ATOM 10176 C C . PHE B 2 86 ? 8.979 -155.163 -103.144 1.000 0.810 86 PHE B C 1
ATOM 10177 O O . PHE B 2 86 ? 7.875 -155.165 -103.698 1.000 0.810 86 PHE B O 1
ATOM 10194 N N . LYS B 2 87 ? 9.945 -156.021 -103.497 1.000 0.790 87 LYS B N 1
ATOM 10195 C CA . LYS B 2 87 ? 9.804 -156.988 -104.588 1.000 0.790 87 LYS B CA 1
ATOM 10196 C C . LYS B 2 87 ? 9.179 -158.295 -104.112 1.000 0.790 87 LYS B C 1
ATOM 10197 O O . LYS B 2 87 ? 9.713 -158.963 -103.236 1.000 0.790 87 LYS B O 1
ATOM 10216 N N . GLY B 2 88 ? 8.119 -158.702 -104.812 1.000 0.780 88 GLY B N 1
ATOM 10217 C CA . GLY B 2 88 ? 7.433 -159.979 -104.616 1.000 0.780 88 GLY B CA 1
ATOM 10218 C C . GLY B 2 88 ? 6.473 -159.963 -103.427 1.000 0.780 88 GLY B C 1
ATOM 10219 O O . GLY B 2 88 ? 6.712 -159.282 -102.436 1.000 0.780 88 GLY B O 1
ATOM 10223 N N . LYS B 2 89 ? 5.395 -160.756 -103.504 1.000 0.780 89 LYS B N 1
ATOM 10224 C CA . LYS B 2 89 ? 4.366 -160.838 -102.445 1.000 0.780 89 LYS B CA 1
ATOM 10225 C C . LYS B 2 89 ? 4.924 -161.194 -101.063 1.000 0.780 89 LYS B C 1
ATOM 10226 O O . LYS B 2 89 ? 4.307 -160.885 -100.054 1.000 0.780 89 LYS B O 1
ATOM 10245 N N . SER B 2 90 ? 6.093 -161.820 -101.029 1.000 0.820 90 SER B N 1
ATOM 10246 C CA . SER B 2 90 ? 6.713 -162.302 -99.801 1.000 0.820 90 SER B CA 1
ATOM 10247 C C . SER B 2 90 ? 7.357 -161.195 -98.970 1.000 0.820 90 SER B C 1
ATOM 10248 O O . SER B 2 90 ? 6.979 -161.021 -97.817 1.000 0.820 90 SER B O 1
ATOM 10256 N N . ASN B 2 91 ? 8.264 -160.396 -99.552 1.000 0.800 91 ASN B N 1
ATOM 10257 C CA . ASN B 2 91 ? 8.870 -159.262 -98.834 1.000 0.800 91 ASN B CA 1
ATOM 10258 C C . ASN B 2 91 ? 7.792 -158.260 -98.413 1.000 0.800 91 ASN B C 1
ATOM 10259 O O . ASN B 2 91 ? 7.898 -157.586 -97.392 1.000 0.800 91 ASN B O 1
ATOM 10270 N N . GLN B 2 92 ? 6.697 -158.270 -99.173 1.000 0.820 92 GLN B N 1
ATOM 10271 C CA . GLN B 2 92 ? 5.508 -157.508 -98.868 1.000 0.820 92 GLN B CA 1
ATOM 10272 C C . GLN B 2 92 ? 4.750 -158.015 -97.630 1.000 0.820 92 GLN B C 1
ATOM 10273 O O . GLN B 2 92 ? 4.282 -157.168 -96.881 1.000 0.820 92 GLN B O 1
ATOM 10287 N N . GLU B 2 93 ? 4.625 -159.323 -97.376 1.000 0.830 93 GLU B N 1
ATOM 10288 C CA . GLU B 2 93 ? 3.993 -159.878 -96.156 1.000 0.830 93 GLU B CA 1
ATOM 10289 C C . GLU B 2 93 ? 4.911 -159.765 -94.933 1.000 0.830 93 GLU B C 1
ATOM 10290 O O . GLU B 2 93 ? 4.456 -159.426 -93.842 1.000 0.830 93 GLU B O 1
ATOM 10302 N N . GLU B 2 94 ? 6.215 -159.959 -95.125 1.000 0.810 94 GLU B N 1
ATOM 10303 C CA . GLU B 2 94 ? 7.199 -159.892 -94.047 1.000 0.810 94 GLU B CA 1
ATOM 10304 C C . GLU B 2 94 ? 7.370 -158.467 -93.490 1.000 0.810 94 GLU B C 1
ATOM 10305 O O . GLU B 2 94 ? 7.368 -158.298 -92.269 1.000 0.810 94 GLU B O 1
ATOM 10317 N N . ILE B 2 95 ? 7.426 -157.423 -94.343 1.000 0.820 95 ILE B N 1
ATOM 10318 C CA . ILE B 2 95 ? 7.385 -156.016 -93.880 1.000 0.820 95 ILE B CA 1
ATOM 10319 C C . ILE B 2 95 ? 6.078 -155.735 -93.141 1.000 0.820 95 ILE B C 1
ATOM 10320 O O . ILE B 2 95 ? 6.069 -155.023 -92.141 1.000 0.820 95 ILE B O 1
ATOM 10336 N N . LYS B 2 96 ? 4.963 -156.288 -93.615 1.000 0.820 96 LYS B N 1
ATOM 10337 C CA . LYS B 2 96 ? 3.641 -156.012 -93.051 1.000 0.820 96 LYS B CA 1
ATOM 10338 C C . LYS B 2 96 ? 3.502 -156.512 -91.622 1.000 0.820 96 LYS B C 1
ATOM 10339 O O . LYS B 2 96 ? 2.953 -155.806 -90.783 1.000 0.820 96 LYS B O 1
ATOM 10358 N N . ALA B 2 97 ? 4.039 -157.694 -91.338 1.000 0.790 97 ALA B N 1
ATOM 10359 C CA . ALA B 2 97 ? 4.124 -158.193 -89.976 1.000 0.790 97 ALA B CA 1
ATOM 10360 C C . ALA B 2 97 ? 4.917 -157.213 -89.100 1.000 0.790 97 ALA B C 1
ATOM 10361 O O . ALA B 2 97 ? 4.436 -156.818 -88.041 1.000 0.790 97 ALA B O 1
ATOM 10368 N N . LYS B 2 98 ? 6.062 -156.723 -89.595 1.000 0.790 98 LYS B N 1
ATOM 10369 C CA . LYS B 2 98 ? 6.908 -155.770 -88.864 1.000 0.790 98 LYS B CA 1
ATOM 10370 C C . LYS B 2 98 ? 6.221 -154.414 -88.591 1.000 0.790 98 LYS B C 1
ATOM 10371 O O . LYS B 2 98 ? 6.172 -154.019 -87.430 1.000 0.790 98 LYS B O 1
ATOM 10390 N N . PHE B 2 99 ? 5.645 -153.717 -89.585 1.000 0.830 99 PHE B N 1
ATOM 10391 C CA . PHE B 2 99 ? 4.917 -152.443 -89.375 1.000 0.830 99 PHE B CA 1
ATOM 10392 C C . PHE B 2 99 ? 3.677 -152.590 -88.471 1.000 0.830 99 PHE B C 1
ATOM 10393 O O . PHE B 2 99 ? 3.410 -151.705 -87.662 1.000 0.830 99 PHE B O 1
ATOM 10410 N N . SER B 2 100 ? 2.927 -153.699 -88.573 1.000 0.790 100 SER B N 1
ATOM 10411 C CA . SER B 2 100 ? 1.753 -153.969 -87.721 1.000 0.790 100 SER B CA 1
ATOM 10412 C C . SER B 2 100 ? 2.135 -154.265 -86.289 1.000 0.790 100 SER B C 1
ATOM 10413 O O . SER B 2 100 ? 1.503 -153.748 -85.368 1.000 0.790 100 SER B O 1
ATOM 10421 N N . GLN B 2 101 ? 3.180 -155.073 -86.122 1.000 0.710 101 GLN B N 1
ATOM 10422 C CA . GLN B 2 101 ? 3.750 -155.346 -84.819 1.000 0.710 101 GLN B CA 1
ATOM 10423 C C . GLN B 2 101 ? 4.093 -154.020 -84.161 1.000 0.710 101 GLN B C 1
ATOM 10424 O O . GLN B 2 101 ? 3.583 -153.731 -83.089 1.000 0.710 101 GLN B O 1
ATOM 10438 N N . TYR B 2 102 ? 4.799 -153.149 -84.873 1.000 0.740 102 TYR B N 1
ATOM 10439 C CA . TYR B 2 102 ? 5.115 -151.830 -84.360 1.000 0.740 102 TYR B CA 1
ATOM 10440 C C . TYR B 2 102 ? 3.876 -150.988 -83.976 1.000 0.740 102 TYR B C 1
ATOM 10441 O O . TYR B 2 102 ? 3.794 -150.511 -82.846 1.000 0.740 102 TYR B O 1
ATOM 10459 N N . VAL B 2 103 ? 2.896 -150.816 -84.873 1.000 0.780 103 VAL B N 1
ATOM 10460 C CA . VAL B 2 103 ? 1.687 -149.995 -84.623 1.000 0.780 103 VAL B CA 1
ATOM 10461 C C . VAL B 2 103 ? 0.877 -150.512 -83.431 1.000 0.780 103 VAL B C 1
ATOM 10462 O O . VAL B 2 103 ? 0.311 -149.735 -82.677 1.000 0.780 103 VAL B O 1
ATOM 10475 N N . SER B 2 104 ? 0.829 -151.823 -83.218 1.000 0.690 104 SER B N 1
ATOM 10476 C CA . SER B 2 104 ? 0.050 -152.392 -82.113 1.000 0.690 104 SER B CA 1
ATOM 10477 C C . SER B 2 104 ? 0.648 -152.136 -80.730 1.000 0.690 104 SER B C 1
ATOM 10478 O O . SER B 2 104 ? -0.091 -152.003 -79.756 1.000 0.690 104 SER B O 1
ATOM 10486 N N . ILE B 2 105 ? 1.979 -152.082 -80.641 1.000 0.590 105 ILE B N 1
ATOM 10487 C CA . ILE B 2 105 ? 2.680 -151.964 -79.359 1.000 0.590 105 ILE B CA 1
ATOM 10488 C C . ILE B 2 105 ? 2.796 -150.482 -78.938 1.000 0.590 105 ILE B C 1
ATOM 10489 O O . ILE B 2 105 ? 3.078 -150.201 -77.779 1.000 0.590 105 ILE B O 1
ATOM 10505 N N . ASN B 2 106 ? 2.552 -149.520 -79.842 1.000 0.630 106 ASN B N 1
ATOM 10506 C CA . ASN B 2 106 ? 2.900 -148.104 -79.673 1.000 0.630 106 ASN B CA 1
ATOM 10507 C C . ASN B 2 106 ? 1.688 -147.171 -79.892 1.000 0.630 106 ASN B C 1
ATOM 10508 O O . ASN B 2 106 ? 1.400 -146.732 -81.004 1.000 0.630 106 ASN B O 1
ATOM 10519 N N . GLN B 2 107 ? 0.975 -146.814 -78.824 1.000 0.650 107 GLN B N 1
ATOM 10520 C CA . GLN B 2 107 ? -0.133 -145.850 -78.909 1.000 0.650 107 GLN B CA 1
ATOM 10521 C C . GLN B 2 107 ? 0.334 -144.455 -79.398 1.000 0.650 107 GLN B C 1
ATOM 10522 O O . GLN B 2 107 ? 1.517 -144.117 -79.320 1.000 0.650 107 GLN B O 1
ATOM 10536 N N . GLY B 2 108 ? -0.590 -143.630 -79.908 1.000 0.730 108 GLY B N 1
ATOM 10537 C CA . GLY B 2 108 ? -0.304 -142.326 -80.536 1.000 0.730 108 GLY B CA 1
ATOM 10538 C C . GLY B 2 108 ? 0.131 -142.418 -82.008 1.000 0.730 108 GLY B C 1
ATOM 10539 O O . GLY B 2 108 ? 0.045 -141.418 -82.719 1.000 0.730 108 GLY B O 1
ATOM 10543 N N . VAL B 2 109 ? 0.537 -143.614 -82.471 1.000 0.780 109 VAL B N 1
ATOM 10544 C CA . VAL B 2 109 ? 0.848 -143.932 -83.875 1.000 0.780 109 VAL B CA 1
ATOM 10545 C C . VAL B 2 109 ? -0.391 -144.505 -84.555 1.000 0.780 109 VAL B C 1
ATOM 10546 O O . VAL B 2 109 ? -0.828 -145.614 -84.245 1.000 0.780 109 VAL B O 1
ATOM 10559 N N . ALA B 2 110 ? -0.936 -143.752 -85.503 1.000 0.790 110 ALA B N 1
ATOM 10560 C CA . ALA B 2 110 ? -2.106 -144.165 -86.262 1.000 0.790 110 ALA B CA 1
ATOM 10561 C C . ALA B 2 110 ? -1.767 -145.215 -87.340 1.000 0.790 110 ALA B C 1
ATOM 10562 O O . ALA B 2 110 ? -2.486 -146.205 -87.467 1.000 0.790 110 ALA B O 1
ATOM 10569 N N . ARG B 2 111 ? -0.682 -145.036 -88.120 1.000 0.840 111 ARG B N 1
ATOM 10570 C CA . ARG B 2 111 ? -0.250 -145.977 -89.181 1.000 0.840 111 ARG B CA 1
ATOM 10571 C C . ARG B 2 111 ? 1.224 -145.818 -89.573 1.000 0.840 111 ARG B C 1
ATOM 10572 O O . ARG B 2 111 ? 1.767 -144.717 -89.537 1.000 0.840 111 ARG B O 1
ATOM 10593 N N . ILE B 2 112 ? 1.849 -146.922 -89.992 1.000 0.870 112 ILE B N 1
ATOM 10594 C CA . ILE B 2 112 ? 3.194 -146.933 -90.599 1.000 0.870 112 ILE B CA 1
ATOM 10595 C C . ILE B 2 112 ? 3.107 -147.453 -92.026 1.000 0.870 112 ILE B C 1
ATOM 10596 O O . ILE B 2 112 ? 2.508 -148.509 -92.273 1.000 0.870 112 ILE B O 1
ATOM 10612 N N . TYR B 2 113 ? 3.729 -146.730 -92.959 1.000 0.880 113 TYR B N 1
ATOM 10613 C CA . TYR B 2 113 ? 3.739 -147.096 -94.369 1.000 0.880 113 TYR B CA 1
ATOM 10614 C C . TYR B 2 113 ? 5.077 -146.856 -95.071 1.000 0.880 113 TYR B C 1
ATOM 10615 O O . TYR B 2 113 ? 5.837 -145.962 -94.716 1.000 0.880 113 TYR B O 1
ATOM 10633 N N . GLY B 2 114 ? 5.356 -147.695 -96.075 1.000 0.870 114 GLY B N 1
ATOM 10634 C CA . GLY B 2 114 ? 6.544 -147.660 -96.923 1.000 0.870 114 GLY B CA 1
ATOM 10635 C C . GLY B 2 114 ? 6.154 -147.531 -98.393 1.000 0.870 114 GLY B C 1
ATOM 10636 O O . GLY B 2 114 ? 5.469 -148.410 -98.925 1.000 0.870 114 GLY B O 1
ATOM 10640 N N . GLY B 2 115 ? 6.578 -146.433 -99.030 1.000 0.870 115 GLY B N 1
ATOM 10641 C CA . GLY B 2 115 ? 6.486 -146.216 -100.475 1.000 0.870 115 GLY B CA 1
ATOM 10642 C C . GLY B 2 115 ? 7.832 -146.478 -101.153 1.000 0.870 115 GLY B C 1
ATOM 10643 O O . GLY B 2 115 ? 8.822 -145.877 -100.748 1.000 0.870 115 GLY B O 1
ATOM 10647 N N . ALA B 2 116 ? 7.863 -147.339 -102.176 1.000 0.850 116 ALA B N 1
ATOM 10648 C CA . ALA B 2 116 ? 9.036 -147.610 -103.014 1.000 0.850 116 ALA B CA 1
ATOM 10649 C C . ALA B 2 116 ? 9.015 -146.840 -104.339 1.000 0.850 116 ALA B C 1
ATOM 10650 O O . ALA B 2 116 ? 7.951 -146.503 -104.866 1.000 0.850 116 ALA B O 1
ATOM 10657 N N . ASP B 2 117 ? 10.199 -146.658 -104.917 1.000 0.840 117 ASP B N 1
ATOM 10658 C CA . ASP B 2 117 ? 10.465 -145.897 -106.146 1.000 0.840 117 ASP B CA 1
ATOM 10659 C C . ASP B 2 117 ? 9.633 -146.291 -107.391 1.000 0.840 117 ASP B C 1
ATOM 10660 O O . ASP B 2 117 ? 9.226 -145.451 -108.193 1.000 0.840 117 ASP B O 1
ATOM 10669 N N . ASN B 2 118 ? 9.317 -147.562 -107.580 1.000 0.830 118 ASN B N 1
ATOM 10670 C CA . ASN B 2 118 ? 8.566 -148.072 -108.730 1.000 0.830 118 ASN B CA 1
ATOM 10671 C C . ASN B 2 118 ? 7.028 -147.961 -108.620 1.000 0.830 118 ASN B C 1
ATOM 10672 O O . ASN B 2 118 ? 6.345 -148.223 -109.613 1.000 0.830 118 ASN B O 1
ATOM 10683 N N . GLY B 2 119 ? 6.490 -147.590 -107.450 1.000 0.860 119 GLY B N 1
ATOM 10684 C CA . GLY B 2 119 ? 5.046 -147.459 -107.196 1.000 0.860 119 GLY B CA 1
ATOM 10685 C C . GLY B 2 119 ? 4.469 -148.431 -106.167 1.000 0.860 119 GLY B C 1
ATOM 10686 O O . GLY B 2 119 ? 3.254 -148.553 -106.035 1.000 0.860 119 GLY B O 1
ATOM 10690 N N . THR B 2 120 ? 5.312 -149.131 -105.422 1.000 0.860 120 THR B N 1
ATOM 10691 C CA . THR B 2 120 ? 4.826 -150.066 -104.403 1.000 0.860 120 THR B CA 1
ATOM 10692 C C . THR B 2 120 ? 4.533 -149.318 -103.094 1.000 0.860 120 THR B C 1
ATOM 10693 O O . THR B 2 120 ? 5.346 -148.507 -102.662 1.000 0.860 120 THR B O 1
ATOM 10704 N N . TYR B 2 121 ? 3.389 -149.582 -102.453 1.000 0.880 121 TYR B N 1
ATOM 10705 C CA . TYR B 2 121 ? 2.996 -149.010 -101.155 1.000 0.880 121 TYR B CA 1
ATOM 10706 C C . TYR B 2 121 ? 2.603 -150.142 -100.204 1.000 0.880 121 TYR B C 1
ATOM 10707 O O . TYR B 2 121 ? 1.776 -150.990 -100.541 1.000 0.880 121 TYR B O 1
ATOM 10725 N N . VAL B 2 122 ? 3.202 -150.168 -99.022 1.000 0.870 122 VAL B N 1
ATOM 10726 C CA . VAL B 2 122 ? 2.864 -151.092 -97.936 1.000 0.870 122 VAL B CA 1
ATOM 10727 C C . VAL B 2 122 ? 2.418 -150.245 -96.754 1.000 0.870 122 VAL B C 1
ATOM 10728 O O . VAL B 2 122 ? 3.071 -149.251 -96.469 1.000 0.870 122 VAL B O 1
ATOM 10741 N N . GLN B 2 123 ? 1.345 -150.631 -96.059 1.000 0.860 123 GLN B N 1
ATOM 10742 C CA . GLN B 2 123 ? 0.929 -149.978 -94.811 1.000 0.860 123 GLN B CA 1
ATOM 10743 C C . GLN B 2 123 ? 0.471 -150.980 -93.743 1.000 0.860 123 GLN B C 1
ATOM 10744 O O . GLN B 2 123 ? 0.005 -152.078 -94.082 1.000 0.860 123 GLN B O 1
ATOM 10758 N N . ALA B 2 124 ? 0.551 -150.558 -92.477 1.000 0.830 124 ALA B N 1
ATOM 10759 C CA . ALA B 2 124 ? -0.066 -151.196 -91.322 1.000 0.830 124 ALA B CA 1
ATOM 10760 C C . ALA B 2 124 ? -0.885 -150.190 -90.496 1.000 0.830 124 ALA B C 1
ATOM 10761 O O . ALA B 2 124 ? -0.346 -149.134 -90.146 1.000 0.830 124 ALA B O 1
ATOM 10768 N N . PRO B 2 125 ? -2.145 -150.527 -90.149 1.000 0.780 125 PRO B N 1
ATOM 10769 C CA . PRO B 2 125 ? -2.907 -151.747 -90.496 1.000 0.780 125 PRO B CA 1
ATOM 10770 C C . PRO B 2 125 ? -3.421 -151.757 -91.959 1.000 0.780 125 PRO B C 1
ATOM 10771 O O . PRO B 2 125 ? -3.264 -150.781 -92.688 1.000 0.780 125 PRO B O 1
ATOM 10782 N N . LYS B 2 126 ? -4.019 -152.866 -92.435 1.000 0.750 126 LYS B N 1
ATOM 10783 C CA . LYS B 2 126 ? -4.543 -152.979 -93.817 1.000 0.750 126 LYS B CA 1
ATOM 10784 C C . LYS B 2 126 ? -5.855 -152.200 -93.952 1.000 0.750 126 LYS B C 1
ATOM 10785 O O . LYS B 2 126 ? -6.883 -152.650 -93.458 1.000 0.750 126 LYS B O 1
ATOM 10804 N N . GLU B 2 127 ? -5.834 -151.093 -94.679 1.000 0.760 127 GLU B N 1
ATOM 10805 C CA . GLU B 2 127 ? -7.034 -150.310 -94.976 1.000 0.760 127 GLU B CA 1
ATOM 10806 C C . GLU B 2 127 ? -7.355 -150.331 -96.462 1.000 0.760 127 GLU B C 1
ATOM 10807 O O . GLU B 2 127 ? -6.522 -150.658 -97.313 1.000 0.760 127 GLU B O 1
ATOM 10819 N N . LYS B 2 128 ? -8.612 -150.027 -96.773 1.000 0.740 128 LYS B N 1
ATOM 10820 C CA . LYS B 2 128 ? -9.069 -149.915 -98.152 1.000 0.740 128 LYS B CA 1
ATOM 10821 C C . LYS B 2 128 ? -8.432 -148.663 -98.767 1.000 0.740 128 LYS B C 1
ATOM 10822 O O . LYS B 2 128 ? -8.711 -147.560 -98.315 1.000 0.740 128 LYS B O 1
ATOM 10841 N N . LEU B 2 129 ? -7.591 -148.845 -99.784 1.000 0.730 129 LEU B N 1
ATOM 10842 C CA . LEU B 2 129 ? -6.943 -147.754 -100.528 1.000 0.730 129 LEU B CA 1
ATOM 10843 C C . LEU B 2 129 ? -7.878 -147.229 -101.647 1.000 0.730 129 LEU B C 1
ATOM 10844 O O . LEU B 2 129 ? -8.563 -148.070 -102.244 1.000 0.730 129 LEU B O 1
ATOM 10860 N N . PRO B 2 130 ? -7.909 -145.901 -101.959 1.000 0.730 130 PRO B N 1
ATOM 10861 C CA . PRO B 2 130 ? -8.557 -145.374 -103.176 1.000 0.730 130 PRO B CA 1
ATOM 10862 C C . PRO B 2 130 ? -8.034 -146.057 -104.468 1.000 0.730 130 PRO B C 1
ATOM 10863 O O . PRO B 2 130 ? -6.860 -146.420 -104.533 1.000 0.730 130 PRO B O 1
ATOM 10874 N N . GLU B 2 131 ? -8.861 -146.239 -105.512 1.000 0.780 131 GLU B N 1
ATOM 10875 C CA . GLU B 2 131 ? -8.433 -146.832 -106.803 1.000 0.780 131 GLU B CA 1
ATOM 10876 C C . GLU B 2 131 ? -7.346 -145.976 -107.495 1.000 0.780 131 GLU B C 1
ATOM 10877 O O . GLU B 2 131 ? -7.391 -144.748 -107.440 1.000 0.780 131 GLU B O 1
ATOM 10889 N N . GLY B 2 132 ? -6.347 -146.610 -108.128 1.000 0.800 132 GLY B N 1
ATOM 10890 C CA . GLY B 2 132 ? -5.231 -145.905 -108.786 1.000 0.800 132 GLY B CA 1
ATOM 10891 C C . GLY B 2 132 ? -4.226 -145.207 -107.844 1.000 0.800 132 GLY B C 1
ATOM 10892 O O . GLY B 2 132 ? -3.522 -144.297 -108.279 1.000 0.800 132 GLY B O 1
ATOM 10896 N N . TYR B 2 133 ? -4.161 -145.589 -106.560 1.000 0.780 133 TYR B N 1
ATOM 10897 C CA . TYR B 2 133 ? -3.262 -144.986 -105.560 1.000 0.780 133 TYR B CA 1
ATOM 10898 C C . TYR B 2 133 ? -1.767 -145.114 -105.923 1.000 0.780 133 TYR B C 1
ATOM 10899 O O . TYR B 2 133 ? -1.265 -146.219 -106.112 1.000 0.780 133 TYR B O 1
ATOM 10917 N N . ASP B 2 134 ? -1.042 -143.989 -105.927 1.000 0.810 134 ASP B N 1
ATOM 10918 C CA . ASP B 2 134 ? 0.414 -143.906 -106.119 1.000 0.810 134 ASP B CA 1
ATOM 10919 C C . ASP B 2 134 ? 1.046 -143.113 -104.953 1.000 0.810 134 ASP B C 1
ATOM 10920 O O . ASP B 2 134 ? 0.719 -141.931 -104.774 1.000 0.810 134 ASP B O 1
ATOM 10929 N N . PRO B 2 135 ? 1.941 -143.71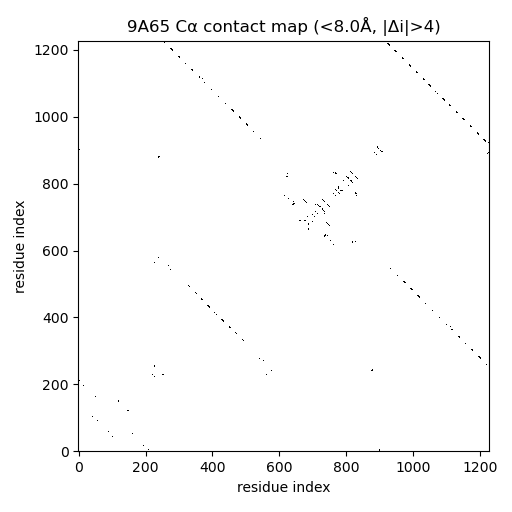6 -104.146 1.000 0.850 135 PRO B N 1
ATOM 10930 C CA . PRO B 2 135 ? 2.554 -143.043 -103.000 1.000 0.850 135 PRO B CA 1
ATOM 10931 C C . PRO B 2 135 ? 3.430 -141.854 -103.405 1.000 0.850 135 PRO B C 1
ATOM 10932 O O . PRO B 2 135 ? 3.557 -140.899 -102.647 1.000 0.850 135 PRO B O 1
ATOM 10943 N N . ARG B 2 136 ? 3.990 -141.865 -104.616 1.000 0.840 136 ARG B N 1
ATOM 10944 C CA . ARG B 2 136 ? 4.991 -140.889 -105.064 1.000 0.840 136 ARG B CA 1
ATOM 10945 C C . ARG B 2 136 ? 4.402 -139.501 -105.338 1.000 0.840 136 ARG B C 1
ATOM 10946 O O . ARG B 2 136 ? 5.149 -138.535 -105.446 1.000 0.840 136 ARG B O 1
ATOM 10967 N N . GLN B 2 137 ? 3.076 -139.373 -105.457 1.000 0.830 137 GLN B N 1
ATOM 10968 C CA . GLN B 2 137 ? 2.383 -138.088 -105.677 1.000 0.830 137 GLN B CA 1
ATOM 10969 C C . GLN B 2 137 ? 1.910 -137.405 -104.393 1.000 0.830 137 GLN B C 1
ATOM 10970 O O . GLN B 2 137 ? 1.324 -136.320 -104.411 1.000 0.830 137 GLN B O 1
ATOM 10984 N N . ARG B 2 138 ? 2.108 -138.072 -103.264 1.000 0.800 138 ARG B N 1
ATOM 10985 C CA . ARG B 2 138 ? 1.657 -137.571 -101.973 1.000 0.800 138 ARG B CA 1
ATOM 10986 C C . ARG B 2 138 ? 2.729 -136.627 -101.369 1.000 0.800 138 ARG B C 1
ATOM 10987 O O . ARG B 2 138 ? 3.903 -136.984 -101.499 1.000 0.800 138 ARG B O 1
ATOM 11008 N N . PRO B 2 139 ? 2.372 -135.487 -100.698 1.000 0.810 139 PRO B N 1
ATOM 11009 C CA . PRO B 2 139 ? 3.337 -134.563 -100.066 1.000 0.810 139 PRO B CA 1
ATOM 11010 C C . PRO B 2 139 ? 4.383 -135.274 -99.191 1.000 0.810 139 PRO B C 1
ATOM 11011 O O . PRO B 2 139 ? 5.570 -135.108 -99.416 1.000 0.810 139 PRO B O 1
ATOM 11022 N N . TRP B 2 140 ? 3.981 -136.222 -98.331 1.000 0.820 140 TRP B N 1
ATOM 11023 C CA . TRP B 2 140 ? 4.899 -136.952 -97.432 1.000 0.820 140 TRP B CA 1
ATOM 11024 C C . TRP B 2 140 ? 6.038 -137.723 -98.126 1.000 0.820 140 TRP B C 1
ATOM 11025 O O . TRP B 2 140 ? 7.122 -137.848 -97.562 1.000 0.820 140 TRP B O 1
ATOM 11046 N N . TYR B 2 141 ? 5.810 -138.268 -99.328 1.000 0.820 141 TYR B N 1
ATOM 11047 C CA . TYR B 2 141 ? 6.853 -138.975 -100.083 1.000 0.820 141 TYR B CA 1
ATOM 11048 C C . TYR B 2 141 ? 7.778 -137.945 -100.728 1.000 0.820 141 TYR B C 1
ATOM 11049 O O . TYR B 2 141 ? 8.999 -138.045 -100.663 1.000 0.820 141 TYR B O 1
ATOM 11067 N N . GLN B 2 142 ? 7.184 -136.926 -101.347 1.000 0.820 142 GLN B N 1
ATOM 11068 C CA . GLN B 2 142 ? 7.909 -135.879 -102.064 1.000 0.820 142 GLN B CA 1
ATOM 11069 C C . GLN B 2 142 ? 8.775 -135.024 -101.139 1.000 0.820 142 GLN B C 1
ATOM 11070 O O . GLN B 2 142 ? 9.878 -134.630 -101.516 1.000 0.820 142 GLN B O 1
ATOM 11084 N N . ASP B 2 143 ? 8.288 -134.757 -99.935 1.000 0.840 143 ASP B N 1
ATOM 11085 C CA . ASP B 2 143 ? 8.972 -133.921 -98.963 1.000 0.840 143 ASP B CA 1
ATOM 11086 C C . ASP B 2 143 ? 10.150 -134.672 -98.339 1.000 0.840 143 ASP B C 1
ATOM 11087 O O . ASP B 2 143 ? 11.256 -134.134 -98.307 1.000 0.840 143 ASP B O 1
ATOM 11096 N N . ALA B 2 144 ? 9.968 -135.947 -97.971 1.000 0.850 144 ALA B N 1
ATOM 11097 C CA . ALA B 2 144 ? 11.072 -136.798 -97.527 1.000 0.850 144 ALA B CA 1
ATOM 11098 C C . ALA B 2 144 ? 12.177 -136.929 -98.594 1.000 0.850 144 ALA B C 1
ATOM 11099 O O . ALA B 2 144 ? 13.353 -136.865 -98.248 1.000 0.850 144 ALA B O 1
ATOM 11106 N N . MET B 2 145 ? 11.819 -137.003 -99.887 1.000 0.850 145 MET B N 1
ATOM 11107 C CA . MET B 2 145 ? 12.796 -136.979 -100.990 1.000 0.850 145 MET B CA 1
ATOM 11108 C C . MET B 2 145 ? 13.516 -135.624 -101.130 1.000 0.850 145 MET B C 1
ATOM 11109 O O . MET B 2 145 ? 14.698 -135.603 -101.459 1.000 0.850 145 MET B O 1
ATOM 11123 N N . LYS B 2 146 ? 12.836 -134.481 -100.913 1.000 0.820 146 LYS B N 1
ATOM 11124 C CA . LYS B 2 146 ? 13.454 -133.136 -101.001 1.000 0.820 146 LYS B CA 1
ATOM 11125 C C . LYS B 2 146 ? 14.450 -132.865 -99.875 1.000 0.820 146 LYS B C 1
ATOM 11126 O O . LYS B 2 146 ? 15.402 -132.124 -100.101 1.000 0.820 146 LYS B O 1
ATOM 11145 N N . ALA B 2 147 ? 14.219 -133.427 -98.692 1.000 0.810 147 ALA B N 1
ATOM 11146 C CA . ALA B 2 147 ? 15.100 -133.275 -97.538 1.000 0.810 147 ALA B CA 1
ATOM 11147 C C . ALA B 2 147 ? 16.345 -134.191 -97.571 1.000 0.810 147 ALA B C 1
ATOM 11148 O O . ALA B 2 147 ? 17.231 -134.012 -96.740 1.000 0.810 147 ALA B O 1
ATOM 11155 N N . GLY B 2 148 ? 16.445 -135.144 -98.517 1.000 0.800 148 GLY B N 1
ATOM 11156 C CA . GLY B 2 148 ? 17.681 -135.888 -98.819 1.000 0.800 148 GLY B CA 1
ATOM 11157 C C . GLY B 2 148 ? 18.225 -136.776 -97.689 1.000 0.800 148 GLY B C 1
ATOM 11158 O O . GLY B 2 148 ? 19.442 -136.937 -97.580 1.000 0.800 148 GLY B O 1
ATOM 11162 N N . GLY B 2 149 ? 17.353 -137.288 -96.811 1.000 0.820 149 GLY B N 1
ATOM 11163 C CA . GLY B 2 149 ? 17.714 -138.162 -95.684 1.000 0.820 149 GLY B CA 1
ATOM 11164 C C . GLY B 2 149 ? 17.468 -137.575 -94.292 1.000 0.820 149 GLY B C 1
ATOM 11165 O O . GLY B 2 149 ? 17.574 -138.290 -93.295 1.000 0.820 149 GLY B O 1
ATOM 11169 N N . GLU B 2 150 ? 17.100 -136.304 -94.186 1.000 0.840 150 GLU B N 1
ATOM 11170 C CA . GLU B 2 150 ? 16.689 -135.730 -92.902 1.000 0.840 150 GLU B CA 1
ATOM 11171 C C . GLU B 2 150 ? 15.224 -136.024 -92.542 1.000 0.840 150 GLU B C 1
ATOM 11172 O O . GLU B 2 150 ? 14.400 -136.357 -93.397 1.000 0.840 150 GLU B O 1
ATOM 11184 N N . ILE B 2 151 ? 14.899 -135.884 -91.250 1.000 0.830 151 ILE B N 1
ATOM 11185 C CA . ILE B 2 151 ? 13.533 -136.023 -90.729 1.000 0.830 151 ILE B CA 1
ATOM 11186 C C . ILE B 2 151 ? 12.685 -134.827 -91.183 1.000 0.830 151 ILE B C 1
ATOM 11187 O O . ILE B 2 151 ? 13.001 -133.687 -90.851 1.000 0.830 151 ILE B O 1
ATOM 11203 N N . VAL B 2 152 ? 11.580 -135.082 -91.898 1.000 0.820 152 VAL B N 1
ATOM 11204 C CA . VAL B 2 152 ? 10.578 -134.063 -92.266 1.000 0.820 152 VAL B CA 1
ATOM 11205 C C . VAL B 2 152 ? 9.304 -134.251 -91.437 1.000 0.820 152 VAL B C 1
ATOM 11206 O O . VAL B 2 152 ? 8.753 -135.351 -91.402 1.000 0.820 152 VAL B O 1
ATOM 11219 N N . VAL B 2 153 ? 8.808 -133.179 -90.803 1.000 0.800 153 VAL B N 1
ATOM 11220 C CA . VAL B 2 153 ? 7.528 -133.157 -90.064 1.000 0.800 153 VAL B CA 1
ATOM 11221 C C . VAL B 2 153 ? 6.549 -132.205 -90.757 1.000 0.800 153 VAL B C 1
ATOM 11222 O O . VAL B 2 153 ? 6.847 -131.024 -90.936 1.000 0.800 153 VAL B O 1
ATOM 11235 N N . THR B 2 154 ? 5.387 -132.718 -91.173 1.000 0.760 154 THR B N 1
ATOM 11236 C CA . THR B 2 154 ? 4.357 -131.925 -91.871 1.000 0.760 154 THR B CA 1
ATOM 11237 C C . THR B 2 154 ? 3.592 -130.991 -90.911 1.000 0.760 154 THR B C 1
ATOM 11238 O O . THR B 2 154 ? 3.465 -131.286 -89.722 1.000 0.760 154 THR B O 1
ATOM 11249 N N . ASP B 2 155 ? 3.001 -129.895 -91.414 1.000 0.750 155 ASP B N 1
ATOM 11250 C CA . ASP B 2 155 ? 1.958 -129.150 -90.678 1.000 0.750 155 ASP B CA 1
ATOM 11251 C C . ASP B 2 155 ? 0.765 -130.096 -90.348 1.000 0.750 155 ASP B C 1
ATOM 11252 O O . ASP B 2 155 ? 0.563 -131.090 -91.055 1.000 0.750 155 ASP B O 1
ATOM 11261 N N . PRO B 2 156 ? -0.045 -129.838 -89.305 1.000 0.750 156 PRO B N 1
ATOM 11262 C CA . PRO B 2 156 ? -1.164 -130.709 -88.938 1.000 0.750 156 PRO B CA 1
ATOM 11263 C C . PRO B 2 156 ? -2.248 -130.766 -90.010 1.000 0.750 156 PRO B C 1
ATOM 11264 O O . PRO B 2 156 ? -2.591 -129.750 -90.618 1.000 0.750 156 PRO B O 1
ATOM 11275 N N . TYR B 2 157 ? -2.863 -131.930 -90.180 1.000 0.710 157 TYR B N 1
ATOM 11276 C CA . TYR B 2 157 ? -3.943 -132.112 -91.142 1.000 0.710 157 TYR B CA 1
ATOM 11277 C C . TYR B 2 157 ? -4.985 -133.126 -90.663 1.000 0.710 157 TYR B C 1
ATOM 11278 O O . TYR B 2 157 ? -4.770 -133.880 -89.720 1.000 0.710 157 TYR B O 1
ATOM 11296 N N . VAL B 2 158 ? -6.145 -133.122 -91.321 1.000 0.720 158 VAL B N 1
ATOM 11297 C CA . VAL B 2 158 ? -7.239 -134.081 -91.105 1.000 0.720 158 VAL B CA 1
ATOM 11298 C C . VAL B 2 158 ? -7.006 -135.293 -92.020 1.000 0.720 158 VAL B C 1
ATOM 11299 O O . VAL B 2 158 ? -6.961 -135.119 -93.241 1.000 0.720 158 VAL B O 1
ATOM 11312 N N . ALA B 2 159 ? -6.843 -136.504 -91.479 1.000 0.630 159 ALA B N 1
ATOM 11313 C CA . ALA B 2 159 ? -6.648 -137.722 -92.266 1.000 0.630 159 ALA B CA 1
ATOM 11314 C C . ALA B 2 159 ? -7.919 -138.085 -93.049 1.000 0.630 159 ALA B C 1
ATOM 11315 O O . ALA B 2 159 ? -9.041 -137.954 -92.564 1.000 0.630 159 ALA B O 1
ATOM 11322 N N . ALA B 2 160 ? -7.764 -138.591 -94.271 1.000 0.640 160 ALA B N 1
ATOM 11323 C CA . ALA B 2 160 ? -8.910 -138.963 -95.104 1.000 0.640 160 ALA B CA 1
ATOM 11324 C C . ALA B 2 160 ? -9.668 -140.207 -94.595 1.000 0.640 160 ALA B C 1
ATOM 11325 O O . ALA B 2 160 ? -10.733 -140.524 -95.116 1.000 0.640 160 ALA B O 1
ATOM 11332 N N . SER B 2 161 ? -9.096 -140.937 -93.635 1.000 0.600 161 SER B N 1
ATOM 11333 C CA . SER B 2 161 ? -9.501 -142.292 -93.256 1.000 0.600 161 SER B CA 1
ATOM 11334 C C . SER B 2 161 ? -10.645 -142.346 -92.258 1.000 0.600 161 SER B C 1
ATOM 11335 O O . SER B 2 161 ? -11.689 -142.942 -92.484 1.000 0.600 161 SER B O 1
ATOM 11343 N N . ASP B 2 162 ? -10.387 -141.755 -91.120 1.000 0.630 162 ASP B N 1
ATOM 11344 C CA . ASP B 2 162 ? -11.125 -141.852 -89.875 1.000 0.630 162 ASP B CA 1
ATOM 11345 C 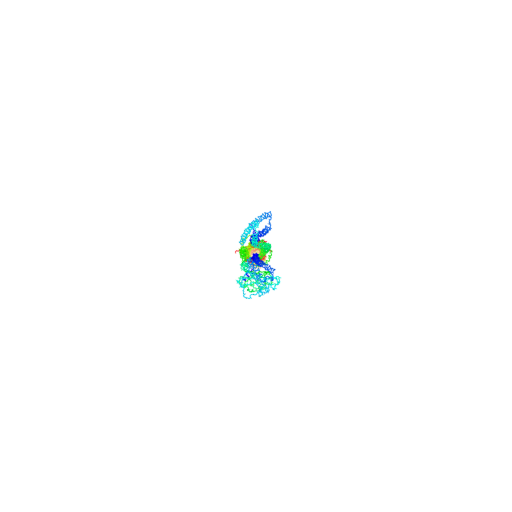C . ASP B 2 162 ? -11.454 -140.441 -89.369 1.000 0.630 162 ASP B C 1
ATOM 11346 O O . ASP B 2 162 ? -12.106 -140.303 -88.341 1.000 0.630 162 ASP B O 1
ATOM 11355 N N . GLY B 2 163 ? -11.029 -139.399 -90.105 1.000 0.700 163 GLY B N 1
ATOM 11356 C CA . GLY B 2 163 ? -11.230 -137.986 -89.786 1.000 0.700 163 GLY B CA 1
ATOM 11357 C C . GLY B 2 163 ? -10.349 -137.455 -88.651 1.000 0.700 163 GLY B C 1
ATOM 11358 O O . GLY B 2 163 ? -10.504 -136.287 -88.284 1.000 0.700 163 GLY B O 1
ATOM 11362 N N . SER B 2 164 ? -9.448 -138.280 -88.101 1.000 0.700 164 SER B N 1
ATOM 11363 C CA . SER B 2 164 ? -8.544 -137.906 -87.009 1.000 0.700 164 SER B CA 1
ATOM 11364 C C . SER B 2 164 ? -7.493 -136.887 -87.467 1.000 0.700 164 SER B C 1
ATOM 11365 O O . SER B 2 164 ? -7.124 -136.826 -88.645 1.000 0.700 164 SER B O 1
ATOM 11373 N N . MET B 2 165 ? -7.041 -136.031 -86.544 1.000 0.750 165 MET B N 1
ATOM 11374 C CA . MET B 2 165 ? -6.042 -135.001 -86.832 1.000 0.750 165 MET B CA 1
ATOM 11375 C C . MET B 2 165 ? -4.639 -135.527 -86.541 1.000 0.750 165 MET B C 1
ATOM 11376 O O . MET B 2 165 ? -4.392 -136.145 -85.504 1.000 0.750 165 MET B O 1
ATOM 11390 N N . VAL B 2 166 ? -3.717 -135.288 -87.466 1.000 0.800 166 VAL B N 1
ATOM 11391 C CA . VAL B 2 166 ? -2.418 -135.959 -87.478 1.000 0.800 166 VAL B CA 1
ATOM 11392 C C . VAL B 2 166 ? -1.295 -135.063 -87.995 1.000 0.800 166 VAL B C 1
ATOM 11393 O O . VAL B 2 166 ? -1.530 -134.076 -88.695 1.000 0.800 166 VAL B O 1
ATOM 11406 N N . ILE B 2 167 ? -0.067 -135.452 -87.660 1.000 0.810 167 ILE B N 1
ATOM 11407 C CA . ILE B 2 167 ? 1.191 -135.028 -88.295 1.000 0.810 167 ILE B CA 1
ATOM 11408 C C . ILE B 2 167 ? 1.919 -136.297 -88.791 1.000 0.810 167 ILE B C 1
ATOM 11409 O O . ILE B 2 167 ? 1.963 -137.275 -88.050 1.000 0.810 167 ILE B O 1
ATOM 11425 N N . THR B 2 168 ? 2.470 -136.334 -90.014 1.000 0.820 168 THR B N 1
ATOM 11426 C CA . THR B 2 168 ? 3.292 -137.466 -90.503 1.000 0.820 168 THR B CA 1
ATOM 11427 C C . THR B 2 168 ? 4.768 -137.146 -90.305 1.000 0.820 168 THR B C 1
ATOM 11428 O O . THR B 2 168 ? 5.227 -136.102 -90.762 1.000 0.820 168 THR B O 1
ATOM 11439 N N . ILE B 2 169 ? 5.550 -138.046 -89.724 1.000 0.860 169 ILE B N 1
ATOM 11440 C CA . ILE B 2 169 ? 7.013 -137.963 -89.775 1.000 0.860 169 ILE B CA 1
ATOM 11441 C C . ILE B 2 169 ? 7.501 -138.840 -90.920 1.000 0.860 169 ILE B C 1
ATOM 11442 O O . ILE B 2 169 ? 7.204 -140.033 -90.937 1.000 0.860 169 ILE B O 1
ATOM 11458 N N . ALA B 2 170 ? 8.237 -138.272 -91.868 1.000 0.880 170 ALA B N 1
ATOM 11459 C CA . ALA B 2 170 ? 8.709 -138.990 -93.047 1.000 0.880 170 ALA B CA 1
ATOM 11460 C C . ALA B 2 170 ? 10.230 -138.891 -93.195 1.000 0.880 170 ALA B C 1
ATOM 11461 O O . ALA B 2 170 ? 10.831 -137.876 -92.839 1.000 0.880 170 ALA B O 1
ATOM 11468 N N . GLN B 2 171 ? 10.841 -139.950 -93.733 1.000 0.900 171 GLN B N 1
ATOM 11469 C CA . GLN B 2 171 ? 12.266 -139.970 -94.049 1.000 0.900 171 GLN B CA 1
ATOM 11470 C C . GLN B 2 171 ? 12.568 -140.895 -95.234 1.000 0.900 171 GLN B C 1
ATOM 11471 O O . GLN B 2 171 ? 11.975 -141.969 -95.391 1.000 0.900 171 GLN B O 1
ATOM 11485 N N . GLU B 2 172 ? 13.512 -140.463 -96.066 1.000 0.890 172 GLU B N 1
ATOM 11486 C CA . GLU B 2 172 ? 14.042 -141.221 -97.201 1.000 0.890 172 GLU B CA 1
ATOM 11487 C C . GLU B 2 172 ? 14.794 -142.497 -96.758 1.000 0.890 172 GLU B C 1
ATOM 11488 O O . GLU B 2 172 ? 15.511 -142.471 -95.756 1.000 0.890 172 GLU B O 1
ATOM 11500 N N . LEU B 2 173 ? 14.646 -143.605 -97.512 1.000 0.860 173 LEU B N 1
ATOM 11501 C CA . LEU B 2 173 ? 15.409 -144.854 -97.341 1.000 0.860 173 LEU B CA 1
ATOM 11502 C C . LEU B 2 173 ? 16.891 -144.621 -97.634 1.000 0.860 173 LEU B C 1
ATOM 11503 O O . LEU B 2 173 ? 17.232 -143.968 -98.614 1.000 0.860 173 LEU B O 1
ATOM 11519 N N . LYS B 2 174 ? 17.785 -145.243 -96.857 1.000 0.820 174 LYS B N 1
ATOM 11520 C CA . LYS B 2 174 ? 19.241 -144.989 -96.918 1.000 0.820 174 LYS B CA 1
ATOM 11521 C C . LYS B 2 174 ? 19.890 -145.223 -98.298 1.000 0.820 174 LYS B C 1
ATOM 11522 O O . LYS B 2 174 ? 21.005 -144.772 -98.542 1.000 0.820 174 LYS B O 1
ATOM 11541 N N . ASP B 2 175 ? 19.221 -145.945 -99.192 1.000 0.820 175 ASP B N 1
ATOM 11542 C CA . ASP B 2 175 ? 19.648 -146.221 -100.569 1.000 0.820 175 ASP B CA 1
ATOM 11543 C C . ASP B 2 175 ? 18.907 -145.402 -101.644 1.000 0.820 175 ASP B C 1
ATOM 11544 O O . ASP B 2 175 ? 19.149 -145.595 -102.837 1.000 0.820 175 ASP B O 1
ATOM 11553 N N . GLY B 2 176 ? 17.971 -144.544 -101.245 1.000 0.860 176 GLY B N 1
ATOM 11554 C CA . GLY B 2 176 ? 17.097 -143.791 -102.139 1.000 0.860 176 GLY B CA 1
ATOM 11555 C C . GLY B 2 176 ? 16.022 -144.638 -102.829 1.000 0.860 176 GLY B C 1
ATOM 11556 O O . GLY B 2 176 ? 15.413 -144.188 -103.796 1.000 0.860 176 GLY B O 1
ATOM 11560 N N . SER B 2 177 ? 15.762 -145.878 -102.391 1.000 0.870 177 SER B N 1
ATOM 11561 C CA . SER B 2 177 ? 14.747 -146.746 -103.015 1.000 0.870 177 SER B CA 1
ATOM 11562 C C . SER B 2 177 ? 13.306 -146.482 -102.553 1.000 0.870 177 SER B C 1
ATOM 11563 O O . SER B 2 177 ? 12.394 -147.191 -102.998 1.000 0.870 177 SER B O 1
ATOM 11571 N N . GLY B 2 178 ? 13.080 -145.473 -101.693 1.000 0.880 178 GLY B N 1
ATOM 11572 C CA . GLY B 2 178 ? 11.758 -145.119 -101.172 1.000 0.880 178 GLY B CA 1
ATOM 11573 C C . GLY B 2 178 ? 11.741 -144.152 -99.980 1.000 0.880 178 GLY B C 1
ATOM 11574 O O . GLY B 2 178 ? 12.751 -143.563 -99.605 1.000 0.880 178 GLY B O 1
ATOM 11578 N N . VAL B 2 179 ? 10.568 -144.036 -99.358 1.000 0.910 179 VAL B N 1
ATOM 11579 C CA . VAL B 2 179 ? 10.299 -143.261 -98.139 1.000 0.910 179 VAL B CA 1
ATOM 11580 C C . VAL B 2 179 ? 9.465 -144.130 -97.200 1.000 0.910 179 VAL B C 1
ATOM 11581 O O . VAL B 2 179 ? 8.475 -144.737 -97.624 1.000 0.910 179 VAL B O 1
ATOM 11594 N N . VAL B 2 180 ? 9.839 -144.192 -95.926 1.000 0.900 180 VAL B N 1
ATOM 11595 C CA . VAL B 2 180 ? 8.989 -144.725 -94.850 1.000 0.900 180 VAL B CA 1
ATOM 11596 C C . VAL B 2 180 ? 8.466 -143.546 -94.022 1.000 0.900 180 VAL B C 1
ATOM 11597 O O . VAL B 2 180 ? 9.206 -142.594 -93.785 1.000 0.900 180 VAL B O 1
ATOM 11610 N N . ALA B 2 181 ? 7.192 -143.549 -93.622 1.000 0.890 181 ALA B N 1
ATOM 11611 C CA . ALA B 2 181 ? 6.578 -142.435 -92.894 1.000 0.890 181 ALA B CA 1
ATOM 11612 C C . ALA B 2 181 ? 5.564 -142.908 -91.824 1.000 0.890 181 ALA B C 1
ATOM 11613 O O . ALA B 2 181 ? 5.062 -144.037 -91.901 1.000 0.890 181 ALA B O 1
ATOM 11620 N N . MET B 2 182 ? 5.303 -142.062 -90.815 1.000 0.870 182 MET B N 1
ATOM 11621 C CA . MET B 2 182 ? 4.524 -142.370 -89.606 1.000 0.870 182 MET B CA 1
ATOM 11622 C C . MET B 2 182 ? 3.497 -141.288 -89.270 1.000 0.870 182 MET B C 1
ATOM 11623 O O . MET B 2 182 ? 3.883 -140.177 -88.918 1.000 0.870 182 MET B O 1
ATOM 11637 N N . ASP B 2 183 ? 2.214 -141.654 -89.261 1.000 0.850 183 ASP B N 1
ATOM 11638 C CA . ASP B 2 183 ? 1.137 -140.754 -88.824 1.000 0.850 183 ASP B CA 1
ATOM 11639 C C . ASP B 2 183 ? 0.996 -140.744 -87.287 1.000 0.850 183 ASP B C 1
ATOM 11640 O O . ASP B 2 183 ? 0.716 -141.789 -86.690 1.000 0.850 183 ASP B O 1
ATOM 11649 N N . ILE B 2 184 ? 1.147 -139.563 -86.658 1.000 0.810 184 ILE B N 1
ATOM 11650 C CA . ILE B 2 184 ? 0.971 -139.293 -85.216 1.000 0.810 184 ILE B CA 1
ATOM 11651 C C . ILE B 2 184 ? -0.349 -138.563 -84.993 1.000 0.810 184 ILE B C 1
ATOM 11652 O O . ILE B 2 184 ? -0.490 -137.383 -85.322 1.000 0.810 184 ILE B O 1
ATOM 11668 N N . THR B 2 185 ? -1.308 -139.268 -84.399 1.000 0.770 185 THR B N 1
ATOM 11669 C CA . THR B 2 185 ? -2.520 -138.651 -83.838 1.000 0.770 185 THR B CA 1
ATOM 11670 C C . THR B 2 185 ? -2.145 -137.647 -82.737 1.000 0.770 185 THR B C 1
ATOM 11671 O O . THR B 2 185 ? -1.508 -138.047 -81.764 1.000 0.770 185 THR B O 1
ATOM 11682 N N . ILE B 2 186 ? -2.530 -136.361 -82.871 1.000 0.740 186 ILE B N 1
ATOM 11683 C CA . ILE B 2 186 ? -2.076 -135.239 -82.003 1.000 0.740 186 ILE B CA 1
ATOM 11684 C C . ILE B 2 186 ? -3.037 -134.827 -80.861 1.000 0.740 186 ILE B C 1
ATOM 11685 O O . ILE B 2 186 ? -2.725 -133.913 -80.100 1.000 0.740 186 ILE B O 1
ATOM 11701 N N . ASP B 2 187 ? -4.182 -135.488 -80.660 1.000 0.700 187 ASP B N 1
ATOM 11702 C CA . ASP B 2 187 ? -5.216 -135.073 -79.683 1.000 0.700 187 ASP B CA 1
ATOM 11703 C C . ASP B 2 187 ? -4.749 -135.006 -78.224 1.000 0.700 187 ASP B C 1
ATOM 11704 O O . ASP B 2 187 ? -5.164 -134.127 -77.469 1.000 0.700 187 ASP B O 1
ATOM 11713 N N . LYS B 2 188 ? -3.848 -135.902 -77.818 1.000 0.610 188 LYS B N 1
ATOM 11714 C CA . LYS B 2 188 ? -3.324 -135.934 -76.445 1.000 0.610 188 LYS B CA 1
ATOM 11715 C C . LYS B 2 188 ? -2.479 -134.706 -76.100 1.000 0.610 188 LYS B C 1
ATOM 11716 O O . LYS B 2 188 ? -2.594 -134.174 -74.997 1.000 0.610 188 LYS B O 1
ATOM 11735 N N . LEU B 2 189 ? -1.676 -134.237 -77.058 1.000 0.660 189 LEU B N 1
ATOM 11736 C CA . LEU B 2 189 ? -0.913 -132.987 -76.971 1.000 0.660 189 LEU B CA 1
ATOM 11737 C C . LEU B 2 189 ? -1.857 -131.782 -76.878 1.000 0.660 189 LEU B C 1
ATOM 11738 O O . LEU B 2 189 ? -1.621 -130.850 -76.108 1.000 0.660 189 LEU B O 1
ATOM 11754 N N . LEU B 2 190 ? -2.966 -131.826 -77.623 1.000 0.710 190 LEU B N 1
ATOM 11755 C CA . LEU B 2 190 ? -3.999 -130.791 -77.586 1.000 0.710 190 LEU B CA 1
ATOM 11756 C C . LEU B 2 190 ? -4.724 -130.742 -76.242 1.000 0.710 190 LEU B C 1
ATOM 11757 O O . LEU B 2 190 ? -4.996 -129.662 -75.715 1.000 0.710 190 LEU B O 1
ATOM 11773 N N . GLU B 2 191 ? -5.038 -131.899 -75.673 1.000 0.670 191 GLU B N 1
ATOM 11774 C CA . GLU B 2 191 ? -5.680 -131.990 -74.367 1.000 0.670 191 GLU B CA 1
ATOM 11775 C C . GLU B 2 191 ? -4.782 -131.404 -73.261 1.000 0.670 191 GLU B C 1
ATOM 11776 O O . GLU B 2 191 ? -5.261 -130.651 -72.411 1.000 0.670 191 GLU B O 1
ATOM 11788 N N . GLN B 2 192 ? -3.466 -131.633 -73.328 1.000 0.620 192 GLN B N 1
ATOM 11789 C CA . GLN B 2 192 ? -2.493 -131.065 -72.386 1.000 0.620 192 GLN B CA 1
ATOM 11790 C C . GLN B 2 192 ? -2.338 -129.541 -72.515 1.000 0.620 192 GLN B C 1
ATOM 11791 O O . GLN B 2 192 ? -2.337 -128.832 -71.502 1.000 0.620 192 GLN B O 1
ATOM 11805 N N . MET B 2 193 ? -2.297 -129.003 -73.740 1.000 0.690 193 MET B N 1
ATOM 11806 C CA . MET B 2 193 ? -2.232 -127.549 -73.943 1.000 0.690 193 MET B CA 1
ATOM 11807 C C . MET B 2 193 ? -3.433 -126.825 -73.305 1.000 0.690 193 MET B C 1
ATOM 11808 O O . MET B 2 193 ? -3.277 -125.724 -72.782 1.000 0.690 193 MET B O 1
ATOM 11822 N N . LYS B 2 194 ? -4.614 -127.466 -73.235 1.000 0.670 194 LYS B N 1
ATOM 11823 C CA . LYS B 2 194 ? -5.821 -126.900 -72.594 1.000 0.670 194 LYS B CA 1
ATOM 11824 C C . LYS B 2 194 ? -5.729 -126.725 -71.076 1.000 0.670 194 LYS B C 1
ATOM 11825 O O . LYS B 2 194 ? -6.581 -126.042 -70.510 1.000 0.670 194 LYS B O 1
ATOM 11844 N N . GLN B 2 195 ? -4.745 -127.314 -70.403 1.000 0.610 195 GLN B N 1
ATOM 11845 C CA . GLN B 2 195 ? -4.558 -127.129 -68.960 1.000 0.610 195 GLN B CA 1
ATOM 11846 C C . GLN B 2 195 ? -3.600 -125.983 -68.621 1.000 0.610 195 GLN B C 1
ATOM 11847 O O . GLN B 2 195 ? -3.496 -125.608 -67.452 1.000 0.610 195 GLN B O 1
ATOM 11861 N N . ILE B 2 196 ? -2.934 -125.403 -69.625 1.000 0.600 196 ILE B N 1
ATOM 11862 C CA . ILE B 2 196 ? -1.992 -124.305 -69.424 1.000 0.600 196 ILE B CA 1
ATOM 11863 C C . ILE B 2 196 ? -2.760 -122.987 -69.229 1.000 0.600 196 ILE B C 1
ATOM 11864 O O . ILE B 2 196 ? -3.279 -122.401 -70.187 1.000 0.600 196 ILE B O 1
ATOM 11880 N N . LYS B 2 197 ? -2.813 -122.509 -67.975 1.000 0.640 197 LYS B N 1
ATOM 11881 C CA . LYS B 2 197 ? -3.326 -121.182 -67.603 1.000 0.640 197 LYS B CA 1
ATOM 11882 C C . LYS B 2 197 ? -2.195 -120.185 -67.458 1.000 0.640 197 LYS B C 1
ATOM 11883 O O . LYS B 2 197 ? -1.181 -120.462 -66.832 1.000 0.640 197 LYS B O 1
ATOM 11902 N N . VAL B 2 198 ? -2.431 -118.994 -67.977 1.000 0.710 198 VAL B N 1
ATOM 11903 C CA . VAL B 2 198 ? -1.504 -117.874 -67.864 1.000 0.710 198 VAL B CA 1
ATOM 11904 C C . VAL B 2 198 ? -2.218 -116.793 -67.044 1.000 0.710 198 VAL B C 1
ATOM 11905 O O . VAL B 2 198 ? -2.978 -116.010 -67.599 1.000 0.710 198 VAL B O 1
ATOM 11918 N N . GLY B 2 199 ? -2.067 -116.810 -65.709 1.000 0.630 199 GLY B N 1
ATOM 11919 C CA . GLY B 2 199 ? -2.845 -115.970 -64.772 1.000 0.630 199 GLY B CA 1
ATOM 11920 C C . GLY B 2 199 ? -4.209 -116.575 -64.386 1.000 0.630 199 GLY B C 1
ATOM 11921 O O . GLY B 2 199 ? -4.326 -117.789 -64.202 1.000 0.630 199 GLY B O 1
ATOM 11925 N N . LYS B 2 200 ? -5.254 -115.745 -64.253 1.000 0.650 200 LYS B N 1
ATOM 11926 C CA . LYS B 2 200 ? -6.645 -116.186 -64.033 1.000 0.650 200 LYS B CA 1
ATOM 11927 C C . LYS B 2 200 ? -7.388 -116.449 -65.340 1.000 0.650 200 LYS B C 1
ATOM 11928 O O . LYS B 2 200 ? -8.052 -117.483 -65.452 1.000 0.650 200 LYS B O 1
ATOM 11947 N N . GLU B 2 201 ? -7.292 -115.540 -66.305 1.000 0.730 201 GLU B N 1
ATOM 11948 C CA . GLU B 2 201 ? -8.070 -115.563 -67.548 1.000 0.730 201 GLU B CA 1
ATOM 11949 C C . GLU B 2 201 ? -7.231 -115.840 -68.804 1.000 0.730 201 GLU B C 1
ATOM 11950 O O . GLU B 2 201 ? -7.792 -116.099 -69.873 1.000 0.730 201 GLU B O 1
ATOM 11962 N N . GLY B 2 202 ? -5.900 -115.841 -68.696 1.000 0.770 202 GLY B N 1
ATOM 11963 C CA . GLY B 2 202 ? -5.011 -116.163 -69.812 1.000 0.770 202 GLY B CA 1
ATOM 11964 C C . GLY B 2 202 ? -4.865 -117.663 -70.128 1.000 0.770 202 GLY B C 1
ATOM 11965 O O . GLY B 2 202 ? -5.239 -118.536 -69.341 1.000 0.770 202 GLY B O 1
ATOM 11969 N N . TYR B 2 203 ? -4.330 -117.971 -71.315 1.000 0.800 203 TYR B N 1
ATOM 11970 C CA . TYR B 2 203 ? -4.290 -119.302 -71.954 1.000 0.800 203 TYR B CA 1
ATOM 11971 C C . TYR B 2 203 ? -3.066 -119.463 -72.882 1.000 0.800 203 TYR B C 1
ATOM 11972 O O . TYR B 2 203 ? -2.418 -118.473 -73.236 1.000 0.800 203 TYR B O 1
ATOM 11990 N N . ALA B 2 204 ? -2.780 -120.693 -73.325 1.000 0.820 204 ALA B N 1
ATOM 11991 C CA . ALA B 2 204 ? -1.742 -120.992 -74.317 1.000 0.820 204 ALA B CA 1
ATOM 11992 C C . ALA B 2 204 ? -2.292 -121.167 -75.746 1.000 0.820 204 ALA B C 1
ATOM 11993 O O . ALA B 2 204 ? -3.461 -121.510 -75.954 1.000 0.820 204 ALA B O 1
ATOM 12000 N N . PHE B 2 205 ? -1.444 -120.918 -76.742 1.000 0.860 205 PHE B N 1
ATOM 12001 C CA . PHE B 2 205 ? -1.730 -121.200 -78.144 1.000 0.860 205 PHE B CA 1
ATOM 12002 C C . PHE B 2 205 ? -0.484 -121.647 -78.926 1.000 0.860 205 PHE B C 1
ATOM 12003 O O . PHE B 2 205 ? 0.640 -121.288 -78.584 1.000 0.860 205 PHE B O 1
ATOM 12020 N N . ILE B 2 206 ? -0.697 -122.432 -79.989 1.000 0.850 206 ILE B N 1
ATOM 12021 C CA . ILE B 2 206 ? 0.343 -122.989 -80.868 1.000 0.850 206 ILE B CA 1
ATOM 12022 C C . ILE B 2 206 ? 0.093 -122.547 -82.310 1.000 0.850 206 ILE B C 1
ATOM 12023 O O . ILE B 2 206 ? -1.053 -122.542 -82.775 1.000 0.850 206 ILE B O 1
ATOM 12039 N N . ALA B 2 207 ? 1.163 -122.243 -83.038 1.000 0.880 207 ALA B N 1
ATOM 12040 C CA . ALA B 2 207 ? 1.107 -121.851 -84.435 1.000 0.880 207 ALA B CA 1
ATOM 12041 C C . ALA B 2 207 ? 2.231 -122.447 -85.292 1.000 0.880 207 ALA B C 1
ATOM 12042 O O . ALA B 2 207 ? 3.330 -122.726 -84.821 1.000 0.880 207 ALA B O 1
ATOM 12049 N N . THR B 2 208 ? 1.953 -122.595 -86.581 1.000 0.810 208 THR B N 1
ATOM 12050 C CA . THR B 2 208 ? 2.854 -123.205 -87.567 1.000 0.810 208 THR B CA 1
ATOM 12051 C C . THR B 2 208 ? 3.928 -122.239 -88.059 1.000 0.810 208 THR B C 1
ATOM 12052 O O . THR B 2 208 ? 3.811 -121.018 -87.917 1.000 0.810 208 THR B O 1
ATOM 12063 N N . LYS B 2 209 ? 4.942 -122.766 -88.756 1.000 0.800 209 LYS B N 1
ATOM 12064 C CA . LYS B 2 209 ? 5.933 -121.945 -89.472 1.000 0.800 209 LYS B CA 1
ATOM 12065 C C . LYS B 2 209 ? 5.285 -121.047 -90.543 1.000 0.800 209 LYS B C 1
ATOM 12066 O O . LYS B 2 209 ? 5.754 -119.939 -90.799 1.000 0.800 209 LYS B O 1
ATOM 12085 N N . ASN B 2 210 ? 4.154 -121.481 -91.103 1.000 0.770 210 ASN B N 1
ATOM 12086 C CA . ASN B 2 210 ? 3.368 -120.764 -92.112 1.000 0.770 210 ASN B CA 1
ATOM 12087 C C . ASN B 2 210 ? 2.312 -119.816 -91.532 1.000 0.770 210 ASN B C 1
ATOM 12088 O O . ASN B 2 210 ? 1.522 -119.233 -92.282 1.000 0.770 210 ASN B O 1
ATOM 12099 N N . LYS B 2 211 ? 2.331 -119.614 -90.211 1.000 0.850 211 LYS B N 1
ATOM 12100 C CA . LYS B 2 211 ? 1.454 -118.676 -89.509 1.000 0.850 211 LYS B CA 1
ATOM 12101 C C . LYS B 2 211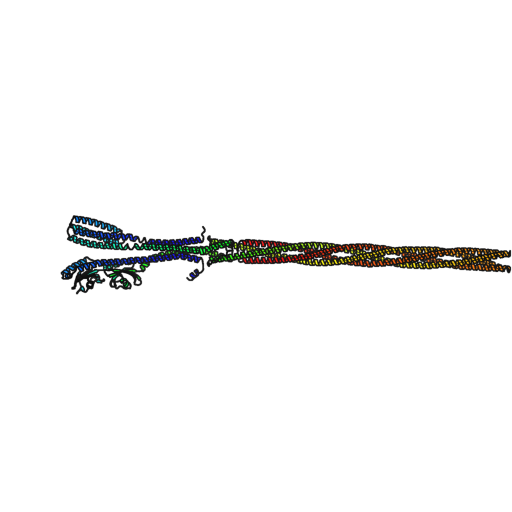 ? -0.017 -119.052 -89.642 1.000 0.850 211 LYS B C 1
ATOM 12102 O O . LYS B 2 211 ? -0.869 -118.244 -90.020 1.000 0.850 211 LYS B O 1
ATOM 12121 N N . THR B 2 212 ? -0.330 -120.266 -89.243 1.000 0.830 212 THR B N 1
ATOM 12122 C CA . THR B 2 212 ? -1.695 -120.712 -88.968 1.000 0.830 212 THR B CA 1
ATOM 12123 C C . THR B 2 212 ? -1.766 -121.281 -87.556 1.000 0.830 212 THR B C 1
ATOM 12124 O O . THR B 2 212 ? -0.744 -121.701 -87.014 1.000 0.830 212 THR B O 1
ATOM 12135 N N . TYR B 2 213 ? -2.939 -121.280 -86.923 1.000 0.840 213 TYR B N 1
ATOM 12136 C CA . TYR B 2 213 ? -3.111 -121.911 -85.614 1.000 0.840 213 TYR B CA 1
ATOM 12137 C C . TYR B 2 213 ? -3.023 -123.436 -85.741 1.000 0.840 213 TYR B C 1
ATOM 12138 O O . TYR B 2 213 ? -3.676 -124.035 -86.595 1.000 0.840 213 TYR B O 1
ATOM 12156 N N . VAL B 2 214 ? -2.238 -124.062 -84.867 1.000 0.790 214 VAL B N 1
ATOM 12157 C CA . VAL B 2 214 ? -2.304 -125.507 -84.599 1.000 0.790 214 VAL B CA 1
ATOM 12158 C C . VAL B 2 214 ? -3.379 -125.748 -83.547 1.000 0.790 214 VAL B C 1
ATOM 12159 O O . VAL B 2 214 ? -4.246 -126.598 -83.728 1.000 0.790 214 VAL B O 1
ATOM 12172 N N . ALA B 2 215 ? -3.355 -124.947 -82.474 1.000 0.790 215 ALA B N 1
ATOM 12173 C CA . ALA B 2 215 ? -4.356 -124.997 -81.426 1.000 0.790 215 ALA B CA 1
ATOM 12174 C C . ALA B 2 215 ? -4.431 -123.686 -80.638 1.000 0.790 215 ALA B C 1
ATOM 12175 O O . ALA B 2 215 ? -3.427 -123.060 -80.307 1.000 0.790 215 ALA B O 1
ATOM 12182 N N . HIS B 2 216 ? -5.651 -123.258 -80.356 1.000 0.800 216 HIS B N 1
ATOM 12183 C CA . HIS B 2 216 ? -5.977 -122.037 -79.639 1.000 0.800 216 HIS B CA 1
ATOM 12184 C C . HIS B 2 216 ? -7.402 -122.214 -79.117 1.000 0.800 216 HIS B C 1
ATOM 12185 O O . HIS B 2 216 ? -8.218 -122.900 -79.723 1.000 0.800 216 HIS B O 1
ATOM 12199 N N . LYS B 2 217 ? -7.738 -121.577 -78.007 1.000 0.740 217 LYS B N 1
ATOM 12200 C CA . LYS B 2 217 ? -9.055 -121.696 -77.371 1.000 0.740 217 LYS B CA 1
ATOM 12201 C C . LYS B 2 217 ? -10.243 -121.329 -78.289 1.000 0.740 217 LYS B C 1
ATOM 12202 O O . LYS B 2 217 ? -11.222 -122.064 -78.338 1.000 0.740 217 LYS B O 1
ATOM 12221 N N . ASN B 2 218 ? -10.139 -120.198 -79.004 1.000 0.770 218 ASN B N 1
ATOM 12222 C CA . ASN B 2 218 ? -11.224 -119.604 -79.816 1.000 0.770 218 ASN B CA 1
ATOM 12223 C C . ASN B 2 218 ? -11.047 -119.734 -81.346 1.000 0.770 218 ASN B C 1
ATOM 12224 O O . ASN B 2 218 ? -11.859 -119.188 -82.087 1.000 0.770 218 ASN B O 1
ATOM 12235 N N . HIS B 2 219 ? -9.994 -120.410 -81.818 1.000 0.790 219 HIS B N 1
ATOM 12236 C CA . HIS B 2 219 ? -9.674 -120.507 -83.250 1.000 0.790 219 HIS B CA 1
ATOM 12237 C C . HIS B 2 219 ? -9.505 -121.974 -83.674 1.000 0.790 219 HIS B C 1
ATOM 12238 O O . HIS B 2 219 ? -8.976 -122.781 -82.906 1.000 0.790 219 HIS B O 1
ATOM 12252 N N . LYS B 2 220 ? -9.966 -122.328 -84.887 1.000 0.730 220 LYS B N 1
ATOM 12253 C CA . LYS B 2 220 ? -9.801 -123.678 -85.463 1.000 0.730 220 LYS B CA 1
ATOM 12254 C C . LYS B 2 220 ? -8.408 -123.822 -86.074 1.000 0.730 220 LYS B C 1
ATOM 12255 O O . LYS B 2 220 ? -7.772 -122.842 -86.456 1.000 0.730 220 LYS B O 1
ATOM 12274 N N . ALA B 2 221 ? -7.950 -125.057 -86.212 1.000 0.740 221 ALA B N 1
ATOM 12275 C CA . ALA B 2 221 ? -6.687 -125.334 -86.873 1.000 0.740 221 ALA B CA 1
ATOM 12276 C C . ALA B 2 221 ? -6.697 -124.873 -88.341 1.000 0.740 221 ALA B C 1
ATOM 12277 O O . ALA B 2 221 ? -7.724 -124.913 -89.022 1.000 0.740 221 ALA B O 1
ATOM 12284 N N . GLY B 2 222 ? -5.540 -124.430 -88.820 1.000 0.750 222 GLY B N 1
ATOM 12285 C CA . GLY B 2 222 ? -5.369 -123.949 -90.191 1.000 0.750 222 GLY B CA 1
ATOM 12286 C C . GLY B 2 222 ? -5.829 -122.506 -90.429 1.000 0.750 222 GLY B C 1
ATOM 12287 O O . GLY B 2 222 ? -5.545 -121.949 -91.489 1.000 0.750 222 GLY B O 1
ATOM 12291 N N . GLU B 2 223 ? -6.479 -121.862 -89.458 1.000 0.810 223 GLU B N 1
ATOM 12292 C CA . GLU B 2 223 ? -6.862 -120.450 -89.546 1.000 0.810 223 GLU B CA 1
ATOM 12293 C C . GLU B 2 223 ? -5.610 -119.543 -89.467 1.000 0.810 223 GLU B C 1
ATOM 12294 O O . GLU B 2 223 ? -4.724 -119.779 -88.641 1.000 0.810 223 GLU B O 1
ATOM 12306 N N . LYS B 2 224 ? -5.485 -118.531 -90.346 1.000 0.820 224 LYS B N 1
ATOM 12307 C CA . LYS B 2 224 ? -4.312 -117.627 -90.398 1.000 0.820 224 LYS B CA 1
ATOM 12308 C C . LYS B 2 224 ? -4.275 -116.695 -89.188 1.000 0.820 224 LYS B C 1
ATOM 12309 O O . LYS B 2 224 ? -5.277 -116.044 -88.903 1.000 0.820 224 LYS B O 1
ATOM 12328 N N . LEU B 2 225 ? -3.111 -116.556 -88.544 1.000 0.820 225 LEU B N 1
ATOM 12329 C CA . LEU B 2 225 ? -2.962 -115.583 -87.457 1.000 0.820 225 LEU B CA 1
ATOM 12330 C C . LEU B 2 225 ? -3.096 -114.153 -87.986 1.000 0.820 225 LEU B C 1
ATOM 12331 O O . LEU B 2 225 ? -2.554 -113.802 -89.038 1.000 0.820 225 LEU B O 1
ATOM 12347 N N . SER B 2 226 ? -3.774 -113.317 -87.206 1.000 0.790 226 SER B N 1
ATOM 12348 C CA . SER B 2 226 ? -4.079 -111.937 -87.566 1.000 0.790 226 SER B CA 1
ATOM 12349 C C . SER B 2 226 ? -3.687 -110.959 -86.465 1.000 0.790 226 SER B C 1
ATOM 12350 O O . SER B 2 226 ? -4.003 -111.161 -85.292 1.000 0.790 226 SER B O 1
ATOM 12358 N N . GLY B 2 227 ? -3.056 -109.861 -86.875 1.000 0.780 227 GLY B N 1
ATOM 12359 C CA . GLY B 2 227 ? -2.656 -108.749 -86.016 1.000 0.780 227 GLY B CA 1
ATOM 12360 C C . GLY B 2 227 ? -1.147 -108.501 -86.026 1.000 0.780 227 GLY B C 1
ATOM 12361 O O . GLY B 2 227 ? -0.351 -109.375 -86.366 1.000 0.780 227 GLY B O 1
ATOM 12365 N N . ASP B 2 228 ? -0.743 -107.297 -85.627 1.000 0.790 228 ASP B N 1
ATOM 12366 C CA . ASP B 2 228 ? 0.658 -106.837 -85.681 1.000 0.790 228 ASP B CA 1
ATOM 12367 C C . ASP B 2 228 ? 1.608 -107.654 -84.808 1.000 0.790 228 ASP B C 1
ATOM 12368 O O . ASP B 2 228 ? 2.804 -107.798 -85.072 1.000 0.790 228 ASP B O 1
ATOM 12377 N N . TRP B 2 229 ? 1.062 -108.216 -83.742 1.000 0.820 229 TRP B N 1
ATOM 12378 C CA . TRP B 2 229 ? 1.797 -109.055 -82.819 1.000 0.820 229 TRP B CA 1
ATOM 12379 C C . TRP B 2 229 ? 2.375 -110.307 -83.503 1.000 0.820 229 TRP B C 1
ATOM 12380 O O . TRP B 2 229 ? 3.436 -110.767 -83.088 1.000 0.820 229 TRP B O 1
ATOM 12401 N N . VAL B 2 230 ? 1.770 -110.794 -84.599 1.000 0.830 230 VAL B N 1
ATOM 12402 C CA . VAL B 2 230 ? 2.273 -111.937 -85.381 1.000 0.830 230 VAL B CA 1
ATOM 12403 C C . VAL B 2 230 ? 3.628 -111.611 -86.014 1.000 0.830 230 VAL B C 1
ATOM 12404 O O . VAL B 2 230 ? 4.531 -112.441 -85.993 1.000 0.830 230 VAL B O 1
ATOM 12417 N N . ALA B 2 231 ? 3.819 -110.393 -86.535 1.000 0.820 231 ALA B N 1
ATOM 12418 C CA . ALA B 2 231 ? 5.097 -109.996 -87.133 1.000 0.820 231 ALA B CA 1
ATOM 12419 C C . ALA B 2 231 ? 6.226 -109.972 -86.095 1.000 0.820 231 ALA B C 1
ATOM 12420 O O . ALA B 2 231 ? 7.340 -110.401 -86.380 1.000 0.820 231 ALA B O 1
ATOM 12427 N N . LYS B 2 232 ? 5.917 -109.523 -84.877 1.000 0.840 232 LYS B N 1
ATOM 12428 C CA . LYS B 2 232 ? 6.876 -109.470 -83.772 1.000 0.840 232 LYS B CA 1
ATOM 12429 C C . LYS B 2 232 ? 7.214 -110.861 -83.232 1.000 0.840 232 LYS B C 1
ATOM 12430 O O . LYS B 2 232 ? 8.384 -111.162 -83.033 1.000 0.840 232 LYS B O 1
ATOM 12449 N N . MET B 2 233 ? 6.211 -111.715 -83.020 1.000 0.840 233 MET B N 1
ATOM 12450 C CA . MET B 2 233 ? 6.406 -113.064 -82.469 1.000 0.840 233 MET B CA 1
ATOM 12451 C C . MET B 2 233 ? 7.313 -113.938 -83.348 1.000 0.840 233 MET B C 1
ATOM 12452 O O . MET B 2 233 ? 8.083 -114.748 -82.843 1.000 0.840 233 MET B O 1
ATOM 12466 N N . TYR B 2 234 ? 7.239 -113.775 -84.669 1.000 0.830 234 TYR B N 1
ATOM 12467 C CA . TYR B 2 234 ? 8.072 -114.518 -85.618 1.000 0.830 234 TYR B CA 1
ATOM 12468 C C . TYR B 2 234 ? 9.421 -113.838 -85.930 1.000 0.830 234 TYR B C 1
ATOM 12469 O O . TYR B 2 234 ? 10.139 -114.322 -86.801 1.000 0.830 234 TYR B O 1
ATOM 12487 N N . ALA B 2 235 ? 9.771 -112.739 -85.248 1.000 0.820 235 ALA B N 1
ATOM 12488 C CA . ALA B 2 235 ? 11.052 -112.047 -85.425 1.000 0.820 235 ALA B CA 1
ATOM 12489 C C . ALA B 2 235 ? 12.188 -112.588 -84.531 1.000 0.820 235 ALA B C 1
ATOM 12490 O O . ALA B 2 235 ? 13.349 -112.353 -84.846 1.000 0.820 235 ALA B O 1
ATOM 12497 N N . ASN B 2 236 ? 11.872 -113.290 -83.434 1.000 0.840 236 ASN B N 1
ATOM 12498 C CA . ASN B 2 236 ? 12.837 -113.939 -82.530 1.000 0.840 236 ASN B CA 1
ATOM 12499 C C . ASN B 2 236 ? 12.362 -115.349 -82.182 1.000 0.840 236 ASN B C 1
ATOM 12500 O O . ASN B 2 236 ? 11.182 -115.634 -82.356 1.000 0.840 236 ASN B O 1
ATOM 12511 N N . ASP B 2 237 ? 13.220 -116.207 -81.628 1.000 0.830 237 ASP B N 1
ATOM 12512 C CA . ASP B 2 237 ? 12.829 -117.573 -81.247 1.000 0.830 237 ASP B CA 1
ATOM 12513 C C . ASP B 2 237 ? 12.031 -117.634 -79.955 1.000 0.830 237 ASP B C 1
ATOM 12514 O O . ASP B 2 237 ? 10.980 -118.266 -79.890 1.000 0.830 237 ASP B O 1
ATOM 12523 N N . SER B 2 238 ? 12.451 -116.875 -78.965 1.000 0.840 238 SER B N 1
ATOM 12524 C CA . SER B 2 238 ? 11.717 -116.680 -77.723 1.000 0.840 238 SER B CA 1
ATOM 12525 C C . SER B 2 238 ? 11.747 -115.196 -77.338 1.000 0.840 238 SER B C 1
ATOM 12526 O O . SER B 2 238 ? 12.600 -114.448 -77.820 1.000 0.840 238 SER B O 1
ATOM 12534 N N . GLY B 2 239 ? 10.803 -114.725 -76.515 1.000 0.830 239 GLY B N 1
ATOM 12535 C CA . GLY B 2 239 ? 10.749 -113.326 -76.071 1.000 0.830 239 GLY B CA 1
ATOM 12536 C C . GLY B 2 239 ? 9.417 -112.931 -75.434 1.000 0.830 239 GLY B C 1
ATOM 12537 O O . GLY B 2 239 ? 8.477 -113.719 -75.396 1.000 0.830 239 GLY B O 1
ATOM 12541 N N . GLU B 2 240 ? 9.330 -111.690 -74.964 1.000 0.820 240 GLU B N 1
ATOM 12542 C CA . GLU B 2 240 ? 8.106 -111.119 -74.395 1.000 0.820 240 GLU B CA 1
ATOM 12543 C C . GLU B 2 240 ? 7.598 -109.965 -75.252 1.000 0.820 240 GLU B C 1
ATOM 12544 O O . GLU B 2 240 ? 8.381 -109.235 -75.868 1.000 0.820 240 GLU B O 1
ATOM 12556 N N . LEU B 2 241 ? 6.275 -109.790 -75.303 1.000 0.800 241 LEU B N 1
ATOM 12557 C CA . LEU B 2 241 ? 5.683 -108.655 -76.008 1.000 0.800 241 LEU B CA 1
ATOM 12558 C C . LEU B 2 241 ? 4.360 -108.163 -75.380 1.000 0.800 241 LEU B C 1
ATOM 12559 O O . LEU B 2 241 ? 3.541 -108.965 -74.930 1.000 0.800 241 LEU B O 1
ATOM 12575 N N . GLN B 2 242 ? 4.144 -106.834 -75.384 1.000 0.820 242 GLN B N 1
ATOM 12576 C CA . GLN B 2 242 ? 2.850 -106.163 -75.128 1.000 0.820 242 GLN B CA 1
ATOM 12577 C C . GLN B 2 242 ? 2.151 -105.829 -76.465 1.000 0.820 242 GLN B C 1
ATOM 12578 O O . GLN B 2 242 ? 2.772 -105.271 -77.379 1.000 0.820 242 GLN B O 1
ATOM 12592 N N . TYR B 2 243 ? 0.870 -106.185 -76.592 1.000 0.790 243 TYR B N 1
ATOM 12593 C CA . TYR B 2 243 ? 0.019 -105.930 -77.762 1.000 0.790 243 TYR B CA 1
ATOM 12594 C C . TYR B 2 243 ? -1.434 -105.696 -77.331 1.000 0.790 243 TYR B C 1
ATOM 12595 O O . TYR B 2 243 ? -1.822 -106.031 -76.215 1.000 0.790 243 TYR B O 1
ATOM 12613 N N . THR B 2 244 ? -2.249 -105.150 -78.224 1.000 0.780 244 THR B N 1
ATOM 12614 C CA . THR B 2 244 ? -3.680 -104.934 -77.988 1.000 0.780 244 THR B CA 1
ATOM 12615 C C . THR B 2 244 ? -4.471 -105.903 -78.861 1.000 0.780 244 THR B C 1
ATOM 12616 O O . THR B 2 244 ? -4.184 -106.045 -80.053 1.000 0.780 244 THR B O 1
ATOM 12627 N N . LEU B 2 245 ? -5.473 -106.571 -78.289 1.000 0.730 245 LEU B N 1
ATOM 12628 C CA . LEU B 2 245 ? -6.418 -107.398 -79.043 1.000 0.730 245 LEU B CA 1
ATOM 12629 C C . LEU B 2 245 ? -7.834 -106.985 -78.631 1.000 0.730 245 LEU B C 1
ATOM 12630 O O . LEU B 2 245 ? -8.187 -107.112 -77.465 1.000 0.730 245 LEU B O 1
ATOM 12646 N N . ASN B 2 246 ? -8.626 -106.467 -79.579 1.000 0.730 246 ASN B N 1
ATOM 12647 C CA . ASN B 2 246 ? -10.017 -106.034 -79.362 1.000 0.730 246 ASN B CA 1
ATOM 12648 C C . ASN B 2 246 ? -10.215 -105.011 -78.217 1.000 0.730 246 ASN B C 1
ATOM 12649 O O . ASN B 2 246 ? -11.125 -105.175 -77.416 1.000 0.730 246 ASN B O 1
ATOM 12660 N N . ASN B 2 247 ? -9.393 -103.955 -78.148 1.000 0.790 247 ASN B N 1
ATOM 12661 C CA . ASN B 2 247 ? -9.384 -102.933 -77.076 1.000 0.790 247 ASN B CA 1
ATOM 12662 C C . ASN B 2 247 ? -8.943 -103.415 -75.684 1.000 0.790 247 ASN B C 1
ATOM 12663 O O . ASN B 2 247 ? -9.042 -102.657 -74.722 1.000 0.790 247 ASN B O 1
ATOM 12674 N N . GLU B 2 248 ? -8.402 -104.625 -75.572 1.000 0.810 248 GLU B N 1
ATOM 12675 C CA . GLU B 2 248 ? -7.848 -105.112 -74.311 1.000 0.810 248 GLU B CA 1
ATOM 12676 C C . GLU B 2 248 ? -6.315 -105.177 -74.377 1.000 0.810 248 GLU B C 1
ATOM 12677 O O . GLU B 2 248 ? -5.745 -105.728 -75.328 1.000 0.810 248 GLU B O 1
ATOM 12689 N N . ASP B 2 249 ? -5.648 -104.616 -73.359 1.000 0.830 249 ASP B N 1
ATOM 12690 C CA . ASP B 2 249 ? -4.187 -104.637 -73.234 1.000 0.830 249 ASP B CA 1
ATOM 12691 C C . ASP B 2 249 ? -3.710 -106.023 -72.775 1.000 0.830 249 ASP B C 1
ATOM 12692 O O . ASP B 2 249 ? -4.066 -106.506 -71.692 1.000 0.830 249 ASP B O 1
ATOM 12701 N N . LYS B 2 250 ? -2.895 -106.676 -73.616 1.000 0.810 250 LYS B N 1
ATOM 12702 C CA . LYS B 2 250 ? -2.401 -108.045 -73.415 1.000 0.810 250 LYS B CA 1
ATOM 12703 C C . LYS B 2 250 ? -0.877 -108.114 -73.336 1.000 0.810 250 LYS B C 1
ATOM 12704 O O . LYS B 2 250 ? -0.158 -107.353 -73.991 1.000 0.810 250 LYS B O 1
ATOM 12723 N N . LYS B 2 251 ? -0.381 -109.072 -72.543 1.000 0.850 251 LYS B N 1
ATOM 12724 C CA . LYS B 2 251 ? 1.038 -109.471 -72.484 1.000 0.850 251 LYS B CA 1
ATOM 12725 C C . LYS B 2 251 ? 1.182 -110.924 -72.930 1.000 0.850 251 LYS B C 1
ATOM 12726 O O . LYS B 2 251 ? 0.248 -111.726 -72.811 1.000 0.850 251 LYS B O 1
ATOM 12745 N N . MET B 2 252 ? 2.333 -111.242 -73.500 1.000 0.840 252 MET B N 1
ATOM 12746 C CA . MET B 2 252 ? 2.617 -112.539 -74.101 1.000 0.840 252 MET B CA 1
ATOM 12747 C C . MET B 2 252 ? 4.079 -112.921 -73.912 1.000 0.840 252 MET B C 1
ATOM 12748 O O . MET B 2 252 ? 4.961 -112.073 -74.030 1.000 0.840 252 MET B O 1
ATOM 12762 N N . THR B 2 253 ? 4.303 -114.221 -73.750 1.000 0.850 253 THR B N 1
ATOM 12763 C CA . THR B 2 253 ? 5.597 -114.899 -73.872 1.000 0.850 253 THR B CA 1
ATOM 12764 C C . THR B 2 253 ? 5.481 -116.037 -74.880 1.000 0.850 253 THR B C 1
ATOM 12765 O O . THR B 2 253 ? 4.381 -116.553 -75.099 1.000 0.850 253 THR B O 1
ATOM 12776 N N . TYR B 2 254 ? 6.578 -116.412 -75.526 1.000 0.870 254 TYR B N 1
ATOM 12777 C CA . TYR B 2 254 ? 6.586 -117.479 -76.525 1.000 0.870 254 TYR B CA 1
ATOM 12778 C C . TYR B 2 254 ? 7.962 -118.126 -76.687 1.000 0.870 254 TYR B C 1
ATOM 12779 O O . TYR B 2 254 ? 8.977 -117.555 -76.277 1.000 0.870 254 TYR B O 1
ATOM 12797 N N . THR B 2 255 ? 7.980 -119.276 -77.368 1.000 0.860 255 THR B N 1
ATOM 12798 C CA . THR B 2 255 ? 9.180 -119.985 -77.824 1.000 0.860 255 THR B CA 1
ATOM 12799 C C . THR B 2 255 ? 8.960 -120.695 -79.167 1.000 0.860 255 THR B C 1
ATOM 12800 O O . THR B 2 255 ? 7.819 -120.913 -79.593 1.000 0.860 255 THR B O 1
ATOM 12811 N N . THR B 2 256 ? 10.051 -121.054 -79.838 1.000 0.850 256 THR B N 1
ATOM 12812 C CA . THR B 2 256 ? 10.049 -121.915 -81.022 1.000 0.850 256 THR B CA 1
ATOM 12813 C C . THR B 2 256 ? 10.482 -123.312 -80.596 1.000 0.850 256 THR B C 1
ATOM 12814 O O . THR B 2 256 ? 11.568 -123.495 -80.050 1.000 0.850 256 THR B O 1
ATOM 12825 N N . ASN B 2 257 ? 9.652 -124.310 -80.870 1.000 0.840 257 ASN B N 1
ATOM 12826 C CA . ASN B 2 257 ? 10.061 -125.699 -80.729 1.000 0.840 257 ASN B CA 1
ATOM 12827 C C . ASN B 2 257 ? 11.024 -126.088 -81.862 1.000 0.840 257 ASN B C 1
ATOM 12828 O O . ASN B 2 257 ? 10.667 -125.940 -83.030 1.000 0.840 257 ASN B O 1
ATOM 12839 N N . GLU B 2 258 ? 12.216 -126.604 -81.546 1.000 0.810 258 GLU B N 1
ATOM 12840 C CA . GLU B 2 258 ? 13.255 -126.885 -82.557 1.000 0.810 258 GLU B CA 1
ATOM 12841 C C . GLU B 2 258 ? 12.866 -127.978 -83.559 1.000 0.810 258 GLU B C 1
ATOM 12842 O O . GLU B 2 258 ? 13.186 -127.873 -84.740 1.000 0.810 258 GLU B O 1
ATOM 12854 N N . LEU B 2 259 ? 12.146 -129.009 -83.113 1.000 0.760 259 LEU B N 1
ATOM 12855 C CA . LEU B 2 259 ? 11.854 -130.192 -83.926 1.000 0.760 259 LEU B CA 1
ATOM 12856 C C . LEU B 2 259 ? 10.771 -129.927 -84.984 1.000 0.760 259 LEU B C 1
ATOM 12857 O O . LEU B 2 259 ? 10.784 -130.503 -86.068 1.000 0.760 259 LEU B O 1
ATOM 12873 N N . THR B 2 260 ? 9.808 -129.070 -84.648 1.000 0.770 260 THR B N 1
ATOM 12874 C CA . THR B 2 260 ? 8.611 -128.799 -85.462 1.000 0.770 260 THR B CA 1
ATOM 12875 C C . THR B 2 260 ? 8.619 -127.414 -86.111 1.000 0.770 260 THR B C 1
ATOM 12876 O O . THR B 2 260 ? 7.851 -127.154 -87.036 1.000 0.770 260 THR B O 1
ATOM 12887 N N . GLY B 2 261 ? 9.435 -126.479 -85.607 1.000 0.820 261 GLY B N 1
ATOM 12888 C CA . GLY B 2 261 ? 9.370 -125.061 -85.968 1.000 0.820 261 GLY B CA 1
ATOM 12889 C C . GLY B 2 261 ? 8.090 -124.357 -85.498 1.000 0.820 261 GLY B C 1
ATOM 12890 O O . GLY B 2 261 ? 7.786 -123.263 -85.982 1.000 0.820 261 GLY B O 1
ATOM 12894 N N . TRP B 2 262 ? 7.307 -124.971 -84.603 1.000 0.830 262 TRP B N 1
ATOM 12895 C CA . TRP B 2 262 ? 6.071 -124.388 -84.083 1.000 0.830 262 TRP B CA 1
ATOM 12896 C C . TRP B 2 262 ? 6.348 -123.288 -83.053 1.000 0.830 262 TRP B C 1
ATOM 12897 O O . TRP B 2 262 ? 7.231 -123.423 -82.206 1.000 0.830 262 TRP B O 1
ATOM 12918 N N . LYS B 2 263 ? 5.549 -122.213 -83.098 1.000 0.880 263 LYS B N 1
ATOM 12919 C CA . LYS B 2 263 ? 5.496 -121.172 -82.063 1.000 0.880 263 LYS B CA 1
ATOM 12920 C C . LYS B 2 263 ? 4.538 -121.596 -80.962 1.000 0.880 263 LYS B C 1
ATOM 12921 O O . LYS B 2 263 ? 3.349 -121.744 -81.234 1.000 0.880 263 LYS B O 1
ATOM 12940 N N . ILE B 2 264 ? 5.039 -121.751 -79.743 1.000 0.850 264 ILE B N 1
ATOM 12941 C CA . ILE B 2 264 ? 4.241 -121.987 -78.533 1.000 0.850 264 ILE B CA 1
ATOM 12942 C C . ILE B 2 264 ? 4.206 -120.675 -77.758 1.000 0.850 264 ILE B C 1
ATOM 12943 O O . ILE B 2 264 ? 5.257 -120.114 -77.460 1.000 0.850 264 ILE B O 1
ATOM 12959 N N . ALA B 2 265 ? 3.018 -120.175 -77.435 1.000 0.880 265 ALA B N 1
ATOM 12960 C CA . ALA B 2 265 ? 2.847 -118.882 -76.781 1.000 0.880 265 ALA B CA 1
ATOM 12961 C C . ALA B 2 265 ? 1.832 -118.936 -75.627 1.000 0.880 265 ALA B C 1
ATOM 12962 O O . ALA B 2 265 ? 0.819 -119.622 -75.734 1.000 0.880 265 ALA B O 1
ATOM 12969 N N . GLY B 2 266 ? 2.083 -118.187 -74.544 1.000 0.850 266 GLY B N 1
ATOM 12970 C CA . GLY B 2 266 ? 1.210 -118.017 -73.373 1.000 0.850 266 GLY B CA 1
ATOM 12971 C C . GLY B 2 266 ? 0.838 -116.545 -73.169 1.000 0.850 266 GLY B C 1
ATOM 12972 O O . GLY B 2 266 ? 1.713 -115.679 -73.184 1.000 0.850 266 GLY B O 1
ATOM 12976 N N . THR B 2 267 ? -0.455 -116.230 -73.022 1.000 0.820 267 THR B N 1
ATOM 12977 C CA . THR B 2 267 ? -0.947 -114.836 -73.013 1.000 0.820 267 THR B CA 1
ATOM 12978 C C . THR B 2 267 ? -1.970 -114.554 -71.915 1.000 0.820 267 THR B C 1
ATOM 12979 O O . THR B 2 267 ? -2.736 -115.447 -71.567 1.000 0.820 267 THR B O 1
ATOM 12990 N N . MET B 2 268 ? -2.001 -113.303 -71.423 1.000 0.790 268 MET B N 1
ATOM 12991 C CA . MET B 2 268 ? -2.871 -112.797 -70.338 1.000 0.790 268 MET B CA 1
ATOM 12992 C C . MET B 2 268 ? -3.290 -111.315 -70.499 1.000 0.790 268 MET B C 1
ATOM 12993 O O . MET B 2 268 ? -2.762 -110.614 -71.367 1.000 0.790 268 MET B O 1
ATOM 13007 N N . TYR B 2 269 ? -4.165 -110.829 -69.600 1.000 0.740 269 TYR B N 1
ATOM 13008 C CA . TYR B 2 269 ? -4.740 -109.469 -69.537 1.000 0.740 269 TYR B CA 1
ATOM 13009 C C . TYR B 2 269 ? -4.069 -108.514 -68.524 1.000 0.740 269 TYR B C 1
ATOM 13010 O O . TYR B 2 269 ? -3.816 -108.896 -67.384 1.000 0.740 269 TYR B O 1
ATOM 13028 N N . MET B 2 270 ? -3.852 -107.239 -68.896 1.000 0.760 270 MET B N 1
ATOM 13029 C CA . MET B 2 270 ? -3.203 -106.223 -68.034 1.000 0.760 270 MET B CA 1
ATOM 13030 C C . MET B 2 270 ? -4.065 -105.740 -66.858 1.000 0.760 270 MET B C 1
ATOM 13031 O O . MET B 2 270 ? -3.534 -105.196 -65.887 1.000 0.760 270 MET B O 1
ATOM 13045 N N . ASP B 2 271 ? -5.384 -105.934 -66.927 1.000 0.740 271 ASP B N 1
ATOM 13046 C CA . ASP B 2 271 ? -6.294 -105.579 -65.836 1.000 0.740 271 ASP B CA 1
ATOM 13047 C C . ASP B 2 271 ? -6.212 -106.564 -64.648 1.000 0.740 271 ASP B C 1
ATOM 13048 O O . ASP B 2 271 ? -6.434 -106.134 -63.516 1.000 0.740 271 ASP B O 1
ATOM 13057 N N . GLU B 2 272 ? -5.761 -107.821 -64.837 1.000 0.660 272 GLU B N 1
ATOM 13058 C CA . GLU B 2 272 ? -5.532 -108.774 -63.726 1.000 0.660 272 GLU B CA 1
ATOM 13059 C C . GLU B 2 272 ? -4.468 -108.274 -62.728 1.000 0.660 272 GLU B C 1
ATOM 13060 O O . GLU B 2 272 ? -4.613 -108.455 -61.516 1.000 0.660 272 GLU B O 1
ATOM 13072 N N . ILE B 2 273 ? -3.423 -107.593 -63.221 1.000 0.660 273 ILE B N 1
ATOM 13073 C CA . ILE B 2 273 ? -2.363 -106.996 -62.386 1.000 0.660 273 ILE B CA 1
ATOM 13074 C C . ILE B 2 273 ? -2.920 -105.829 -61.559 1.000 0.660 273 ILE B C 1
ATOM 13075 O O . ILE B 2 273 ? -2.585 -105.663 -60.379 1.000 0.660 273 ILE B O 1
ATOM 13091 N N . LYS B 2 274 ? -3.782 -105.002 -62.162 1.000 0.710 274 LYS B N 1
ATOM 13092 C CA . LYS B 2 274 ? -4.352 -103.821 -61.497 1.000 0.710 274 LYS B CA 1
ATOM 13093 C C . LYS B 2 274 ? -5.290 -104.204 -60.371 1.000 0.710 274 LYS B C 1
ATOM 13094 O O . LYS B 2 274 ? -5.189 -103.636 -59.284 1.000 0.710 274 LYS B O 1
ATOM 13113 N N . ASP B 2 275 ? -6.197 -105.141 -60.617 1.000 0.650 275 ASP B N 1
ATOM 13114 C CA . ASP B 2 275 ? -7.165 -105.539 -59.601 1.000 0.650 275 ASP B CA 1
ATOM 13115 C C . ASP B 2 275 ?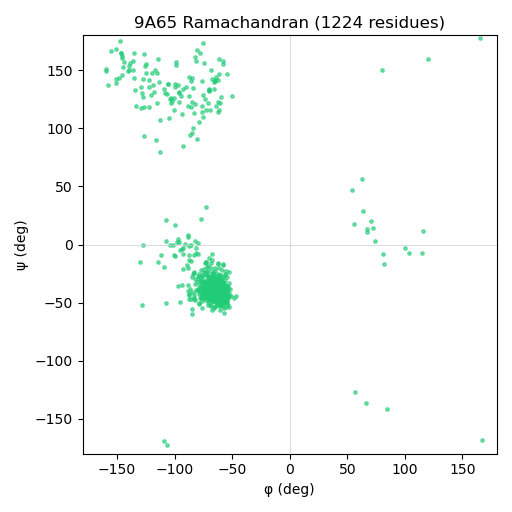 -6.479 -106.158 -58.377 1.000 0.650 275 ASP B C 1
ATOM 13116 O O . ASP B 2 275 ? -6.852 -105.828 -57.249 1.000 0.650 275 ASP B O 1
ATOM 13125 N N . ALA B 2 276 ? -5.398 -106.927 -58.566 1.000 0.560 276 ALA B N 1
ATOM 13126 C CA . ALA B 2 276 ? -4.570 -107.427 -57.465 1.000 0.560 276 ALA B CA 1
ATOM 13127 C C . ALA B 2 276 ? -3.897 -106.304 -56.637 1.000 0.560 276 ALA B C 1
ATOM 13128 O O . ALA B 2 276 ? -3.637 -106.488 -55.449 1.000 0.560 276 ALA B O 1
ATOM 13135 N N . SER B 2 277 ? -3.667 -105.117 -57.219 1.000 0.630 277 SER B N 1
ATOM 13136 C CA . SER B 2 277 ? -2.977 -103.984 -56.571 1.000 0.630 277 SER B CA 1
ATOM 13137 C C . SER B 2 277 ? -3.896 -103.026 -55.782 1.000 0.630 277 SER B C 1
ATOM 13138 O O . SER B 2 277 ? -3.414 -102.275 -54.927 1.000 0.630 277 SER B O 1
ATOM 13146 N N . LYS B 2 278 ? -5.222 -103.029 -56.008 1.000 0.670 278 LYS B N 1
ATOM 13147 C CA . LYS B 2 278 ? -6.195 -102.150 -55.304 1.000 0.670 278 LYS B CA 1
ATOM 13148 C C . LYS B 2 278 ? -6.172 -102.308 -53.780 1.000 0.670 278 LYS B C 1
ATOM 13149 O O . LYS B 2 278 ? -6.378 -101.326 -53.058 1.000 0.670 278 LYS B O 1
ATOM 13168 N N . SER B 2 279 ? -5.914 -103.530 -53.298 1.000 0.620 279 SER B N 1
ATOM 13169 C CA . SER B 2 279 ? -5.900 -103.845 -51.861 1.000 0.620 279 SER B CA 1
ATOM 13170 C C . SER B 2 279 ? -4.893 -102.978 -51.088 1.000 0.620 279 SER B C 1
ATOM 13171 O O . SER B 2 279 ? -5.158 -102.573 -49.955 1.000 0.620 279 SER B O 1
ATOM 13179 N N . VAL B 2 280 ? -3.768 -102.610 -51.712 1.000 0.580 280 VAL B N 1
ATOM 13180 C CA . VAL B 2 280 ? -2.742 -101.755 -51.094 1.000 0.580 280 VAL B CA 1
ATOM 13181 C C . VAL B 2 280 ? -3.186 -100.280 -51.026 1.000 0.580 280 VAL B C 1
ATOM 13182 O O . VAL B 2 280 ? -3.083 -99.676 -49.962 1.000 0.580 280 VAL B O 1
ATOM 13195 N N . LEU B 2 281 ? -3.746 -99.706 -52.107 1.000 0.620 281 LEU B N 1
ATOM 13196 C CA . LEU B 2 281 ? -4.186 -98.292 -52.188 1.000 0.620 281 LEU B CA 1
ATOM 13197 C C . LEU B 2 281 ? -5.382 -97.994 -51.257 1.000 0.620 281 LEU B C 1
ATOM 13198 O O . LEU B 2 281 ? -5.469 -96.907 -50.685 1.000 0.620 281 LEU B O 1
ATOM 13214 N N . THR B 2 282 ? -6.268 -98.985 -51.061 1.000 0.670 282 THR B N 1
ATOM 13215 C CA . THR B 2 282 ? -7.422 -98.875 -50.142 1.000 0.670 282 THR B CA 1
ATOM 13216 C C . THR B 2 282 ? -6.974 -98.828 -48.684 1.000 0.670 282 THR B C 1
ATOM 13217 O O . THR B 2 282 ? -7.464 -98.014 -47.906 1.000 0.670 282 THR B O 1
ATOM 13228 N N . THR B 2 283 ? -6.010 -99.675 -48.318 1.000 0.610 283 THR B N 1
ATOM 13229 C CA . THR B 2 283 ? -5.469 -99.711 -46.953 1.000 0.610 283 THR B CA 1
ATOM 13230 C C . THR B 2 283 ? -4.679 -98.443 -46.650 1.000 0.610 283 THR B C 1
ATOM 13231 O O . THR B 2 283 ? -4.834 -97.868 -45.575 1.000 0.610 283 THR B O 1
ATOM 13242 N N . GLY B 2 284 ? -3.890 -97.977 -47.620 1.000 0.630 284 GLY B N 1
ATOM 13243 C CA . GLY B 2 284 ? -3.156 -96.721 -47.521 1.000 0.630 284 GLY B CA 1
ATOM 13244 C C . GLY B 2 284 ? -4.051 -95.503 -47.248 1.000 0.630 284 GLY B C 1
ATOM 13245 O O . GLY B 2 284 ? -3.951 -94.874 -46.194 1.000 0.630 284 GLY B O 1
ATOM 13249 N N . MET B 2 285 ? -5.023 -95.224 -48.127 1.000 0.680 285 MET B N 1
ATOM 13250 C CA . MET B 2 285 ? -5.936 -94.069 -48.019 1.000 0.680 285 MET B CA 1
ATOM 13251 C C . MET B 2 285 ? -6.666 -93.950 -46.670 1.000 0.680 285 MET B C 1
ATOM 13252 O O . MET B 2 285 ? -6.936 -92.837 -46.212 1.000 0.680 285 MET B O 1
ATOM 13266 N N . ILE B 2 286 ? -6.990 -95.072 -46.017 1.000 0.680 286 ILE B N 1
ATOM 13267 C CA . ILE B 2 286 ? -7.625 -95.069 -44.688 1.000 0.680 286 ILE B CA 1
ATOM 13268 C C . ILE B 2 286 ? -6.678 -94.473 -43.640 1.000 0.680 286 ILE B C 1
ATOM 13269 O O . ILE B 2 286 ? -7.090 -93.614 -42.854 1.000 0.680 286 ILE B O 1
ATOM 13285 N N . VAL B 2 287 ? -5.408 -94.889 -43.649 1.000 0.630 287 VAL B N 1
ATOM 13286 C CA . VAL B 2 287 ? -4.384 -94.360 -42.738 1.000 0.630 287 VAL B CA 1
ATOM 13287 C C . VAL B 2 287 ? -4.163 -92.861 -43.008 1.000 0.630 287 VAL B C 1
ATOM 13288 O O . VAL B 2 287 ? -4.102 -92.079 -42.057 1.000 0.630 287 VAL B O 1
ATOM 13301 N N . LEU B 2 288 ? -4.166 -92.432 -44.280 1.000 0.650 288 LEU B N 1
ATOM 13302 C CA . LEU B 2 288 ? -4.016 -91.023 -44.683 1.000 0.650 288 LEU B CA 1
ATOM 13303 C C . LEU B 2 288 ? -5.096 -90.090 -44.087 1.000 0.650 288 LEU B C 1
ATOM 13304 O O . LEU B 2 288 ? -4.776 -89.021 -43.560 1.000 0.650 288 LEU B O 1
ATOM 13320 N N . ILE B 2 289 ? -6.377 -90.472 -44.146 1.000 0.730 289 ILE B N 1
ATOM 13321 C CA . ILE B 2 289 ? -7.491 -89.636 -43.657 1.000 0.730 289 ILE B CA 1
ATOM 13322 C C . ILE B 2 289 ? -7.477 -89.511 -42.120 1.000 0.730 289 ILE B C 1
ATOM 13323 O O . ILE B 2 289 ? -7.694 -88.416 -41.596 1.000 0.730 289 ILE B O 1
ATOM 13339 N N . ALA B 2 290 ? -7.183 -90.589 -41.381 1.000 0.690 290 ALA B N 1
ATOM 13340 C CA . ALA B 2 290 ? -7.170 -90.582 -39.912 1.000 0.690 290 ALA B CA 1
ATOM 13341 C C . ALA B 2 290 ? -6.077 -89.665 -39.336 1.000 0.690 290 ALA B C 1
ATOM 13342 O O . ALA B 2 290 ? -6.333 -88.872 -38.422 1.000 0.690 290 ALA B O 1
ATOM 13349 N N . SER B 2 291 ? -4.873 -89.722 -39.914 1.000 0.690 291 SER B N 1
ATOM 13350 C CA . SER B 2 291 ? -3.758 -88.862 -39.512 1.000 0.690 291 SER B CA 1
ATOM 13351 C C . SER B 2 291 ? -4.069 -87.370 -39.711 1.000 0.690 291 SER B C 1
ATOM 13352 O O . SER B 2 291 ? -3.748 -86.564 -38.836 1.000 0.690 291 SER B O 1
ATOM 13360 N N . ILE B 2 292 ? -4.749 -86.986 -40.802 1.000 0.690 292 ILE B N 1
ATOM 13361 C CA . ILE B 2 292 ? -5.165 -85.592 -41.061 1.000 0.690 292 ILE B CA 1
ATOM 13362 C C . ILE B 2 292 ? -6.172 -85.097 -40.014 1.000 0.690 292 ILE B C 1
ATOM 13363 O O . ILE B 2 292 ? -6.041 -83.978 -39.515 1.000 0.690 292 ILE B O 1
ATOM 13379 N N . VAL B 2 293 ? -7.166 -85.916 -39.660 1.000 0.730 293 VAL B N 1
ATOM 13380 C CA . VAL B 2 293 ? -8.206 -85.535 -38.690 1.000 0.730 293 VAL B CA 1
ATOM 13381 C C . VAL B 2 293 ? -7.621 -85.344 -37.286 1.000 0.730 293 VAL B C 1
ATOM 13382 O O . VAL B 2 293 ? -7.880 -84.322 -36.647 1.000 0.730 293 VAL B O 1
ATOM 13395 N N . ALA B 2 294 ? -6.789 -86.276 -36.814 1.000 0.680 294 ALA B N 1
ATOM 13396 C CA . ALA B 2 294 ? -6.156 -86.172 -35.497 1.000 0.680 294 ALA B CA 1
ATOM 13397 C C . ALA B 2 294 ? -5.182 -84.986 -35.425 1.000 0.680 294 ALA B C 1
ATOM 13398 O O . ALA B 2 294 ? -5.227 -84.190 -34.484 1.000 0.680 294 ALA B O 1
ATOM 13405 N N . GLY B 2 295 ? -4.349 -84.830 -36.459 1.000 0.670 295 GLY B N 1
ATOM 13406 C CA . GLY B 2 295 ? -3.454 -83.686 -36.588 1.000 0.670 295 GLY B CA 1
ATOM 13407 C C . GLY B 2 295 ? -4.197 -82.343 -36.603 1.000 0.670 295 GLY B C 1
ATOM 13408 O O . GLY B 2 295 ? -3.793 -81.404 -35.919 1.000 0.670 295 GLY B O 1
ATOM 13412 N N . GLY B 2 296 ? -5.315 -82.240 -37.330 1.000 0.730 296 GLY B N 1
ATOM 13413 C CA . GLY B 2 296 ? -6.091 -81.002 -37.475 1.000 0.730 296 GLY B CA 1
ATOM 13414 C C . GLY B 2 296 ? -6.724 -80.479 -36.178 1.000 0.730 296 GLY B C 1
ATOM 13415 O O . GLY B 2 296 ? -6.704 -79.269 -35.933 1.000 0.730 296 GLY B O 1
ATOM 13419 N N . ILE B 2 297 ? -7.245 -81.365 -35.320 1.000 0.720 297 ILE B N 1
ATOM 13420 C CA . ILE B 2 297 ? -7.846 -80.979 -34.026 1.000 0.720 297 ILE B CA 1
ATOM 13421 C C . ILE B 2 297 ? -6.791 -80.387 -33.087 1.000 0.720 297 ILE B C 1
ATOM 13422 O O . ILE B 2 297 ? -7.026 -79.353 -32.454 1.000 0.720 297 ILE B O 1
ATOM 13438 N N . LEU B 2 298 ? -5.615 -81.015 -33.029 1.000 0.690 298 LEU B N 1
ATOM 13439 C CA . LEU B 2 298 ? -4.517 -80.575 -32.172 1.000 0.690 298 LEU B CA 1
ATOM 13440 C C . LEU B 2 298 ? -4.002 -79.200 -32.616 1.000 0.690 298 LEU B C 1
ATOM 13441 O O . LEU B 2 298 ? -3.820 -78.301 -31.793 1.000 0.690 298 LEU B O 1
ATOM 13457 N N . ILE B 2 299 ? -3.875 -79.000 -33.931 1.000 0.700 299 ILE B N 1
ATOM 13458 C CA . ILE B 2 299 ? -3.497 -77.706 -34.505 1.000 0.700 299 ILE B CA 1
ATOM 13459 C C . ILE B 2 299 ? -4.474 -76.584 -34.071 1.000 0.700 299 ILE B C 1
ATOM 13460 O O . ILE B 2 299 ? -4.019 -75.542 -33.597 1.000 0.700 299 ILE B O 1
ATOM 13476 N N . LEU B 2 300 ? -5.801 -76.761 -34.156 1.000 0.730 300 LEU B N 1
ATOM 13477 C CA . LEU B 2 300 ? -6.792 -75.719 -33.802 1.000 0.730 300 LEU B CA 1
ATOM 13478 C C . LEU B 2 300 ? -6.758 -75.287 -32.326 1.000 0.730 300 LEU B C 1
ATOM 13479 O O . LEU B 2 300 ? -6.872 -74.090 -32.033 1.000 0.730 300 LEU B O 1
ATOM 13495 N N . PHE B 2 301 ? -6.618 -76.243 -31.402 1.000 0.710 301 PHE B N 1
ATOM 13496 C CA . PHE B 2 301 ? -6.626 -75.964 -29.961 1.000 0.710 301 PHE B CA 1
ATOM 13497 C C . PHE B 2 301 ? -5.465 -75.040 -29.569 1.000 0.710 301 PHE B C 1
ATOM 13498 O O . PHE B 2 301 ? -5.629 -74.072 -28.822 1.000 0.710 301 PHE B O 1
ATOM 13515 N N . ILE B 2 302 ? -4.298 -75.289 -30.159 1.000 0.630 302 ILE B N 1
ATOM 13516 C CA . ILE B 2 302 ? -3.062 -74.561 -29.869 1.000 0.630 302 ILE B CA 1
ATOM 13517 C C . ILE B 2 302 ? -3.084 -73.169 -30.475 1.000 0.630 302 ILE B C 1
ATOM 13518 O O . ILE B 2 302 ? -2.792 -72.187 -29.791 1.000 0.630 302 ILE B O 1
ATOM 13534 N N . VAL B 2 303 ? -3.497 -73.064 -31.737 1.000 0.700 303 VAL B N 1
ATOM 13535 C CA . VAL B 2 303 ? -3.643 -71.759 -32.386 1.000 0.700 303 VAL B CA 1
ATOM 13536 C C . VAL B 2 303 ? -4.584 -70.865 -31.569 1.000 0.700 303 VAL B C 1
ATOM 13537 O O . VAL B 2 303 ? -4.277 -69.700 -31.323 1.000 0.700 303 VAL B O 1
ATOM 13550 N N . ARG B 2 304 ? -5.688 -71.408 -31.043 1.000 0.740 304 ARG B N 1
ATOM 13551 C CA . ARG B 2 304 ? -6.629 -70.657 -30.199 1.000 0.740 304 ARG B CA 1
ATOM 13552 C C . ARG B 2 304 ? -6.039 -70.273 -28.835 1.000 0.740 304 ARG B C 1
ATOM 13553 O O . ARG B 2 304 ? -6.335 -69.178 -28.356 1.000 0.740 304 ARG B O 1
ATOM 13574 N N . SER B 2 305 ? -5.187 -71.122 -28.250 1.000 0.710 305 SER B N 1
ATOM 13575 C CA . SER B 2 305 ? -4.477 -70.835 -26.994 1.000 0.710 305 SER B CA 1
ATOM 13576 C C . SER B 2 305 ? -3.486 -69.664 -27.093 1.000 0.710 305 SER B C 1
ATOM 13577 O O . SER B 2 305 ? -3.157 -69.119 -26.046 1.000 0.710 305 SER B O 1
ATOM 13585 N N . ILE B 2 306 ? -3.018 -69.269 -28.289 1.000 0.700 306 ILE B N 1
ATOM 13586 C CA . ILE B 2 306 ? -2.077 -68.141 -28.489 1.000 0.700 306 ILE B CA 1
ATOM 13587 C C . ILE B 2 306 ? -2.774 -66.936 -29.119 1.000 0.700 306 ILE B C 1
ATOM 13588 O O . ILE B 2 306 ? -2.679 -65.822 -28.615 1.000 0.700 306 ILE B O 1
ATOM 13604 N N . THR B 2 307 ? -3.503 -67.134 -30.220 1.000 0.710 307 THR B N 1
ATOM 13605 C CA . THR B 2 307 ? -4.100 -66.015 -30.962 1.000 0.710 307 THR B CA 1
ATOM 13606 C C . THR B 2 307 ? -5.199 -65.315 -30.156 1.000 0.710 307 THR B C 1
ATOM 13607 O O . THR B 2 307 ? -5.401 -64.117 -30.343 1.000 0.710 307 THR B O 1
ATOM 13618 N N . LYS B 2 308 ? -5.895 -66.022 -29.243 1.000 0.800 308 LYS B N 1
ATOM 13619 C CA . LYS B 2 308 ? -6.957 -65.419 -28.417 1.000 0.800 308 LYS B CA 1
ATOM 13620 C C . LYS B 2 308 ? -6.398 -64.447 -27.351 1.000 0.800 308 LYS B C 1
ATOM 13621 O O . LYS B 2 308 ? -6.862 -63.309 -27.368 1.000 0.800 308 LYS B O 1
ATOM 13640 N N . PRO B 2 309 ? -5.414 -64.799 -26.488 1.000 0.790 309 PRO B N 1
ATOM 13641 C CA . PRO B 2 309 ? -4.780 -63.830 -25.582 1.000 0.790 309 PRO B CA 1
ATOM 13642 C C . PRO B 2 309 ? -4.017 -62.720 -26.312 1.000 0.790 309 PRO B C 1
ATOM 13643 O O . PRO B 2 309 ? -4.155 -61.564 -25.939 1.000 0.790 309 PRO B O 1
ATOM 13654 N N . LEU B 2 310 ? -3.291 -63.040 -27.394 1.000 0.760 310 LEU B N 1
ATOM 13655 C CA . LEU B 2 310 ? -2.520 -62.045 -28.152 1.000 0.760 310 LEU B CA 1
ATOM 13656 C C . LEU B 2 310 ? -3.426 -60.961 -28.766 1.000 0.760 310 LEU B C 1
ATOM 13657 O O . LEU B 2 310 ? -3.114 -59.780 -28.684 1.000 0.760 310 LEU B O 1
ATOM 13673 N N . LYS B 2 311 ? -4.587 -61.336 -29.329 1.000 0.780 311 LYS B N 1
ATOM 13674 C CA . LYS B 2 311 ? -5.580 -60.355 -29.800 1.000 0.780 311 LYS B CA 1
ATOM 13675 C C . LYS B 2 311 ? -6.173 -59.523 -28.672 1.000 0.780 311 LYS B C 1
ATOM 13676 O O . LYS B 2 311 ? -6.462 -58.360 -28.910 1.000 0.780 311 LYS B O 1
ATOM 13695 N N . ARG B 2 312 ? -6.397 -60.116 -27.491 1.000 0.810 312 ARG B N 1
ATOM 13696 C CA . ARG B 2 312 ? -6.867 -59.366 -26.318 1.000 0.810 312 ARG B CA 1
ATOM 13697 C C . ARG B 2 312 ? -5.843 -58.311 -25.907 1.000 0.810 312 ARG B C 1
ATOM 13698 O O . ARG B 2 312 ? -6.228 -57.160 -25.804 1.000 0.810 312 ARG B O 1
ATOM 13719 N N . LEU B 2 313 ? -4.564 -58.680 -25.803 1.000 0.830 313 LEU B N 1
ATOM 13720 C CA . LEU B 2 313 ? -3.453 -57.747 -25.568 1.000 0.830 313 LEU B CA 1
ATOM 13721 C C . LEU B 2 313 ? -3.465 -56.608 -26.593 1.000 0.830 313 LEU B C 1
ATOM 13722 O O . LEU B 2 313 ? -3.578 -55.454 -26.217 1.000 0.830 313 LEU B O 1
ATOM 13738 N N . VAL B 2 314 ? -3.475 -56.927 -27.892 1.000 0.820 314 VAL B N 1
ATOM 13739 C CA . VAL B 2 314 ? -3.508 -55.898 -28.948 1.000 0.820 314 VAL B CA 1
ATOM 13740 C C . VAL B 2 314 ? -4.729 -54.979 -28.827 1.000 0.820 314 VAL B C 1
ATOM 13741 O O . VAL B 2 314 ? -4.605 -53.773 -29.027 1.000 0.820 314 VAL B O 1
ATOM 13754 N N . GLN B 2 315 ? -5.911 -55.525 -28.525 1.000 0.830 315 GLN B N 1
ATOM 13755 C CA . GLN B 2 315 ? -7.145 -54.746 -28.418 1.000 0.830 315 GLN B CA 1
ATOM 13756 C C . GLN B 2 315 ? -7.129 -53.807 -27.199 1.000 0.830 315 GLN B C 1
ATOM 13757 O O . GLN B 2 315 ? -7.436 -52.627 -27.358 1.000 0.830 315 GLN B O 1
ATOM 13771 N N . SER B 2 316 ? -6.741 -54.293 -26.018 1.000 0.820 316 SER B N 1
ATOM 13772 C CA . SER B 2 316 ? -6.669 -53.474 -24.801 1.000 0.820 316 SER B CA 1
ATOM 13773 C C . SER B 2 316 ? -5.513 -52.471 -24.873 1.000 0.820 316 SER B C 1
ATOM 13774 O O . SER B 2 316 ? -5.732 -51.293 -24.619 1.000 0.820 316 SER B O 1
ATOM 13782 N N . SER B 2 317 ? -4.330 -52.850 -25.377 1.000 0.800 317 SER B N 1
ATOM 13783 C CA . SER B 2 317 ? -3.220 -51.911 -25.617 1.000 0.800 317 SER B CA 1
ATOM 13784 C C . SER B 2 317 ? -3.596 -50.807 -26.616 1.000 0.800 317 SER B C 1
ATOM 13785 O O . SER B 2 317 ? -3.208 -49.656 -26.432 1.000 0.800 317 SER B O 1
ATOM 13793 N N . LYS B 2 318 ? -4.399 -51.099 -27.653 1.000 0.820 318 LYS B N 1
ATOM 13794 C CA . LYS B 2 318 ? -4.949 -50.066 -28.559 1.000 0.820 318 LYS B CA 1
ATOM 13795 C C . LYS B 2 318 ? -5.964 -49.138 -27.882 1.000 0.820 318 LYS B C 1
ATOM 13796 O O . LYS B 2 318 ? -6.159 -48.028 -28.364 1.000 0.820 318 LYS B O 1
ATOM 13815 N N . THR B 2 319 ? -6.620 -49.588 -26.818 1.000 0.830 319 THR B N 1
ATOM 13816 C CA . THR B 2 319 ? -7.615 -48.807 -26.064 1.000 0.830 319 THR B CA 1
ATOM 13817 C C . THR B 2 319 ? -6.909 -47.894 -25.060 1.000 0.830 319 THR B C 1
ATOM 13818 O O . THR B 2 319 ? -7.098 -46.681 -25.105 1.000 0.830 319 THR B O 1
ATOM 13829 N N . ILE B 2 320 ? -5.951 -48.452 -24.315 1.000 0.790 320 ILE B N 1
ATOM 13830 C CA . ILE B 2 320 ? -5.040 -47.736 -23.412 1.000 0.790 320 ILE B CA 1
ATOM 13831 C C . ILE B 2 320 ? -4.227 -46.683 -24.178 1.000 0.790 320 ILE B C 1
ATOM 13832 O O . ILE B 2 320 ? -4.220 -45.514 -23.807 1.000 0.790 320 ILE B O 1
ATOM 13848 N N . SER B 2 321 ? -3.625 -47.034 -25.322 1.000 0.770 321 SER B N 1
ATOM 13849 C CA . SER B 2 321 ? -2.867 -46.062 -26.139 1.000 0.770 321 SER B CA 1
ATOM 13850 C C . SER B 2 321 ? -3.726 -44.969 -26.804 1.000 0.770 321 SER B C 1
ATOM 13851 O O . SER B 2 321 ? -3.179 -44.038 -27.397 1.000 0.770 321 SER B O 1
ATOM 13859 N N . ARG B 2 322 ? -5.064 -45.058 -26.740 1.000 0.790 322 ARG B N 1
ATOM 13860 C CA . ARG B 2 322 ? -6.001 -44.000 -27.171 1.000 0.790 322 ARG B CA 1
ATOM 13861 C C . ARG B 2 322 ? -6.487 -43.109 -26.027 1.000 0.790 322 ARG B C 1
ATOM 13862 O O . ARG B 2 322 ? -7.300 -42.233 -26.295 1.000 0.790 322 ARG B O 1
ATOM 13883 N N . GLY B 2 323 ? -6.004 -43.334 -24.808 1.000 0.790 323 GLY B N 1
ATOM 13884 C CA . GLY B 2 323 ? -6.326 -42.538 -23.628 1.000 0.790 323 GLY B CA 1
ATOM 13885 C C . GLY B 2 323 ? -7.315 -43.194 -22.664 1.000 0.790 323 GLY B C 1
ATOM 13886 O O . GLY B 2 323 ? -7.497 -42.693 -21.565 1.000 0.790 323 GLY B O 1
ATOM 13890 N N . ASP B 2 324 ? -7.932 -44.330 -22.995 1.000 0.830 324 ASP B N 1
ATOM 13891 C CA . ASP B 2 324 ? -8.840 -45.002 -22.058 1.000 0.830 324 ASP B CA 1
ATOM 13892 C C . ASP B 2 324 ? -8.055 -45.932 -21.124 1.000 0.830 324 ASP B C 1
ATOM 13893 O O . ASP B 2 324 ? -7.743 -47.075 -21.465 1.000 0.830 324 ASP B O 1
ATOM 13902 N N . LEU B 2 325 ? -7.703 -45.412 -19.950 1.000 0.810 325 LEU B N 1
ATOM 13903 C CA . LEU B 2 325 ? -6.931 -46.119 -18.936 1.000 0.810 325 LEU B CA 1
ATOM 13904 C C . LEU B 2 325 ? -7.821 -46.939 -18.000 1.000 0.810 325 LEU B C 1
ATOM 13905 O O . LEU B 2 325 ? -7.272 -47.598 -17.122 1.000 0.810 325 LEU B O 1
ATOM 13921 N N . THR B 2 326 ? -9.155 -46.927 -18.143 1.000 0.810 326 THR B N 1
ATOM 13922 C CA . THR B 2 326 ? -10.078 -47.698 -17.280 1.000 0.810 326 THR B CA 1
ATOM 13923 C C . THR B 2 326 ? -10.019 -49.214 -17.531 1.000 0.810 326 THR B C 1
ATOM 13924 O O . THR B 2 326 ? -10.306 -50.010 -16.634 1.000 0.810 326 THR B O 1
ATOM 13935 N N . GLU B 2 327 ? -9.559 -49.630 -18.713 1.000 0.760 327 GLU B N 1
ATOM 13936 C CA . GLU B 2 327 ? -9.372 -51.033 -19.099 1.000 0.760 327 GLU B CA 1
ATOM 13937 C C . GLU B 2 327 ? -8.210 -51.701 -18.346 1.000 0.760 327 GLU B C 1
ATOM 13938 O O . GLU B 2 327 ? -7.096 -51.182 -18.296 1.000 0.760 327 GLU B O 1
ATOM 13950 N N . THR B 2 328 ? -8.451 -52.903 -17.821 1.000 0.790 328 THR B N 1
ATOM 13951 C CA . THR B 2 328 ? -7.417 -53.795 -17.281 1.000 0.790 328 THR B CA 1
ATOM 13952 C C . THR B 2 328 ? -7.295 -55.050 -18.139 1.000 0.790 328 THR B C 1
ATOM 13953 O O . THR B 2 328 ? -8.277 -55.641 -18.596 1.000 0.790 328 THR B O 1
ATOM 13964 N N . ILE B 2 329 ? -6.065 -55.501 -18.366 1.000 0.760 329 ILE B N 1
ATOM 13965 C CA . ILE B 2 329 ? -5.781 -56.671 -19.194 1.000 0.760 329 ILE B CA 1
ATOM 13966 C C . ILE B 2 329 ? -5.892 -57.946 -18.341 1.000 0.760 329 ILE B C 1
ATOM 13967 O O . ILE B 2 329 ? -4.933 -58.366 -17.695 1.000 0.760 329 ILE B O 1
ATOM 13983 N N . GLU B 2 330 ? -7.047 -58.623 -18.364 1.000 0.770 330 GLU B N 1
ATOM 13984 C CA . GLU B 2 330 ? -7.216 -59.947 -17.736 1.000 0.770 330 GLU B CA 1
ATOM 13985 C C . GLU B 2 330 ? -6.678 -61.090 -18.622 1.000 0.770 330 GLU B C 1
ATOM 13986 O O . GLU B 2 330 ? -7.397 -61.705 -19.430 1.000 0.770 330 GLU B O 1
ATOM 13998 N N . ILE B 2 331 ? -5.404 -61.444 -18.440 1.000 0.700 331 ILE B N 1
ATOM 13999 C CA . ILE B 2 331 ? -4.799 -62.631 -19.060 1.000 0.700 331 ILE B CA 1
ATOM 14000 C C . ILE B 2 331 ? -4.452 -63.664 -17.984 1.000 0.700 331 ILE B C 1
ATOM 14001 O O . ILE B 2 331 ? -3.464 -63.548 -17.279 1.000 0.700 331 ILE B O 1
ATOM 14017 N N . HIS B 2 332 ? -5.226 -64.755 -17.918 1.000 0.680 332 HIS B N 1
ATOM 14018 C CA . HIS B 2 332 ? -4.997 -65.896 -17.008 1.000 0.680 332 HIS B CA 1
ATOM 14019 C C . HIS B 2 332 ? -3.862 -66.840 -17.473 1.000 0.680 332 HIS B C 1
ATOM 14020 O O . HIS B 2 332 ? -3.836 -68.028 -17.132 1.000 0.680 332 HIS B O 1
ATOM 14034 N N . SER B 2 333 ? -2.946 -66.350 -18.312 1.000 0.680 333 SER B N 1
ATOM 14035 C CA . SER B 2 333 ? -1.815 -67.149 -18.789 1.000 0.680 333 SER B CA 1
ATOM 14036 C C . SER B 2 333 ? -0.642 -67.036 -17.815 1.000 0.680 333 SER B C 1
ATOM 14037 O O . SER B 2 333 ? -0.415 -65.981 -17.248 1.000 0.680 333 SER B O 1
ATOM 14045 N N . LYS B 2 334 ? 0.118 -68.120 -17.620 1.000 0.700 334 LYS B N 1
ATOM 14046 C CA . LYS B 2 334 ? 1.363 -68.136 -16.814 1.000 0.700 334 LYS B CA 1
ATOM 14047 C C . LYS B 2 334 ? 2.626 -68.258 -17.679 1.000 0.700 334 LYS B C 1
ATOM 14048 O O . LYS B 2 334 ? 3.635 -68.802 -17.232 1.000 0.700 334 LYS B O 1
ATOM 14067 N N . ASP B 2 335 ? 2.513 -67.906 -18.953 1.000 0.720 335 ASP B N 1
ATOM 14068 C CA . ASP B 2 335 ? 3.625 -67.821 -19.902 1.000 0.720 335 ASP B CA 1
ATOM 14069 C C . ASP B 2 335 ? 3.965 -66.343 -20.183 1.000 0.720 335 ASP B C 1
ATOM 14070 O O . ASP B 2 335 ? 3.424 -65.454 -19.531 1.000 0.720 335 ASP B O 1
ATOM 14079 N N . GLU B 2 336 ? 4.850 -66.061 -21.140 1.000 0.750 336 GLU B N 1
ATOM 14080 C CA . GLU B 2 336 ? 5.346 -64.713 -21.462 1.000 0.750 336 GLU B CA 1
ATOM 14081 C C . GLU B 2 336 ? 4.233 -63.746 -21.920 1.000 0.750 336 GLU B C 1
ATOM 14082 O O . GLU B 2 336 ? 4.404 -62.534 -21.830 1.000 0.750 336 GLU B O 1
ATOM 14094 N N . LEU B 2 337 ? 3.079 -64.263 -22.374 1.000 0.750 337 LEU B N 1
ATOM 14095 C CA . LEU B 2 337 ? 1.893 -63.440 -22.657 1.000 0.750 337 LEU B CA 1
ATOM 14096 C C . LEU B 2 337 ? 1.172 -63.003 -21.380 1.000 0.750 337 LEU B C 1
ATOM 14097 O O . LEU B 2 337 ? 0.537 -61.956 -21.375 1.000 0.750 337 LEU B O 1
ATOM 14113 N N . GLY B 2 338 ? 1.233 -63.823 -20.329 1.000 0.800 338 GLY B N 1
ATOM 14114 C CA . GLY B 2 338 ? 0.731 -63.469 -19.005 1.000 0.800 338 GLY B CA 1
ATOM 14115 C C . GLY B 2 338 ? 1.568 -62.372 -18.367 1.000 0.800 338 GLY B C 1
ATOM 14116 O O . GLY B 2 338 ? 1.024 -61.332 -18.026 1.000 0.800 338 GLY B O 1
ATOM 14120 N N . GLU B 2 339 ? 2.887 -62.577 -18.302 1.000 0.810 339 GLU B N 1
ATOM 14121 C CA . GLU B 2 339 ? 3.827 -61.597 -17.736 1.000 0.810 339 GLU B CA 1
ATOM 14122 C C . GLU B 2 339 ? 3.769 -60.260 -18.494 1.000 0.810 339 GLU B C 1
ATOM 14123 O O . GLU B 2 339 ? 3.685 -59.218 -17.865 1.000 0.810 339 GLU B O 1
ATOM 14135 N N . LEU B 2 340 ? 3.703 -60.272 -19.834 1.000 0.800 340 LEU B N 1
ATOM 14136 C CA . LEU B 2 340 ? 3.532 -59.041 -20.618 1.000 0.800 340 LEU B CA 1
ATOM 14137 C C . LEU B 2 340 ? 2.212 -58.314 -20.310 1.000 0.800 340 LEU B C 1
ATOM 14138 O O . LEU B 2 340 ? 2.178 -57.089 -20.327 1.000 0.800 340 LEU B O 1
ATOM 14154 N N . GLY B 2 341 ? 1.126 -59.055 -20.060 1.000 0.820 341 GLY B N 1
ATOM 14155 C CA . GLY B 2 341 ? -0.150 -58.468 -19.646 1.000 0.820 341 GLY B CA 1
ATOM 14156 C C . GLY B 2 341 ? -0.080 -57.815 -18.261 1.000 0.820 341 GLY B C 1
ATOM 14157 O O . GLY B 2 341 ? -0.680 -56.765 -18.064 1.000 0.820 341 GLY B O 1
ATOM 14161 N N . GLU B 2 342 ? 0.674 -58.403 -17.330 1.000 0.830 342 GLU B N 1
ATOM 14162 C CA . GLU B 2 342 ? 0.897 -57.872 -15.978 1.000 0.830 342 GLU B CA 1
ATOM 14163 C C . GLU B 2 342 ? 1.765 -56.610 -16.001 1.000 0.830 342 GLU B C 1
ATOM 14164 O O . GLU B 2 342 ? 1.326 -55.587 -15.484 1.000 0.830 342 GLU B O 1
ATOM 14176 N N . SER B 2 343 ? 2.893 -56.623 -16.723 1.000 0.790 343 SER B N 1
ATOM 14177 C CA . SER B 2 343 ? 3.707 -55.418 -16.959 1.000 0.790 343 SER B CA 1
ATOM 14178 C C . SER B 2 343 ? 2.880 -54.294 -17.592 1.000 0.790 343 SER B C 1
ATOM 14179 O O . SER B 2 343 ? 3.045 -53.122 -17.266 1.000 0.790 343 SER B O 1
ATOM 14187 N N . PHE B 2 344 ? 1.944 -54.641 -18.485 1.000 0.800 344 PHE B N 1
ATOM 14188 C CA . PHE B 2 344 ? 1.014 -53.668 -19.057 1.000 0.800 344 PHE B CA 1
ATOM 14189 C C . PHE B 2 344 ? 0.028 -53.100 -18.031 1.000 0.800 344 PHE B C 1
ATOM 14190 O O . PHE B 2 344 ? -0.307 -51.922 -18.117 1.000 0.800 344 PHE B O 1
ATOM 14207 N N . ASN B 2 345 ? -0.458 -53.915 -17.093 1.000 0.820 345 ASN B N 1
ATOM 14208 C CA . ASN B 2 345 ? -1.351 -53.448 -16.034 1.000 0.820 345 ASN B CA 1
ATOM 14209 C C . ASN B 2 345 ? -0.613 -52.543 -15.039 1.000 0.820 345 ASN B C 1
ATOM 14210 O O . ASN B 2 345 ? -1.158 -51.505 -14.673 1.000 0.820 345 ASN B O 1
ATOM 14221 N N . GLU B 2 346 ? 0.621 -52.885 -14.656 1.000 0.800 346 GLU B N 1
ATOM 14222 C CA . GLU B 2 346 ? 1.469 -52.031 -13.810 1.000 0.800 346 GLU B CA 1
ATOM 14223 C C . GLU B 2 346 ? 1.727 -50.684 -14.482 1.000 0.800 346 GLU B C 1
ATOM 14224 O O . GLU B 2 346 ? 1.489 -49.633 -13.896 1.000 0.800 346 GLU B O 1
ATOM 14236 N N . MET B 2 347 ? 2.103 -50.708 -15.759 1.000 0.800 347 MET B N 1
ATOM 14237 C CA . MET B 2 347 ? 2.302 -49.506 -16.556 1.000 0.800 347 MET B CA 1
ATOM 14238 C C . MET B 2 347 ? 1.016 -48.667 -16.682 1.000 0.800 347 MET B C 1
ATOM 14239 O O . MET B 2 347 ? 1.058 -47.444 -16.556 1.000 0.800 347 MET B O 1
ATOM 14253 N N . GLY B 2 348 ? -0.142 -49.311 -16.875 1.000 0.780 348 GLY B N 1
ATOM 14254 C CA . GLY B 2 348 ? -1.448 -48.645 -16.869 1.000 0.780 348 GLY B CA 1
ATOM 14255 C C . GLY B 2 348 ? -1.792 -48.004 -15.518 1.000 0.780 348 GLY B C 1
ATOM 14256 O O . GLY B 2 348 ? -2.382 -46.924 -15.479 1.000 0.780 348 GLY B O 1
ATOM 14260 N N . GLN B 2 349 ? -1.387 -48.623 -14.409 1.000 0.800 349 GLN B N 1
ATOM 14261 C CA . GLN B 2 349 ? -1.591 -48.101 -13.059 1.000 0.800 349 GLN B CA 1
ATOM 14262 C C . GLN B 2 349 ? -0.654 -46.933 -12.737 1.000 0.800 349 GLN B C 1
ATOM 14263 O O . GLN B 2 349 ? -1.115 -45.938 -12.177 1.000 0.800 349 GLN B O 1
ATOM 14277 N N . SER B 2 350 ? 0.617 -47.010 -13.137 1.000 0.770 350 SER B N 1
ATOM 14278 C CA . SER B 2 350 ? 1.551 -45.883 -13.037 1.000 0.770 350 SER B CA 1
ATOM 14279 C C . SER B 2 350 ? 1.025 -44.675 -13.819 1.000 0.770 350 SER B C 1
ATOM 14280 O O . SER B 2 350 ? 0.989 -43.569 -13.285 1.000 0.770 350 SER B O 1
ATOM 14288 N N . LEU B 2 351 ? 0.490 -44.890 -15.028 1.000 0.770 351 LEU B N 1
ATOM 14289 C CA . LEU B 2 351 ? -0.203 -43.856 -15.806 1.000 0.770 351 LEU B CA 1
ATOM 14290 C C . LEU B 2 351 ? -1.420 -43.281 -15.070 1.000 0.770 351 LEU B C 1
ATOM 14291 O O . LEU B 2 351 ? -1.547 -42.063 -14.982 1.000 0.770 351 LEU B O 1
ATOM 14307 N N . ARG B 2 352 ? -2.297 -44.127 -14.506 1.000 0.810 352 ARG B N 1
ATOM 14308 C CA . ARG B 2 352 ? -3.437 -43.640 -13.705 1.000 0.810 352 ARG B CA 1
ATOM 14309 C C . ARG B 2 352 ? -2.982 -42.791 -12.524 1.000 0.810 352 ARG B C 1
ATOM 14310 O O . ARG B 2 352 ? -3.564 -41.738 -12.298 1.000 0.810 352 ARG B O 1
ATOM 14331 N N . SER B 2 353 ? -1.960 -43.226 -11.788 1.000 0.800 353 SER B N 1
ATOM 14332 C CA . SER B 2 353 ? -1.469 -42.494 -10.619 1.000 0.800 353 SER B CA 1
ATOM 14333 C C . SER B 2 353 ? -0.876 -41.138 -10.997 1.000 0.800 353 SER B C 1
ATOM 14334 O O . SER B 2 353 ? -1.064 -40.184 -10.249 1.000 0.800 353 SER B O 1
ATOM 14342 N N . LEU B 2 354 ? -0.187 -41.037 -12.139 1.000 0.790 354 LEU B N 1
ATOM 14343 C CA . LEU B 2 354 ? 0.347 -39.767 -12.630 1.000 0.790 354 LEU B CA 1
ATOM 14344 C C . LEU B 2 354 ? -0.752 -38.813 -13.088 1.000 0.790 354 LEU B C 1
ATOM 14345 O O . LEU B 2 354 ? -0.743 -37.653 -12.691 1.000 0.790 354 LEU B O 1
ATOM 14361 N N . ILE B 2 355 ? -1.703 -39.291 -13.899 1.000 0.830 355 ILE B N 1
ATOM 14362 C CA . ILE B 2 355 ? -2.820 -38.457 -14.362 1.000 0.830 355 ILE B CA 1
ATOM 14363 C C . ILE B 2 355 ? -3.645 -37.963 -13.169 1.000 0.830 355 ILE B C 1
ATOM 14364 O O . ILE B 2 355 ? -4.009 -36.792 -13.147 1.000 0.830 355 ILE B O 1
ATOM 14380 N N . SER B 2 356 ? -3.874 -38.815 -12.162 1.000 0.830 356 SER B N 1
ATOM 14381 C CA . SER B 2 356 ? -4.547 -38.418 -10.919 1.000 0.830 356 SER B CA 1
ATOM 14382 C C . SER B 2 356 ? -3.764 -37.332 -10.174 1.000 0.830 356 SER B C 1
ATOM 14383 O O . SER B 2 356 ? -4.339 -36.303 -9.849 1.000 0.830 356 SER B O 1
ATOM 14391 N N . ALA B 2 357 ? -2.450 -37.499 -9.978 1.000 0.800 357 ALA B N 1
ATOM 14392 C CA . ALA B 2 357 ? -1.622 -36.498 -9.298 1.000 0.800 357 ALA B CA 1
ATOM 14393 C C . ALA B 2 357 ? -1.558 -35.159 -10.057 1.000 0.800 357 ALA B C 1
ATOM 14394 O O . ALA B 2 357 ? -1.567 -34.098 -9.439 1.000 0.800 357 ALA B O 1
ATOM 14401 N N . ILE B 2 358 ? -1.527 -35.195 -11.395 1.000 0.830 358 ILE B N 1
ATOM 14402 C CA . ILE B 2 358 ? -1.588 -33.984 -12.224 1.000 0.830 358 ILE B CA 1
ATOM 14403 C C . ILE B 2 358 ? -2.958 -33.313 -12.085 1.000 0.830 358 ILE B C 1
ATOM 14404 O O . ILE B 2 358 ? -3.005 -32.099 -11.947 1.000 0.830 358 ILE B O 1
ATOM 14420 N N . GLN B 2 359 ? -4.064 -34.062 -12.098 1.000 0.850 359 GLN B N 1
ATOM 14421 C CA . GLN B 2 359 ? -5.405 -33.490 -11.919 1.000 0.850 359 GLN B CA 1
ATOM 14422 C C . GLN B 2 359 ? -5.596 -32.860 -10.537 1.000 0.850 359 GLN B C 1
ATOM 14423 O O . GLN B 2 359 ? -6.146 -31.762 -10.446 1.000 0.850 359 GLN B O 1
ATOM 14437 N N . ASP B 2 360 ? -5.102 -33.510 -9.485 1.000 0.830 360 ASP B N 1
ATOM 14438 C CA . ASP B 2 360 ? -5.117 -32.952 -8.131 1.000 0.830 360 ASP B CA 1
ATOM 14439 C C . ASP B 2 360 ? -4.304 -31.651 -8.076 1.000 0.830 360 ASP B C 1
ATOM 14440 O O . ASP B 2 360 ? -4.789 -30.629 -7.592 1.000 0.830 360 ASP B O 1
ATOM 14449 N N . SER B 2 361 ? -3.107 -31.647 -8.672 1.000 0.820 361 SER B N 1
ATOM 14450 C CA . SER B 2 361 ? -2.260 -30.454 -8.767 1.000 0.820 361 SER B CA 1
ATOM 14451 C C . SER B 2 361 ? -2.911 -29.333 -9.594 1.000 0.820 361 SER B C 1
ATOM 14452 O O . SER B 2 361 ? -2.867 -28.175 -9.189 1.000 0.820 361 SER B O 1
ATOM 14460 N N . VAL B 2 362 ? -3.594 -29.659 -10.698 1.000 0.840 362 VAL B N 1
ATOM 14461 C CA . VAL B 2 362 ? -4.358 -28.701 -11.520 1.000 0.840 362 VAL B CA 1
ATOM 14462 C C . VAL B 2 362 ? -5.457 -28.021 -10.720 1.000 0.840 362 VAL B C 1
ATOM 14463 O O . VAL B 2 362 ? -5.598 -26.803 -10.800 1.000 0.840 362 VAL B O 1
ATOM 14476 N N . ASN B 2 363 ? -6.230 -28.791 -9.954 1.000 0.870 363 ASN B N 1
ATOM 14477 C CA . ASN B 2 363 ? -7.307 -28.234 -9.143 1.000 0.870 363 ASN B CA 1
ATOM 14478 C C . ASN B 2 363 ? -6.758 -27.295 -8.062 1.000 0.870 363 ASN B C 1
ATOM 14479 O O . ASN B 2 363 ? -7.334 -26.232 -7.842 1.000 0.870 363 ASN B O 1
ATOM 14490 N N . ASN B 2 364 ? -5.627 -27.647 -7.445 1.000 0.860 364 ASN B N 1
ATOM 14491 C CA . ASN B 2 364 ? -4.997 -26.809 -6.428 1.000 0.860 364 ASN B CA 1
ATOM 14492 C C . ASN B 2 364 ? -4.401 -25.520 -7.020 1.000 0.860 364 ASN B C 1
ATOM 14493 O O . ASN B 2 364 ? -4.681 -24.443 -6.508 1.000 0.860 364 ASN B O 1
ATOM 14504 N N . VAL B 2 365 ? -3.663 -25.587 -8.139 1.000 0.860 365 VAL B N 1
ATOM 14505 C CA . VAL B 2 365 ? -3.109 -24.385 -8.800 1.000 0.860 365 VAL B CA 1
ATOM 14506 C C . VAL B 2 365 ? -4.223 -23.447 -9.275 1.000 0.860 365 VAL B C 1
ATOM 14507 O O . VAL B 2 365 ? -4.097 -22.229 -9.148 1.000 0.860 365 VAL B O 1
ATOM 14520 N N . ALA B 2 366 ? -5.331 -23.996 -9.784 1.000 0.880 366 ALA B N 1
ATOM 14521 C CA . ALA B 2 366 ? -6.497 -23.202 -10.164 1.000 0.880 366 ALA B CA 1
ATOM 14522 C C . ALA B 2 366 ? -7.125 -22.489 -8.954 1.000 0.880 366 ALA B C 1
ATOM 14523 O O . ALA B 2 366 ? -7.377 -21.287 -9.021 1.000 0.880 366 ALA B O 1
ATOM 14530 N N . ALA B 2 367 ? -7.323 -23.197 -7.838 1.000 0.890 367 ALA B N 1
ATOM 14531 C CA . ALA B 2 367 ? -7.875 -22.616 -6.616 1.000 0.890 367 ALA B CA 1
ATOM 14532 C C . ALA B 2 367 ? -6.966 -21.519 -6.029 1.000 0.890 367 ALA B C 1
ATOM 14533 O O . ALA B 2 367 ? -7.440 -20.416 -5.754 1.000 0.890 367 ALA B O 1
ATOM 14540 N N . SER B 2 368 ? -5.656 -21.773 -5.912 1.000 0.870 368 SER B N 1
ATOM 14541 C CA . SER B 2 368 ? -4.694 -20.766 -5.444 1.000 0.870 368 SER B CA 1
ATOM 14542 C C . SER B 2 368 ? -4.653 -19.560 -6.377 1.000 0.870 368 SER B C 1
ATOM 14543 O O . SER B 2 368 ? -4.592 -18.430 -5.908 1.000 0.870 368 SER B O 1
ATOM 14551 N N . SER B 2 369 ? -4.746 -19.763 -7.695 1.000 0.880 369 SER B N 1
ATOM 14552 C CA . SER B 2 369 ? -4.830 -18.659 -8.650 1.000 0.880 369 SER B CA 1
ATOM 14553 C C . SER B 2 369 ? -6.067 -17.785 -8.427 1.000 0.880 369 SER B C 1
ATOM 14554 O O . SER B 2 369 ? -5.940 -16.563 -8.458 1.000 0.880 369 SER B O 1
ATOM 14562 N N . GLU B 2 370 ? -7.248 -18.372 -8.216 1.000 0.900 370 GLU B N 1
ATOM 14563 C CA . GLU B 2 370 ? -8.469 -17.603 -7.928 1.000 0.900 370 GLU B CA 1
ATOM 14564 C C . GLU B 2 370 ? -8.330 -16.808 -6.622 1.000 0.900 370 GLU B C 1
ATOM 14565 O O . GLU B 2 370 ? -8.713 -15.637 -6.554 1.000 0.900 370 GLU B O 1
ATOM 14577 N N . GLN B 2 371 ? -7.726 -17.417 -5.601 1.000 0.890 371 GLN B N 1
ATOM 14578 C CA . GLN B 2 371 ? -7.507 -16.782 -4.306 1.000 0.890 371 GLN B CA 1
ATOM 14579 C C . GLN B 2 371 ? -6.469 -15.647 -4.384 1.000 0.890 371 GLN B C 1
ATOM 14580 O O . GLN B 2 371 ? -6.691 -14.580 -3.817 1.000 0.890 371 GLN B O 1
ATOM 14594 N N . LEU B 2 372 ? -5.384 -15.823 -5.148 1.000 0.900 372 LEU B N 1
ATOM 14595 C CA . LEU B 2 372 ? -4.381 -14.785 -5.417 1.000 0.900 372 LEU B CA 1
ATOM 14596 C C . LEU B 2 372 ? -4.984 -13.591 -6.161 1.000 0.900 372 LEU B C 1
ATOM 14597 O O . LEU B 2 372 ? -4.712 -12.447 -5.803 1.000 0.900 372 LEU B O 1
ATOM 14613 N N . THR B 2 373 ? -5.838 -13.837 -7.160 1.000 0.910 373 THR B N 1
ATOM 14614 C CA . THR B 2 373 ? -6.562 -12.767 -7.859 1.000 0.910 373 THR B CA 1
ATOM 14615 C C . THR B 2 373 ? -7.487 -12.003 -6.910 1.000 0.910 373 THR B C 1
ATOM 14616 O O . THR B 2 373 ? -7.549 -10.774 -6.975 1.000 0.910 373 THR B O 1
ATOM 14627 N N . ALA B 2 374 ? -8.185 -12.699 -6.006 1.000 0.900 374 ALA B N 1
ATOM 14628 C CA . ALA B 2 374 ? -9.031 -12.054 -5.005 1.000 0.900 374 ALA B CA 1
ATOM 14629 C C . ALA B 2 374 ? -8.213 -11.183 -4.035 1.000 0.900 374 ALA B C 1
ATOM 14630 O O . ALA B 2 374 ? -8.570 -10.023 -3.824 1.000 0.900 374 ALA B O 1
ATOM 14637 N N . SER B 2 375 ? -7.097 -11.700 -3.511 1.000 0.880 375 SER B N 1
ATOM 14638 C CA . SER B 2 375 ? -6.207 -10.956 -2.611 1.000 0.880 375 SER B CA 1
ATOM 14639 C C . SER B 2 375 ? -5.586 -9.736 -3.288 1.000 0.880 375 SER B C 1
ATOM 14640 O O . SER B 2 375 ? -5.635 -8.648 -2.721 1.000 0.880 375 SER B O 1
ATOM 14648 N N . ALA B 2 376 ? -5.083 -9.876 -4.521 1.000 0.880 376 ALA B N 1
ATOM 14649 C CA . ALA B 2 376 ? -4.554 -8.748 -5.289 1.000 0.880 376 ALA B CA 1
ATOM 14650 C C . ALA B 2 376 ? -5.623 -7.666 -5.509 1.000 0.880 376 ALA B C 1
ATOM 14651 O O . ALA B 2 376 ? -5.361 -6.480 -5.326 1.000 0.880 376 ALA B O 1
ATOM 14658 N N . GLY B 2 377 ? -6.858 -8.073 -5.825 1.000 0.900 377 GLY B N 1
ATOM 14659 C CA . GLY B 2 377 ? -7.984 -7.150 -5.960 1.000 0.900 377 GLY B CA 1
ATOM 14660 C C . GLY B 2 377 ? -8.384 -6.465 -4.647 1.000 0.900 377 GLY B C 1
ATOM 14661 O O . GLY B 2 377 ? -8.763 -5.295 -4.662 1.000 0.900 377 GLY B O 1
ATOM 14665 N N . GLN B 2 378 ? -8.308 -7.162 -3.509 1.000 0.900 378 GLN B N 1
ATOM 14666 C CA . GLN B 2 378 ? -8.596 -6.577 -2.194 1.000 0.900 378 GLN B CA 1
ATOM 14667 C C . GLN B 2 378 ? -7.513 -5.594 -1.746 1.000 0.900 378 GLN B C 1
ATOM 14668 O O . GLN B 2 378 ? -7.855 -4.497 -1.309 1.000 0.900 378 GLN B O 1
ATOM 14682 N N . THR B 2 379 ? -6.235 -5.954 -1.870 1.000 0.900 379 THR B N 1
ATOM 14683 C CA . THR B 2 379 ? -5.125 -5.069 -1.500 1.000 0.900 379 THR B CA 1
ATOM 14684 C C . THR B 2 379 ? -5.042 -3.868 -2.435 1.000 0.900 379 THR B C 1
ATOM 14685 O O . THR B 2 379 ? -4.889 -2.759 -1.951 1.000 0.900 379 THR B O 1
ATOM 14696 N N . SER B 2 380 ? -5.261 -4.036 -3.742 1.000 0.920 380 SER B N 1
ATOM 14697 C CA . SER B 2 380 ? -5.312 -2.902 -4.675 1.000 0.920 380 SER B CA 1
ATOM 14698 C C . SER B 2 380 ? -6.406 -1.893 -4.296 1.000 0.920 380 SER B C 1
ATOM 14699 O O . SER B 2 380 ? -6.133 -0.698 -4.258 1.000 0.920 380 SER B O 1
ATOM 14707 N N . LYS B 2 381 ? -7.604 -2.355 -3.903 1.000 0.920 381 LYS B N 1
ATOM 14708 C CA . LYS B 2 381 ? -8.659 -1.471 -3.369 1.000 0.920 381 LYS B CA 1
ATOM 14709 C C . LYS B 2 381 ? -8.273 -0.789 -2.061 1.000 0.920 381 LYS B C 1
ATOM 14710 O O . LYS B 2 381 ? -8.633 0.363 -1.852 1.000 0.920 381 LYS B O 1
ATOM 14729 N N . ALA B 2 382 ? -7.602 -1.508 -1.164 1.000 0.900 382 ALA B N 1
ATOM 14730 C CA . ALA B 2 382 ? -7.099 -0.934 0.077 1.000 0.900 382 ALA B CA 1
ATOM 14731 C C . ALA B 2 382 ? -6.080 0.178 -0.220 1.000 0.900 382 ALA B C 1
ATOM 14732 O O . ALA B 2 382 ? -6.203 1.269 0.324 1.000 0.900 382 ALA B O 1
ATOM 14739 N N . THR B 2 383 ? -5.150 -0.052 -1.150 1.000 0.900 383 THR B N 1
ATOM 14740 C CA . THR B 2 383 ? -4.164 0.944 -1.582 1.000 0.900 383 THR B CA 1
ATOM 14741 C C . THR B 2 383 ? -4.813 2.145 -2.277 1.000 0.900 383 THR B C 1
ATOM 14742 O O . THR B 2 383 ? -4.454 3.270 -1.956 1.000 0.900 383 THR B O 1
ATOM 14753 N N . GLU B 2 384 ? -5.822 1.951 -3.136 1.000 0.920 384 GLU B N 1
ATOM 14754 C CA . GLU B 2 384 ? -6.616 3.062 -3.696 1.000 0.920 384 GLU B CA 1
ATOM 14755 C C . GLU B 2 384 ? -7.247 3.926 -2.589 1.000 0.920 384 GLU B C 1
ATOM 14756 O O . GLU B 2 384 ? -7.259 5.153 -2.677 1.000 0.920 384 GLU B O 1
ATOM 14768 N N . HIS B 2 385 ? -7.745 3.294 -1.522 1.000 0.910 385 HIS B N 1
ATOM 14769 C CA . HIS B 2 385 ? -8.308 3.992 -0.367 1.000 0.910 385 HIS B CA 1
ATOM 14770 C C . HIS B 2 385 ? -7.251 4.781 0.416 1.000 0.910 385 HIS B C 1
ATOM 14771 O O . HIS B 2 385 ? -7.518 5.911 0.818 1.000 0.910 385 HIS B O 1
ATOM 14785 N N . ILE B 2 386 ? -6.046 4.220 0.582 1.000 0.890 386 ILE B N 1
ATOM 14786 C CA . ILE B 2 386 ? -4.896 4.925 1.168 1.000 0.890 386 ILE B CA 1
ATOM 14787 C C . ILE B 2 386 ? -4.547 6.151 0.315 1.000 0.890 386 ILE B C 1
ATOM 14788 O O . ILE B 2 386 ? -4.375 7.238 0.857 1.000 0.890 386 ILE B O 1
ATOM 14804 N N . THR B 2 387 ? -4.500 6.017 -1.015 1.000 0.910 387 THR B N 1
ATOM 14805 C CA . THR B 2 387 ? -4.233 7.145 -1.922 1.000 0.910 387 THR B CA 1
ATOM 14806 C C . THR B 2 387 ? -5.279 8.254 -1.784 1.000 0.910 387 THR B C 1
ATOM 14807 O O . THR B 2 387 ? -4.905 9.422 -1.722 1.000 0.910 387 THR B O 1
ATOM 14818 N N . MET B 2 388 ? -6.570 7.914 -1.674 1.000 0.910 388 MET B N 1
ATOM 14819 C CA . MET B 2 388 ? -7.633 8.906 -1.439 1.000 0.910 388 MET B CA 1
ATOM 14820 C C . MET B 2 388 ? -7.492 9.604 -0.083 1.000 0.910 388 MET B C 1
ATOM 14821 O O . MET B 2 388 ? -7.604 10.827 -0.015 1.000 0.910 388 MET B O 1
ATOM 14835 N N . ALA B 2 389 ? -7.222 8.851 0.989 1.000 0.870 389 ALA B N 1
ATOM 14836 C CA . ALA B 2 389 ? -6.992 9.429 2.311 1.000 0.870 389 ALA B CA 1
ATOM 14837 C C . ALA B 2 389 ? -5.804 10.406 2.281 1.000 0.870 389 ALA B C 1
ATOM 14838 O O . ALA B 2 389 ? -5.897 11.513 2.799 1.000 0.870 389 ALA B O 1
ATOM 14845 N N . ILE B 2 390 ? -4.718 10.048 1.589 1.000 0.860 390 ILE B N 1
ATOM 14846 C CA . ILE B 2 390 ? -3.526 10.891 1.410 1.000 0.860 390 ILE B CA 1
ATOM 14847 C C . ILE B 2 390 ? -3.788 12.144 0.583 1.000 0.860 390 ILE B C 1
ATOM 14848 O O . ILE B 2 390 ? -3.259 13.206 0.908 1.000 0.860 390 ILE B O 1
ATOM 14864 N N . GLU B 2 391 ? -4.632 12.067 -0.441 1.000 0.910 391 GLU B N 1
ATOM 14865 C CA . GLU B 2 391 ? -5.073 13.257 -1.169 1.000 0.910 391 GLU B CA 1
ATOM 14866 C C . GLU B 2 391 ? -5.857 14.207 -0.246 1.000 0.910 391 GLU B C 1
ATOM 14867 O O . GLU B 2 391 ? -5.635 15.419 -0.261 1.000 0.910 391 GLU B O 1
ATOM 14879 N N . GLN B 2 392 ? -6.716 13.667 0.623 1.000 0.890 392 GLN B N 1
ATOM 14880 C CA . GLN B 2 392 ? -7.445 14.450 1.622 1.000 0.890 392 GLN B CA 1
ATOM 14881 C C . GLN B 2 392 ? -6.506 15.073 2.667 1.000 0.890 392 GLN B C 1
ATOM 14882 O O . GLN B 2 392 ? -6.644 16.260 2.961 1.000 0.890 392 GLN B O 1
ATOM 14896 N N . PHE B 2 393 ? -5.497 14.337 3.146 1.000 0.890 393 PHE B N 1
ATOM 14897 C CA . PHE B 2 393 ? -4.436 14.883 4.001 1.000 0.890 393 PHE B CA 1
ATOM 14898 C C . PHE B 2 393 ? -3.639 15.983 3.303 1.000 0.890 393 PHE B C 1
ATOM 14899 O O . PHE B 2 393 ? -3.333 16.997 3.920 1.000 0.890 393 PHE B O 1
ATOM 14916 N N . SER B 2 394 ? -3.330 15.823 2.013 1.000 0.910 394 SER B N 1
ATOM 14917 C CA . SER B 2 394 ? -2.654 16.859 1.226 1.000 0.910 394 SER B CA 1
ATOM 14918 C C . SER B 2 394 ? -3.469 18.145 1.181 1.000 0.910 394 SER B C 1
ATOM 14919 O O . SER B 2 394 ? -2.908 19.217 1.401 1.000 0.910 394 SER B O 1
ATOM 14927 N N . ASN B 2 395 ? -4.782 18.044 0.963 1.000 0.920 395 ASN B N 1
ATOM 14928 C CA . ASN B 2 395 ? -5.677 19.201 0.972 1.000 0.920 395 ASN B CA 1
ATOM 14929 C C . ASN B 2 395 ? -5.764 19.843 2.365 1.000 0.920 395 ASN B C 1
ATOM 14930 O O . ASN B 2 395 ? -5.628 21.059 2.486 1.000 0.920 395 ASN B O 1
ATOM 14941 N N . GLY B 2 396 ? -5.938 19.034 3.417 1.000 0.890 396 GLY B N 1
ATOM 14942 C CA . GLY B 2 396 ? -5.971 19.520 4.799 1.000 0.890 396 GLY B CA 1
ATOM 14943 C C . GLY B 2 396 ? -4.665 20.208 5.204 1.000 0.890 396 GLY B C 1
ATOM 14944 O O . GLY B 2 396 ? -4.678 21.269 5.826 1.000 0.890 396 GLY B O 1
ATOM 14948 N N . ASN B 2 397 ? -3.529 19.659 4.779 1.000 0.900 397 ASN B N 1
ATOM 14949 C CA . ASN B 2 397 ? -2.214 20.215 5.058 1.000 0.900 397 ASN B CA 1
ATOM 14950 C C . ASN B 2 397 ? -1.964 21.545 4.321 1.000 0.900 397 ASN B C 1
ATOM 14951 O O . ASN B 2 397 ? -1.370 22.463 4.886 1.000 0.900 397 ASN B O 1
ATOM 14962 N N . GLU B 2 398 ? -2.435 21.685 3.078 1.000 0.910 398 GLU B N 1
ATOM 14963 C CA . GLU B 2 398 ? -2.348 22.942 2.324 1.000 0.910 398 GLU B CA 1
ATOM 14964 C C . GLU B 2 398 ? -3.232 24.032 2.954 1.000 0.910 398 GLU B C 1
ATOM 14965 O O . GLU B 2 398 ? -2.776 25.161 3.159 1.000 0.910 398 GLU B O 1
ATOM 14977 N N . GLU B 2 399 ? -4.453 23.677 3.374 1.000 0.910 399 GLU B N 1
ATOM 14978 C CA . GLU B 2 399 ? -5.337 24.589 4.104 1.000 0.910 399 GLU B CA 1
ATOM 14979 C C . GLU B 2 399 ? -4.733 25.020 5.451 1.000 0.910 399 GLU B C 1
ATOM 14980 O O . GLU B 2 399 ? -4.740 26.212 5.777 1.000 0.910 399 GLU B O 1
ATOM 14992 N N . GLN B 2 400 ? -4.157 24.087 6.217 1.000 0.890 400 GLN B N 1
ATOM 14993 C CA . GLN B 2 400 ? -3.438 24.408 7.453 1.000 0.890 400 GLN B CA 1
ATOM 14994 C C . GLN B 2 400 ? -2.272 25.367 7.199 1.000 0.890 400 GLN B C 1
ATOM 14995 O O . GLN B 2 400 ? -2.125 26.344 7.937 1.000 0.890 400 GLN B O 1
ATOM 15009 N N . SER B 2 401 ? -1.472 25.138 6.153 1.000 0.910 401 SER B N 1
ATOM 15010 C CA . SER B 2 401 ? -0.354 26.018 5.794 1.000 0.910 401 SER B CA 1
ATOM 15011 C C . SER B 2 401 ? -0.826 27.454 5.529 1.000 0.910 401 SER B C 1
ATOM 15012 O O . SER B 2 401 ? -0.254 28.416 6.051 1.000 0.910 401 SER B O 1
ATOM 15020 N N . GLU B 2 402 ? -1.947 27.609 4.819 1.000 0.930 402 GLU B N 1
ATOM 15021 C CA . GLU B 2 402 ? -2.563 28.911 4.554 1.000 0.930 402 GLU B CA 1
ATOM 15022 C C . GLU B 2 402 ? -3.076 29.581 5.851 1.000 0.930 402 GLU B C 1
ATOM 15023 O O . GLU B 2 402 ? -2.895 30.788 6.055 1.000 0.930 402 GLU B O 1
ATOM 15035 N N . LYS B 2 403 ? -3.666 28.813 6.786 1.000 0.920 403 LYS B N 1
ATOM 15036 C CA . LYS B 2 403 ? -4.091 29.327 8.108 1.000 0.920 403 LYS B CA 1
ATOM 15037 C C . LYS B 2 403 ? -2.912 29.742 8.985 1.000 0.920 403 LYS B C 1
ATOM 15038 O O . LYS B 2 403 ? -3.023 30.734 9.713 1.000 0.920 403 LYS B O 1
ATOM 15057 N N . VAL B 2 404 ? -1.797 29.018 8.922 1.000 0.910 404 VAL B N 1
ATOM 15058 C CA . VAL B 2 404 ? -0.549 29.335 9.628 1.000 0.910 404 VAL B CA 1
ATOM 15059 C C . VAL B 2 404 ? 0.052 30.633 9.097 1.000 0.910 404 VAL B C 1
ATOM 15060 O O . VAL B 2 404 ? 0.383 31.517 9.890 1.000 0.910 404 VAL B O 1
ATOM 15073 N N . GLU B 2 405 ? 0.141 30.797 7.774 1.000 0.920 405 GLU B N 1
ATOM 15074 C CA . GLU B 2 405 ? 0.654 32.025 7.156 1.000 0.920 405 GLU B CA 1
ATOM 15075 C C . GLU B 2 405 ? -0.237 33.229 7.498 1.000 0.920 405 GLU B C 1
ATOM 15076 O O . GLU B 2 405 ? 0.255 34.268 7.953 1.000 0.920 405 GLU B O 1
ATOM 15088 N N . SER B 2 406 ? -1.559 33.060 7.384 1.000 0.920 406 SER B N 1
ATOM 15089 C CA . SER B 2 406 ? -2.546 34.060 7.806 1.000 0.920 406 SER B CA 1
ATOM 15090 C C . SER B 2 406 ? -2.373 34.440 9.281 1.000 0.920 406 SER B C 1
ATOM 15091 O O . SER B 2 406 ? -2.287 35.624 9.611 1.000 0.920 406 SER B O 1
ATOM 15099 N N . SER B 2 407 ? -2.240 33.459 10.177 1.000 0.930 407 SER B N 1
ATOM 15100 C CA . SER B 2 407 ? -2.054 33.702 11.613 1.000 0.930 407 SER B CA 1
ATOM 15101 C C . SER B 2 407 ? -0.733 34.409 11.907 1.000 0.930 407 SER B C 1
ATOM 15102 O O . SER B 2 407 ? -0.719 35.362 12.679 1.000 0.930 407 SER B O 1
ATOM 15110 N N . SER B 2 408 ? 0.363 34.024 11.247 1.000 0.920 408 SER B N 1
ATOM 15111 C CA . SER B 2 408 ? 1.665 34.691 11.370 1.000 0.920 408 SER B CA 1
ATOM 15112 C C . SER B 2 408 ? 1.607 36.152 10.913 1.000 0.920 408 SER B C 1
ATOM 15113 O O . SER B 2 408 ? 2.133 37.047 11.581 1.000 0.920 408 SER B O 1
ATOM 15121 N N . HIS B 2 409 ? 0.906 36.429 9.811 1.000 0.930 409 HIS B N 1
ATOM 15122 C CA . HIS B 2 409 ? 0.690 37.798 9.358 1.000 0.930 409 HIS B CA 1
ATOM 15123 C C . HIS B 2 409 ? -0.122 38.611 10.374 1.000 0.930 409 HIS B C 1
ATOM 15124 O O . HIS B 2 409 ? 0.299 39.707 10.748 1.000 0.930 409 HIS B O 1
ATOM 15138 N N . GLN B 2 410 ? -1.240 38.069 10.871 1.000 0.930 410 GLN B N 1
ATOM 15139 C CA . GLN B 2 410 ? -2.037 38.740 11.902 1.000 0.930 410 GLN B CA 1
ATOM 15140 C C . GLN B 2 410 ? -1.240 38.957 13.195 1.000 0.930 410 GLN B C 1
ATOM 15141 O O . GLN B 2 410 ? -1.347 40.028 13.782 1.000 0.930 410 GLN B O 1
ATOM 15155 N N . LEU B 2 411 ? -0.394 38.004 13.606 1.000 0.910 411 LEU B N 1
ATOM 15156 C CA . LEU B 2 411 ? 0.490 38.136 14.770 1.000 0.910 411 LEU B CA 1
ATOM 15157 C C . LEU B 2 411 ? 1.540 39.234 14.596 1.000 0.910 411 LEU B C 1
ATOM 15158 O O . LEU B 2 411 ? 1.800 39.979 15.538 1.000 0.910 411 LEU B O 1
ATOM 15174 N N . ASN B 2 412 ? 2.117 39.384 13.402 1.000 0.920 412 ASN B N 1
ATOM 15175 C CA . ASN B 2 412 ? 3.027 40.495 13.113 1.000 0.920 412 ASN B CA 1
ATOM 15176 C C . ASN B 2 412 ? 2.307 41.842 13.221 1.000 0.920 412 ASN B C 1
ATOM 15177 O O . ASN B 2 412 ? 2.798 42.744 13.899 1.000 0.920 412 ASN B O 1
ATOM 15188 N N . LEU B 2 413 ? 1.111 41.952 12.635 1.000 0.920 413 LEU B N 1
ATOM 15189 C CA . LEU B 2 413 ? 0.296 43.161 12.762 1.000 0.920 413 LEU B CA 1
ATOM 15190 C C . LEU B 2 413 ? -0.126 43.426 14.216 1.000 0.920 413 LEU B C 1
ATOM 15191 O O . LEU B 2 413 ? -0.243 44.581 14.622 1.000 0.920 413 LEU B O 1
ATOM 15207 N N . MET B 2 414 ? -0.351 42.375 15.002 1.000 0.910 414 MET B N 1
ATOM 15208 C CA . MET B 2 414 ? -0.689 42.476 16.419 1.000 0.910 414 MET B CA 1
ATOM 15209 C C . MET B 2 414 ? 0.494 43.011 17.236 1.000 0.910 414 MET B C 1
ATOM 15210 O O . MET B 2 414 ? 0.311 43.892 18.071 1.000 0.910 414 MET B O 1
ATOM 15224 N N . ASN B 2 415 ? 1.718 42.549 16.958 1.000 0.910 415 ASN B N 1
ATOM 15225 C CA . ASN B 2 415 ? 2.940 43.067 17.581 1.000 0.910 415 ASN B CA 1
ATOM 15226 C C . ASN B 2 415 ? 3.204 44.536 17.236 1.000 0.910 415 ASN B C 1
ATOM 15227 O O . ASN B 2 415 ? 3.518 45.322 18.130 1.000 0.910 415 ASN B O 1
ATOM 15238 N N . GLU B 2 416 ? 3.038 44.927 15.969 1.000 0.930 416 GLU B N 1
ATOM 15239 C CA . GLU B 2 416 ? 3.133 46.333 15.555 1.000 0.930 416 GLU B CA 1
ATOM 15240 C C . GLU B 2 416 ? 2.087 47.197 16.274 1.000 0.930 416 GLU B C 1
ATOM 15241 O O . GLU B 2 416 ? 2.414 48.259 16.812 1.000 0.930 416 GLU B O 1
ATOM 15253 N N . GLY B 2 417 ? 0.845 46.706 16.354 1.000 0.920 417 GLY B N 1
ATOM 15254 C CA . GLY B 2 417 ? -0.232 47.366 17.088 1.000 0.920 417 GLY B CA 1
ATOM 15255 C C . GLY B 2 417 ? 0.086 47.531 18.578 1.000 0.920 417 GLY B C 1
ATOM 15256 O O . GLY B 2 417 ? -0.093 48.617 19.127 1.000 0.920 417 GLY B O 1
ATOM 15260 N N . LEU B 2 418 ? 0.629 46.499 19.232 1.000 0.900 418 LEU B N 1
ATOM 15261 C CA . LEU B 2 418 ? 1.062 46.560 20.634 1.000 0.900 418 LEU B CA 1
ATOM 15262 C C . LEU B 2 418 ? 2.205 47.552 20.855 1.000 0.900 418 LEU B C 1
ATOM 15263 O O . LEU B 2 418 ? 2.184 48.323 21.818 1.000 0.900 418 LEU B O 1
ATOM 15279 N N . GLN B 2 419 ? 3.179 47.582 19.945 1.000 0.920 419 GLN B N 1
ATOM 15280 C CA . GLN B 2 419 ? 4.285 48.530 20.006 1.000 0.920 419 GLN B CA 1
ATOM 15281 C C . GLN B 2 419 ? 3.795 49.979 19.855 1.000 0.920 419 GLN B C 1
ATOM 15282 O O . GLN B 2 419 ? 4.247 50.862 20.593 1.000 0.920 419 GLN B O 1
ATOM 15296 N N . GLN B 2 420 ? 2.831 50.227 18.961 1.000 0.930 420 GLN B N 1
ATOM 15297 C CA . GLN B 2 420 ? 2.205 51.540 18.807 1.000 0.930 420 GLN B CA 1
ATOM 15298 C C . GLN B 2 420 ? 1.444 51.950 20.074 1.000 0.930 420 GLN B C 1
ATOM 15299 O O . GLN B 2 420 ? 1.639 53.061 20.570 1.000 0.930 420 GLN B O 1
ATOM 15313 N N . VAL B 2 421 ? 0.649 51.041 20.652 1.000 0.910 421 VAL B N 1
ATOM 15314 C CA . VAL B 2 421 ? -0.067 51.299 21.909 1.000 0.910 421 VAL B CA 1
ATOM 15315 C C . VAL B 2 421 ? 0.912 51.648 23.041 1.000 0.910 421 VAL B C 1
ATOM 15316 O O . VAL B 2 421 ? 0.650 52.591 23.787 1.000 0.910 421 VAL B O 1
ATOM 15329 N N . SER B 2 422 ? 2.060 50.970 23.162 1.000 0.900 422 SER B N 1
ATOM 15330 C CA . SER B 2 422 ? 3.082 51.281 24.181 1.000 0.900 422 SER B CA 1
ATOM 15331 C C . SER B 2 422 ? 3.713 52.673 24.000 1.000 0.900 422 SER B C 1
ATOM 15332 O O . SER B 2 422 ? 3.823 53.440 24.964 1.000 0.900 422 SER B O 1
ATOM 15340 N N . GLN B 2 423 ? 4.087 53.046 22.768 1.000 0.920 423 GLN B N 1
ATOM 15341 C CA . GLN B 2 423 ? 4.697 54.350 22.479 1.000 0.920 423 GLN B CA 1
ATOM 15342 C C . GLN B 2 423 ? 3.724 55.494 22.781 1.000 0.920 423 GLN B C 1
ATOM 15343 O O . GLN B 2 423 ? 4.069 56.417 23.525 1.000 0.920 423 GLN B O 1
ATOM 15357 N N . THR B 2 424 ? 2.487 55.380 22.287 1.000 0.930 424 THR B N 1
ATOM 15358 C CA . THR B 2 424 ? 1.438 56.364 22.563 1.000 0.930 424 THR B CA 1
ATOM 15359 C C . THR B 2 424 ? 1.170 56.451 24.069 1.000 0.930 424 THR B C 1
ATOM 15360 O O . THR B 2 424 ? 1.128 57.548 24.618 1.000 0.930 424 THR B O 1
ATOM 15371 N N . SER B 2 425 ? 1.118 55.325 24.792 1.000 0.900 425 SER B N 1
ATOM 15372 C CA . SER B 2 425 ? 0.953 55.307 26.260 1.000 0.900 425 SER B CA 1
ATOM 15373 C C . SER B 2 425 ? 2.086 56.012 27.016 1.000 0.900 425 SER B C 1
ATOM 15374 O O . SER B 2 425 ? 1.838 56.741 27.982 1.000 0.900 425 SER B O 1
ATOM 15382 N N . SER B 2 426 ? 3.338 55.825 26.590 1.000 0.900 426 SER B N 1
ATOM 15383 C CA . SER B 2 426 ? 4.508 56.510 27.158 1.000 0.900 426 SER B CA 1
ATOM 15384 C C . SER B 2 426 ? 4.455 58.021 26.919 1.000 0.900 426 SER B C 1
ATOM 15385 O O . SER B 2 426 ? 4.742 58.811 27.824 1.000 0.900 426 SER B O 1
ATOM 15393 N N . ASP B 2 427 ? 4.026 58.441 25.728 1.000 0.910 427 ASP B N 1
ATOM 15394 C CA . ASP B 2 427 ? 3.892 59.858 25.388 1.000 0.910 427 ASP B CA 1
ATOM 15395 C C . ASP B 2 427 ? 2.743 60.530 26.158 1.000 0.910 427 ASP B C 1
ATOM 15396 O O . ASP B 2 427 ? 2.933 61.626 26.697 1.000 0.910 427 ASP B O 1
ATOM 15405 N N . ILE B 2 428 ? 1.611 59.840 26.357 1.000 0.930 428 ILE B N 1
ATOM 15406 C CA . ILE B 2 428 ? 0.542 60.285 27.269 1.000 0.930 428 ILE B CA 1
ATOM 15407 C C . ILE B 2 428 ? 1.066 60.397 28.709 1.000 0.930 428 ILE B C 1
ATOM 15408 O O . ILE B 2 428 ? 0.755 61.358 29.418 1.000 0.930 428 ILE B O 1
ATOM 15424 N N . THR B 2 429 ? 1.893 59.446 29.151 1.000 0.910 429 THR B N 1
ATOM 15425 C CA . THR B 2 429 ? 2.458 59.446 30.510 1.000 0.910 429 THR B CA 1
ATOM 15426 C C . THR B 2 429 ? 3.329 60.681 30.743 1.000 0.910 429 THR B C 1
ATOM 15427 O O . THR B 2 429 ? 3.168 61.361 31.756 1.000 0.910 429 THR B O 1
ATOM 15438 N N . LYS B 2 430 ? 4.204 61.036 29.791 1.000 0.910 430 LYS B N 1
ATOM 15439 C CA . LYS B 2 430 ? 5.003 62.273 29.865 1.000 0.910 430 LYS B CA 1
ATOM 15440 C C . LYS B 2 430 ? 4.119 63.515 29.912 1.000 0.910 430 LYS B C 1
ATOM 15441 O O . LYS B 2 430 ? 4.355 64.385 30.748 1.000 0.910 430 LYS B O 1
ATOM 15460 N N . ALA B 2 431 ? 3.103 63.582 29.048 1.000 0.930 431 ALA B N 1
ATOM 15461 C CA . ALA B 2 431 ? 2.160 64.698 29.019 1.000 0.930 431 ALA B CA 1
ATOM 15462 C C . ALA B 2 431 ? 1.394 64.839 30.349 1.000 0.930 431 ALA B C 1
ATOM 15463 O O . ALA B 2 431 ? 1.163 65.951 30.830 1.000 0.930 431 ALA B O 1
ATOM 15470 N N . SER B 2 432 ? 1.060 63.720 30.990 1.000 0.920 432 SER B N 1
ATOM 15471 C CA . SER B 2 432 ? 0.379 63.687 32.288 1.000 0.920 432 SER B CA 1
ATOM 15472 C C . SER B 2 432 ? 1.296 64.142 33.426 1.000 0.920 432 SER B C 1
ATOM 15473 O O . SER B 2 432 ? 0.904 65.010 34.199 1.000 0.920 432 SER B O 1
ATOM 15481 N N . ILE B 2 433 ? 2.543 63.651 33.476 1.000 0.900 433 ILE B N 1
ATOM 15482 C CA . ILE B 2 433 ? 3.558 64.086 34.456 1.000 0.900 433 ILE B CA 1
ATOM 15483 C C . ILE B 2 433 ? 3.843 65.591 34.320 1.000 0.900 433 ILE B C 1
ATOM 15484 O O . ILE B 2 433 ? 3.862 66.299 35.327 1.000 0.900 433 ILE B O 1
ATOM 15500 N N . GLN B 2 434 ? 4.004 66.097 33.088 1.000 0.920 434 GLN B N 1
ATOM 15501 C CA . GLN B 2 434 ? 4.168 67.535 32.829 1.000 0.920 434 GLN B CA 1
ATOM 15502 C C . GLN B 2 434 ? 2.959 68.335 33.318 1.000 0.920 434 GLN B C 1
ATOM 15503 O O . GLN B 2 434 ? 3.120 69.387 33.931 1.000 0.920 434 GLN B O 1
ATOM 15517 N N . SER B 2 435 ? 1.744 67.835 33.089 1.000 0.940 435 SER B N 1
ATOM 15518 C CA . SER B 2 435 ? 0.526 68.502 33.559 1.000 0.940 435 SER B CA 1
ATOM 15519 C C . SER B 2 435 ? 0.444 68.536 35.089 1.000 0.940 435 SER B C 1
ATOM 15520 O O . SER B 2 435 ? 0.051 69.559 35.642 1.000 0.940 435 SER B O 1
ATOM 15528 N N . THR B 2 436 ? 0.873 67.478 35.785 1.000 0.940 436 THR B N 1
ATOM 15529 C CA . THR B 2 436 ? 0.960 67.436 37.256 1.000 0.940 436 THR B CA 1
ATOM 15530 C C . THR B 2 436 ? 1.984 68.441 37.802 1.000 0.940 436 THR B C 1
ATOM 15531 O O . THR B 2 436 ? 1.701 69.151 38.767 1.000 0.940 436 THR B O 1
ATOM 15542 N N . GLU B 2 437 ? 3.158 68.556 37.172 1.000 0.940 437 GLU B N 1
ATOM 15543 C CA . GLU B 2 437 ? 4.202 69.518 37.564 1.000 0.940 437 GLU B CA 1
ATOM 15544 C C . GLU B 2 437 ? 3.751 70.975 37.358 1.000 0.940 437 GLU B C 1
ATOM 15545 O O . GLU B 2 437 ? 3.939 71.839 38.224 1.000 0.940 437 GLU B O 1
ATOM 15557 N N . ILE B 2 438 ? 3.080 71.242 36.236 1.000 0.950 438 ILE B N 1
ATOM 15558 C C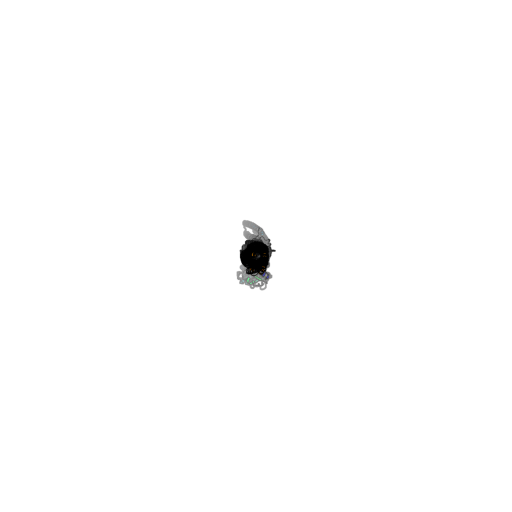A . ILE B 2 438 ? 2.500 72.555 35.942 1.000 0.950 438 ILE B CA 1
ATOM 15559 C C . ILE B 2 438 ? 1.359 72.862 36.916 1.000 0.950 438 ILE B C 1
ATOM 15560 O O . ILE B 2 438 ? 1.269 73.993 37.396 1.000 0.950 438 ILE B O 1
ATOM 15576 N N . ALA B 2 439 ? 0.539 71.868 37.277 1.000 0.950 439 ALA B N 1
ATOM 15577 C CA . ALA B 2 439 ? -0.527 72.043 38.257 1.000 0.950 439 ALA B CA 1
ATOM 15578 C C . ALA B 2 439 ? 0.019 72.413 39.643 1.000 0.950 439 ALA B C 1
ATOM 15579 O O . ALA B 2 439 ? -0.481 73.352 40.258 1.000 0.950 439 ALA B O 1
ATOM 15586 N N . GLY B 2 440 ? 1.097 71.761 40.092 1.000 0.930 440 GLY B N 1
ATOM 15587 C CA . GLY B 2 440 ? 1.780 72.128 41.337 1.000 0.930 440 GLY B CA 1
ATOM 15588 C C . GLY B 2 440 ? 2.395 73.538 41.306 1.000 0.930 440 GLY B C 1
ATOM 15589 O O . GLY B 2 440 ? 2.367 74.256 42.306 1.000 0.930 440 GLY B O 1
ATOM 15593 N N . THR B 2 441 ? 2.915 73.978 40.154 1.000 0.930 441 THR B N 1
ATOM 15594 C CA . THR B 2 441 ? 3.473 75.336 39.988 1.000 0.930 441 THR B CA 1
ATOM 15595 C C . THR B 2 441 ? 2.372 76.401 39.950 1.000 0.930 441 THR B C 1
ATOM 15596 O O . THR B 2 441 ? 2.497 77.442 40.595 1.000 0.930 441 THR B O 1
ATOM 15607 N N . GLY B 2 442 ? 1.262 76.115 39.269 1.000 0.940 442 GLY B N 1
ATOM 15608 C CA . GLY B 2 442 ? 0.067 76.955 39.264 1.000 0.940 442 GLY B CA 1
ATOM 15609 C C . GLY B 2 442 ? -0.568 77.083 40.649 1.000 0.940 442 GLY B C 1
ATOM 15610 O O . GLY B 2 442 ? -0.897 78.195 41.054 1.000 0.940 442 GLY B O 1
ATOM 15614 N N . GLU B 2 443 ? -0.642 75.994 41.431 1.000 0.920 443 GLU B N 1
ATOM 15615 C CA . GLU B 2 443 ? -1.092 76.051 42.833 1.000 0.920 443 GLU B CA 1
ATOM 15616 C C . GLU B 2 443 ? -0.225 77.024 43.648 1.000 0.920 443 GLU B C 1
ATOM 15617 O O . GLU B 2 443 ? -0.746 77.837 44.416 1.000 0.920 443 GLU B O 1
ATOM 15629 N N . LYS B 2 444 ? 1.099 77.005 43.437 1.000 0.940 444 LYS B N 1
ATOM 15630 C CA . LYS B 2 444 ? 2.027 77.917 44.115 1.000 0.940 444 LYS B CA 1
ATOM 15631 C C . LYS B 2 444 ? 1.785 79.378 43.737 1.000 0.940 444 LYS B C 1
ATOM 15632 O O . LYS B 2 444 ? 1.769 80.224 44.631 1.000 0.940 444 LYS B O 1
ATOM 15651 N N . PHE B 2 445 ? 1.576 79.677 42.457 1.000 0.950 445 PHE B N 1
ATOM 15652 C CA . PHE B 2 445 ? 1.271 81.041 42.029 1.000 0.950 445 PHE B CA 1
ATOM 15653 C C . PHE B 2 445 ? -0.043 81.545 42.640 1.000 0.950 445 PHE B C 1
ATOM 15654 O O . PHE B 2 445 ? -0.065 82.651 43.177 1.000 0.950 445 PHE B O 1
ATOM 15671 N N . VAL B 2 446 ? -1.089 80.711 42.712 1.000 0.920 446 VAL B N 1
ATOM 15672 C CA . VAL B 2 446 ? -2.351 81.061 43.396 1.000 0.920 446 VAL B CA 1
ATOM 15673 C C . VAL B 2 446 ? -2.129 81.315 44.887 1.000 0.920 446 VAL B C 1
ATOM 15674 O O . VAL B 2 446 ? -2.645 82.289 45.442 1.000 0.920 446 VAL B O 1
ATOM 15687 N N . GLN B 2 447 ? -1.325 80.478 45.547 1.000 0.930 447 GLN B N 1
ATOM 15688 C CA . GLN B 2 447 ? -1.016 80.649 46.965 1.000 0.930 447 GLN B CA 1
ATOM 15689 C C . GLN B 2 447 ? -0.223 81.949 47.232 1.000 0.930 447 GLN B C 1
ATOM 15690 O O . GLN B 2 447 ? -0.409 82.564 48.285 1.000 0.930 447 GLN B O 1
ATOM 15704 N N . GLN B 2 448 ? 0.589 82.429 46.276 1.000 0.950 448 GLN B N 1
ATOM 15705 C CA . GLN B 2 448 ? 1.232 83.752 46.331 1.000 0.950 448 GLN B CA 1
ATOM 15706 C C . GLN B 2 448 ? 0.223 84.879 46.112 1.000 0.950 448 GLN B C 1
ATOM 15707 O O . GLN B 2 448 ? 0.234 85.839 46.882 1.000 0.950 448 GLN B O 1
ATOM 15721 N N . THR B 2 449 ? -0.694 84.723 45.154 1.000 0.940 449 THR B N 1
ATOM 15722 C CA . THR B 2 449 ? -1.763 85.693 44.892 1.000 0.940 449 THR B CA 1
ATOM 15723 C C . THR B 2 449 ? -2.665 85.898 46.109 1.000 0.940 449 THR B C 1
ATOM 15724 O O . THR B 2 449 ? -2.971 87.037 46.458 1.000 0.940 449 THR B O 1
ATOM 15735 N N . VAL B 2 450 ? -3.041 84.829 46.818 1.000 0.930 450 VAL B N 1
ATOM 15736 C CA . VAL B 2 450 ? -3.746 84.930 48.113 1.000 0.930 450 VAL B CA 1
ATOM 15737 C C . VAL B 2 450 ? -2.928 85.761 49.112 1.000 0.930 450 VAL B C 1
ATOM 15738 O O . VAL B 2 450 ? -3.475 86.584 49.853 1.000 0.930 450 VAL B O 1
ATOM 15751 N N . GLY B 2 451 ? -1.605 85.580 49.108 1.000 0.940 451 GLY B N 1
ATOM 15752 C CA . GLY B 2 451 ? -0.663 86.429 49.834 1.000 0.940 451 GLY B CA 1
ATOM 15753 C C . GLY B 2 451 ? -0.782 87.927 49.490 1.000 0.940 451 GLY B C 1
ATOM 15754 O O . GLY B 2 451 ? -0.983 88.717 50.410 1.000 0.940 451 GLY B O 1
ATOM 15758 N N . GLN B 2 452 ? -0.709 88.332 48.206 1.000 0.940 452 GLN B N 1
ATOM 15759 C CA . GLN B 2 452 ? -0.841 89.743 47.760 1.000 0.940 452 GLN B CA 1
ATOM 15760 C C . GLN B 2 452 ? -2.201 90.354 48.112 1.000 0.940 452 GLN B C 1
ATOM 15761 O O . GLN B 2 452 ? -2.255 91.476 48.617 1.000 0.940 452 GLN B O 1
ATOM 15775 N N . MET B 2 453 ? -3.291 89.612 47.874 1.000 0.930 453 MET B N 1
ATOM 15776 C CA . MET B 2 453 ? -4.647 90.057 48.213 1.000 0.930 453 MET B CA 1
ATOM 15777 C C . MET B 2 453 ? -4.750 90.409 49.714 1.000 0.930 453 MET B C 1
ATOM 15778 O O . MET B 2 453 ? -5.249 91.481 50.058 1.000 0.930 453 MET B O 1
ATOM 15792 N N . ASN B 2 454 ? -4.187 89.594 50.621 1.000 0.930 454 ASN B N 1
ATOM 15793 C CA . ASN B 2 454 ? -4.151 89.900 52.062 1.000 0.930 454 ASN B CA 1
ATOM 15794 C C . ASN B 2 454 ? -3.315 91.143 52.404 1.000 0.930 454 ASN B C 1
ATOM 15795 O O . ASN B 2 454 ? -3.742 91.932 53.248 1.000 0.930 454 ASN B O 1
ATOM 15806 N N . SER B 2 455 ? -2.162 91.336 51.754 1.000 0.950 455 SER B N 1
ATOM 15807 C CA . SER B 2 455 ? -1.312 92.521 51.949 1.000 0.950 455 SER B CA 1
ATOM 15808 C C . SER B 2 455 ? -2.020 93.812 51.537 1.000 0.950 455 SER B C 1
ATOM 15809 O O . SER B 2 455 ? -2.002 94.780 52.291 1.000 0.950 455 SER B O 1
ATOM 15817 N N . ILE B 2 456 ? -2.701 93.818 50.385 1.000 0.940 456 ILE B N 1
ATOM 15818 C CA . ILE B 2 456 ? -3.495 94.961 49.907 1.000 0.940 456 ILE B CA 1
ATOM 15819 C C . ILE B 2 456 ? -4.579 95.308 50.923 1.000 0.940 456 ILE B C 1
ATOM 15820 O O . ILE B 2 456 ? -4.684 96.452 51.361 1.000 0.940 456 ILE B O 1
ATOM 15836 N N . ASN B 2 457 ? -5.367 94.313 51.340 1.000 0.920 457 ASN B N 1
ATOM 15837 C CA . ASN B 2 457 ? -6.406 94.527 52.340 1.000 0.920 457 ASN B CA 1
ATOM 15838 C C . ASN B 2 457 ? -5.828 95.062 53.658 1.000 0.920 457 ASN B C 1
ATOM 15839 O O . ASN B 2 457 ? -6.381 96.004 54.221 1.000 0.920 457 ASN B O 1
ATOM 15850 N N . GLN B 2 458 ? -4.706 94.509 54.134 1.000 0.930 458 GLN B N 1
ATOM 15851 C CA . GLN B 2 458 ? -4.043 94.989 55.346 1.000 0.930 458 GLN B CA 1
ATOM 15852 C C . GLN B 2 458 ? -3.594 96.449 55.196 1.000 0.930 458 GLN B C 1
ATOM 15853 O O . GLN B 2 458 ? -3.877 97.273 56.064 1.000 0.930 458 GLN B O 1
ATOM 15867 N N . SER B 2 459 ? -2.934 96.789 54.093 1.000 0.940 459 SER B N 1
ATOM 15868 C CA . SER B 2 459 ? -2.476 98.149 53.813 1.000 0.940 459 SER B CA 1
ATOM 15869 C C . SER B 2 459 ? -3.635 99.146 53.674 1.000 0.940 459 SER B C 1
ATOM 15870 O O . SER B 2 459 ? -3.563 100.254 54.204 1.000 0.940 459 SER B O 1
ATOM 15878 N N . VAL B 2 460 ? -4.745 98.753 53.047 1.000 0.930 460 VAL B N 1
ATOM 15879 C CA . VAL B 2 460 ? -5.944 99.598 52.895 1.000 0.930 460 VAL B CA 1
ATOM 15880 C C . VAL B 2 460 ? -6.634 99.837 54.230 1.000 0.930 460 VAL B C 1
ATOM 15881 O O . VAL B 2 460 ? -7.005 100.965 54.542 1.000 0.930 460 VAL B O 1
ATOM 15894 N N . GLN B 2 461 ? -6.750 98.808 55.065 1.000 0.930 461 GLN B N 1
ATOM 15895 C CA . GLN B 2 461 ? -7.274 98.971 56.420 1.000 0.930 461 GLN B CA 1
ATOM 15896 C C . GLN B 2 461 ? -6.400 99.912 57.255 1.000 0.930 461 GLN B C 1
ATOM 15897 O O . GLN B 2 461 ? -6.913 100.732 58.020 1.000 0.930 461 GLN B O 1
ATOM 15911 N N . GLN B 2 462 ? -5.076 99.826 57.097 1.000 0.940 462 GLN B N 1
ATOM 15912 C CA . GLN B 2 462 ? -4.145 100.738 57.759 1.000 0.940 462 GLN B CA 1
ATOM 15913 C C . GLN B 2 462 ? -4.338 102.199 57.301 1.000 0.940 462 GLN B C 1
ATOM 15914 O O . GLN B 2 462 ? -4.357 103.091 58.150 1.000 0.940 462 GLN B O 1
ATOM 15928 N N . ALA B 2 463 ? -4.536 102.461 56.004 1.000 0.940 463 ALA B N 1
ATOM 15929 C CA . ALA B 2 463 ? -4.838 103.794 55.466 1.000 0.940 463 ALA B CA 1
ATOM 15930 C C . ALA B 2 463 ? -6.183 104.355 55.974 1.000 0.940 463 ALA B C 1
ATOM 15931 O O . ALA B 2 463 ? -6.244 105.509 56.409 1.000 0.940 463 ALA B O 1
ATOM 15938 N N . GLU B 2 464 ? -7.238 103.531 55.994 1.000 0.920 464 GLU B N 1
ATOM 15939 C CA . GLU B 2 464 ? -8.565 103.890 56.514 1.000 0.920 464 GLU B CA 1
ATOM 15940 C C . GLU B 2 464 ? -8.492 104.362 57.970 1.000 0.920 464 GLU B C 1
ATOM 15941 O O . GLU B 2 464 ? -9.036 105.412 58.311 1.000 0.920 464 GLU B O 1
ATOM 15953 N N . ALA B 2 465 ? -7.776 103.628 58.829 1.000 0.920 465 ALA B N 1
ATOM 15954 C CA . ALA B 2 465 ? -7.643 103.964 60.245 1.000 0.920 465 ALA B CA 1
ATOM 15955 C C . ALA B 2 465 ? -6.996 105.343 60.470 1.000 0.920 465 ALA B C 1
ATOM 15956 O O . ALA B 2 465 ? -7.420 106.088 61.358 1.000 0.920 465 ALA B O 1
ATOM 15963 N N . VAL B 2 466 ? -6.000 105.701 59.654 1.000 0.930 466 VAL B N 1
ATOM 15964 C CA . VAL B 2 466 ? -5.329 107.004 59.738 1.000 0.930 466 VAL B CA 1
ATOM 15965 C C . VAL B 2 466 ? -6.227 108.119 59.191 1.000 0.930 466 VAL B C 1
ATOM 15966 O O . VAL B 2 466 ? -6.405 109.125 59.874 1.000 0.930 466 VAL B O 1
ATOM 15979 N N . VAL B 2 467 ? -6.879 107.929 58.034 1.000 0.920 467 VAL B N 1
ATOM 15980 C CA . VAL B 2 467 ? -7.829 108.910 57.462 1.000 0.920 467 VAL B CA 1
ATOM 15981 C C . VAL B 2 467 ? -9.020 109.156 58.396 1.000 0.920 467 VAL B C 1
ATOM 15982 O O . VAL B 2 467 ? -9.434 110.299 58.599 1.000 0.920 467 VAL B O 1
ATOM 15995 N N . LYS B 2 468 ? -9.509 108.104 59.061 1.000 0.890 468 LYS B N 1
ATOM 15996 C CA . LYS B 2 468 ? -10.542 108.206 60.098 1.000 0.890 468 LYS B CA 1
ATOM 15997 C C . LYS B 2 468 ? -10.085 109.037 61.310 1.000 0.890 468 LYS B C 1
ATOM 15998 O O . LYS B 2 468 ? -10.907 109.691 61.946 1.000 0.890 468 LYS B O 1
ATOM 16017 N N . GLY B 2 469 ? -8.784 109.072 61.616 1.000 0.900 469 GLY B N 1
ATOM 16018 C CA . GLY B 2 469 ? -8.189 109.976 62.612 1.000 0.900 469 GLY B CA 1
ATOM 16019 C C . GLY B 2 469 ? -8.135 111.443 62.159 1.000 0.900 469 GLY B C 1
ATOM 16020 O O . GLY B 2 469 ? -8.379 112.343 62.971 1.000 0.90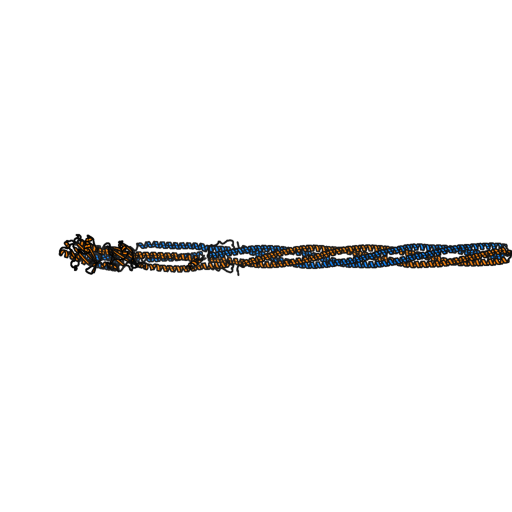0 469 GLY B O 1
ATOM 16024 N N . LEU B 2 470 ? -7.911 111.688 60.858 1.000 0.910 470 LEU B N 1
ATOM 16025 C CA . LEU B 2 470 ? -7.987 113.028 60.254 1.000 0.910 470 LEU B CA 1
ATOM 16026 C C . LEU B 2 470 ? -9.404 113.616 60.392 1.000 0.910 470 LEU B C 1
ATOM 16027 O O . LEU B 2 470 ? -9.543 114.825 60.585 1.000 0.910 470 LEU B O 1
ATOM 16043 N N . GLU B 2 471 ? -10.449 112.768 60.385 1.000 0.860 471 GLU B N 1
ATOM 16044 C CA . GLU B 2 471 ? -11.842 113.201 60.602 1.000 0.860 471 GLU B CA 1
ATOM 16045 C C . GLU B 2 471 ? -12.032 113.880 61.977 1.000 0.860 471 GLU B C 1
ATOM 16046 O 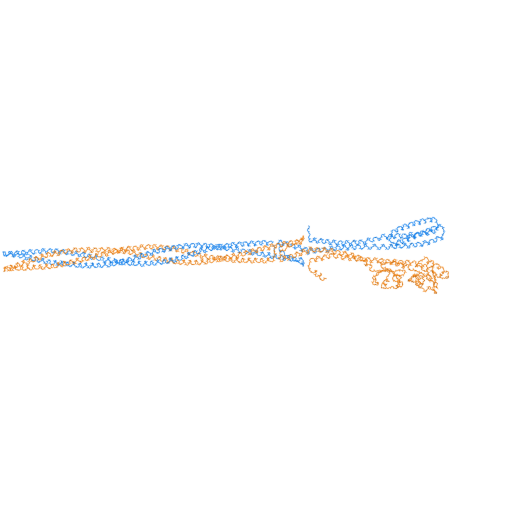O . GLU B 2 471 ? -12.832 114.809 62.105 1.000 0.860 471 GLU B O 1
ATOM 16058 N N . GLY B 2 472 ? -11.285 113.466 63.011 1.000 0.870 472 GLY B N 1
ATOM 16059 C CA . GLY B 2 472 ? -11.323 114.078 64.347 1.000 0.870 472 GLY B CA 1
ATOM 16060 C C . GLY B 2 472 ? -10.636 115.448 64.408 1.000 0.870 472 GLY B C 1
ATOM 16061 O O . GLY B 2 472 ? -11.207 116.415 64.914 1.000 0.870 472 GLY B O 1
ATOM 16065 N N . LYS B 2 473 ? -9.444 115.573 63.815 1.000 0.910 473 LYS B N 1
ATOM 16066 C CA . LYS B 2 473 ? -8.633 116.802 63.866 1.000 0.910 473 LYS B CA 1
ATOM 16067 C C . LYS B 2 473 ? -9.262 117.977 63.128 1.000 0.910 473 LYS B C 1
ATOM 16068 O O . LYS B 2 473 ? -9.207 119.091 63.629 1.000 0.910 473 LYS B O 1
ATOM 16087 N N . SER B 2 474 ? -9.923 117.757 61.993 1.000 0.900 474 SER B N 1
ATOM 16088 C CA . SER B 2 474 ? -10.647 118.827 61.288 1.000 0.900 474 SER B CA 1
ATOM 16089 C C . SER B 2 474 ? -11.816 119.389 62.108 1.000 0.900 474 SER B C 1
ATOM 16090 O O . SER B 2 474 ? -12.103 120.588 62.050 1.000 0.900 474 SER B O 1
ATOM 16098 N N . LYS B 2 475 ? -12.460 118.562 62.948 1.000 0.890 475 LYS B N 1
ATOM 16099 C CA . LYS B 2 475 ? -13.478 119.018 63.916 1.000 0.890 475 LYS B CA 1
ATOM 16100 C C . LYS B 2 475 ? -12.858 119.780 65.089 1.000 0.890 475 LYS B C 1
ATOM 16101 O O . LYS B 2 475 ? -13.420 120.804 65.499 1.000 0.890 475 LYS B O 1
ATOM 16120 N N . ASP B 2 476 ? -11.706 119.331 65.591 1.000 0.920 476 ASP B N 1
ATOM 16121 C CA . ASP B 2 476 ? -10.927 120.084 66.583 1.000 0.920 476 ASP B CA 1
ATOM 16122 C C . ASP B 2 476 ? -10.540 121.457 66.013 1.000 0.920 476 ASP B C 1
ATOM 16123 O O . ASP B 2 476 ? -10.791 122.483 66.652 1.000 0.920 476 ASP B O 1
ATOM 16132 N N . ILE B 2 477 ? -10.063 121.499 64.761 1.000 0.920 477 ILE B N 1
ATOM 16133 C CA . ILE B 2 477 ? -9.763 122.748 64.052 1.000 0.920 477 ILE B CA 1
ATOM 16134 C C . ILE B 2 477 ? -11.029 123.603 63.910 1.000 0.920 477 ILE B C 1
ATOM 16135 O O . ILE B 2 477 ? -10.979 124.774 64.251 1.000 0.920 477 ILE B O 1
ATOM 16151 N N . THR B 2 478 ? -12.186 123.061 63.510 1.000 0.900 478 THR B N 1
ATOM 16152 C CA . THR B 2 478 ? -13.464 123.816 63.437 1.000 0.900 478 THR B CA 1
ATOM 16153 C C . THR B 2 478 ? -13.833 124.472 64.771 1.000 0.900 478 THR B C 1
ATOM 16154 O O . THR B 2 478 ? -14.395 125.564 64.829 1.000 0.900 478 THR B O 1
ATOM 16165 N N . SER B 2 479 ? -13.551 123.789 65.874 1.000 0.920 479 SER B N 1
ATOM 16166 C CA . SER B 2 479 ? -13.933 124.252 67.204 1.000 0.920 479 SER B CA 1
ATOM 16167 C C . SER B 2 479 ? -13.016 125.356 67.697 1.000 0.920 479 SER B C 1
ATOM 16168 O O . SER B 2 479 ? -13.506 126.389 68.158 1.000 0.920 479 SER B O 1
ATOM 16176 N N . ILE B 2 480 ? -11.704 125.160 67.547 1.000 0.920 480 ILE B N 1
ATOM 16177 C CA . ILE B 2 480 ? -10.732 126.218 67.801 1.000 0.920 480 ILE B CA 1
ATOM 16178 C C . ILE B 2 480 ? -11.032 127.404 66.859 1.000 0.920 480 ILE B C 1
ATOM 16179 O O . ILE B 2 480 ? -11.118 128.526 67.343 1.000 0.920 480 ILE B O 1
ATOM 16195 N N . LEU B 2 481 ? -11.347 127.182 65.567 1.000 0.910 481 LEU B N 1
ATOM 16196 C CA . LEU B 2 481 ? -11.764 128.226 64.603 1.000 0.910 481 LEU B CA 1
ATOM 16197 C C . LEU B 2 481 ? -12.986 129.022 65.068 1.000 0.910 481 LEU B C 1
ATOM 16198 O O . LEU B 2 481 ? -13.055 130.237 64.884 1.000 0.910 481 LEU B O 1
ATOM 16214 N N . ARG B 2 482 ? -13.951 128.362 65.705 1.000 0.900 482 ARG B N 1
ATOM 16215 C CA . ARG B 2 482 ? -15.135 129.029 66.247 1.000 0.900 482 ARG B CA 1
ATOM 16216 C C . ARG B 2 482 ? -14.792 129.972 67.416 1.000 0.900 482 ARG B C 1
ATOM 16217 O O . ARG B 2 482 ? -15.372 131.053 67.481 1.000 0.900 482 ARG B O 1
ATOM 16238 N N . VAL B 2 483 ? -13.854 129.606 68.305 1.000 0.920 483 VAL B N 1
ATOM 16239 C CA . VAL B 2 483 ? -13.315 130.483 69.375 1.000 0.920 483 VAL B CA 1
ATOM 16240 C C . VAL B 2 483 ? -12.556 131.635 68.750 1.000 0.920 483 VAL B C 1
ATOM 16241 O O . VAL B 2 483 ? -12.821 132.776 69.103 1.000 0.920 483 VAL B O 1
ATOM 16254 N N . ILE B 2 484 ? -11.702 131.335 67.768 1.000 0.920 484 ILE B N 1
ATOM 16255 C CA . ILE B 2 484 ? -10.984 132.349 66.996 1.000 0.920 484 ILE B CA 1
ATOM 16256 C C . ILE B 2 484 ? -11.967 133.386 66.426 1.000 0.920 484 ILE B C 1
ATOM 16257 O O . ILE B 2 484 ? -11.735 134.584 66.569 1.000 0.920 484 ILE B O 1
ATOM 16273 N N . ASN B 2 485 ? -13.107 132.970 65.875 1.000 0.900 485 ASN B N 1
ATOM 16274 C CA . ASN B 2 485 ? -14.109 133.895 65.343 1.000 0.900 485 ASN B CA 1
ATOM 16275 C C . ASN B 2 485 ? -14.828 134.711 66.439 1.000 0.900 485 ASN B C 1
ATOM 16276 O O . ASN B 2 485 ? -14.975 135.922 66.307 1.000 0.900 485 ASN B O 1
ATOM 16287 N N . GLY B 2 486 ? -15.204 134.084 67.562 1.000 0.910 486 GLY B N 1
ATOM 16288 C CA . GLY B 2 486 ? -15.761 134.789 68.728 1.000 0.910 486 GLY B CA 1
ATOM 16289 C C . GLY B 2 486 ? -14.774 135.793 69.326 1.000 0.910 486 GLY B C 1
ATOM 16290 O O . GLY B 2 486 ? -15.173 136.860 69.802 1.000 0.910 486 GLY B O 1
ATOM 16294 N N . ILE B 2 487 ? -13.480 135.468 69.230 1.000 0.910 487 ILE B N 1
ATOM 16295 C CA . ILE B 2 487 ? -12.408 136.373 69.602 1.000 0.910 487 ILE B CA 1
ATOM 16296 C C . ILE B 2 487 ? -12.358 137.567 68.622 1.000 0.910 487 ILE B C 1
ATOM 16297 O O . ILE B 2 487 ? -12.408 138.697 69.099 1.000 0.910 487 ILE B O 1
ATOM 16313 N N . ALA B 2 488 ? -12.355 137.403 67.290 1.000 0.920 488 ALA B N 1
ATOM 16314 C CA . ALA B 2 488 ? -12.418 138.520 66.324 1.000 0.920 488 ALA B CA 1
ATOM 16315 C C . ALA B 2 488 ? -13.705 139.362 66.458 1.000 0.920 488 ALA B C 1
ATOM 16316 O O . ALA B 2 488 ? -13.658 140.592 66.371 1.000 0.920 488 ALA B O 1
ATOM 16323 N N . ASP B 2 489 ? -14.827 138.710 66.774 1.000 0.890 489 ASP B N 1
ATOM 16324 C CA . ASP B 2 489 ? -16.118 139.358 67.011 1.000 0.890 489 ASP B CA 1
ATOM 16325 C C . ASP B 2 489 ? -16.097 140.287 68.238 1.000 0.890 489 ASP B C 1
ATOM 16326 O O . ASP B 2 489 ? -16.540 141.436 68.155 1.000 0.890 489 ASP B O 1
ATOM 16335 N N . GLN B 2 490 ? -15.539 139.860 69.375 1.000 0.900 490 GLN B N 1
ATOM 16336 C CA . GLN B 2 490 ? -15.379 140.724 70.555 1.000 0.900 490 GLN B CA 1
ATOM 16337 C C . GLN B 2 490 ? -14.365 141.831 70.326 1.000 0.900 490 GLN B C 1
ATOM 16338 O O . GLN B 2 490 ? -14.590 142.984 70.712 1.000 0.900 490 GLN B O 1
ATOM 16352 N N . THR B 2 491 ? -13.254 141.447 69.697 1.000 0.900 491 THR B N 1
ATOM 16353 C CA . THR B 2 491 ? -12.178 142.367 69.355 1.000 0.900 491 THR B CA 1
ATOM 16354 C C . THR B 2 491 ? -12.735 143.495 68.462 1.000 0.900 491 THR B C 1
ATOM 16355 O O . THR B 2 491 ? -12.444 144.664 68.707 1.000 0.900 491 THR B O 1
ATOM 16366 N N . ASN B 2 492 ? -13.651 143.195 67.529 1.000 0.890 492 ASN B N 1
ATOM 16367 C CA . ASN B 2 492 ? -14.355 144.163 66.674 1.000 0.890 492 ASN B CA 1
ATOM 16368 C C . ASN B 2 492 ? -15.271 145.150 67.458 1.000 0.890 492 ASN B C 1
ATOM 16369 O O . ASN B 2 492 ? -15.229 146.358 67.221 1.000 0.890 492 ASN B O 1
ATOM 16380 N N . LEU B 2 493 ? -16.061 144.701 68.447 1.000 0.840 493 LEU B N 1
ATOM 16381 C CA . LEU B 2 493 ? -16.957 145.561 69.260 1.000 0.840 493 LEU B CA 1
ATOM 16382 C C . LEU B 2 493 ? -16.217 146.467 70.240 1.000 0.840 493 LEU B C 1
ATOM 16383 O O . LEU B 2 493 ? -16.655 147.582 70.523 1.000 0.840 493 LEU B O 1
ATOM 16399 N N . LEU B 2 494 ? -15.105 145.976 70.775 1.000 0.840 494 LEU B N 1
ATOM 16400 C CA . LEU B 2 494 ? -14.240 146.754 71.645 1.000 0.840 494 LEU B CA 1
ATOM 16401 C C . LEU B 2 494 ? -13.647 147.925 70.896 1.000 0.840 494 LEU B C 1
ATOM 16402 O O . LEU B 2 494 ? -13.727 149.037 71.395 1.000 0.840 494 LEU B O 1
ATOM 16418 N N . ALA B 2 495 ? -13.137 147.694 69.690 1.000 0.830 495 ALA B N 1
ATOM 16419 C CA . ALA B 2 495 ? -12.669 148.750 68.811 1.000 0.830 495 ALA B CA 1
ATOM 16420 C C . ALA B 2 495 ? -13.798 149.713 68.430 1.000 0.830 495 ALA B C 1
ATOM 16421 O O . ALA B 2 495 ? -13.581 150.917 68.413 1.000 0.830 495 ALA B O 1
ATOM 16428 N N . LEU B 2 496 ? -15.017 149.211 68.198 1.000 0.780 496 LEU B N 1
ATOM 16429 C CA . LEU B 2 496 ? -16.181 150.049 67.902 1.000 0.780 496 LEU B CA 1
ATOM 16430 C C . LEU B 2 496 ? -16.581 150.932 69.100 1.000 0.780 496 LEU B C 1
ATOM 16431 O O . LEU B 2 496 ? -16.775 152.137 68.950 1.000 0.780 496 LEU B O 1
ATOM 16447 N N . ASN B 2 497 ? -16.653 150.354 70.299 1.000 0.770 497 ASN B N 1
ATOM 16448 C CA . ASN B 2 497 ? -16.957 151.061 71.545 1.000 0.770 497 ASN B CA 1
ATOM 16449 C C . ASN B 2 497 ? -15.834 152.039 71.916 1.000 0.770 497 ASN B C 1
ATOM 16450 O O . ASN B 2 497 ? -16.100 153.174 72.314 1.000 0.770 497 ASN B O 1
ATOM 16461 N N . ALA B 2 498 ? -14.582 151.615 71.734 1.000 0.760 498 ALA B N 1
ATOM 16462 C CA . ALA B 2 498 ? -13.402 152.455 71.870 1.000 0.760 498 ALA B CA 1
ATOM 16463 C C . ALA B 2 498 ? -13.403 153.601 70.844 1.000 0.760 498 ALA B C 1
ATOM 16464 O O . ALA B 2 498 ? -13.032 154.720 71.194 1.000 0.760 498 ALA B O 1
ATOM 16471 N N . ALA B 2 499 ? -13.857 153.360 69.607 1.000 0.760 499 ALA B N 1
ATOM 16472 C CA . ALA B 2 499 ? -13.949 154.362 68.543 1.000 0.760 499 ALA B CA 1
ATOM 16473 C C . ALA B 2 499 ? -15.004 155.437 68.848 1.000 0.760 499 ALA B C 1
ATOM 16474 O O . ALA B 2 499 ? -14.772 156.623 68.617 1.000 0.760 499 ALA B O 1
ATOM 16481 N N . ILE B 2 500 ? -16.151 155.058 69.409 1.000 0.750 500 ILE B N 1
ATOM 16482 C CA . ILE B 2 500 ? -17.258 155.979 69.704 1.000 0.750 500 ILE B CA 1
ATOM 16483 C C . ILE B 2 500 ? -16.877 157.053 70.757 1.000 0.750 500 ILE B C 1
ATOM 16484 O O . ILE B 2 500 ? -17.211 158.226 70.574 1.000 0.750 500 ILE B O 1
ATOM 16500 N N . GLU B 2 501 ? -16.136 156.722 71.824 1.000 0.730 501 GLU B N 1
ATOM 16501 C CA . GLU B 2 501 ? -15.764 157.678 72.894 1.000 0.730 501 GLU B CA 1
ATOM 16502 C C . GLU B 2 501 ? -14.611 158.617 72.482 1.000 0.730 501 GLU B C 1
ATOM 16503 O O . GLU B 2 501 ? -14.549 159.777 72.900 1.000 0.730 501 GLU B O 1
ATOM 16515 N N . ALA B 2 502 ? -13.741 158.150 71.577 1.000 0.730 502 ALA B N 1
ATOM 16516 C CA . ALA B 2 502 ? -12.707 158.977 70.958 1.000 0.730 502 ALA B CA 1
ATOM 16517 C C . ALA B 2 502 ? -13.313 160.125 70.131 1.000 0.730 502 ALA B C 1
ATOM 16518 O O . ALA B 2 502 ? -12.809 161.247 70.176 1.000 0.730 502 ALA B O 1
ATOM 16525 N N . ALA B 2 503 ? -14.438 159.890 69.447 1.000 0.710 503 ALA B N 1
ATOM 16526 C CA . ALA B 2 503 ? -15.198 160.958 68.790 1.000 0.710 503 ALA B CA 1
ATOM 16527 C C . ALA B 2 503 ? -15.830 161.923 69.808 1.000 0.710 503 ALA B C 1
ATOM 16528 O O . ALA B 2 503 ? -15.968 163.122 69.556 1.000 0.710 503 ALA B O 1
ATOM 16535 N N . ARG B 2 504 ? -16.180 161.404 70.986 1.000 0.720 504 ARG B N 1
ATOM 16536 C CA . ARG B 2 504 ? -16.809 162.162 72.068 1.000 0.720 504 ARG B CA 1
ATOM 16537 C C . ARG B 2 504 ? -15.859 163.149 72.767 1.000 0.720 504 ARG B C 1
ATOM 16538 O O . ARG B 2 504 ? -16.339 164.146 73.295 1.000 0.720 504 ARG B O 1
ATOM 16559 N N . ALA B 2 505 ? -14.538 162.941 72.723 1.000 0.700 505 ALA B N 1
ATOM 16560 C CA . ALA B 2 505 ? -13.519 163.781 73.378 1.000 0.700 505 ALA B CA 1
ATOM 16561 C C . ALA B 2 505 ? -12.950 164.941 72.520 1.000 0.700 505 ALA B C 1
ATOM 16562 O O . ALA B 2 505 ? -12.089 165.693 72.984 1.000 0.700 505 ALA B O 1
ATOM 16569 N N . GLY B 2 506 ? -13.405 165.110 71.274 1.000 0.720 506 GLY B N 1
ATOM 16570 C CA . GLY B 2 506 ? -13.008 166.239 70.419 1.000 0.720 506 GLY B CA 1
ATOM 16571 C C . GLY B 2 506 ? -11.525 166.236 70.002 1.000 0.720 506 GLY B C 1
ATOM 16572 O O . GLY B 2 506 ? -11.001 165.188 69.622 1.000 0.720 506 GLY B O 1
ATOM 16576 N N . GLU B 2 507 ? -10.839 167.400 70.046 1.000 0.720 507 GLU B N 1
ATOM 16577 C CA . GLU B 2 507 ? -9.423 167.518 69.615 1.000 0.720 507 GLU B CA 1
ATOM 16578 C C . GLU B 2 507 ? -8.463 166.575 70.377 1.000 0.720 507 GLU B C 1
ATOM 16579 O O . GLU B 2 507 ? -7.496 166.111 69.776 1.000 0.720 507 GLU B O 1
ATOM 16591 N N . SER B 2 508 ? -8.749 166.185 71.632 1.000 0.690 508 SER B N 1
ATOM 16592 C CA . SER B 2 508 ? -7.923 165.234 72.411 1.000 0.690 508 SER B CA 1
ATOM 16593 C C . SER B 2 508 ? -8.062 163.776 71.966 1.000 0.690 508 SER B C 1
ATOM 16594 O O . SER B 2 508 ? -7.192 162.959 72.251 1.000 0.690 508 SER B O 1
ATOM 16602 N N . GLY B 2 509 ? -9.158 163.434 71.287 1.000 0.720 509 GLY B N 1
ATOM 16603 C CA . GLY B 2 509 ? -9.490 162.063 70.906 1.000 0.720 509 GLY B CA 1
ATOM 16604 C C . GLY B 2 509 ? -9.008 161.652 69.514 1.000 0.720 509 GLY B C 1
ATOM 16605 O O . GLY B 2 509 ? -9.186 160.507 69.131 1.000 0.720 509 GLY B O 1
ATOM 16609 N N . ARG B 2 510 ? -8.392 162.534 68.719 1.000 0.750 510 ARG B N 1
ATOM 16610 C CA . ARG B 2 510 ? -8.099 162.267 67.297 1.000 0.750 510 ARG B CA 1
ATOM 16611 C C . ARG B 2 510 ? -7.047 161.179 67.075 1.000 0.750 510 ARG B C 1
ATOM 16612 O O . ARG B 2 510 ? -7.224 160.344 66.196 1.000 0.750 510 ARG B O 1
ATOM 16633 N N . GLY B 2 511 ? -5.989 161.169 67.893 1.000 0.750 511 GLY B N 1
ATOM 16634 C CA . GLY B 2 511 ? -4.986 160.096 67.887 1.000 0.750 511 GLY B CA 1
ATOM 16635 C C . GLY B 2 511 ? -5.600 158.758 68.296 1.000 0.750 511 GLY B C 1
ATOM 16636 O O . GLY B 2 511 ? -5.327 157.734 67.679 1.000 0.750 511 GLY B O 1
ATOM 16640 N N . PHE B 2 512 ? -6.524 158.793 69.257 1.000 0.760 512 PHE B N 1
ATOM 16641 C CA . PHE B 2 512 ? -7.263 157.609 69.693 1.000 0.760 512 PHE B CA 1
ATOM 16642 C C . PHE B 2 512 ? -8.262 157.107 68.649 1.000 0.760 512 PHE B C 1
ATOM 16643 O O . PHE B 2 512 ? -8.378 155.898 68.438 1.000 0.760 512 PHE B O 1
ATOM 16660 N N . SER B 2 513 ? -8.919 158.023 67.938 1.000 0.780 513 SER B N 1
ATOM 16661 C CA . SER B 2 513 ? -9.864 157.696 66.873 1.000 0.780 513 SER B CA 1
ATOM 16662 C C . SER B 2 513 ? -9.223 156.872 65.744 1.000 0.780 513 SER B C 1
ATOM 16663 O O . SER B 2 513 ? -9.955 156.190 65.039 1.000 0.780 513 SER B O 1
ATOM 16671 N N . VAL B 2 514 ? -7.892 156.895 65.568 1.000 0.770 514 VAL B N 1
ATOM 16672 C CA . VAL B 2 514 ? -7.180 156.166 64.496 1.000 0.770 514 VAL B CA 1
ATOM 16673 C C . VAL B 2 514 ? -6.810 154.738 64.898 1.000 0.770 514 VAL B C 1
ATOM 16674 O O . VAL B 2 514 ? -7.022 153.826 64.109 1.000 0.770 514 VAL B O 1
ATOM 16687 N N . VAL B 2 515 ? -6.300 154.517 66.115 1.000 0.810 515 VAL B N 1
ATOM 16688 C CA . VAL B 2 515 ? -5.962 153.161 66.596 1.000 0.810 515 VAL B CA 1
ATOM 16689 C C . VAL B 2 515 ? -7.214 152.298 66.663 1.000 0.810 515 VAL B C 1
ATOM 16690 O O . VAL B 2 515 ? -7.182 151.150 66.238 1.000 0.810 515 VAL B O 1
ATOM 16703 N N . ALA B 2 516 ? -8.329 152.863 67.133 1.000 0.800 516 ALA B N 1
ATOM 16704 C CA . ALA B 2 516 ? -9.591 152.143 67.199 1.000 0.800 516 ALA B CA 1
ATOM 16705 C C . ALA B 2 516 ? -10.068 151.709 65.810 1.000 0.800 516 ALA B C 1
ATOM 16706 O O . ALA B 2 516 ? -10.512 150.586 65.660 1.000 0.800 516 ALA B O 1
ATOM 16713 N N . GLU B 2 517 ? -9.917 152.535 64.776 1.000 0.820 517 GLU B N 1
ATOM 16714 C CA . GLU B 2 517 ? -10.306 152.141 63.420 1.000 0.820 517 GLU B CA 1
ATOM 16715 C C . GLU B 2 517 ? -9.375 151.073 62.824 1.000 0.820 517 GLU B C 1
ATOM 16716 O O . GLU B 2 517 ? -9.835 150.191 62.101 1.000 0.820 517 GLU B O 1
ATOM 16728 N N . GLU B 2 518 ? -8.078 151.105 63.140 1.000 0.850 518 GLU B N 1
ATOM 16729 C CA . GLU B 2 518 ? -7.152 150.085 62.639 1.000 0.850 518 GLU B CA 1
ATOM 16730 C C . GLU B 2 518 ? -7.314 148.761 63.380 1.000 0.850 518 GLU B C 1
ATOM 16731 O O . GLU B 2 518 ? -7.403 147.714 62.745 1.000 0.850 518 GLU B O 1
ATOM 16743 N N . VAL B 2 519 ? -7.493 148.809 64.704 1.000 0.880 519 VAL B N 1
ATOM 16744 C CA . VAL B 2 519 ? -7.905 147.634 65.482 1.000 0.880 519 VAL B CA 1
ATOM 16745 C C . VAL B 2 519 ? -9.256 147.115 64.967 1.000 0.880 519 VAL B C 1
ATOM 16746 O O . VAL B 2 519 ? -9.436 145.900 64.854 1.000 0.880 519 VAL B O 1
ATOM 16759 N N . ARG B 2 520 ? -10.174 148.009 64.554 1.000 0.890 520 ARG B N 1
ATOM 16760 C CA . ARG B 2 520 ? -11.463 147.627 63.952 1.000 0.890 520 ARG B CA 1
ATOM 16761 C C . ARG B 2 520 ? -11.286 146.821 62.657 1.000 0.890 520 ARG B C 1
ATOM 16762 O O . ARG B 2 520 ? -12.039 145.879 62.440 1.000 0.890 520 ARG B O 1
ATOM 16783 N N . LYS B 2 521 ? -10.297 147.113 61.807 1.000 0.890 521 LYS B N 1
ATOM 16784 C CA . LYS B 2 521 ? -10.031 146.327 60.583 1.000 0.890 521 LYS B CA 1
ATOM 16785 C C . LYS B 2 521 ? -9.329 145.019 60.859 1.000 0.890 521 LYS B C 1
ATOM 16786 O O . LYS B 2 521 ? -9.691 144.032 60.239 1.000 0.890 521 LYS B O 1
ATOM 16805 N N . LEU B 2 522 ? -8.353 145.021 61.762 1.000 0.870 522 LEU B N 1
ATOM 16806 C CA . LEU B 2 522 ? -7.597 143.815 62.082 1.000 0.870 522 LEU B CA 1
ATOM 16807 C C . LEU B 2 522 ? -8.529 142.709 62.590 1.000 0.870 522 LEU B C 1
ATOM 16808 O O . LEU B 2 522 ? -8.418 141.570 62.155 1.000 0.870 522 LEU B O 1
ATOM 16824 N N . ALA B 2 523 ? -9.532 143.046 63.403 1.000 0.890 523 ALA B N 1
ATOM 16825 C CA . ALA B 2 523 ? -10.554 142.093 63.826 1.000 0.890 523 ALA B CA 1
ATOM 16826 C C . ALA B 2 523 ? -11.368 141.513 62.647 1.000 0.890 523 ALA B C 1
ATOM 16827 O O . ALA B 2 523 ? -11.510 140.295 62.533 1.000 0.890 523 ALA B O 1
ATOM 16834 N N . VAL B 2 524 ? -11.846 142.366 61.730 1.000 0.900 524 VAL B N 1
ATOM 16835 C CA . VAL B 2 524 ? -12.573 141.920 60.524 1.000 0.900 524 VAL B CA 1
ATOM 16836 C C . VAL B 2 524 ? -11.679 141.074 59.618 1.000 0.900 524 VAL B C 1
ATOM 16837 O O . VAL B 2 524 ? -12.105 140.020 59.156 1.000 0.900 524 VAL B O 1
ATOM 16850 N N . GLN B 2 525 ? -10.423 141.485 59.423 1.000 0.910 525 GLN B N 1
ATOM 16851 C CA . GLN B 2 525 ? -9.446 140.720 58.652 1.000 0.910 525 GLN B CA 1
ATOM 16852 C C . GLN B 2 525 ? -9.174 139.340 59.276 1.000 0.910 525 GLN B C 1
ATOM 16853 O O . GLN B 2 525 ? -9.027 138.371 58.537 1.000 0.910 525 GLN B O 1
ATOM 16867 N N . SER B 2 526 ? -9.154 139.210 60.608 1.000 0.890 526 SER B N 1
ATOM 16868 C CA . SER B 2 526 ? -9.046 137.906 61.286 1.000 0.890 526 SER B CA 1
ATOM 16869 C C . SER B 2 526 ? -10.302 137.043 61.130 1.000 0.890 526 SER B C 1
ATOM 16870 O O . SER B 2 526 ? -10.187 135.851 60.833 1.000 0.890 526 SER B O 1
ATOM 16878 N N . ALA B 2 527 ? -11.495 137.626 61.303 1.000 0.910 527 ALA B N 1
ATOM 16879 C CA . ALA B 2 527 ? -12.765 136.921 61.110 1.000 0.910 527 ALA B CA 1
ATOM 16880 C C . ALA B 2 527 ? -12.891 136.369 59.675 1.000 0.910 527 ALA B C 1
ATOM 16881 O O . ALA B 2 527 ? -13.251 135.201 59.486 1.000 0.910 527 ALA B O 1
ATOM 16888 N N . ASP B 2 528 ? -12.512 137.175 58.671 1.000 0.900 528 ASP B N 1
ATOM 16889 C CA . ASP B 2 528 ? -12.508 136.774 57.260 1.000 0.900 528 ASP B CA 1
ATOM 16890 C C . ASP B 2 528 ? -11.574 135.566 57.000 1.000 0.900 528 ASP B C 1
ATOM 16891 O O . ASP B 2 528 ? -11.973 134.648 56.286 1.000 0.900 528 ASP B O 1
ATOM 16900 N N . SER B 2 529 ? -10.395 135.468 57.637 1.000 0.900 529 SER B N 1
ATOM 16901 C CA . SER B 2 529 ? -9.477 134.312 57.481 1.000 0.900 529 SER B CA 1
ATOM 16902 C C . SER B 2 529 ? -9.957 133.049 58.195 1.000 0.900 529 SER B C 1
ATOM 16903 O O . SER B 2 529 ? -9.827 131.950 57.662 1.000 0.900 529 SER B O 1
ATOM 16911 N N . ALA B 2 530 ? -10.533 133.182 59.393 1.000 0.900 530 ALA B N 1
ATOM 16912 C CA . ALA B 2 530 ? -11.109 132.040 60.104 1.000 0.900 530 ALA B CA 1
ATOM 16913 C C . ALA B 2 530 ? -12.250 131.407 59.291 1.000 0.900 530 ALA B C 1
ATOM 16914 O O . ALA B 2 530 ? -12.368 130.180 59.228 1.000 0.900 530 ALA B O 1
ATOM 16921 N N . LYS B 2 531 ? -13.035 132.255 58.612 1.000 0.900 531 LYS B N 1
ATOM 16922 C CA . LYS B 2 531 ? -14.098 131.841 57.696 1.000 0.900 531 LYS B CA 1
ATOM 16923 C C . LYS B 2 531 ? -13.559 131.170 56.426 1.000 0.900 531 LYS B C 1
ATOM 16924 O O . LYS B 2 531 ? -14.137 130.179 55.980 1.000 0.900 531 LYS B O 1
ATOM 16943 N N . GLU B 2 532 ? -12.453 131.659 55.856 1.000 0.910 532 GLU B N 1
ATOM 16944 C CA . GLU B 2 532 ? -11.768 130.969 54.751 1.000 0.910 532 GLU B CA 1
ATOM 16945 C C . GLU B 2 532 ? -11.243 129.579 55.177 1.000 0.910 532 GLU B C 1
ATOM 16946 O O . GLU B 2 532 ? -11.455 128.616 54.439 1.000 0.910 532 GLU B O 1
ATOM 16958 N N . ILE B 2 533 ? -10.663 129.418 56.379 1.000 0.910 533 ILE B N 1
ATOM 16959 C CA . ILE B 2 533 ? -10.244 128.096 56.900 1.000 0.910 533 ILE B CA 1
ATOM 16960 C C . ILE B 2 533 ? -11.457 127.193 57.162 1.000 0.910 533 ILE B C 1
ATOM 16961 O O . ILE B 2 533 ? -11.398 125.999 56.882 1.000 0.910 533 ILE B O 1
ATOM 16977 N N . GLU B 2 534 ? -12.572 127.734 57.660 1.000 0.900 534 GLU B N 1
ATOM 16978 C CA . GLU B 2 534 ? -13.788 126.951 57.918 1.000 0.900 534 GLU B CA 1
ATOM 16979 C C . GLU B 2 534 ? -14.299 126.233 56.649 1.000 0.900 534 GLU B C 1
ATOM 16980 O O . GLU B 2 534 ? -14.741 125.088 56.736 1.000 0.900 534 GLU B O 1
ATOM 16992 N N . LYS B 2 535 ? -14.165 126.836 55.455 1.000 0.910 535 LYS B N 1
ATOM 16993 C CA . LYS B 2 535 ? -14.505 126.198 54.167 1.000 0.910 535 LYS B CA 1
ATOM 16994 C C . LYS B 2 535 ? -13.510 125.104 53.776 1.000 0.910 535 LYS B C 1
ATOM 16995 O O . LYS B 2 535 ? -13.937 124.023 53.376 1.000 0.910 535 LYS B O 1
ATOM 17014 N N . LEU B 2 536 ? -12.210 125.366 53.935 1.000 0.900 536 LEU B N 1
ATOM 17015 C CA . LEU B 2 536 ? -11.165 124.360 53.703 1.000 0.900 536 LEU B CA 1
ATOM 17016 C C . LEU B 2 536 ? -11.351 123.146 54.619 1.000 0.900 536 LEU B C 1
ATOM 17017 O O . LEU B 2 536 ? -11.185 122.007 54.193 1.000 0.900 536 LEU B O 1
ATOM 17033 N N . ILE B 2 537 ? -11.755 123.381 55.868 1.000 0.900 537 ILE B N 1
ATOM 17034 C CA . ILE B 2 537 ? -12.034 122.325 56.838 1.000 0.900 537 ILE B CA 1
ATOM 17035 C C . ILE B 2 537 ? -13.242 121.472 56.428 1.000 0.900 537 ILE B C 1
ATOM 17036 O O . ILE B 2 537 ? -13.203 120.260 56.617 1.000 0.900 537 ILE B O 1
ATOM 17052 N N . GLN B 2 538 ? -14.277 122.037 55.804 1.000 0.890 538 GLN B N 1
ATOM 17053 C CA . GLN B 2 538 ? -15.385 121.255 55.234 1.000 0.890 538 GLN B CA 1
ATOM 17054 C C . GLN B 2 538 ? -14.995 120.509 53.956 1.000 0.890 538 GLN B C 1
ATOM 17055 O O . GLN B 2 538 ? -15.422 119.371 53.778 1.000 0.890 538 GLN B O 1
ATOM 17069 N N . GLU B 2 539 ? -14.190 121.135 53.092 1.000 0.890 539 GLU B N 1
ATOM 17070 C CA . GLU B 2 539 ? -13.629 120.492 51.898 1.000 0.890 539 GLU B CA 1
ATOM 17071 C C . GLU B 2 539 ? -12.793 119.260 52.310 1.000 0.890 539 GLU B C 1
ATOM 17072 O O . GLU B 2 539 ? -13.054 118.173 51.806 1.000 0.890 539 GLU B O 1
ATOM 17084 N N . ILE B 2 540 ? -11.930 119.362 53.333 1.000 0.900 540 ILE B N 1
ATOM 17085 C CA . ILE B 2 540 ? -11.214 118.220 53.936 1.000 0.900 540 ILE B CA 1
ATOM 17086 C C . ILE B 2 540 ? -12.186 117.193 54.516 1.000 0.900 540 ILE B C 1
ATOM 17087 O O . ILE B 2 540 ? -12.039 116.000 54.265 1.000 0.900 540 ILE B O 1
ATOM 17103 N N . VAL B 2 541 ? -13.177 117.636 55.301 1.000 0.890 541 VAL B N 1
ATOM 17104 C CA . VAL B 2 541 ? -14.170 116.718 55.881 1.000 0.890 541 VAL B CA 1
ATOM 17105 C C . VAL B 2 541 ? -14.937 115.966 54.779 1.000 0.890 541 VAL B C 1
ATOM 17106 O O . VAL B 2 541 ? -15.209 114.785 54.954 1.000 0.890 541 VAL B O 1
ATOM 17119 N N . ALA B 2 542 ? -15.229 116.576 53.626 1.000 0.890 542 ALA B N 1
ATOM 17120 C CA . ALA B 2 542 ? -15.882 115.915 52.490 1.000 0.890 542 ALA B CA 1
ATOM 17121 C C . ALA B 2 542 ? -14.943 114.969 51.712 1.000 0.890 542 ALA B C 1
ATOM 17122 O O . ALA B 2 542 ? -15.346 113.882 51.287 1.000 0.890 542 ALA B O 1
ATOM 17129 N N . GLU B 2 543 ? -13.679 115.358 51.533 1.000 0.890 543 GLU B N 1
ATOM 17130 C CA . GLU B 2 543 ? -12.660 114.513 50.902 1.000 0.890 543 GLU B CA 1
ATOM 17131 C C . GLU B 2 543 ? -12.312 113.288 51.750 1.000 0.890 543 GLU B C 1
ATOM 17132 O O . GLU B 2 543 ? -12.065 112.217 51.193 1.000 0.890 543 GLU B O 1
ATOM 17144 N N . ILE B 2 544 ? -12.341 113.417 53.080 1.000 0.900 544 ILE B N 1
ATOM 17145 C CA . ILE B 2 544 ? -12.149 112.308 54.021 1.000 0.900 544 ILE B CA 1
ATOM 17146 C C . ILE B 2 544 ? -13.225 111.227 53.825 1.000 0.900 544 ILE B C 1
ATOM 17147 O O . ILE B 2 544 ? -12.877 110.056 53.699 1.000 0.900 544 ILE B O 1
ATOM 17163 N N . ASP B 2 545 ? -14.508 111.584 53.730 1.000 0.900 545 ASP B N 1
ATOM 17164 C CA . ASP B 2 545 ? -15.616 110.623 53.552 1.000 0.900 545 ASP B CA 1
ATOM 17165 C C . ASP B 2 545 ? -15.537 109.878 52.206 1.000 0.900 545 ASP B C 1
ATOM 17166 O O . ASP B 2 545 ? -15.643 108.649 52.146 1.000 0.900 545 ASP B O 1
ATOM 17175 N N . THR B 2 546 ? -15.229 110.620 51.132 1.000 0.910 546 THR B N 1
ATOM 17176 C CA . THR B 2 546 ? -14.985 110.046 49.795 1.000 0.910 546 THR B CA 1
ATOM 17177 C C . THR B 2 546 ? -13.812 109.070 49.834 1.000 0.910 546 THR B C 1
ATOM 17178 O O . THR B 2 546 ? -13.891 107.972 49.282 1.000 0.910 546 THR B O 1
ATOM 17189 N N . SER B 2 547 ? -12.735 109.452 50.527 1.000 0.910 547 SER B N 1
ATOM 17190 C CA . SER B 2 547 ? -11.568 108.589 50.710 1.000 0.910 547 SER B CA 1
ATOM 17191 C C . SER B 2 547 ? -11.914 107.300 51.489 1.000 0.910 547 SER B C 1
ATOM 17192 O O . SER B 2 547 ? -11.509 106.222 51.057 1.000 0.910 547 SER B O 1
ATOM 17200 N N . LEU B 2 548 ? -12.722 107.352 52.566 1.000 0.910 548 LEU B N 1
ATOM 17201 C CA . LEU B 2 548 ? -13.204 106.162 53.305 1.000 0.910 548 LEU B CA 1
ATOM 17202 C C . LEU B 2 548 ? -14.129 105.253 52.458 1.000 0.910 548 LEU B C 1
ATOM 17203 O O . LEU B 2 548 ? -14.104 104.031 52.637 1.000 0.910 548 LEU B O 1
ATOM 17219 N N . HIS B 2 549 ? -14.917 105.812 51.523 1.000 0.910 549 HIS B N 1
ATOM 17220 C CA . HIS B 2 549 ? -15.741 105.029 50.584 1.000 0.910 549 HIS B CA 1
ATOM 17221 C C . HIS B 2 549 ? -14.877 104.235 49.602 1.000 0.910 549 HIS B C 1
ATOM 17222 O O . HIS B 2 549 ? -15.068 103.025 49.454 1.000 0.910 549 HIS B O 1
ATOM 17236 N N . MET B 2 550 ? -13.884 104.900 48.998 1.000 0.930 550 MET B N 1
ATOM 17237 C CA . MET B 2 550 ? -12.930 104.242 48.103 1.000 0.930 550 MET B CA 1
ATOM 17238 C C . MET B 2 550 ? -12.194 103.086 48.815 1.000 0.930 550 MET B C 1
ATOM 17239 O O . MET B 2 550 ? -12.040 102.024 48.225 1.000 0.930 550 MET B O 1
ATOM 17253 N N . PHE B 2 551 ? -11.831 103.194 50.106 1.000 0.920 551 PHE B N 1
ATOM 17254 C CA . PHE B 2 551 ? -11.217 102.074 50.856 1.000 0.920 551 PHE B CA 1
ATOM 17255 C C . PHE B 2 551 ? -12.153 100.886 51.105 1.000 0.920 551 PHE B C 1
ATOM 17256 O O . PHE B 2 551 ? -11.714 99.733 51.091 1.000 0.920 551 PHE B O 1
ATOM 17273 N N . LYS B 2 552 ? -13.448 101.139 51.306 1.000 0.910 552 LYS B N 1
ATOM 17274 C CA . LYS B 2 552 ? -14.437 100.070 51.465 1.000 0.910 552 LYS B CA 1
ATOM 17275 C C . LYS B 2 552 ? -14.653 99.302 50.159 1.000 0.910 552 LYS B C 1
ATOM 17276 O O . LYS B 2 552 ? -14.789 98.079 50.207 1.000 0.910 552 LYS B O 1
ATOM 17295 N N . GLU B 2 553 ? -14.646 100.002 49.022 1.000 0.930 553 GLU B N 1
ATOM 17296 C CA . GLU B 2 553 ? -14.703 99.377 47.694 1.000 0.930 553 GLU B CA 1
ATOM 17297 C C . GLU B 2 553 ? -13.491 98.471 47.444 1.000 0.930 553 GLU B C 1
ATOM 17298 O O . GLU B 2 553 ? -13.670 97.327 47.035 1.000 0.930 553 GLU B O 1
ATOM 17310 N N . VAL B 2 554 ? -12.271 98.902 47.795 1.000 0.930 554 VAL B N 1
ATOM 17311 C CA . VAL B 2 554 ? -11.076 98.041 47.676 1.000 0.930 554 VAL B CA 1
ATOM 17312 C C . VAL B 2 554 ? -11.198 96.774 48.528 1.000 0.930 554 VAL B C 1
ATOM 17313 O O . VAL B 2 554 ? -10.853 95.685 48.073 1.000 0.930 554 VAL B O 1
ATOM 17326 N N . ASN B 2 555 ? -11.717 96.880 49.754 1.000 0.910 555 ASN B N 1
ATOM 17327 C CA . ASN B 2 555 ? -11.939 95.709 50.604 1.000 0.910 555 ASN B CA 1
ATOM 17328 C C . ASN B 2 555 ? -12.938 94.740 49.961 1.000 0.910 555 ASN B C 1
ATOM 17329 O O . ASN B 2 555 ? -12.697 93.538 49.939 1.000 0.910 555 ASN B O 1
ATOM 17340 N N . GLN B 2 556 ? -14.033 95.261 49.397 1.000 0.930 556 GLN B N 1
ATOM 17341 C CA . GLN B 2 556 ? -15.006 94.444 48.671 1.000 0.930 556 GLN B CA 1
ATOM 17342 C C . GLN B 2 556 ? -14.370 93.743 47.465 1.000 0.930 556 GLN B C 1
ATOM 17343 O O . GLN B 2 556 ? -14.581 92.542 47.299 1.000 0.930 556 GLN B O 1
ATOM 17357 N N . GLU B 2 557 ? -13.544 94.444 46.686 1.000 0.930 557 GLU B N 1
ATOM 17358 C CA . GLU B 2 557 ? -12.844 93.855 45.542 1.000 0.930 557 GLU B CA 1
ATOM 17359 C C . GLU B 2 557 ? -11.818 92.789 45.981 1.000 0.930 557 GLU B C 1
ATOM 17360 O O . GLU B 2 557 ? -11.764 91.711 45.390 1.000 0.930 557 GLU B O 1
ATOM 17372 N N . VAL B 2 558 ? -11.080 93.007 47.082 1.000 0.920 558 VAL B N 1
ATOM 17373 C CA . VAL B 2 558 ? -10.160 92.004 47.659 1.000 0.920 558 VAL B CA 1
ATOM 17374 C C . VAL B 2 558 ? -10.904 90.786 48.202 1.000 0.920 558 VAL B C 1
ATOM 17375 O O . VAL B 2 558 ? -10.486 89.657 47.946 1.000 0.920 558 VAL B O 1
ATOM 17388 N N . GLN B 2 559 ? -12.002 90.981 48.940 1.000 0.920 559 GLN B N 1
ATOM 17389 C CA . GLN B 2 559 ? -12.815 89.868 49.439 1.000 0.920 559 GLN B CA 1
ATOM 17390 C C . GLN B 2 559 ? -13.348 89.029 48.270 1.000 0.920 559 GLN B C 1
ATOM 17391 O O . GLN B 2 559 ? -13.257 87.802 48.302 1.000 0.920 559 GLN B O 1
ATOM 17405 N N . SER B 2 560 ? -13.822 89.675 47.197 1.000 0.920 560 SER B N 1
ATOM 17406 C CA . SER B 2 560 ? -14.240 88.975 45.978 1.000 0.920 560 SER B CA 1
ATOM 17407 C C . SER B 2 560 ? -13.077 88.274 45.260 1.000 0.920 560 SER B C 1
ATOM 17408 O O . SER B 2 560 ? -13.310 87.309 44.533 1.000 0.920 560 SER B O 1
ATOM 17416 N N . GLY B 2 561 ? -11.838 88.735 45.436 1.000 0.900 561 GLY B N 1
ATOM 17417 C CA . GLY B 2 561 ? -10.637 88.138 44.848 1.000 0.900 561 GLY B CA 1
ATOM 17418 C C . GLY B 2 561 ? -10.133 86.897 45.578 1.000 0.900 561 GLY B C 1
ATOM 17419 O O . GLY B 2 561 ? -9.707 85.931 44.944 1.000 0.900 561 GLY B O 1
ATOM 17423 N N . LEU B 2 562 ? -10.233 86.877 46.905 1.000 0.910 562 LEU B N 1
ATOM 17424 C CA . LEU B 2 562 ? -9.923 85.689 47.701 1.000 0.910 562 LEU B CA 1
ATOM 17425 C C . LEU B 2 562 ? -10.854 84.530 47.368 1.000 0.910 562 LEU B C 1
ATOM 17426 O O . LEU B 2 562 ? -10.394 83.406 47.225 1.000 0.910 562 LEU B O 1
ATOM 17442 N N . VAL B 2 563 ? -12.143 84.820 47.176 1.000 0.920 563 VAL B N 1
ATOM 17443 C CA . VAL B 2 563 ? -13.116 83.788 46.808 1.000 0.920 563 VAL B CA 1
ATOM 17444 C C . VAL B 2 563 ? -12.749 83.113 45.472 1.000 0.920 563 VAL B C 1
ATOM 17445 O O . VAL B 2 563 ? -12.745 81.892 45.398 1.000 0.920 563 VAL B O 1
ATOM 17458 N N . VAL B 2 564 ? -12.376 83.852 44.417 1.000 0.920 564 VAL B N 1
ATOM 17459 C CA . VAL B 2 564 ? -12.009 83.259 43.107 1.000 0.920 564 VAL B CA 1
ATOM 17460 C C . VAL B 2 564 ? -10.644 82.571 43.136 1.000 0.920 564 VAL B C 1
ATOM 17461 O O . VAL B 2 564 ? -10.465 81.534 42.498 1.000 0.920 564 VAL B O 1
ATOM 17474 N N . THR B 2 565 ? -9.675 83.122 43.870 1.000 0.870 565 THR B N 1
ATOM 17475 C CA . THR B 2 565 ? -8.359 82.483 44.029 1.000 0.870 565 THR B CA 1
ATOM 17476 C C . THR B 2 565 ? -8.461 81.175 44.815 1.000 0.870 565 THR B C 1
ATOM 17477 O O . THR B 2 565 ? -7.823 80.200 44.424 1.000 0.870 565 THR B O 1
ATOM 17488 N N . ASP B 2 566 ? -9.324 81.094 45.831 1.000 0.890 566 ASP B N 1
ATOM 17489 C CA . ASP B 2 566 ? -9.614 79.836 46.533 1.000 0.890 566 ASP B CA 1
ATOM 17490 C C . ASP B 2 566 ? -10.258 78.803 45.588 1.000 0.890 566 ASP B C 1
ATOM 17491 O O . ASP B 2 566 ? -9.729 77.700 45.441 1.000 0.890 566 ASP B O 1
ATOM 17500 N N . ASN B 2 567 ? -11.274 79.196 44.804 1.000 0.920 567 ASN B N 1
ATOM 17501 C CA . ASN B 2 567 ? -11.850 78.334 43.754 1.000 0.920 567 ASN B CA 1
ATOM 17502 C C . ASN B 2 567 ? -10.795 77.870 42.723 1.000 0.920 567 ASN B C 1
ATOM 17503 O O . ASN B 2 567 ? -10.826 76.744 42.217 1.000 0.920 567 ASN B O 1
ATOM 17514 N N . THR B 2 568 ? -9.838 78.740 42.389 1.000 0.910 568 THR B N 1
ATOM 17515 C CA . THR B 2 568 ? -8.755 78.417 41.445 1.000 0.910 568 THR B CA 1
ATOM 17516 C C . THR B 2 568 ? -7.776 77.411 42.054 1.000 0.910 568 THR B C 1
ATOM 17517 O O . THR B 2 568 ? -7.321 76.496 41.369 1.000 0.910 568 THR B O 1
ATOM 17528 N N . LYS B 2 569 ? -7.473 77.518 43.349 1.000 0.900 569 LYS B N 1
ATOM 17529 C CA . LYS B 2 569 ? -6.628 76.555 44.061 1.000 0.900 569 LYS B CA 1
ATOM 17530 C C . LYS B 2 569 ? -7.272 75.171 44.105 1.000 0.900 569 LYS B C 1
ATOM 17531 O O . LYS B 2 569 ? -6.605 74.187 43.788 1.000 0.900 569 LYS B O 1
ATOM 17550 N N . GLU B 2 570 ? -8.558 75.099 44.450 1.000 0.910 570 GLU B N 1
ATOM 17551 C CA . GLU B 2 570 ? -9.313 73.840 44.416 1.000 0.910 570 GLU B CA 1
ATOM 17552 C C . GLU B 2 570 ? -9.282 73.205 43.012 1.000 0.910 570 GLU B C 1
ATOM 17553 O O . GLU B 2 570 ? -9.140 71.984 42.881 1.000 0.910 570 GLU B O 1
ATOM 17565 N N . SER B 2 571 ? -9.311 74.022 41.949 1.000 0.940 571 SER B N 1
ATOM 17566 C CA . SER B 2 571 ? -9.160 73.546 40.566 1.000 0.940 571 SER B CA 1
ATOM 17567 C C . SER B 2 571 ? -7.774 72.939 40.315 1.000 0.940 571 SER B C 1
ATOM 17568 O O . SER B 2 571 ? -7.695 71.823 39.812 1.000 0.940 571 SER B O 1
ATOM 17576 N N . PHE B 2 572 ? -6.677 73.596 40.716 1.000 0.940 572 PHE B N 1
ATOM 17577 C CA . PHE B 2 572 ? -5.324 73.031 40.577 1.000 0.940 572 PHE B CA 1
ATOM 17578 C C . PHE B 2 572 ? -5.114 71.751 41.396 1.000 0.940 572 PHE B C 1
ATOM 17579 O O . PHE B 2 572 ? -4.504 70.809 40.892 1.000 0.940 572 PHE B O 1
ATOM 17596 N N . GLN B 2 573 ? -5.652 71.678 42.617 1.000 0.930 573 GLN B N 1
ATOM 17597 C CA . GLN B 2 573 ? -5.586 70.468 43.446 1.000 0.930 573 GLN B CA 1
ATOM 17598 C C . GLN B 2 573 ? -6.325 69.294 42.793 1.000 0.930 573 GLN B C 1
ATOM 17599 O O . GLN B 2 573 ? -5.809 68.175 42.757 1.000 0.930 573 GLN B O 1
ATOM 17613 N N . SER B 2 574 ? -7.497 69.555 42.209 1.000 0.950 574 SER B N 1
ATOM 17614 C CA . SER B 2 574 ? -8.252 68.554 41.449 1.000 0.950 574 SER B CA 1
ATOM 17615 C C . SER B 2 574 ? -7.505 68.129 40.182 1.000 0.950 574 SER B C 1
ATOM 17616 O O . SER B 2 574 ? -7.354 66.931 39.940 1.000 0.950 574 SER B O 1
ATOM 17624 N N . ILE B 2 575 ? -6.959 69.090 39.422 1.000 0.950 575 ILE B N 1
ATOM 17625 C CA . ILE B 2 575 ? -6.130 68.830 38.235 1.000 0.950 575 ILE B CA 1
ATOM 17626 C C . ILE B 2 575 ? -4.902 67.977 38.603 1.000 0.950 575 ILE B C 1
ATOM 17627 O O . ILE B 2 575 ? -4.598 67.014 37.898 1.000 0.950 575 ILE B O 1
ATOM 17643 N N . PHE B 2 576 ? -4.215 68.271 39.712 1.000 0.940 576 PHE B N 1
ATOM 17644 C CA . PHE B 2 576 ? -3.067 67.498 40.199 1.000 0.940 576 PHE B CA 1
ATOM 17645 C C . PHE B 2 576 ? -3.456 66.044 40.498 1.000 0.940 576 PHE B C 1
ATOM 17646 O O . PHE B 2 576 ? -2.797 65.115 40.036 1.000 0.940 576 PHE B O 1
ATOM 17663 N N . SER B 2 577 ? -4.561 65.832 41.222 1.000 0.940 577 SER B N 1
ATOM 17664 C CA . SER B 2 577 ? -5.045 64.483 41.538 1.000 0.940 577 SER B CA 1
ATOM 17665 C C . SER B 2 577 ? -5.445 63.708 40.281 1.000 0.940 577 SER B C 1
ATOM 17666 O O . SER B 2 577 ? -5.049 62.555 40.118 1.000 0.940 577 SER B O 1
ATOM 17674 N N . MET B 2 578 ? -6.205 64.336 39.381 1.000 0.960 578 MET B N 1
ATOM 17675 C CA . MET B 2 578 ? -6.702 63.699 38.160 1.000 0.960 578 MET B CA 1
ATOM 17676 C C . MET B 2 578 ? -5.576 63.370 37.169 1.000 0.960 578 MET B C 1
ATOM 17677 O O . MET B 2 578 ? -5.544 62.270 36.626 1.000 0.960 578 MET B O 1
ATOM 17691 N N . THR B 2 579 ? -4.610 64.272 36.963 1.000 0.940 579 THR B N 1
ATOM 17692 C CA . THR B 2 579 ? -3.438 64.004 36.102 1.000 0.940 579 THR B CA 1
ATOM 17693 C C . THR B 2 579 ? -2.540 62.890 36.666 1.000 0.940 579 THR B C 1
ATOM 17694 O O . THR B 2 579 ? -1.979 62.112 35.893 1.000 0.940 579 THR B O 1
ATOM 17705 N N . ASN B 2 580 ? -2.476 62.731 37.995 1.000 0.920 580 ASN B N 1
ATOM 17706 C CA . ASN B 2 580 ? -1.758 61.635 38.653 1.000 0.920 580 ASN B CA 1
ATOM 17707 C C . ASN B 2 580 ? -2.501 60.285 38.557 1.000 0.920 580 ASN B C 1
ATOM 17708 O O . ASN B 2 580 ? -1.874 59.243 38.362 1.000 0.920 580 ASN B O 1
ATOM 17719 N N . GLU B 2 581 ? -3.837 60.284 38.641 1.000 0.920 581 GLU B N 1
ATOM 17720 C CA . GLU B 2 581 ? -4.646 59.093 38.345 1.000 0.920 581 GLU B CA 1
ATOM 17721 C C . GLU B 2 581 ? -4.467 58.649 36.884 1.000 0.920 581 GLU B C 1
ATOM 17722 O O . GLU B 2 581 ? -4.246 57.458 36.645 1.000 0.920 581 GLU B O 1
ATOM 17734 N N . ILE B 2 582 ? -4.475 59.595 35.924 1.000 0.930 582 ILE B N 1
ATOM 17735 C CA . ILE B 2 582 ? -4.182 59.319 34.505 1.000 0.930 582 ILE B CA 1
ATOM 17736 C C . ILE B 2 582 ? -2.820 58.614 34.375 1.000 0.930 582 ILE B C 1
ATOM 17737 O O . ILE B 2 582 ? -2.742 57.554 33.752 1.000 0.930 582 ILE B O 1
ATOM 17753 N N . ALA B 2 583 ? -1.763 59.124 35.019 1.000 0.900 583 ALA B N 1
ATOM 17754 C CA . ALA B 2 583 ? -0.433 58.504 34.994 1.000 0.900 583 ALA B CA 1
ATOM 17755 C C . ALA B 2 583 ? -0.410 57.072 35.578 1.000 0.900 583 ALA B C 1
ATOM 17756 O O . ALA B 2 583 ? 0.193 56.169 34.995 1.000 0.900 583 ALA B O 1
ATOM 17763 N N . GLY B 2 584 ? -1.100 56.826 36.698 1.000 0.900 584 GLY B N 1
ATOM 17764 C CA . GLY B 2 584 ? -1.170 55.493 37.312 1.000 0.900 584 GLY B CA 1
ATOM 17765 C C . GLY B 2 584 ? -1.940 54.470 36.467 1.000 0.900 584 GLY B C 1
ATOM 17766 O O . GLY B 2 584 ? -1.520 53.316 36.322 1.000 0.900 584 GLY B O 1
ATOM 17770 N N . LYS B 2 585 ? -3.055 54.887 35.856 1.000 0.910 585 LYS B N 1
ATOM 17771 C CA . LYS B 2 585 ? -3.816 54.042 34.922 1.000 0.910 585 LYS B CA 1
ATOM 17772 C C . LYS B 2 585 ? -2.997 53.721 33.674 1.000 0.910 585 LYS B C 1
ATOM 17773 O O . LYS B 2 585 ? -2.998 52.573 33.238 1.000 0.910 585 LYS B O 1
ATOM 17792 N N . LEU B 2 586 ? -2.228 54.683 33.164 1.000 0.890 586 LEU B N 1
ATOM 17793 C CA . LEU B 2 586 ? -1.307 54.458 32.046 1.000 0.890 586 LEU B CA 1
ATOM 17794 C C . LEU B 2 586 ? -0.197 53.467 32.385 1.000 0.890 586 LEU B C 1
ATOM 17795 O O . LEU B 2 586 ? 0.133 52.625 31.557 1.000 0.890 586 LEU B O 1
ATOM 17811 N N . GLN B 2 587 ? 0.344 53.502 33.602 1.000 0.890 587 GLN B N 1
ATOM 17812 C CA . GLN B 2 587 ? 1.321 52.503 34.035 1.000 0.890 587 GLN B CA 1
ATOM 17813 C C . GLN B 2 587 ? 0.719 51.089 34.066 1.000 0.890 587 GLN B C 1
ATOM 17814 O O . GLN B 2 587 ? 1.366 50.127 33.650 1.000 0.890 587 GLN B O 1
ATOM 17828 N N . THR B 2 588 ? -0.536 50.965 34.506 1.000 0.890 588 THR B N 1
ATOM 17829 C CA . THR B 2 588 ? -1.266 49.685 34.490 1.000 0.890 588 THR B CA 1
ATOM 17830 C C . THR B 2 588 ? -1.493 49.195 33.054 1.000 0.890 588 THR B C 1
ATOM 17831 O O . THR B 2 588 ? -1.297 48.017 32.753 1.000 0.890 588 THR B O 1
ATOM 17842 N N . MET B 2 589 ? -1.842 50.105 32.141 1.000 0.880 589 MET B N 1
ATOM 17843 C CA . MET B 2 589 ? -2.008 49.797 30.721 1.000 0.880 589 MET B CA 1
ATOM 17844 C C . MET B 2 589 ? -0.685 49.377 30.065 1.000 0.880 589 MET B C 1
ATOM 17845 O O . MET B 2 589 ? -0.658 48.354 29.390 1.000 0.880 589 MET B O 1
ATOM 17859 N N . ASN B 2 590 ? 0.423 50.080 30.333 1.000 0.860 590 ASN B N 1
ATOM 17860 C CA . ASN B 2 590 ? 1.756 49.704 29.846 1.000 0.860 590 ASN B CA 1
ATOM 17861 C C . ASN B 2 590 ? 2.168 48.301 30.313 1.000 0.860 590 ASN B C 1
ATOM 17862 O O . ASN B 2 590 ? 2.644 47.518 29.501 1.000 0.860 590 ASN B O 1
ATOM 17873 N N . SER B 2 591 ? 1.910 47.937 31.574 1.000 0.890 591 SER B N 1
ATOM 17874 C CA . SER B 2 591 ? 2.157 46.568 32.051 1.000 0.890 591 SER B CA 1
ATOM 17875 C C . SER B 2 591 ? 1.295 45.531 31.323 1.000 0.890 591 SER B C 1
ATOM 17876 O O . SER B 2 591 ? 1.756 44.417 31.095 1.000 0.890 591 SER B O 1
ATOM 17884 N N . THR B 2 592 ? 0.060 45.884 30.953 1.000 0.880 592 THR B N 1
ATOM 17885 C CA . THR B 2 592 ? -0.831 45.000 30.180 1.000 0.880 592 THR B CA 1
ATOM 17886 C C . THR B 2 592 ? -0.320 44.830 28.745 1.000 0.880 592 THR B C 1
ATOM 17887 O O . THR B 2 592 ? -0.313 43.719 28.226 1.000 0.880 592 THR B O 1
ATOM 17898 N N . VAL B 2 593 ? 0.158 45.911 28.115 1.000 0.860 593 VAL B N 1
ATOM 17899 C CA . VAL B 2 593 ? 0.758 45.895 26.767 1.000 0.860 593 VAL B CA 1
ATOM 17900 C C . VAL B 2 593 ? 2.062 45.092 26.752 1.000 0.860 593 VAL B C 1
ATOM 17901 O O . VAL B 2 593 ? 2.264 44.293 25.841 1.000 0.860 593 VAL B O 1
ATOM 17914 N N . GLU B 2 594 ? 2.911 45.234 27.777 1.000 0.870 594 GLU B N 1
ATOM 17915 C CA . GLU B 2 594 ? 4.111 44.401 27.954 1.000 0.870 594 GLU B CA 1
ATOM 17916 C C . GLU B 2 594 ? 3.751 42.912 28.096 1.000 0.870 594 GLU B C 1
ATOM 17917 O O . GLU B 2 594 ? 4.358 42.068 27.439 1.000 0.870 594 GLU B O 1
ATOM 17929 N N . GLN B 2 595 ? 2.724 42.576 28.885 1.000 0.880 595 GLN B N 1
ATOM 17930 C CA . GLN B 2 595 ? 2.243 41.195 29.023 1.000 0.880 595 GLN B CA 1
ATOM 17931 C C . GLN B 2 595 ? 1.677 40.623 27.718 1.000 0.880 595 GLN B C 1
ATOM 17932 O O . GLN B 2 595 ? 1.911 39.456 27.405 1.000 0.880 595 GLN B O 1
ATOM 17946 N N . LEU B 2 596 ? 0.937 41.423 26.948 1.000 0.860 596 LEU B N 1
ATOM 17947 C CA . LEU B 2 596 ? 0.413 41.001 25.648 1.000 0.860 596 LEU B CA 1
ATOM 17948 C C . LEU B 2 596 ? 1.535 40.727 24.641 1.000 0.860 596 LEU B C 1
ATOM 17949 O O . LEU B 2 596 ? 1.439 39.778 23.866 1.000 0.860 596 LEU B O 1
ATOM 17965 N N . SER B 2 597 ? 2.605 41.522 24.679 1.000 0.880 597 SER B N 1
ATOM 17966 C CA . SER B 2 597 ? 3.783 41.349 23.825 1.000 0.880 597 SER B CA 1
ATOM 17967 C C . SER B 2 597 ? 4.493 40.019 24.093 1.000 0.880 597 SER B C 1
ATOM 17968 O O . SER B 2 597 ? 4.794 39.284 23.156 1.000 0.880 597 SER B O 1
ATOM 17976 N N . ASP B 2 598 ? 4.723 39.680 25.362 1.000 0.880 598 ASP B N 1
ATOM 17977 C CA . ASP B 2 598 ? 5.348 38.408 25.759 1.000 0.880 598 ASP B CA 1
ATOM 17978 C C . ASP B 2 598 ? 4.502 37.195 25.317 1.000 0.880 598 ASP B C 1
ATOM 17979 O O . ASP B 2 598 ? 4.996 36.219 24.752 1.000 0.880 598 ASP B O 1
ATOM 17988 N N . ARG B 2 599 ? 3.177 37.291 25.459 1.000 0.870 599 ARG B N 1
ATOM 17989 C CA . ARG B 2 599 ? 2.236 36.241 25.028 1.000 0.870 599 ARG B CA 1
ATOM 17990 C C . ARG B 2 599 ? 2.138 36.101 23.515 1.000 0.870 599 ARG B C 1
ATOM 17991 O O . ARG B 2 599 ? 2.026 34.985 23.013 1.000 0.870 599 ARG B O 1
ATOM 18012 N N . SER B 2 600 ? 2.218 37.212 22.785 1.000 0.890 600 SER B N 1
ATOM 18013 C CA . SER B 2 600 ? 2.306 37.198 21.323 1.000 0.890 600 SER B CA 1
ATOM 18014 C C . SER B 2 600 ? 3.515 36.381 20.846 1.000 0.890 600 SER B C 1
ATOM 18015 O O . SER B 2 600 ? 3.431 35.668 19.848 1.000 0.890 600 SER B O 1
ATOM 18023 N N . GLN B 2 601 ? 4.616 36.387 21.608 1.000 0.880 601 GLN B N 1
ATOM 18024 C CA . GLN B 2 601 ? 5.796 35.572 21.322 1.000 0.880 601 GLN B CA 1
ATOM 18025 C C . GLN B 2 601 ? 5.555 34.069 21.558 1.000 0.880 601 GLN B C 1
ATOM 18026 O O . GLN B 2 601 ? 6.005 33.252 20.755 1.000 0.880 601 GLN B O 1
ATOM 18040 N N . HIS B 2 602 ? 4.791 33.696 22.591 1.000 0.900 602 HIS B N 1
ATOM 18041 C CA . HIS B 2 602 ? 4.351 32.310 22.807 1.000 0.900 602 HIS B CA 1
ATOM 18042 C C . HIS B 2 602 ? 3.429 31.806 21.691 1.000 0.900 602 HIS B C 1
ATOM 18043 O O . HIS B 2 602 ? 3.639 30.711 21.173 1.000 0.900 602 HIS B O 1
ATOM 18057 N N . VAL B 2 603 ? 2.450 32.614 21.274 1.000 0.920 603 VAL B N 1
ATOM 18058 C CA . VAL B 2 603 ? 1.560 32.256 20.160 1.000 0.920 603 VAL B CA 1
ATOM 18059 C C . VAL B 2 603 ? 2.345 32.156 18.853 1.000 0.920 603 VAL B C 1
ATOM 18060 O O . VAL B 2 603 ? 2.153 31.208 18.097 1.000 0.920 603 VAL B O 1
ATOM 18073 N N . SER B 2 604 ? 3.286 33.072 18.608 1.000 0.920 604 SER B N 1
ATOM 18074 C CA . SER B 2 604 ? 4.187 32.991 17.455 1.000 0.920 604 SER B CA 1
ATOM 18075 C C . SER B 2 604 ? 5.031 31.715 17.461 1.000 0.920 604 SER B C 1
ATOM 18076 O O . SER B 2 604 ? 5.279 31.166 16.389 1.000 0.920 604 SER B O 1
ATOM 18084 N N . ALA B 2 605 ? 5.470 31.238 18.630 1.000 0.920 605 ALA B N 1
ATOM 18085 C CA . ALA B 2 605 ? 6.192 29.974 18.746 1.000 0.920 605 ALA B CA 1
ATOM 18086 C C . ALA B 2 605 ? 5.287 28.770 18.436 1.000 0.920 605 ALA B C 1
ATOM 18087 O O . ALA B 2 605 ? 5.705 27.887 17.697 1.000 0.920 605 ALA B O 1
ATOM 18094 N N . ALA B 2 606 ? 4.043 28.763 18.922 1.000 0.920 606 ALA B N 1
ATOM 18095 C CA . ALA B 2 606 ? 3.080 27.694 18.645 1.000 0.920 606 ALA B CA 1
ATOM 18096 C C . ALA B 2 606 ? 2.640 27.658 17.166 1.000 0.920 606 ALA B C 1
ATOM 18097 O O . ALA B 2 606 ? 2.586 26.592 16.563 1.000 0.920 606 ALA B O 1
ATOM 18104 N N . VAL B 2 607 ? 2.416 28.818 16.531 1.000 0.930 607 VAL B N 1
ATOM 18105 C CA . VAL B 2 607 ? 2.153 28.901 15.079 1.000 0.930 607 VAL B CA 1
ATOM 18106 C C . VAL B 2 607 ? 3.343 28.373 14.277 1.000 0.930 607 VAL B C 1
ATOM 18107 O O . VAL B 2 607 ? 3.145 27.680 13.282 1.000 0.930 607 VAL B O 1
ATOM 18120 N N . SER B 2 608 ? 4.575 28.650 14.720 1.000 0.920 608 SER B N 1
ATOM 18121 C CA . SER B 2 608 ? 5.774 28.053 14.119 1.000 0.920 608 SER B CA 1
ATOM 18122 C C . SER B 2 608 ? 5.818 26.535 14.312 1.000 0.920 608 SER B C 1
ATOM 18123 O O . SER B 2 608 ? 6.190 25.838 13.376 1.000 0.920 608 SER B O 1
ATOM 18131 N N . GLY B 2 609 ? 5.408 26.023 15.477 1.000 0.920 609 GLY B N 1
ATOM 18132 C CA . GLY B 2 609 ? 5.293 24.583 15.734 1.000 0.920 609 GLY B CA 1
ATOM 18133 C C . GLY B 2 609 ? 4.324 23.897 14.769 1.000 0.920 609 GLY B C 1
ATOM 18134 O O . GLY B 2 609 ? 4.689 22.922 14.117 1.000 0.920 609 GLY B O 1
ATOM 18138 N N . ILE B 2 610 ? 3.133 24.470 14.572 1.000 0.920 610 ILE B N 1
ATOM 18139 C CA . ILE B 2 610 ? 2.149 23.968 13.597 1.000 0.920 610 ILE B CA 1
ATOM 18140 C C . ILE B 2 610 ? 2.710 24.028 12.165 1.000 0.920 610 ILE B C 1
ATOM 18141 O O . ILE B 2 610 ? 2.499 23.096 11.388 1.000 0.920 610 ILE B O 1
ATOM 18157 N N . ALA B 2 611 ? 3.447 25.093 11.818 1.000 0.920 611 ALA B N 1
ATOM 18158 C CA . ALA B 2 611 ? 4.107 25.235 10.517 1.000 0.920 611 ALA B CA 1
ATOM 18159 C C . ALA B 2 611 ? 5.130 24.116 10.259 1.000 0.920 611 ALA B C 1
ATOM 18160 O O . ALA B 2 611 ? 5.169 23.550 9.164 1.000 0.920 611 ALA B O 1
ATOM 18167 N N . ASP B 2 612 ? 5.948 23.800 11.266 1.000 0.940 612 ASP B N 1
ATOM 18168 C CA . ASP B 2 612 ? 6.964 22.751 11.189 1.000 0.940 612 ASP B CA 1
ATOM 18169 C C . ASP B 2 612 ? 6.308 21.373 11.010 1.000 0.940 612 ASP B C 1
ATOM 18170 O O . ASP B 2 612 ? 6.685 20.635 10.096 1.000 0.940 612 ASP B O 1
ATOM 18179 N N . VAL B 2 613 ? 5.252 21.075 11.777 1.000 0.920 613 VAL B N 1
ATOM 18180 C CA . VAL B 2 613 ? 4.492 19.820 11.643 1.000 0.920 613 VAL B CA 1
ATOM 18181 C C . VAL B 2 613 ? 3.785 19.713 10.292 1.000 0.920 613 VAL B C 1
ATOM 18182 O O . VAL B 2 613 ? 3.760 18.642 9.692 1.000 0.920 613 VAL B O 1
ATOM 18195 N N . SER B 2 614 ? 3.230 20.805 9.765 1.000 0.910 614 SER B N 1
ATOM 18196 C CA . SER B 2 614 ? 2.595 20.810 8.439 1.000 0.910 614 SER B CA 1
ATOM 18197 C C . SER B 2 614 ? 3.610 20.496 7.329 1.000 0.910 614 SER B C 1
ATOM 18198 O O . SER B 2 614 ? 3.337 19.753 6.379 1.000 0.910 614 SER B O 1
ATOM 18206 N N . LYS B 2 615 ? 4.844 20.988 7.466 1.000 0.920 615 LYS B N 1
ATOM 18207 C CA . LYS B 2 615 ? 5.930 20.669 6.536 1.000 0.920 615 LYS B CA 1
ATOM 18208 C C . LYS B 2 615 ? 6.365 19.205 6.635 1.000 0.920 615 LYS B C 1
ATOM 18209 O O . LYS B 2 615 ? 6.602 18.574 5.605 1.000 0.920 615 LYS B O 1
ATOM 18228 N N . GLU B 2 616 ? 6.458 18.672 7.846 1.000 0.930 616 GLU B N 1
ATOM 18229 C CA . GLU B 2 616 ? 6.754 17.257 8.090 1.000 0.930 616 GLU B CA 1
ATOM 18230 C C . GLU B 2 616 ? 5.632 16.343 7.573 1.000 0.930 616 GLU B C 1
ATOM 18231 O O . GLU B 2 616 ? 5.895 15.345 6.902 1.000 0.930 616 GLU B O 1
ATOM 18243 N N . SER B 2 617 ? 4.376 16.757 7.746 1.000 0.920 617 SER B N 1
ATOM 18244 C CA . SER B 2 617 ? 3.198 16.082 7.193 1.000 0.920 617 SER B CA 1
ATOM 18245 C C . SER B 2 617 ? 3.211 16.097 5.665 1.000 0.920 617 SER B C 1
ATOM 18246 O O . SER B 2 617 ? 2.899 15.089 5.042 1.000 0.920 617 SER B O 1
ATOM 18254 N N . SER B 2 618 ? 3.652 17.193 5.033 1.000 0.920 618 SER B N 1
ATOM 18255 C CA . SER B 2 618 ? 3.819 17.258 3.572 1.000 0.920 618 SER B CA 1
ATOM 18256 C C . SER B 2 618 ? 4.841 16.239 3.055 1.000 0.920 618 SER B C 1
ATOM 18257 O O . SER B 2 618 ? 4.601 15.616 2.021 1.000 0.920 618 SER B O 1
ATOM 18265 N N . ALA B 2 619 ? 5.951 16.039 3.772 1.000 0.930 619 ALA B N 1
ATOM 18266 C CA . ALA B 2 619 ? 6.936 15.009 3.440 1.000 0.930 619 ALA B CA 1
ATOM 18267 C C . ALA B 2 619 ? 6.364 13.596 3.654 1.000 0.930 619 ALA B C 1
ATOM 18268 O O . ALA B 2 619 ? 6.453 12.754 2.764 1.000 0.930 619 ALA B O 1
ATOM 18275 N N . SER B 2 620 ? 5.675 13.382 4.776 1.000 0.930 620 SER B N 1
ATOM 18276 C CA . SER B 2 620 ? 5.000 12.122 5.113 1.000 0.930 620 SER B CA 1
ATOM 18277 C C . SER B 2 620 ? 3.963 11.712 4.058 1.000 0.930 620 SER B C 1
ATOM 18278 O O . SER B 2 620 ? 3.886 10.553 3.655 1.000 0.930 620 SER B O 1
ATOM 18286 N N . ILE B 2 621 ? 3.196 12.678 3.548 1.000 0.910 621 ILE B N 1
ATOM 18287 C CA . ILE B 2 621 ? 2.235 12.503 2.451 1.000 0.910 621 ILE B CA 1
ATOM 18288 C C . ILE B 2 621 ? 2.934 12.022 1.172 1.000 0.910 621 ILE B C 1
ATOM 18289 O O . ILE B 2 621 ? 2.435 11.107 0.515 1.000 0.910 621 ILE B O 1
ATOM 18305 N N . GLN B 2 622 ? 4.095 12.592 0.825 1.000 0.930 622 GLN B N 1
ATOM 18306 C CA . GLN B 2 622 ? 4.876 12.150 -0.338 1.000 0.930 622 GLN B CA 1
ATOM 18307 C C . GLN B 2 622 ? 5.426 10.730 -0.161 1.000 0.930 622 GLN B C 1
ATOM 18308 O O . GLN B 2 622 ? 5.372 9.940 -1.105 1.000 0.930 622 GLN B O 1
ATOM 18322 N N . ASP B 2 623 ? 5.899 10.387 1.037 1.000 0.930 623 ASP B N 1
ATOM 18323 C CA . ASP B 2 623 ? 6.444 9.059 1.332 1.000 0.930 623 ASP B CA 1
ATOM 18324 C C . ASP B 2 623 ? 5.363 7.965 1.301 1.000 0.930 623 ASP B C 1
ATOM 18325 O O . ASP B 2 623 ? 5.583 6.877 0.753 1.000 0.930 623 ASP B O 1
ATOM 18334 N N . ILE B 2 624 ? 4.160 8.246 1.820 1.000 0.920 624 ILE B N 1
ATOM 18335 C CA . ILE B 2 624 ? 3.026 7.313 1.734 1.000 0.920 624 ILE B CA 1
ATOM 18336 C C . ILE B 2 624 ? 2.535 7.193 0.288 1.000 0.920 624 ILE B C 1
ATOM 18337 O O . ILE B 2 624 ? 2.247 6.081 -0.153 1.000 0.920 624 ILE B O 1
ATOM 18353 N N . ALA B 2 625 ? 2.481 8.292 -0.475 1.000 0.920 625 ALA B N 1
ATOM 18354 C CA . ALA B 2 625 ? 2.119 8.246 -1.891 1.000 0.920 625 ALA B CA 1
ATOM 18355 C C . ALA B 2 625 ? 3.095 7.373 -2.702 1.000 0.920 625 ALA B C 1
ATOM 18356 O O . ALA B 2 625 ? 2.652 6.508 -3.456 1.000 0.920 625 ALA B O 1
ATOM 18363 N N . ALA B 2 626 ? 4.408 7.526 -2.488 1.000 0.930 626 ALA B N 1
ATOM 18364 C CA . ALA B 2 626 ? 5.423 6.677 -3.116 1.000 0.930 626 ALA B CA 1
ATOM 18365 C C . ALA B 2 626 ? 5.262 5.197 -2.719 1.000 0.930 626 ALA B C 1
ATOM 18366 O O . ALA B 2 626 ? 5.296 4.312 -3.573 1.000 0.930 626 ALA B O 1
ATOM 18373 N N . SER B 2 627 ? 5.001 4.925 -1.436 1.000 0.920 627 SER B N 1
ATOM 18374 C CA . SER B 2 627 ? 4.763 3.562 -0.938 1.000 0.920 627 SER B CA 1
ATOM 18375 C C . SER B 2 627 ? 3.491 2.934 -1.527 1.000 0.920 627 SER B C 1
ATOM 18376 O O . SER B 2 627 ? 3.461 1.738 -1.819 1.000 0.920 627 SER B O 1
ATOM 18384 N N . ALA B 2 628 ? 2.433 3.726 -1.720 1.000 0.900 628 ALA B N 1
ATOM 18385 C CA . ALA B 2 628 ? 1.190 3.280 -2.342 1.000 0.900 628 ALA B CA 1
ATOM 18386 C C . ALA B 2 628 ? 1.383 2.951 -3.835 1.000 0.900 628 ALA B C 1
ATOM 18387 O O . ALA B 2 628 ? 0.860 1.940 -4.306 1.000 0.900 628 ALA B O 1
ATOM 18394 N N . GLU B 2 629 ? 2.174 3.740 -4.571 1.000 0.910 629 GLU B N 1
ATOM 18395 C CA . GLU B 2 629 ? 2.539 3.431 -5.962 1.000 0.910 629 GLU B CA 1
ATOM 18396 C C . GLU B 2 629 ? 3.319 2.108 -6.071 1.000 0.910 629 GLU B C 1
ATOM 18397 O O . GLU B 2 629 ? 2.994 1.271 -6.918 1.000 0.910 629 GLU B O 1
ATOM 18409 N N . GLU B 2 630 ? 4.293 1.868 -5.185 1.000 0.920 630 GLU B N 1
ATOM 18410 C CA . GLU B 2 630 ? 5.045 0.603 -5.145 1.000 0.920 630 GLU B CA 1
ATOM 18411 C C . GLU B 2 630 ? 4.148 -0.606 -4.823 1.000 0.920 630 GLU B C 1
ATOM 18412 O O . GLU B 2 630 ? 4.277 -1.672 -5.439 1.000 0.920 630 GLU B O 1
ATOM 18424 N N . GLN B 2 631 ? 3.191 -0.455 -3.901 1.000 0.900 631 GLN B N 1
ATOM 18425 C CA . GLN B 2 631 ? 2.218 -1.509 -3.603 1.000 0.900 631 GLN B CA 1
ATOM 18426 C C . GLN B 2 631 ? 1.294 -1.808 -4.786 1.000 0.900 631 GLN B C 1
ATOM 18427 O O . GLN B 2 631 ? 1.023 -2.979 -5.057 1.000 0.900 631 GLN B O 1
ATOM 18441 N N . LEU B 2 632 ? 0.821 -0.786 -5.506 1.000 0.910 632 LEU B N 1
ATOM 18442 C CA . LEU B 2 632 ? 0.002 -0.986 -6.705 1.000 0.910 632 LEU B CA 1
ATOM 18443 C C . LEU B 2 632 ? 0.777 -1.744 -7.788 1.000 0.910 632 LEU B C 1
ATOM 18444 O O . LEU B 2 632 ? 0.245 -2.707 -8.342 1.000 0.910 632 LEU B O 1
ATOM 18460 N N . ALA B 2 633 ? 2.042 -1.386 -8.027 1.000 0.930 633 ALA B N 1
ATOM 18461 C CA . ALA B 2 633 ? 2.909 -2.117 -8.953 1.000 0.930 633 ALA B CA 1
ATOM 18462 C C . ALA B 2 633 ? 3.084 -3.589 -8.530 1.000 0.930 633 ALA B C 1
ATOM 18463 O O . ALA B 2 633 ? 2.933 -4.501 -9.346 1.000 0.930 633 ALA B O 1
ATOM 18470 N N . SER B 2 634 ? 3.296 -3.835 -7.233 1.000 0.920 634 SER B N 1
ATOM 18471 C CA . SER B 2 634 ? 3.384 -5.192 -6.676 1.000 0.920 634 SER B CA 1
ATOM 18472 C C . SER B 2 634 ? 2.082 -5.987 -6.875 1.000 0.920 634 SER B C 1
ATOM 18473 O O . SER B 2 634 ? 2.116 -7.186 -7.166 1.000 0.920 634 SER B O 1
ATOM 18481 N N . MET B 2 635 ? 0.914 -5.341 -6.763 1.000 0.890 635 MET B N 1
ATOM 18482 C CA . MET B 2 635 ? -0.383 -5.993 -6.994 1.000 0.890 635 MET B CA 1
ATOM 18483 C C . MET B 2 635 ? -0.617 -6.336 -8.465 1.000 0.890 635 MET B C 1
ATOM 18484 O O . MET B 2 635 ? -1.215 -7.377 -8.758 1.000 0.890 635 MET B O 1
ATOM 18498 N N . GLU B 2 636 ? -0.134 -5.514 -9.395 1.000 0.910 636 GLU B N 1
ATOM 18499 C CA . GLU B 2 636 ? -0.156 -5.847 -10.821 1.000 0.910 636 GLU B CA 1
ATOM 18500 C C . GLU B 2 636 ? 0.705 -7.082 -11.119 1.000 0.910 636 GLU B C 1
ATOM 18501 O O . GLU B 2 636 ? 0.269 -7.973 -11.856 1.000 0.910 636 GLU B O 1
ATOM 18513 N N . GLU B 2 637 ? 1.881 -7.198 -10.493 1.000 0.910 637 GLU B N 1
ATOM 18514 C CA . GLU B 2 637 ? 2.732 -8.386 -10.621 1.000 0.910 637 GLU B CA 1
ATOM 18515 C C . GLU B 2 637 ? 2.078 -9.650 -10.041 1.000 0.910 637 GLU B C 1
ATOM 18516 O O . GLU B 2 637 ? 2.096 -10.704 -10.693 1.000 0.910 637 GLU B O 1
ATOM 18528 N N . ILE B 2 638 ? 1.441 -9.561 -8.865 1.000 0.910 638 ILE B N 1
ATOM 18529 C CA . ILE B 2 638 ? 0.686 -10.680 -8.269 1.000 0.910 638 ILE B CA 1
ATOM 18530 C C . ILE B 2 638 ? -0.491 -11.074 -9.169 1.000 0.910 638 ILE B C 1
ATOM 18531 O O . ILE B 2 638 ? -0.702 -12.261 -9.419 1.000 0.910 638 ILE B O 1
ATOM 18547 N N . SER B 2 639 ? -1.233 -10.102 -9.707 1.000 0.920 639 SER B N 1
ATOM 18548 C CA . SER B 2 639 ? -2.369 -10.338 -10.609 1.000 0.920 639 SER B CA 1
ATOM 18549 C C . SER B 2 639 ? -1.942 -10.991 -11.935 1.000 0.920 639 SER B C 1
ATOM 18550 O O . SER B 2 639 ? -2.578 -11.938 -12.418 1.000 0.920 639 SER B O 1
ATOM 18558 N N . SER B 2 640 ? -0.814 -10.551 -12.499 1.000 0.920 640 SER B N 1
ATOM 18559 C CA . SER B 2 640 ? -0.197 -11.144 -13.692 1.000 0.920 640 SER B CA 1
ATOM 18560 C C . SER B 2 640 ? 0.279 -12.580 -13.438 1.000 0.920 640 SER B C 1
ATOM 18561 O O . SER B 2 640 ? 0.024 -13.490 -14.239 1.000 0.920 640 SER B O 1
ATOM 18569 N N . SER B 2 641 ? 0.902 -12.817 -12.282 1.000 0.900 641 SER B N 1
ATOM 18570 C CA . SER B 2 641 ? 1.350 -14.145 -11.851 1.000 0.900 641 SER B CA 1
ATOM 18571 C C . SER B 2 641 ? 0.170 -15.092 -11.624 1.000 0.900 641 SER B C 1
ATOM 18572 O O . SER B 2 641 ? 0.182 -16.212 -12.135 1.000 0.900 641 SER B O 1
ATOM 18580 N N . ALA B 2 642 ? -0.893 -14.629 -10.956 1.000 0.890 642 ALA B N 1
ATOM 18581 C CA . ALA B 2 642 ? -2.142 -15.372 -10.797 1.000 0.890 642 ALA B CA 1
ATOM 18582 C C . ALA B 2 642 ? -2.743 -15.738 -12.164 1.000 0.890 642 ALA B C 1
ATOM 18583 O O . ALA B 2 642 ? -2.990 -16.906 -12.440 1.000 0.890 642 ALA B O 1
ATOM 18590 N N . THR B 2 643 ? -2.858 -14.783 -13.091 1.000 0.900 643 THR B N 1
ATOM 18591 C CA . THR B 2 643 ? -3.349 -15.058 -14.456 1.000 0.900 643 THR B CA 1
ATOM 18592 C C . THR B 2 643 ? -2.505 -16.122 -15.171 1.000 0.900 643 THR B C 1
ATOM 18593 O O . THR B 2 643 ? -3.041 -17.022 -15.824 1.000 0.900 643 THR B O 1
ATOM 18604 N N . THR B 2 644 ? -1.181 -16.059 -15.014 1.000 0.890 644 THR B N 1
ATOM 18605 C CA . THR B 2 644 ? -0.257 -17.047 -15.584 1.000 0.890 644 THR B CA 1
ATOM 18606 C C . THR B 2 644 ? -0.468 -18.436 -14.968 1.000 0.890 644 THR B C 1
ATOM 18607 O O . THR B 2 644 ? -0.490 -19.427 -15.700 1.000 0.890 644 THR B O 1
ATOM 18618 N N . LEU B 2 645 ? -0.676 -18.527 -13.650 1.000 0.900 645 LEU B N 1
ATOM 18619 C CA . LEU B 2 645 ? -0.990 -19.773 -12.937 1.000 0.900 645 LEU B CA 1
ATOM 18620 C C . LEU B 2 645 ? -2.323 -20.382 -13.397 1.000 0.900 645 LEU B C 1
ATOM 18621 O O . LEU B 2 645 ? -2.360 -21.576 -13.703 1.000 0.900 645 LEU B O 1
ATOM 18637 N N . ALA B 2 646 ? -3.383 -19.579 -13.539 1.000 0.900 646 ALA B N 1
ATOM 18638 C CA . ALA B 2 646 ? -4.668 -20.032 -14.081 1.000 0.900 646 ALA B CA 1
ATOM 18639 C C . ALA B 2 646 ? -4.531 -20.626 -15.491 1.000 0.900 646 ALA B C 1
ATOM 18640 O O . ALA B 2 646 ? -5.080 -21.693 -15.776 1.000 0.900 646 ALA B O 1
ATOM 18647 N N . GLN B 2 647 ? -3.775 -19.968 -16.377 1.000 0.890 647 GLN B N 1
ATOM 18648 C CA . GLN B 2 647 ? -3.557 -20.471 -17.733 1.000 0.890 647 GLN B CA 1
ATOM 18649 C C . GLN B 2 647 ? -2.791 -21.803 -17.725 1.000 0.890 647 GLN B C 1
ATOM 18650 O O . GLN B 2 647 ? -3.153 -22.723 -18.458 1.000 0.890 647 GLN B O 1
ATOM 18664 N N . MET B 2 648 ? -1.773 -21.938 -16.869 1.000 0.860 648 MET B N 1
ATOM 18665 C CA . MET B 2 648 ? -1.024 -23.191 -16.718 1.000 0.860 648 MET B CA 1
ATOM 18666 C C . MET B 2 648 ? -1.897 -24.333 -16.182 1.000 0.860 648 MET B C 1
ATOM 18667 O O . MET B 2 648 ? -1.771 -25.467 -16.649 1.000 0.860 648 MET B O 1
ATOM 18681 N N . ALA B 2 649 ? -2.810 -24.047 -15.247 1.000 0.870 649 ALA B N 1
ATOM 18682 C CA . ALA B 2 649 ? -3.779 -25.028 -14.766 1.000 0.870 649 ALA B CA 1
ATOM 18683 C C . ALA B 2 649 ? -4.714 -25.503 -15.895 1.000 0.870 649 ALA B C 1
ATOM 18684 O O . ALA B 2 649 ? -4.929 -26.707 -16.039 1.000 0.870 649 ALA B O 1
ATOM 18691 N N . GLU B 2 650 ? -5.213 -24.598 -16.747 1.000 0.880 650 GLU B N 1
ATOM 18692 C CA . GLU B 2 650 ? -6.066 -24.976 -17.885 1.000 0.880 650 GLU B CA 1
ATOM 18693 C C . GLU B 2 650 ? -5.287 -25.755 -18.964 1.000 0.880 650 GLU B C 1
ATOM 18694 O O . GLU B 2 650 ? -5.800 -26.748 -19.482 1.000 0.880 650 GLU B O 1
ATOM 18706 N N . GLU B 2 651 ? -4.030 -25.388 -19.249 1.000 0.850 651 GLU B N 1
ATOM 18707 C CA . GLU B 2 651 ? -3.145 -26.129 -20.166 1.000 0.850 651 GLU B CA 1
ATOM 18708 C C . GLU B 2 651 ? -2.908 -27.576 -19.688 1.000 0.850 651 GLU B C 1
ATOM 18709 O O . GLU B 2 651 ? -3.049 -28.528 -20.465 1.000 0.850 651 GLU B O 1
ATOM 18721 N N . LEU B 2 652 ? -2.619 -27.773 -18.395 1.000 0.830 652 LEU B N 1
ATOM 18722 C CA . LEU B 2 652 ? -2.517 -29.110 -17.795 1.000 0.830 652 LEU B CA 1
ATOM 18723 C C . LEU B 2 652 ? -3.861 -29.859 -17.807 1.000 0.830 652 LEU B C 1
ATOM 18724 O O . LEU B 2 652 ? -3.901 -31.076 -18.029 1.000 0.830 652 LEU B O 1
ATOM 18740 N N . ARG B 2 653 ? -4.981 -29.158 -17.593 1.000 0.850 653 ARG B N 1
ATOM 18741 C CA . ARG B 2 653 ? -6.324 -29.753 -17.646 1.000 0.850 653 ARG B CA 1
ATOM 18742 C C . ARG B 2 653 ? -6.650 -30.281 -19.039 1.000 0.850 653 ARG B C 1
ATOM 18743 O O . ARG B 2 653 ? -7.191 -31.380 -19.177 1.000 0.850 653 ARG B O 1
ATOM 18764 N N . ASP B 2 654 ? -6.288 -29.542 -20.080 1.000 0.840 654 ASP B N 1
ATOM 18765 C CA . ASP B 2 654 ? -6.492 -29.968 -21.462 1.000 0.840 654 ASP B CA 1
ATOM 18766 C C . ASP B 2 654 ? -5.600 -31.160 -21.851 1.000 0.840 654 ASP B C 1
ATOM 18767 O O . ASP B 2 654 ? -6.067 -32.064 -22.551 1.000 0.840 654 ASP B O 1
ATOM 18776 N N . LEU B 2 655 ? -4.371 -31.247 -21.329 1.000 0.770 655 LEU B N 1
ATOM 18777 C CA . LEU B 2 655 ? -3.498 -32.418 -21.508 1.000 0.770 655 LEU B CA 1
ATOM 18778 C C . LEU B 2 655 ? -4.060 -33.691 -20.859 1.000 0.770 655 LEU B C 1
ATOM 18779 O O . LEU B 2 655 ? -3.899 -34.784 -21.414 1.000 0.770 655 LEU B O 1
ATOM 18795 N N . THR B 2 656 ? -4.732 -33.566 -19.711 1.000 0.800 656 THR B N 1
ATOM 18796 C CA . THR B 2 656 ? -5.321 -34.709 -18.992 1.000 0.800 656 THR B CA 1
ATOM 18797 C C . THR B 2 656 ? -6.696 -35.120 -19.526 1.000 0.800 656 THR B C 1
ATOM 18798 O O . THR B 2 656 ? -7.032 -36.300 -19.442 1.000 0.800 656 THR B O 1
ATOM 18809 N N . LYS B 2 657 ? -7.461 -34.222 -20.174 1.000 0.790 657 LYS B N 1
ATOM 18810 C CA . LYS B 2 657 ? -8.778 -34.526 -20.789 1.000 0.790 657 LYS B CA 1
ATOM 18811 C C . LYS B 2 657 ? -8.770 -35.689 -21.790 1.000 0.790 657 LYS B C 1
ATOM 18812 O O . LYS B 2 657 ? -9.805 -36.326 -21.980 1.000 0.790 657 LYS B O 1
ATOM 18831 N N . GLN B 2 658 ? -7.647 -35.962 -22.464 1.000 0.770 658 GLN B N 1
ATOM 18832 C CA . GLN B 2 658 ? -7.546 -37.089 -23.404 1.000 0.770 658 GLN B CA 1
ATOM 18833 C C . GLN B 2 658 ? -7.498 -38.453 -22.697 1.000 0.770 658 GLN B C 1
ATOM 18834 O O . GLN B 2 658 ? -7.697 -39.474 -23.356 1.000 0.770 658 GLN B O 1
ATOM 18848 N N . PHE B 2 659 ? -7.247 -38.472 -21.380 1.000 0.800 659 PHE B N 1
ATOM 18849 C CA . PHE B 2 659 ? -7.155 -39.680 -20.572 1.000 0.800 659 PHE B CA 1
ATOM 18850 C C . PHE B 2 659 ? -8.411 -39.894 -19.732 1.000 0.800 659 PHE B C 1
ATOM 18851 O O . PHE B 2 659 ? -8.821 -39.041 -18.950 1.000 0.800 659 PHE B O 1
ATOM 18868 N N . LYS B 2 660 ? -9.011 -41.075 -19.867 1.000 0.820 660 LYS B N 1
ATOM 18869 C CA . LYS B 2 660 ? -10.159 -41.505 -19.078 1.000 0.820 660 LYS B CA 1
ATOM 18870 C C . LYS B 2 660 ? -9.682 -42.440 -17.969 1.000 0.820 660 LYS B C 1
ATOM 18871 O O . LYS B 2 660 ? -9.153 -43.510 -18.269 1.000 0.820 660 LYS B O 1
ATOM 18890 N N . ILE B 2 661 ? -9.838 -42.024 -16.714 1.000 0.770 661 ILE B N 1
ATOM 18891 C CA . ILE B 2 661 ? -9.392 -42.774 -15.525 1.000 0.770 661 ILE B CA 1
ATOM 18892 C C . ILE B 2 661 ? -10.545 -43.250 -14.617 1.000 0.770 661 ILE B C 1
ATOM 18893 O O . ILE B 2 661 ? -10.318 -44.168 -13.828 1.000 0.770 661 ILE B O 1
ATOM 18909 N N . GLU B 2 662 ? -11.761 -42.708 -14.795 1.000 0.680 662 GLU B N 1
ATOM 18910 C CA . GLU B 2 662 ? -13.028 -43.087 -14.129 1.000 0.680 662 GLU B CA 1
ATOM 18911 C C . GLU B 2 662 ? -14.190 -43.325 -15.120 1.000 0.680 662 GLU B C 1
ATOM 18912 O O . GLU B 2 662 ? -14.134 -42.825 -16.277 1.000 0.680 662 GLU B O 1
#

Sequence (1228 aa):
MRLTISRKFSLVFLTLILINLLVGGIGVLNMQHIIQKTDEINTKWIDGIKGITSINYVTEHLSSKEKDFLIYTDKSKMDTLDQEMNQIMEDINQKLDNYEKTISTDKEQKLFEQLQTKVNTYMDIHAQIIESGRTNDMDKARGLLVQTEASFEDMKKTITQLVDLNQEGSNTAVKETKAVYHKGLIYTALLVAASILISIFIWLYITRNIVKPIIRMKESANHIAEGDLSNDMEALNSKDELGDLNEALQKMVGNLRDIVGYSKDISSRVLSSSQVLATATNETRSGSKHITETMNEMAEGSEQQAQDAVTIAESMNEFTESIDKAYNHGITISDTSQNVLELAVSGNENMATSLQQMKTIHHIVEEAVHKVRSLEQHSQDINKLVQVINGIAEQTNLLSLNAAIEAARAGESGKGFAVVAEEVRKLADGVSDSVQDITRIVNGTQQEIHTVITYLESSFTEVEKGTENLTDTGQAMQHIKQSVTHVADSIKEVTDGLKQLTNQSITINQSIENIASVSEESAAGIEETFSITEQSAHSMDQVLLNAEELEQLANELNEKMGQFTIMKTFINWLKKPSISKKLIVSFIAILIIPILILEFSSYRSASGKLDQEIMGNAKNSVDTFNTTVTNDLGEKAKAVTFFSESLKRSAFKGKSNQEEIKAKFSQYVSINQGVARIYGGADNGTYVQAPKEKLPEGYDPRQRPWYQDAMKAGGEIVVTDPYVAASDGSMVITIAQELKDGSGVVAMDITIDKLLEQMKQIKVGKEGYAFIATKNKTYVAHKNHKAGEKLSGDWVAKMYANDSGELQYTLNNEDKKMTYTTNELTGWKIAGTMYMDEIKDASKSVLTTGMIVLIASIVAGGILILFIVRSITKPLKRLVQSSKTISRGDLTETIEIHSKDELGELGESFNEMGQSLRSLISAIQDSVNNVAASSEQLTASAGQTSKATEHITMAIEQFSNGNEEQSEKVESSSHQLNLMNEGLQQVSQTSSDITKASIQSTEIAGTGEKFVQQTVGQMNSINQSVQQAEAVVKGLEGKSKDITSILRVINGIADQTNLLALNAAIEAARAGESGRGFSVVAEEVRKLAVQSADSAKEIEKLIQEIVAEIDTSLHMFKEVNQEVQSGLVVTDNTKESFQSIFSMTNEIAGKLQTMNSTVEQLSDRSQHVSAAVSGIADVSKESSASIQDIAASAEEQLASMEEISSSATTLAQMAEELRDLTKQFKIE

Nearest PDB structures (foldseek):
  3zx6-assembly1_A  TM=4.458E-01  e=1.179E-10  Archaeoglobus fulgidus DSM 4304
  8c5v-assembly1_I  TM=3.617E-01  e=7.913E-12  Escherichia coli
  3zx6-assembly1_B  TM=4.524E-01  e=2.420E-09  Archaeoglobus fulgidus DSM 4304
  7k5b-assembly1_B  TM=4.874E-01  e=1.183E+00  Tetrahymena thermophila
  7zr1-assembly1_D  TM=2.025E-01  e=1.630E+00  Thermochaetoides thermophila

Radius of gyration: 112.47 Å; Cα contacts (8 Å, |Δi|>4): 1398; chains: 2; bounding box: 43×342×193 Å